Protein AF-0000000078601732 (afdb_homodimer)

Radius of gyration: 38.21 Å; Cα contacts (8 Å, |Δi|>4): 1323; chains: 2; bounding box: 84×160×127 Å

InterPro domains:
  IPR007219 Xylanolytic transcriptional activator, regulatory domain [PF04082] (125-375)
  IPR007219 Xylanolytic transcriptional activator, regulatory domain [SM00906] (231-306)
  IPR052761 Fungal Detoxification and Toxin Biosynthesis TFs [PTHR47425] (89-524)

Foldseek 3Di:
DPPDCPDDDDDPDDDDDDDDDDDDDDDDDDDDDPPDPPPPPVLCPVLPPPPDPPDPVLVVVLQVLLPPQDCPVPPPPVQLWDFCVSQLQEDQPCLVVFDPVLNVVLVVLCLRIDGDDPLLSQLLLLLCLFPCLQAVLDQQLVVSCSSRVSPDNPHHDYSLLSLLSSLLSLLQDGQVSCVSSPDNASARVSVSSLVSSVSCVVRCSDDQLSSLLNSLLSSLLAAALVRHCSNVVSLLSSVVSLVVLVLLVLVPADPPGPDHSLSSLSSVLSSLLSQLLLCLLLVAAGPQACVNHQLQPDQHQACVSNVSCLVRPSNAHNVLSNLSRLLNSLSSLQSSLCRLVSCLRHPPDPPPDPPPDPVNNVVSLVSSVVSLVCSVVPRQDAADPCLVVRPPSSNVSSLVSQLVSLLSVLSSLLVVLVVCVVVVPNPDRDQSVVSLVSNLVSLVCCVVSVVLSSDRPSVLSSCLVSLLLLVLVLVLDDDPVVNVVSVVSNVSVVVSVVSCVRRHNPVVSVVLSLVLSVLVVVVCVVVNVVLVVVCVVVVVPPDDDGRSCCVPPVPSVSVSVVQSSVCSNPSDRCPVVLAQPPPPVPPPSNVSNVVVVVVVPPPPPPPPPPPPDPPPPPPDDPDDPDPPPPPPCVVVVCVVVVVVHDDD/DDDDDDDDDDDDDDDDDDPDDDPDDDDDDDDPDPDDDPPPPVLLPPLPPPPDCPDPVQVVVLQVLLPPQDCPVPPPPVQLWDFCVSQLQEDQPCLVVFDPVLNVVLVVLCLRIDGDGPLLSQLLLLLCLFPCLQAVLDQQLVVSCSSRVSPDNPHHDYSLLSLLSSLLSLLQDDQVSCVSSPHNASARVSVSSLVSSVSSVVRCRDDQLSSLLNSLLSSLLAAALVRHCSNVVSLLSSVVSLVVLVLLVLVPDDPPGPDHSLSSLSSVLSSLLSQLLLCLLLVAAGPQACVNHQLQPDQHQACVSNVSCLVRPSNAHNVLSNLSRLLNSLSSLQSSLCRLLSCLRHPPDPPPDPPDDPVNNVVSLVSSVVSLVCSVVPRQDAADPCLVVRPPSSNVSSLVSQLVSLLSVLSSLLVVLVVCVVVVPNPDRDQSVVSLVSNLVSLVVCVVSVVLSSDRPSVLSSCLVSLLLLVLVLVLDPDPVVNVVSLVSNVSVVVSVVSCVRRHNPVVSVVLSLVLSVLVVVVCVVVNVVLVVVCVVVVVPPDDDGRSCCVRPVPSVSVSVVQSSVCSNPSDRCPVVLAQPPPPVPVVSNVSNVVVVVVVPPPPPPPPPPPPPPPPPPPDDDDDPPPPPPPCCVVVVCVVVVSVHDPD

Secondary structure (DSSP, 8-state):
-----------------------------------------S-TTTTS---S---THHHHHHHHHH--S----SS----SEEEGGGSTTEE-TTGGGS-HHHHHHHHHTTTTEEE-HHHHHHHHHHHHHHTTTT---S-HHHHHHHHH-SS-TT--EEHHHHHHHHHHHGGGS-HHHHHHHT-SSHHHHHHHHHHHHHHHHHTT----HHHHHHHHHHHTT---SS-TTHHHHHHHHHHHHHHHTTGGGGGG--TT-SS-HHHHHHHHHHHHHHHHHHHHHHT---SS-TTT--TTTS----GGGGHHHHHH-SSS-HHHHHHHHHHHHHHHHHHHHHHHHHHHHS-SSSS--TTS-HHHHHHHHHHHHHHHHHIIIII-----TTHHHH-HHHHHHHHHHHHHHHHHHHHHHHHHHHHHHHTT-GGG---HHHHHHHHHHHHHHHHHHT-GGG--THHHHHHHHHHHHHHHHHHH--SHHHHHHHHHHHHHHHHHHHHHHHHSS-HHHHHHHHHHHHHHHHHHTTTHHHHHHHHHHHTTSTT----HHHHH-HHHHHHHHHHHHHHHHHSS-GGGG--TT---SSTHHHHHHHHHHHHHHS-------------------------------HHHHHHHHTTT----/-----------------------------------------SSTT--S---S---THHHHHHHHHH--S----SS----SEEEGGGSTTEE-TTGGGS-HHHHHHHHHTTTTEEE-HHHHHHHHHHHHHHTTTT---S-HHHHHHHHH-SS-TT--EEHHHHHHHHHHHGGGS-HHHHHHHT-SSHHHHHHHHHHHHHHHHHTT----HHHHHHHHHHHTT---SS-TTHHHHHHHHHHHHHHHTTGGGGGG--TT-SS-HHHHHHHHHHHHHHHHHHHHHHT---SS-TTT--TTTS----GGGGHHHHHH-SSS-HHHHHHHHHHHHHHHHHHHHHHHHHHHHS-SSSS--TTS-HHHHHHHHHHHHHHHHHIIIII-----TTHHHH-HHHHHHHHHHHHHHHHHHHHHHHHHHHHHHHTT-GGG---HHHHHHHHHHHHHHHHHTT-GGG--THHHHHHHHHHHHHHHHHHH--SHHHHHHHHHHHHHHHHHHHHHHHHSS-HHHHHHHHHHHHHHHHHHTTTHHHHHHHHHHGGGSTT----HHHHH-HHHHHHHHHHHHHHHHHSS-GGGG--TT---SSTHHHHHHHHHHHHHHS-------------------------------HHHHHHHHTTT----

Organism: Penicillium oxalicum (strain 114-2 / CGMCC 5302) (NCBI:txid933388)

Nearest PDB structures (foldseek):
  6u1s-assembly1_A  TM=1.822E-01  e=6.473E+00  synthetic construct
  8qai-assembly1_A  TM=2.530E-01  e=4.517E+00  synthetic construct
  8bja-assembly1_A  TM=1.872E-01  e=7.129E+00  Homo sapiens

Solvent-accessible surface area (backbone atoms only — not comparable to full-atom values): 73866 Å² total; per-residue (Å²): 138,84,82,76,86,73,83,80,85,82,81,81,79,76,87,71,85,78,80,81,82,89,82,84,88,82,81,88,77,86,79,69,84,74,72,74,77,71,75,69,66,72,70,51,78,66,62,79,66,76,72,72,89,65,71,74,59,58,72,55,44,55,55,54,36,76,51,73,68,83,78,84,66,61,92,60,66,83,66,46,56,40,55,43,78,77,39,83,40,47,40,57,85,33,52,85,75,47,56,70,69,58,49,50,48,38,54,74,67,45,46,52,39,37,63,46,68,69,59,35,53,49,33,54,50,37,23,59,67,67,45,31,57,79,40,49,59,61,61,61,31,60,50,53,48,46,50,54,42,78,73,62,82,85,63,69,40,53,45,52,36,51,34,19,45,45,25,60,13,34,47,61,58,51,62,66,57,25,42,71,58,68,30,94,34,32,41,54,46,25,51,49,32,44,49,23,24,50,50,38,58,77,69,44,26,66,85,51,39,59,55,50,17,49,20,27,51,43,46,31,72,41,51,30,70,91,39,50,58,42,22,62,51,29,40,53,52,16,51,56,25,28,50,73,58,42,18,83,48,25,94,67,53,49,85,62,42,95,60,58,45,62,58,24,44,37,38,41,52,38,50,50,44,50,42,45,54,47,16,61,40,30,52,33,47,65,83,75,44,63,90,75,49,53,57,74,81,42,84,63,66,45,51,76,75,46,49,72,32,30,78,52,44,90,83,48,55,46,69,53,39,50,52,39,31,48,50,35,26,35,46,43,52,46,44,37,48,41,49,64,46,37,51,68,74,23,42,88,59,79,71,63,65,85,73,67,49,71,61,60,52,52,52,49,50,52,50,39,50,49,41,51,49,46,37,61,74,73,47,55,64,73,73,50,83,64,30,52,74,70,33,62,64,52,35,48,52,30,44,52,52,46,43,54,50,32,43,48,51,34,53,50,37,51,52,53,40,51,50,32,60,72,68,70,48,78,88,71,68,63,67,52,37,56,30,44,48,51,40,46,56,48,50,47,47,30,56,74,69,57,46,48,61,66,57,58,72,63,53,58,44,58,44,46,60,49,50,45,55,52,50,51,44,40,71,66,45,82,51,68,69,61,33,54,54,42,48,56,56,52,48,53,52,48,53,46,50,51,41,42,58,50,42,42,56,53,64,56,58,60,51,48,49,50,52,51,51,50,52,44,51,64,65,35,60,82,44,43,68,59,49,51,50,48,51,56,59,56,54,72,62,84,81,72,76,68,56,55,51,53,74,73,37,43,69,60,39,52,49,54,52,47,43,52,43,45,19,53,48,68,55,42,76,49,70,73,72,55,37,66,54,48,68,52,92,58,72,74,55,52,64,55,33,60,55,54,56,52,58,69,68,48,71,79,70,73,78,68,73,76,74,68,75,78,65,76,72,78,74,78,77,85,73,82,75,80,82,69,81,75,72,74,59,57,63,56,44,45,56,35,44,77,57,71,57,69,74,125,142,88,91,72,96,73,91,82,87,90,86,90,77,88,85,86,88,79,89,75,86,81,86,74,87,90,82,89,80,84,77,79,77,80,75,75,81,74,76,73,65,74,69,44,79,67,60,77,66,76,70,74,87,65,71,76,59,56,71,55,42,54,54,52,36,75,52,73,69,84,80,83,66,58,93,60,65,85,65,48,57,39,54,42,79,78,38,84,40,47,41,56,84,34,51,85,76,47,56,69,68,57,51,51,49,39,53,74,66,44,45,53,39,37,63,45,70,70,60,35,52,49,32,54,49,36,22,58,67,66,46,31,57,79,42,51,59,61,61,60,33,60,50,52,48,47,50,53,42,79,72,63,80,86,63,68,41,52,43,53,35,49,34,19,46,45,24,61,11,35,48,61,58,52,60,64,58,25,42,69,60,67,30,94,34,31,40,54,45,26,51,50,31,42,49,25,26,49,50,38,58,75,70,46,27,67,84,52,39,59,54,51,18,48,20,27,50,42,46,32,74,42,52,29,68,91,41,51,59,43,22,62,50,29,39,54,52,16,50,55,26,28,50,75,59,42,18,86,49,24,92,67,54,48,87,66,44,96,59,57,47,61,58,24,44,36,38,40,51,38,50,50,45,50,41,45,52,48,16,61,39,30,52,35,47,64,84,74,44,64,89,76,49,53,57,74,82,44,83,62,66,44,52,75,76,46,48,71,30,30,77,50,44,88,85,46,55,44,69,53,39,50,53,40,31,50,50,36,27,34,45,43,52,46,43,36,48,41,49,64,47,38,51,67,74,23,40,90,60,80,71,64,65,86,73,67,50,69,62,60,52,52,53,49,51,52,51,39,51,49,42,50,49,47,37,61,72,74,46,54,65,75,73,49,81,66,30,52,74,69,32,63,65,51,36,48,53,31,44,52,52,47,44,56,51,35,43,51,50,35,52,50,37,51,52,53,39,50,50,32,60,71,68,71,49,78,88,72,68,63,67,53,38,55,31,43,51,52,40,46,54,49,50,48,47,31,56,74,66,50,46,49,60,66,58,58,73,63,54,58,45,59,44,47,59,50,50,43,53,52,50,51,44,41,72,67,45,81,51,69,68,60,30,54,54,42,48,56,56,50,48,54,51,48,52,45,50,52,41,41,57,51,41,41,57,53,64,55,57,59,50,48,49,50,52,53,51,50,52,43,51,64,65,37,59,82,45,45,67,57,50,51,49,46,52,58,62,56,54,70,61,82,80,72,78,67,55,56,50,53,73,72,36,44,68,59,39,53,49,53,53,47,42,51,44,45,19,54,48,68,56,43,74,48,70,72,71,56,36,76,50,52,68,52,90,55,71,73,53,55,61,54,36,58,53,54,55,51,59,69,66,48,69,80,66,73,79,67,72,74,74,68,74,78,67,77,71,80,74,82,78,85,72,82,76,79,79,70,80,74,72,72,57,55,64,58,44,44,57,36,42,76,57,69,57,67,73,124

pLDDT: mean 73.17, std 28.67, range [13.57, 98.81]

Sequence (1296 aa):
MSSQAETSGSPRLKPERTKRECDFGATETRIQDVSQPETCDLNGMSIFGASTTVPRHREVQLTEVLFGVTSYYNSISPSRDVHFTCHSYLRAPRLRYLNAADQSFLESQKSLHVPAGIILETLVSRYFLYVHPCLPILNEAEFWALIGDQMSSESSFSLLVFQAMIFAACSYISLDDAKTWGATSILEMRNSFYRRAKLLYDFGVEDDPLRISQALTLLTYQSSGTDHLSNSTWLGLAIQQARLANAHVYYRCPPKAKYKRSDLKRLWWCIIIRDRVISLGMRRSLQIAPSQFDAMAREPLQADDLSDEIEASKVYDADTKRVLCRILTSLCQLVASLTNLIDTLYPLDPYPDCHASQTASIASIDDIQARLGYWQTYQMLRPSPDDYRIHKSVAFFKQLTALYFESARLALYQYISLRIHRNQRPEDWPDLMDAVSAIHDVVKKFVADGTASHLPISAVAYTALPQMVLNLNFRLSDDAVTRRRQELVLRNYMELNRQFGLRYDVAHVSVWVNRIVRLFEVSLSPIKPQLADLARKERVFPGKDCLYLLKLEPELYFKISGMMDASMATGQLAFEFLGPSFDSPDPAMSFFQTECQRAADSPLTMLSEPQRAIQSAEDDNVEEECDAEWTDLTSIELLSRGLGLFGEMSSQAETSGSPRLKPERTKRECDFGATETRIQDVSQPETCDLNGMSIFGASTTVPRHREVQLTEVLFGVTSYYNSISPSRDVHFTCHSYLRAPRLRYLNAADQSFLESQKSLHVPAGIILETLVSRYFLYVHPCLPILNEAEFWALIGDQMSSESSFSLLVFQAMIFAACSYISLDDAKTWGATSILEMRNSFYRRAKLLYDFGVEDDPLRISQALTLLTYQSSGTDHLSNSTWLGLAIQQARLANAHVYYRCPPKAKYKRSDLKRLWWCIIIRDRVISLGMRRSLQIAPSQFDAMAREPLQADDLSDEIEASKVYDADTKRVLCRILTSLCQLVASLTNLIDTLYPLDPYPDCHASQTASIASIDDIQARLGYWQTYQMLRPSPDDYRIHKSVAFFKQLTALYFESARLALYQYISLRIHRNQRPEDWPDLMDAVSAIHDVVKKFVADGTASHLPISAVAYTALPQMVLNLNFRLSDDAVTRRRQELVLRNYMELNRQFGLRYDVAHVSVWVNRIVRLFEVSLSPIKPQLADLARKERVFPGKDCLYLLKLEPELYFKISGMMDASMATGQLAFEFLGPSFDSPDPAMSFFQTECQRAADSPLTMLSEPQRAIQSAEDDNVEEECDAEWTDLTSIELLSRGLGLFGE

Structure (mmCIF, N/CA/C/O backbone):
data_AF-0000000078601732-model_v1
#
loop_
_entity.id
_entity.type
_entity.pdbx_description
1 polymer 'Transcription factor domain-containing protein'
#
loop_
_atom_site.group_PDB
_atom_site.id
_atom_site.type_symbol
_atom_site.label_atom_id
_atom_site.label_alt_id
_atom_site.label_comp_id
_atom_site.label_asym_id
_atom_site.label_entity_id
_atom_site.label_seq_id
_atom_site.pdbx_PDB_ins_code
_atom_site.Cartn_x
_atom_site.Cartn_y
_atom_site.Cartn_z
_atom_site.occupancy
_atom_site.B_iso_or_equiv
_atom_site.auth_seq_id
_atom_site.auth_comp_id
_atom_site.auth_asym_id
_atom_site.auth_atom_id
_atom_site.pdbx_PDB_model_num
ATOM 1 N N . MET A 1 1 ? 2.33 11.766 80.188 1 18.61 1 MET A N 1
ATOM 2 C CA . MET A 1 1 ? 3.271 12.875 80.125 1 18.61 1 MET A CA 1
ATOM 3 C C . MET A 1 1 ? 3.15 13.555 78.75 1 18.61 1 MET A C 1
ATOM 5 O O . MET A 1 1 ? 3.65 13.039 77.75 1 18.61 1 MET A O 1
ATOM 9 N N . SER A 1 2 ? 2.049 14.211 78.312 1 21.75 2 SER A N 1
ATOM 10 C CA . SER A 1 2 ? 1.163 14.688 77.25 1 21.75 2 SER A CA 1
ATOM 11 C C . SER A 1 2 ? 1.675 15.984 76.625 1 21.75 2 SER A C 1
ATOM 13 O O . SER A 1 2 ? 1.067 17.047 76.812 1 21.75 2 SER A O 1
ATOM 15 N N . SER A 1 3 ? 3.115 16.156 76.625 1 19.16 3 SER A N 1
ATOM 16 C CA . SER A 1 3 ? 3.822 17.422 76.562 1 19.16 3 SER A CA 1
ATOM 17 C C . SER A 1 3 ? 3.57 18.109 75.188 1 19.16 3 SER A C 1
ATOM 19 O O . SER A 1 3 ? 3.773 17.516 74.125 1 19.16 3 SER A O 1
ATOM 21 N N . GLN A 1 4 ? 2.734 19.172 75.062 1 18.62 4 GLN A N 1
ATOM 22 C CA . GLN A 1 4 ? 1.941 20.078 74.312 1 18.62 4 GLN A CA 1
ATOM 23 C C . GLN A 1 4 ? 2.834 21.078 73.562 1 18.62 4 GLN A C 1
ATOM 25 O O . GLN A 1 4 ? 3.535 21.875 74.188 1 18.62 4 GLN A O 1
ATOM 30 N N . ALA A 1 5 ? 3.471 20.625 72.375 1 18.38 5 ALA A N 1
ATOM 31 C CA . ALA A 1 5 ? 4.629 21.094 71.625 1 18.38 5 ALA A CA 1
ATOM 32 C C . ALA A 1 5 ? 4.395 22.516 71.062 1 18.38 5 ALA A C 1
ATOM 34 O O . ALA A 1 5 ? 3.615 22.719 70.125 1 18.38 5 ALA A O 1
ATOM 35 N N . GLU A 1 6 ? 4.395 23.641 71.812 1 17.62 6 GLU A N 1
ATOM 36 C CA . GLU A 1 6 ? 3.846 24.984 71.75 1 17.62 6 GLU A CA 1
ATOM 37 C C . GLU A 1 6 ? 4.68 25.875 70.875 1 17.62 6 GLU A C 1
ATOM 39 O O . GLU A 1 6 ? 4.359 27.062 70.688 1 17.62 6 GLU A O 1
ATOM 44 N N . THR A 1 7 ? 5.715 25.281 70.062 1 16.94 7 THR A N 1
ATOM 45 C CA . THR A 1 7 ? 6.859 26.188 69.938 1 16.94 7 THR A CA 1
ATOM 46 C C . THR A 1 7 ? 6.465 27.484 69.25 1 16.94 7 THR A C 1
ATOM 48 O O . THR A 1 7 ? 5.504 27.5 68.438 1 16.94 7 THR A O 1
ATOM 51 N N . SER A 1 8 ? 7.352 28.609 69.188 1 15.96 8 SER A N 1
ATOM 52 C CA . SER A 1 8 ? 7.586 30.016 69.562 1 15.96 8 SER A CA 1
ATOM 53 C C . SER A 1 8 ? 7.617 30.891 68.312 1 15.96 8 SER A C 1
ATOM 55 O O . SER A 1 8 ? 7.328 32.094 68.375 1 15.96 8 SER A O 1
ATOM 57 N N . GLY A 1 9 ? 8.07 30.391 67.062 1 16.88 9 GLY A N 1
ATOM 58 C CA . GLY A 1 9 ? 9.07 31.312 66.562 1 16.88 9 GLY A CA 1
ATOM 59 C C . GLY A 1 9 ? 8.484 32.656 66.125 1 16.88 9 GLY A C 1
ATOM 60 O O . GLY A 1 9 ? 7.27 32.781 66 1 16.88 9 GLY A O 1
ATOM 61 N N . SER A 1 10 ? 9.422 33.594 65.812 1 16.67 10 SER A N 1
ATOM 62 C CA . SER A 1 10 ? 9.75 35 65.938 1 16.67 10 SER A CA 1
ATOM 63 C C . SER A 1 10 ? 9.047 35.844 64.875 1 16.67 10 SER A C 1
ATOM 65 O O . SER A 1 10 ? 8.844 35.375 63.781 1 16.67 10 SER A O 1
ATOM 67 N N . PRO A 1 11 ? 8.469 37 65.25 1 17.28 11 PRO A N 1
ATOM 68 C CA . PRO A 1 11 ? 7.41 37.938 64.938 1 17.28 11 PRO A CA 1
ATOM 69 C C . PRO A 1 11 ? 7.844 38.938 63.844 1 17.28 11 PRO A C 1
ATOM 71 O O . PRO A 1 11 ? 7.191 39.969 63.625 1 17.28 11 PRO A O 1
ATOM 74 N N . ARG A 1 12 ? 8.641 38.406 62.75 1 16.56 12 ARG A N 1
ATOM 75 C CA . ARG A 1 12 ? 9.422 39.406 62 1 16.56 12 ARG A CA 1
ATOM 76 C C . ARG A 1 12 ? 8.555 40.594 61.625 1 16.56 12 ARG A C 1
ATOM 78 O O . ARG A 1 12 ? 7.426 40.406 61.156 1 16.56 12 ARG A O 1
ATOM 85 N N . LEU A 1 13 ? 9.047 41.688 61.906 1 14.81 13 LEU A N 1
ATOM 86 C CA . LEU A 1 13 ? 8.633 43.062 62.062 1 14.81 13 LEU A CA 1
ATOM 87 C C . LEU A 1 13 ? 8.281 43.688 60.719 1 14.81 13 LEU A C 1
ATOM 89 O O . LEU A 1 13 ? 8.938 43.406 59.719 1 14.81 13 LEU A O 1
ATOM 93 N N . LYS A 1 14 ? 7.156 44.469 60.719 1 18.09 14 LYS A N 1
ATOM 94 C CA . LYS A 1 14 ? 6.059 45.062 59.969 1 18.09 14 LYS A CA 1
ATOM 95 C C . LYS A 1 14 ? 6.504 46.344 59.281 1 18.09 14 LYS A C 1
ATOM 97 O O . LYS A 1 14 ? 5.691 47.031 58.656 1 18.09 14 LYS A O 1
ATOM 102 N N . PRO A 1 15 ? 7.914 46.594 58.938 1 15.62 15 PRO A N 1
ATOM 103 C CA . PRO A 1 15 ? 8 48.062 58.969 1 15.62 15 PRO A CA 1
ATOM 104 C C . PRO A 1 15 ? 7.195 48.719 57.844 1 15.62 15 PRO A C 1
ATOM 106 O O . PRO A 1 15 ? 7.082 48.156 56.75 1 15.62 15 PRO A O 1
ATOM 109 N N . GLU A 1 16 ? 6.449 49.781 58.156 1 16.59 16 GLU A N 1
ATOM 110 C CA . GLU A 1 16 ? 5.281 50.562 57.75 1 16.59 16 GLU A CA 1
ATOM 111 C C . GLU A 1 16 ? 5.656 51.625 56.719 1 16.59 16 GLU A C 1
ATOM 113 O O . GLU A 1 16 ? 4.777 52.219 56.094 1 16.59 16 GLU A O 1
ATOM 118 N N . ARG A 1 17 ? 6.949 51.781 56.375 1 16.23 17 ARG A N 1
ATOM 119 C CA . ARG A 1 17 ? 7.129 53.219 56.219 1 16.23 17 ARG A CA 1
ATOM 120 C C . ARG A 1 17 ? 6.262 53.75 55.094 1 16.23 17 ARG A C 1
ATOM 122 O O . ARG A 1 17 ? 6.055 53.094 54.094 1 16.23 17 ARG A O 1
ATOM 129 N N . THR A 1 18 ? 5.734 54.969 55.312 1 15.29 18 THR A N 1
ATOM 130 C CA . THR A 1 18 ? 4.703 55.969 55.031 1 15.29 18 THR A CA 1
ATOM 131 C C . THR A 1 18 ? 4.906 56.562 53.656 1 15.29 18 THR A C 1
ATOM 133 O O . THR A 1 18 ? 5.988 57.062 53.344 1 15.29 18 THR A O 1
ATOM 136 N N . LYS A 1 19 ? 4.176 56.062 52.875 1 18.31 19 LYS A N 1
ATOM 137 C CA . LYS A 1 19 ? 3.893 56.25 51.469 1 18.31 19 LYS A CA 1
ATOM 138 C C . LYS A 1 19 ? 3.604 57.719 51.156 1 18.31 19 LYS A C 1
ATOM 140 O O . LYS A 1 19 ? 2.529 58.219 51.469 1 18.31 19 LYS A O 1
ATOM 145 N N . ARG A 1 20 ? 4.555 58.562 51.312 1 14.99 20 ARG A N 1
ATOM 146 C CA . ARG A 1 20 ? 4.262 59.969 51.156 1 14.99 20 ARG A CA 1
ATOM 147 C C . ARG A 1 20 ? 3.615 60.25 49.812 1 14.99 20 ARG A C 1
ATOM 149 O O . ARG A 1 20 ? 3.844 59.531 48.844 1 14.99 20 ARG A O 1
ATOM 156 N N . GLU A 1 21 ? 2.967 61.562 49.656 1 15.42 21 GLU A N 1
ATOM 157 C CA . GLU A 1 21 ? 1.755 62.25 49.188 1 15.42 21 GLU A CA 1
ATOM 158 C C . GLU A 1 21 ? 1.913 62.75 47.75 1 15.42 21 GLU A C 1
ATOM 160 O O . GLU A 1 21 ? 1.004 62.594 46.938 1 15.42 21 GLU A O 1
ATOM 165 N N . CYS A 1 22 ? 2.98 63.656 47.406 1 15.54 22 CYS A N 1
ATOM 166 C CA . CYS A 1 22 ? 2.48 64.938 47 1 15.54 22 CYS A CA 1
ATOM 167 C C . CYS A 1 22 ? 1.965 64.938 45.562 1 15.54 22 CYS A C 1
ATOM 169 O O . CYS A 1 22 ? 2.307 64 44.812 1 15.54 22 CYS A O 1
ATOM 171 N N . ASP A 1 23 ? 1.565 66.188 45 1 15.55 23 ASP A N 1
ATOM 172 C CA . ASP A 1 23 ? 0.472 66.938 44.375 1 15.55 23 ASP A CA 1
ATOM 173 C C . ASP A 1 23 ? 0.602 66.938 42.875 1 15.55 23 ASP A C 1
ATOM 175 O O . ASP A 1 23 ? -0.392 66.812 42.156 1 15.55 23 ASP A O 1
ATOM 179 N N . PHE A 1 24 ? 1.798 67.375 42.281 1 15.92 24 PHE A N 1
ATOM 180 C CA . PHE A 1 24 ? 1.586 68.562 41.469 1 15.92 24 PHE A CA 1
ATOM 181 C C . PHE A 1 24 ? 0.871 68.25 40.156 1 15.92 24 PHE A C 1
ATOM 183 O O . PHE A 1 24 ? 0.89 67.062 39.719 1 15.92 24 PHE A O 1
ATOM 190 N N . GLY A 1 25 ? 0.731 69.375 39.281 1 16.02 25 GLY A N 1
ATOM 191 C CA . GLY A 1 25 ? -0.181 70.062 38.406 1 16.02 25 GLY A CA 1
ATOM 192 C C . GLY A 1 25 ? -0.376 69.438 37.062 1 16.02 25 GLY A C 1
ATOM 193 O O . GLY A 1 25 ? 0.389 68.562 36.656 1 16.02 25 GLY A O 1
ATOM 194 N N . ALA A 1 26 ? -1.224 70.188 36.25 1 16.61 26 ALA A N 1
ATOM 195 C CA . ALA A 1 26 ? -2.363 70 35.344 1 16.61 26 ALA A CA 1
ATOM 196 C C . ALA A 1 26 ? -1.907 69.562 33.969 1 16.61 26 ALA A C 1
ATOM 198 O O . ALA A 1 26 ? -2.381 68.562 33.438 1 16.61 26 ALA A O 1
ATOM 199 N N . THR A 1 27 ? -1.695 70.562 33.062 1 15.97 27 THR A N 1
ATOM 200 C CA . THR A 1 27 ? -2.76 70.875 32.094 1 15.97 27 THR A CA 1
ATOM 201 C C . THR A 1 27 ? -2.547 70.062 30.812 1 15.97 27 THR A C 1
ATOM 203 O O . THR A 1 27 ? -3.467 69.438 30.312 1 15.97 27 THR A O 1
ATOM 206 N N . GLU A 1 28 ? -1.677 70.688 29.875 1 16.14 28 GLU A N 1
ATOM 207 C CA . GLU A 1 28 ? -2.238 71.188 28.625 1 16.14 28 GLU A CA 1
ATOM 208 C C . GLU A 1 28 ? -2.436 70.125 27.594 1 16.14 28 GLU A C 1
ATOM 210 O O . GLU A 1 28 ? -1.931 69 27.781 1 16.14 28 GLU A O 1
ATOM 215 N N . THR A 1 29 ? -2.014 70.438 26.328 1 17.09 29 THR A N 1
ATOM 216 C CA . THR A 1 29 ? -2.705 70.812 25.109 1 17.09 29 THR A CA 1
ATOM 217 C C . THR A 1 29 ? -2.834 69.625 24.172 1 17.09 29 THR A C 1
ATOM 219 O O . THR A 1 29 ? -3.914 69.312 23.625 1 17.09 29 THR A O 1
ATOM 222 N N . ARG A 1 30 ? -1.785 69.438 23.359 1 19.86 30 ARG A N 1
ATOM 223 C CA . ARG A 1 30 ? -1.954 69.5 21.906 1 19.86 30 ARG A CA 1
ATOM 224 C C . ARG A 1 30 ? -2.393 68.125 21.375 1 19.86 30 ARG A C 1
ATOM 226 O O . ARG A 1 30 ? -1.795 67.125 21.703 1 19.86 30 ARG A O 1
ATOM 233 N N . ILE A 1 31 ? -3.512 68.125 20.828 1 18.78 31 ILE A N 1
ATOM 234 C CA . ILE A 1 31 ? -4.473 67.188 20.25 1 18.78 31 ILE A CA 1
ATOM 235 C C . ILE A 1 31 ? -3.742 66.188 19.359 1 18.78 31 ILE A C 1
ATOM 237 O O . ILE A 1 31 ? -2.598 66.438 18.969 1 18.78 31 ILE A O 1
ATOM 241 N N . GLN A 1 32 ? -4.355 66.062 18.234 1 17.41 32 GLN A N 1
ATOM 242 C CA . GLN A 1 32 ? -5.199 65 17.625 1 17.41 32 GLN A CA 1
ATOM 243 C C . GLN A 1 32 ? -4.449 64.25 16.547 1 17.41 32 GLN A C 1
ATOM 245 O O . GLN A 1 32 ? -4.805 63.125 16.219 1 17.41 32 GLN A O 1
ATOM 250 N N . ASP A 1 33 ? -3.475 64.812 15.742 1 20.09 33 ASP A N 1
ATOM 251 C CA . ASP A 1 33 ? -3.746 64.562 14.336 1 20.09 33 ASP A CA 1
ATOM 252 C C . ASP A 1 33 ? -3.629 63.062 14.039 1 20.09 33 ASP A C 1
ATOM 254 O O . ASP A 1 33 ? -2.625 62.438 14.375 1 20.09 33 ASP A O 1
ATOM 258 N N . VAL A 1 34 ? -4.758 62.438 13.82 1 20.72 34 VAL A N 1
ATOM 259 C CA . VAL A 1 34 ? -5.07 61.031 13.586 1 20.72 34 VAL A CA 1
ATOM 260 C C . VAL A 1 34 ? -4.312 60.531 12.359 1 20.72 34 VAL A C 1
ATOM 262 O O . VAL A 1 34 ? -4.613 60.906 11.234 1 20.72 34 VAL A O 1
ATOM 265 N N . SER A 1 35 ? -3.021 60.656 12.32 1 21.23 35 SER A N 1
ATOM 266 C CA . SER A 1 35 ? -2.402 60.219 11.07 1 21.23 35 SER A CA 1
ATOM 267 C C . SER A 1 35 ? -3.006 58.906 10.578 1 21.23 35 SER A C 1
ATOM 269 O O . SER A 1 35 ? -3.467 58.094 11.383 1 21.23 35 SER A O 1
ATOM 271 N N . GLN A 1 36 ? -3.252 58.938 9.219 1 22.28 36 GLN A N 1
ATOM 272 C CA . GLN A 1 36 ? -3.955 58.062 8.266 1 22.28 36 GLN A CA 1
ATOM 273 C C . GLN A 1 36 ? -3.504 56.625 8.398 1 22.28 36 GLN A C 1
ATOM 275 O O . GLN A 1 36 ? -2.314 56.344 8.562 1 22.28 36 GLN A O 1
ATOM 280 N N . PRO A 1 37 ? -4.52 55.781 8.758 1 22 37 PRO A N 1
ATOM 281 C CA . PRO A 1 37 ? -4.246 54.375 9.023 1 22 37 PRO A CA 1
ATOM 282 C C . PRO A 1 37 ? -3.453 53.719 7.898 1 22 37 PRO A C 1
ATOM 284 O O . PRO A 1 37 ? -3.744 53.938 6.719 1 22 37 PRO A O 1
ATOM 287 N N . GLU A 1 38 ? -2.129 53.656 8.078 1 22.95 38 GLU A N 1
ATOM 288 C CA . GLU A 1 38 ? -1.32 52.875 7.145 1 22.95 38 GLU A CA 1
ATOM 289 C C . GLU A 1 38 ? -2.047 51.625 6.711 1 22.95 38 GLU A C 1
ATOM 291 O O . GLU A 1 38 ? -2.635 50.906 7.539 1 22.95 38 GLU A O 1
ATOM 296 N N . THR A 1 39 ? -2.566 51.719 5.469 1 23.42 39 THR A N 1
ATOM 297 C CA . THR A 1 39 ? -3.25 50.625 4.777 1 23.42 39 THR A CA 1
ATOM 298 C C . THR A 1 39 ? -2.566 49.281 5.062 1 23.42 39 THR A C 1
ATOM 300 O O . THR A 1 39 ? -1.355 49.156 4.875 1 23.42 39 THR A O 1
ATOM 303 N N . CYS A 1 40 ? -3.123 48.688 6.039 1 22.66 40 CYS A N 1
ATOM 304 C CA . CYS A 1 40 ? -2.699 47.344 6.441 1 22.66 40 CYS A CA 1
ATOM 305 C C . CYS A 1 40 ? -2.566 46.438 5.234 1 22.66 40 CYS A C 1
ATOM 307 O O . CYS A 1 40 ? -3.547 46.188 4.531 1 22.66 40 CYS A O 1
ATOM 309 N N . ASP A 1 41 ? -1.48 46.656 4.551 1 23.61 41 ASP A N 1
ATOM 310 C CA . ASP A 1 41 ? -1.211 45.656 3.52 1 23.61 41 ASP A CA 1
ATOM 311 C C . ASP A 1 41 ? -1.618 44.25 3.988 1 23.61 41 ASP A C 1
ATOM 313 O O . ASP A 1 41 ? -1.078 43.75 4.969 1 23.61 41 ASP A O 1
ATOM 317 N N . LEU A 1 42 ? -2.924 44.062 3.797 1 22.48 42 LEU A N 1
ATOM 318 C CA . LEU A 1 42 ? -3.607 42.844 4.164 1 22.48 42 LEU A CA 1
ATOM 319 C C . LEU A 1 42 ? -2.756 41.625 3.822 1 22.48 42 LEU A C 1
ATOM 321 O O . LEU A 1 42 ? -3.145 40.469 4.105 1 22.48 42 LEU A O 1
ATOM 325 N N . ASN A 1 43 ? -2.051 41.844 2.664 1 24.72 43 ASN A N 1
ATOM 326 C CA . ASN A 1 43 ? -1.429 40.594 2.289 1 24.72 43 ASN A CA 1
ATOM 327 C C . ASN A 1 43 ? -0.353 40.156 3.289 1 24.72 43 ASN A C 1
ATOM 329 O O . ASN A 1 43 ? 0.64 40.875 3.467 1 24.72 43 ASN A O 1
ATOM 333 N N . GLY A 1 44 ? -0.684 39.969 4.422 1 24.61 44 GLY A N 1
ATOM 334 C CA . GLY A 1 44 ? -0.003 39.781 5.691 1 24.61 44 GLY A CA 1
ATOM 335 C C . GLY A 1 44 ? 1.294 39 5.555 1 24.61 44 GLY A C 1
ATOM 336 O O . GLY A 1 44 ? 1.796 38.438 6.535 1 24.61 44 GLY A O 1
ATOM 337 N N . MET A 1 45 ? 1.536 38.656 4.312 1 25.17 45 MET A N 1
ATOM 338 C CA . MET A 1 45 ? 2.658 37.719 4.34 1 25.17 45 MET A CA 1
ATOM 339 C C . MET A 1 45 ? 3.928 38.406 4.832 1 25.17 45 MET A C 1
ATOM 341 O O . MET A 1 45 ? 5 37.812 4.84 1 25.17 45 MET A O 1
ATOM 345 N N . SER A 1 46 ? 3.777 39.875 5.016 1 25.81 46 SER A N 1
ATOM 346 C CA . SER A 1 46 ? 5.059 40.531 5.242 1 25.81 46 SER A CA 1
ATOM 347 C C . SER A 1 46 ? 5.539 40.312 6.672 1 25.81 46 SER A C 1
ATOM 349 O O . SER A 1 46 ? 5.441 41.219 7.504 1 25.81 46 SER A O 1
ATOM 351 N N . ILE A 1 47 ? 5.105 39.344 7.258 1 26.19 47 ILE A N 1
ATOM 352 C CA . ILE A 1 47 ? 5.312 39.469 8.695 1 26.19 47 ILE A CA 1
ATOM 353 C C . ILE A 1 47 ? 6.785 39.75 8.984 1 26.19 47 ILE A C 1
ATOM 355 O O . ILE A 1 47 ? 7.156 40.031 10.125 1 26.19 47 ILE A O 1
ATOM 359 N N . PHE A 1 48 ? 7.684 38.969 8.297 1 27.59 48 PHE A N 1
ATOM 360 C CA . PHE A 1 48 ? 9.016 39.031 8.875 1 27.59 48 PHE A CA 1
ATOM 361 C C . PHE A 1 48 ? 9.633 40.406 8.656 1 27.59 48 PHE A C 1
ATOM 363 O O . PHE A 1 48 ? 10.016 40.75 7.535 1 27.59 48 PHE A O 1
ATOM 370 N N . GLY A 1 49 ? 9.039 41.312 9.234 1 23.92 49 GLY A N 1
ATOM 371 C CA . GLY A 1 49 ? 9.648 42.656 9.266 1 23.92 49 GLY A CA 1
ATOM 372 C C . GLY A 1 49 ? 11.148 42.594 9.469 1 23.92 49 GLY A C 1
ATOM 373 O O . GLY A 1 49 ? 11.641 41.906 10.344 1 23.92 49 GLY A O 1
ATOM 374 N N . ALA A 1 50 ? 11.93 42.812 8.391 1 25.98 50 ALA A N 1
ATOM 375 C CA . ALA A 1 50 ? 13.391 42.906 8.352 1 25.98 50 ALA A CA 1
ATOM 376 C C . ALA A 1 50 ? 13.898 43.844 9.43 1 25.98 50 ALA A C 1
ATOM 378 O O . ALA A 1 50 ? 13.781 45.094 9.289 1 25.98 50 ALA A O 1
ATOM 379 N N . SER A 1 51 ? 13.555 43.719 10.586 1 24.34 51 SER A N 1
ATOM 380 C CA . SER A 1 51 ? 14.297 44.75 11.312 1 24.34 51 SER A CA 1
ATOM 381 C C . SER A 1 51 ? 15.758 44.781 10.883 1 24.34 51 SER A C 1
ATOM 383 O O . SER A 1 51 ? 16.344 45.844 10.734 1 24.34 51 SER A O 1
ATOM 385 N N . THR A 1 52 ? 16.531 43.844 11.438 1 24.92 52 THR A N 1
ATOM 386 C CA . THR A 1 52 ? 17.953 44.094 11.562 1 24.92 52 THR A CA 1
ATOM 387 C C . THR A 1 52 ? 18.625 44.125 10.195 1 24.92 52 THR A C 1
ATOM 389 O O . THR A 1 52 ? 18.125 43.5 9.242 1 24.92 52 THR A O 1
ATOM 392 N N . THR A 1 53 ? 19.812 44.875 9.906 1 25.64 53 THR A N 1
ATOM 393 C CA . THR A 1 53 ? 20.734 45.156 8.797 1 25.64 53 THR A CA 1
ATOM 394 C C . THR A 1 53 ? 21.188 43.844 8.156 1 25.64 53 THR A C 1
ATOM 396 O O . THR A 1 53 ? 22.312 43.375 8.383 1 25.64 53 THR A O 1
ATOM 399 N N . VAL A 1 54 ? 20.516 42.812 8.305 1 28.22 54 VAL A N 1
ATOM 400 C CA . VAL A 1 54 ? 21.234 41.719 7.648 1 28.22 54 VAL A CA 1
ATOM 401 C C . VAL A 1 54 ? 21.344 42 6.148 1 28.22 54 VAL A C 1
ATOM 403 O O . VAL A 1 54 ? 20.344 42.312 5.5 1 28.22 54 VAL A O 1
ATOM 406 N N . PRO A 1 55 ? 22.625 42.156 5.555 1 27.17 55 PRO A N 1
ATOM 407 C CA . PRO A 1 55 ? 22.812 42.656 4.188 1 27.17 55 PRO A CA 1
ATOM 408 C C . PRO A 1 55 ? 21.984 41.875 3.164 1 27.17 55 PRO A C 1
ATOM 410 O O . PRO A 1 55 ? 21.734 40.688 3.342 1 27.17 55 PRO A O 1
ATOM 413 N N . ARG A 1 56 ? 21.078 42.438 2.373 1 32.91 56 ARG A N 1
ATOM 414 C CA . ARG A 1 56 ? 20.406 42.156 1.115 1 32.91 56 ARG A CA 1
ATOM 415 C C . ARG A 1 56 ? 21.203 41.156 0.279 1 32.91 56 ARG A C 1
ATOM 417 O O . ARG A 1 56 ? 20.797 40.812 -0.834 1 32.91 56 ARG A O 1
ATOM 424 N N . HIS A 1 57 ? 22.422 40.875 0.769 1 28.09 57 HIS A N 1
ATOM 425 C CA . HIS A 1 57 ? 23.328 40.125 -0.104 1 28.09 57 HIS A CA 1
ATOM 426 C C . HIS A 1 57 ? 22.938 38.656 -0.22 1 28.09 57 HIS A C 1
ATOM 428 O O . HIS A 1 57 ? 23.406 37.969 -1.117 1 28.09 57 HIS A O 1
ATOM 434 N N . ARG A 1 58 ? 22.188 38.219 0.804 1 32.53 58 ARG A N 1
ATOM 435 C CA . ARG A 1 58 ? 22.062 36.75 0.683 1 32.53 58 ARG A CA 1
ATOM 436 C C . ARG A 1 58 ? 20.906 36.375 -0.23 1 32.53 58 ARG A C 1
ATOM 438 O O . ARG A 1 58 ? 20.781 35.219 -0.657 1 32.53 58 ARG A O 1
ATOM 445 N N . GLU A 1 59 ? 19.812 37.094 -0.205 1 35.12 59 GLU A N 1
ATOM 446 C CA . GLU A 1 59 ? 18.797 36.781 -1.207 1 35.12 59 GLU A CA 1
ATOM 447 C C . GLU A 1 59 ? 19.375 36.875 -2.617 1 35.12 59 GLU A C 1
ATOM 449 O O . GLU A 1 59 ? 18.984 36.062 -3.488 1 35.12 59 GLU A O 1
ATOM 454 N N . VAL A 1 60 ? 20.328 37.719 -2.867 1 33.69 60 VAL A N 1
ATOM 455 C CA . VAL A 1 60 ? 21.031 37.906 -4.133 1 33.69 60 VAL A CA 1
ATOM 456 C C . VAL A 1 60 ? 21.875 36.688 -4.453 1 33.69 60 VAL A C 1
ATOM 458 O O . VAL A 1 60 ? 21.984 36.281 -5.613 1 33.69 60 VAL A O 1
ATOM 461 N N . GLN A 1 61 ? 22.234 36.031 -3.369 1 34.28 61 GLN A N 1
ATOM 462 C CA . GLN A 1 61 ? 23.156 34.906 -3.613 1 34.28 61 GLN A CA 1
ATOM 463 C C . GLN A 1 61 ? 22.406 33.656 -4.035 1 34.28 61 GLN A C 1
ATOM 465 O O . GLN A 1 61 ? 22.953 32.812 -4.754 1 34.28 61 GLN A O 1
ATOM 470 N N . LEU A 1 62 ? 21.203 33.469 -3.486 1 41.28 62 LEU A N 1
ATOM 471 C CA . LEU A 1 62 ? 20.484 32.281 -3.945 1 41.28 62 LEU A CA 1
ATOM 472 C C . LEU A 1 62 ? 20.25 32.344 -5.449 1 41.28 62 LEU A C 1
ATOM 474 O O . LEU A 1 62 ? 20.312 31.328 -6.133 1 41.28 62 LEU A O 1
ATOM 478 N N . THR A 1 63 ? 20.016 33.594 -5.961 1 35.38 63 THR A N 1
ATOM 479 C CA . THR A 1 63 ? 19.812 33.781 -7.391 1 35.38 63 THR A CA 1
ATOM 480 C C . THR A 1 63 ? 21.031 33.312 -8.188 1 35.38 63 THR A C 1
ATOM 482 O O . THR A 1 63 ? 20.875 32.719 -9.258 1 35.38 63 THR A O 1
ATOM 485 N N . GLU A 1 64 ? 22.156 33.625 -7.629 1 40.06 64 GLU A N 1
ATOM 486 C CA . GLU A 1 64 ? 23.344 33.344 -8.414 1 40.06 64 GLU A CA 1
ATOM 487 C C . GLU A 1 64 ? 23.609 31.844 -8.477 1 40.06 64 GLU A C 1
ATOM 489 O O . GLU A 1 64 ? 24.094 31.328 -9.492 1 40.06 64 GLU A O 1
ATOM 494 N N . VAL A 1 65 ? 23.203 31.234 -7.473 1 40.59 65 VAL A N 1
ATOM 495 C CA . VAL A 1 65 ? 23.625 29.844 -7.398 1 40.59 65 VAL A CA 1
ATOM 496 C C . VAL A 1 65 ? 22.703 28.969 -8.258 1 40.59 65 VAL A C 1
ATOM 498 O O . VAL A 1 65 ? 23.156 28.047 -8.922 1 40.59 65 VAL A O 1
ATOM 501 N N . LEU A 1 66 ? 21.422 29.266 -8.172 1 42.97 66 LEU A N 1
ATOM 502 C CA . LEU A 1 66 ? 20.484 28.422 -8.891 1 42.97 66 LEU A CA 1
ATOM 503 C C . LEU A 1 66 ? 20.578 28.656 -10.398 1 42.97 66 LEU A C 1
ATOM 505 O O . LEU A 1 66 ? 20.219 27.781 -11.188 1 42.97 66 LEU A O 1
ATOM 509 N N . PHE A 1 67 ? 21.094 30.016 -10.93 1 39.94 67 PHE A N 1
ATOM 510 C CA . PHE A 1 67 ? 21.062 30.391 -12.344 1 39.94 67 PHE A CA 1
ATOM 511 C C . PHE A 1 67 ? 22.453 30.266 -12.953 1 39.94 67 PHE A C 1
ATOM 513 O O . PHE A 1 67 ? 23.062 31.281 -13.32 1 39.94 67 PHE A O 1
ATOM 520 N N . GLY A 1 68 ? 23.312 29.609 -12.656 1 33.47 68 GLY A N 1
ATOM 521 C CA . GLY A 1 68 ? 24.5 29.516 -13.5 1 33.47 68 GLY A CA 1
ATOM 522 C C . GLY A 1 68 ? 24.156 29.266 -14.961 1 33.47 68 GLY A C 1
ATOM 523 O O . GLY A 1 68 ? 25.016 28.812 -15.727 1 33.47 68 GLY A O 1
ATOM 524 N N . VAL A 1 69 ? 22.906 29.141 -15.5 1 33.03 69 VAL A N 1
ATOM 525 C CA . VAL A 1 69 ? 22.75 28.938 -16.938 1 33.03 69 VAL A CA 1
ATOM 526 C C . VAL A 1 69 ? 23.047 30.219 -17.688 1 33.03 69 VAL A C 1
ATOM 528 O O . VAL A 1 69 ? 22.906 31.312 -17.141 1 33.03 69 VAL A O 1
ATOM 531 N N . THR A 1 70 ? 23.688 30.188 -18.984 1 29.5 70 THR A N 1
ATOM 532 C CA . THR A 1 70 ? 23.891 31.125 -20.078 1 29.5 70 THR A CA 1
ATOM 533 C C . THR A 1 70 ? 22.625 31.938 -20.344 1 29.5 70 THR A C 1
ATOM 535 O O . THR A 1 70 ? 21.516 31.453 -20.125 1 29.5 70 THR A O 1
ATOM 538 N N . SER A 1 71 ? 22.797 33.344 -20.594 1 29.09 71 SER A N 1
ATOM 539 C CA . SER A 1 71 ? 21.984 34.5 -20.953 1 29.09 71 SER A CA 1
ATOM 540 C C . SER A 1 71 ? 21.125 34.219 -22.172 1 29.09 71 SER A C 1
ATOM 542 O O . SER A 1 71 ? 21.281 34.844 -23.219 1 29.09 71 SER A O 1
ATOM 544 N N . TYR A 1 72 ? 20.844 33.125 -22.703 1 27.95 72 TYR A N 1
ATOM 545 C CA . TYR A 1 72 ? 19.969 33.25 -23.859 1 27.95 72 TYR A CA 1
ATOM 546 C C . TYR A 1 72 ? 18.703 34.031 -23.5 1 27.95 72 TYR A C 1
ATOM 548 O O . TYR A 1 72 ? 17.734 33.438 -23.016 1 27.95 72 TYR A O 1
ATOM 556 N N . TYR A 1 73 ? 18.828 35.312 -23.094 1 27.98 73 TYR A N 1
ATOM 557 C CA . TYR A 1 73 ? 17.797 36.312 -22.812 1 27.98 73 TYR A CA 1
ATOM 558 C C . TYR A 1 73 ? 16.938 36.594 -24.047 1 27.98 73 TYR A C 1
ATOM 560 O O . TYR A 1 73 ? 16.344 37.656 -24.188 1 27.98 73 TYR A O 1
ATOM 568 N N . ASN A 1 74 ? 17.156 36.031 -25.266 1 29.05 74 ASN A N 1
ATOM 569 C CA . ASN A 1 74 ? 16.297 36.719 -26.234 1 29.05 74 ASN A CA 1
ATOM 570 C C . ASN A 1 74 ? 14.891 36.938 -25.688 1 29.05 74 ASN A C 1
ATOM 572 O O . ASN A 1 74 ? 14.547 36.406 -24.625 1 29.05 74 ASN A O 1
ATOM 576 N N . SER A 1 75 ? 13.867 37.156 -26.75 1 30.61 75 SER A N 1
ATOM 577 C CA . SER A 1 75 ? 12.461 37.531 -26.656 1 30.61 75 SER A CA 1
ATOM 578 C C . SER A 1 75 ? 11.711 36.688 -25.656 1 30.61 75 SER A C 1
ATOM 580 O O . SER A 1 75 ? 11.398 35.531 -25.938 1 30.61 75 SER A O 1
ATOM 582 N N . ILE A 1 76 ? 12.141 36.719 -24.484 1 34.28 76 ILE A N 1
ATOM 583 C CA . ILE A 1 76 ? 11.773 35.906 -23.328 1 34.28 76 ILE A CA 1
ATOM 584 C C . ILE A 1 76 ? 10.273 36 -23.078 1 34.28 76 ILE A C 1
ATOM 586 O O . ILE A 1 76 ? 9.758 37.062 -22.703 1 34.28 76 ILE A O 1
ATOM 590 N N . SER A 1 77 ? 9.547 35.812 -24.031 1 36.41 77 SER A N 1
ATOM 591 C CA . SER A 1 77 ? 8.203 35.594 -23.516 1 36.41 77 SER A CA 1
ATOM 592 C C . SER A 1 77 ? 8.234 34.906 -22.156 1 36.41 77 SER A C 1
ATOM 594 O O . SER A 1 77 ? 8.938 33.906 -21.953 1 36.41 77 SER A O 1
ATOM 596 N N . PRO A 1 78 ? 8.344 35.625 -20.922 1 42.5 78 PRO A N 1
ATOM 597 C CA . PRO A 1 78 ? 8.531 35.125 -19.562 1 42.5 78 PRO A CA 1
ATOM 598 C C . PRO A 1 78 ? 8.117 33.656 -19.391 1 42.5 78 PRO A C 1
ATOM 600 O O . PRO A 1 78 ? 6.926 33.344 -19.312 1 42.5 78 PRO A O 1
ATOM 603 N N . SER A 1 79 ? 8.656 32.875 -20.156 1 52.12 79 SER A N 1
ATOM 604 C CA . SER A 1 79 ? 8.367 31.453 -20.188 1 52.12 79 SER A CA 1
ATOM 605 C C . SER A 1 79 ? 8.414 30.844 -18.797 1 52.12 79 SER A C 1
ATOM 607 O O . SER A 1 79 ? 9.422 30.938 -18.094 1 52.12 79 SER A O 1
ATOM 609 N N . ARG A 1 80 ? 7.258 30.422 -18.109 1 74.62 80 ARG A N 1
ATOM 610 C CA . ARG A 1 80 ? 6.781 29.922 -16.828 1 74.62 80 ARG A CA 1
ATOM 611 C C . ARG A 1 80 ? 7.508 28.656 -16.422 1 74.62 80 ARG A C 1
ATOM 613 O O . ARG A 1 80 ? 7.969 28.531 -15.281 1 74.62 80 ARG A O 1
ATOM 620 N N . ASP A 1 81 ? 7.805 27.781 -17.281 1 89.31 81 ASP A N 1
ATOM 621 C CA . ASP A 1 81 ? 8.383 26.469 -17.031 1 89.31 81 ASP A CA 1
ATOM 622 C C . ASP A 1 81 ? 9.508 26.172 -18.016 1 89.31 81 ASP A C 1
ATOM 624 O O . ASP A 1 81 ? 9.477 26.641 -19.156 1 89.31 81 ASP A O 1
ATOM 628 N N . VAL A 1 82 ? 10.648 25.656 -17.641 1 92.75 82 VAL A N 1
ATOM 629 C CA . VAL A 1 82 ? 11.742 25.172 -18.5 1 92.75 82 VAL A CA 1
ATOM 630 C C . VAL A 1 82 ? 11.859 23.656 -18.391 1 92.75 82 VAL A C 1
ATOM 632 O O . VAL A 1 82 ? 11.523 23.078 -17.344 1 92.75 82 VAL A O 1
ATOM 635 N N . HIS A 1 83 ? 12.297 23.156 -19.469 1 94.62 83 HIS A N 1
ATOM 636 C CA . HIS A 1 83 ? 12.547 21.719 -19.453 1 94.62 83 HIS A CA 1
ATOM 637 C C . HIS A 1 83 ? 13.617 21.375 -18.422 1 94.62 83 HIS A C 1
ATOM 639 O O . HIS A 1 83 ? 14.562 22.125 -18.219 1 94.62 83 HIS A O 1
ATOM 645 N N . PHE A 1 84 ? 13.523 20.219 -17.797 1 94.06 84 PHE A N 1
ATOM 646 C CA . PHE A 1 84 ? 14.391 19.891 -16.672 1 94.06 84 PHE A CA 1
ATOM 647 C C . PHE A 1 84 ? 15.836 19.75 -17.125 1 94.06 84 PHE A C 1
ATOM 649 O O . PHE A 1 84 ? 16.766 19.922 -16.328 1 94.06 84 PHE A O 1
ATOM 656 N N . THR A 1 85 ? 16.047 19.469 -18.375 1 90.88 85 THR A N 1
ATOM 657 C CA . THR A 1 85 ? 17.406 19.266 -18.906 1 90.88 85 THR A CA 1
ATOM 658 C C . THR A 1 85 ? 18.188 20.562 -18.859 1 90.88 85 THR A C 1
ATOM 660 O O . THR A 1 85 ? 19.422 20.562 -18.984 1 90.88 85 THR A O 1
ATOM 663 N N . CYS A 1 86 ? 17.469 21.641 -18.656 1 89.5 86 CYS A N 1
ATOM 664 C CA . CYS A 1 86 ? 18.125 22.938 -18.516 1 89.5 86 CYS A CA 1
ATOM 665 C C . CYS A 1 86 ? 18.891 23 -17.203 1 89.5 86 CYS A C 1
ATOM 667 O O . CYS A 1 86 ? 19.766 23.859 -17.031 1 89.5 86 CYS A O 1
ATOM 669 N N . HIS A 1 87 ? 18.5 22.188 -16.328 1 88.75 87 HIS A N 1
ATOM 670 C CA . HIS A 1 87 ? 19.203 22.078 -15.047 1 88.75 87 HIS A CA 1
ATOM 671 C C . HIS A 1 87 ? 20.062 20.812 -15.008 1 88.75 87 HIS A C 1
ATOM 673 O O . HIS A 1 87 ? 19.531 19.703 -14.867 1 88.75 87 HIS A O 1
ATOM 679 N N . SER A 1 88 ? 21.328 20.859 -14.938 1 86.56 88 SER A N 1
ATOM 680 C CA . SER A 1 88 ? 22.25 19.75 -15.07 1 86.56 88 SER A CA 1
ATOM 681 C C . SER A 1 88 ? 22.141 18.797 -13.883 1 86.56 88 SER A C 1
ATOM 683 O O . SER A 1 88 ? 22.516 17.625 -13.984 1 86.56 88 SER A O 1
ATOM 685 N N . TYR A 1 89 ? 21.609 19.328 -12.797 1 90.12 89 TYR A N 1
ATOM 686 C CA . TYR A 1 89 ? 21.578 18.5 -11.594 1 90.12 89 TYR A CA 1
ATOM 687 C C . TYR A 1 89 ? 20.344 17.625 -11.57 1 90.12 89 TYR A C 1
ATOM 689 O O . TYR A 1 89 ? 20.234 16.703 -10.75 1 90.12 89 TYR A O 1
ATOM 697 N N . LEU A 1 90 ? 19.438 17.844 -12.453 1 93.62 90 LEU A N 1
ATOM 698 C CA . LEU A 1 90 ? 18.219 17.047 -12.461 1 93.62 90 LEU A CA 1
ATOM 699 C C . LEU A 1 90 ? 18.359 15.859 -13.414 1 93.62 90 LEU A C 1
ATOM 701 O O . LEU A 1 90 ? 18.922 15.992 -14.5 1 93.62 90 LEU A O 1
ATOM 705 N N . ARG A 1 91 ? 17.781 14.758 -12.945 1 94.06 91 ARG A N 1
ATOM 706 C CA . ARG A 1 91 ? 17.891 13.555 -13.758 1 94.06 91 ARG A CA 1
ATOM 707 C C . ARG A 1 91 ? 16.562 12.797 -13.789 1 94.06 91 ARG A C 1
ATOM 709 O O . ARG A 1 91 ? 15.82 12.789 -12.805 1 94.06 91 ARG A O 1
ATOM 716 N N . ALA A 1 92 ? 16.25 12.141 -14.844 1 94.88 92 ALA A N 1
ATOM 717 C CA . ALA A 1 92 ? 15.172 11.195 -15.078 1 94.88 92 ALA A CA 1
ATOM 718 C C . ALA A 1 92 ? 15.688 9.906 -15.711 1 94.88 92 ALA A C 1
ATOM 720 O O . ALA A 1 92 ? 15.586 9.719 -16.922 1 94.88 92 ALA A O 1
ATOM 721 N N . PRO A 1 93 ? 16.094 9 -14.922 1 92.5 93 PRO A N 1
ATOM 722 C CA . PRO A 1 93 ? 16.875 7.867 -15.406 1 92.5 93 PRO A CA 1
ATOM 723 C C . PRO A 1 93 ? 16.094 6.965 -16.359 1 92.5 93 PRO A C 1
ATOM 725 O O . PRO A 1 93 ? 16.656 6.418 -17.312 1 92.5 93 PRO A O 1
ATOM 728 N N . ARG A 1 94 ? 14.789 6.789 -16.188 1 93.75 94 ARG A N 1
ATOM 729 C CA . ARG A 1 94 ? 14.047 5.801 -16.969 1 93.75 94 ARG A CA 1
ATOM 730 C C . ARG A 1 94 ? 13.258 6.469 -18.094 1 93.75 94 ARG A C 1
ATOM 732 O O . ARG A 1 94 ? 12.5 5.805 -18.797 1 93.75 94 ARG A O 1
ATOM 739 N N . LEU A 1 95 ? 13.445 7.738 -18.281 1 94.88 95 LEU A N 1
ATOM 740 C CA . LEU A 1 95 ? 12.672 8.469 -19.266 1 94.88 95 LEU A CA 1
ATOM 741 C C . LEU A 1 95 ? 12.938 7.922 -20.672 1 94.88 95 LEU A C 1
ATOM 743 O O . LEU A 1 95 ? 12.008 7.781 -21.469 1 94.88 95 LEU A O 1
ATOM 747 N N . ARG A 1 96 ? 14.195 7.582 -20.969 1 91.69 96 ARG A N 1
ATOM 748 C CA . ARG A 1 96 ? 14.586 7.125 -22.297 1 91.69 96 ARG A CA 1
ATOM 749 C C . ARG A 1 96 ? 14.023 5.738 -22.578 1 91.69 96 ARG A C 1
ATOM 751 O O . ARG A 1 96 ? 13.891 5.348 -23.75 1 91.69 96 ARG A O 1
ATOM 758 N N . TYR A 1 97 ? 13.672 5.043 -21.469 1 90.31 97 TYR A N 1
ATOM 759 C CA . TYR A 1 97 ? 13.211 3.67 -21.641 1 90.31 97 TYR A CA 1
ATOM 760 C C . TYR A 1 97 ? 11.688 3.625 -21.797 1 90.31 97 TYR A C 1
ATOM 762 O O . TYR A 1 97 ? 11.125 2.574 -22.094 1 90.31 97 TYR A O 1
ATOM 770 N N . LEU A 1 98 ? 11.039 4.758 -21.594 1 92.81 98 LEU A N 1
ATOM 771 C CA . LEU A 1 98 ? 9.586 4.812 -21.75 1 92.81 98 LEU A CA 1
ATOM 772 C C . LEU A 1 98 ? 9.203 4.785 -23.234 1 92.81 98 LEU A C 1
ATOM 774 O O . LEU A 1 98 ? 9.984 5.215 -24.094 1 92.81 98 LEU A O 1
ATOM 778 N N . ASN A 1 99 ? 8.031 4.27 -23.562 1 91.19 99 ASN A N 1
ATOM 779 C CA . ASN A 1 99 ? 7.539 4.316 -24.938 1 91.19 99 ASN A CA 1
ATOM 780 C C . ASN A 1 99 ? 7.273 5.75 -25.391 1 91.19 99 ASN A C 1
ATOM 782 O O . ASN A 1 99 ? 7.125 6.648 -24.562 1 91.19 99 ASN A O 1
ATOM 786 N N . ALA A 1 100 ? 7.215 5.996 -26.641 1 92.94 100 ALA A N 1
ATOM 787 C CA . ALA A 1 100 ? 7.086 7.324 -27.234 1 92.94 100 ALA A CA 1
ATOM 788 C C . ALA A 1 100 ? 5.777 7.984 -26.812 1 92.94 100 ALA A C 1
ATOM 790 O O . ALA A 1 100 ? 5.73 9.195 -26.594 1 92.94 100 ALA A O 1
ATOM 791 N N . ALA A 1 101 ? 4.719 7.211 -26.719 1 92.62 101 ALA A N 1
ATOM 792 C CA . ALA A 1 101 ? 3.42 7.758 -26.328 1 92.62 101 ALA A CA 1
ATOM 793 C C . ALA A 1 101 ? 3.463 8.312 -24.906 1 92.62 101 ALA A C 1
ATOM 795 O O . ALA A 1 101 ? 2.908 9.383 -24.641 1 92.62 101 ALA A O 1
ATOM 796 N N . ASP A 1 102 ? 4.125 7.578 -24.047 1 95.12 102 ASP A N 1
ATOM 797 C CA . ASP A 1 102 ? 4.238 8.016 -22.656 1 95.12 102 ASP A CA 1
ATOM 798 C C . ASP A 1 102 ? 5.094 9.273 -22.547 1 95.12 102 ASP A C 1
ATOM 800 O O . ASP A 1 102 ? 4.75 10.195 -21.797 1 95.12 102 ASP A O 1
ATOM 804 N N . GLN A 1 103 ? 6.176 9.297 -23.266 1 96.19 103 GLN A N 1
ATOM 805 C CA . GLN A 1 103 ? 7.047 10.469 -23.25 1 96.19 103 GLN A CA 1
ATOM 806 C C . GLN A 1 103 ? 6.312 11.703 -23.766 1 96.19 103 GLN A C 1
ATOM 808 O O . GLN A 1 103 ? 6.414 12.781 -23.172 1 96.19 103 GLN A O 1
ATOM 813 N N . SER A 1 104 ? 5.59 11.516 -24.844 1 95.19 104 SER A N 1
ATOM 814 C CA . SER A 1 104 ? 4.844 12.625 -25.438 1 95.19 104 SER A CA 1
ATOM 815 C C . SER A 1 104 ? 3.762 13.125 -24.484 1 95.19 104 SER A C 1
ATOM 817 O O . SER A 1 104 ? 3.482 14.32 -24.438 1 95.19 104 SER A O 1
ATOM 819 N N . PHE A 1 105 ? 3.125 12.195 -23.844 1 96.06 105 PHE A N 1
ATOM 820 C CA . PHE A 1 105 ? 2.084 12.578 -22.891 1 96.06 105 PHE A CA 1
ATOM 821 C C . PHE A 1 105 ? 2.674 13.367 -21.734 1 96.06 105 PHE A C 1
ATOM 823 O O . PHE A 1 105 ? 2.123 14.391 -21.328 1 96.06 105 PHE A O 1
ATOM 830 N N . LEU A 1 106 ? 3.787 12.859 -21.141 1 97.06 106 LEU A N 1
ATOM 831 C CA . LEU A 1 106 ? 4.457 13.555 -20.047 1 97.06 106 LEU A CA 1
ATOM 832 C C . LEU A 1 106 ? 4.863 14.961 -20.453 1 97.06 106 LEU A C 1
ATOM 834 O O . LEU A 1 106 ? 4.754 15.906 -19.672 1 97.06 106 LEU A O 1
ATOM 838 N N . GLU A 1 107 ? 5.293 15.125 -21.719 1 95.31 107 GLU A N 1
ATOM 839 C CA . GLU A 1 107 ? 5.668 16.422 -22.266 1 95.31 107 GLU A CA 1
ATOM 840 C C . GLU A 1 107 ? 4.453 17.328 -22.391 1 95.31 107 GLU A C 1
ATOM 842 O O . GLU A 1 107 ? 4.508 18.516 -22.047 1 95.31 107 GLU A O 1
ATOM 847 N N . SER A 1 108 ? 3.4 16.75 -22.891 1 95 108 SER A N 1
ATOM 848 C CA . SER A 1 108 ? 2.186 17.531 -23.094 1 95 108 SER A CA 1
ATOM 849 C C . SER A 1 108 ? 1.609 18.031 -21.781 1 95 108 SER A C 1
ATOM 851 O O . SER A 1 108 ? 1.023 19.109 -21.719 1 95 108 SER A O 1
ATOM 853 N N . GLN A 1 109 ? 1.812 17.203 -20.719 1 95.25 109 GLN A N 1
ATOM 854 C CA . GLN A 1 109 ? 1.291 17.578 -19.406 1 95.25 109 GLN A CA 1
ATOM 855 C C . GLN A 1 109 ? 2.312 18.391 -18.625 1 95.25 109 GLN A C 1
ATOM 857 O O . GLN A 1 109 ? 2.086 18.719 -17.453 1 95.25 109 GLN A O 1
ATOM 862 N N . LYS A 1 110 ? 3.482 18.656 -19.172 1 95.5 110 LYS A N 1
ATOM 863 C CA . LYS A 1 110 ? 4.543 19.5 -18.625 1 95.5 110 LYS A CA 1
ATOM 864 C C . LYS A 1 110 ? 5.164 18.859 -17.391 1 95.5 110 LYS A C 1
ATOM 866 O O . LYS A 1 110 ? 5.648 19.562 -16.5 1 95.5 110 LYS A O 1
ATOM 871 N N . SER A 1 111 ? 5.062 17.516 -17.328 1 97 111 SER A N 1
ATOM 872 C CA . SER A 1 111 ? 5.652 16.812 -16.188 1 97 111 SER A CA 1
ATOM 873 C C . SER A 1 111 ? 7.176 16.859 -16.25 1 97 111 SER A C 1
ATOM 875 O O . SER A 1 111 ? 7.848 16.594 -15.25 1 97 111 SER A O 1
ATOM 877 N N . LEU A 1 112 ? 7.723 17.266 -17.406 1 97.56 112 LEU A N 1
ATOM 878 C CA . LEU A 1 112 ? 9.164 17.312 -17.594 1 97.56 112 LEU A CA 1
ATOM 879 C C . LEU A 1 112 ? 9.68 18.734 -17.5 1 97.56 112 LEU A C 1
ATOM 881 O O . LEU A 1 112 ? 10.828 19.016 -17.859 1 97.56 112 LEU A O 1
ATOM 885 N N . HIS A 1 113 ? 8.828 19.578 -17.016 1 96.44 113 HIS A N 1
ATOM 886 C CA . HIS A 1 113 ? 9.195 20.984 -16.891 1 96.44 113 HIS A CA 1
ATOM 887 C C . HIS A 1 113 ? 9.211 21.422 -15.438 1 96.44 113 HIS A C 1
ATOM 889 O O . HIS A 1 113 ? 8.477 20.891 -14.609 1 96.44 113 HIS A O 1
ATOM 895 N N . VAL A 1 114 ? 10.055 22.266 -15.125 1 95.81 114 VAL A N 1
ATOM 896 C CA . VAL A 1 114 ? 10.172 22.828 -13.789 1 95.81 114 VAL A CA 1
ATOM 897 C C . VAL A 1 114 ? 10.117 24.359 -13.867 1 95.81 114 VAL A C 1
ATOM 899 O O . VAL A 1 114 ? 10.445 24.938 -14.898 1 95.81 114 VAL A O 1
ATOM 902 N N . PRO A 1 115 ? 9.633 24.953 -12.781 1 94.69 115 PRO A N 1
ATOM 903 C CA . PRO A 1 115 ? 9.617 26.422 -12.789 1 94.69 115 PRO A CA 1
ATOM 904 C C . PRO A 1 115 ? 11.016 27.016 -12.938 1 94.69 115 PRO A C 1
ATOM 906 O O . PRO A 1 115 ? 12.008 26.359 -12.641 1 94.69 115 PRO A O 1
ATOM 909 N N . ALA A 1 116 ? 11.039 28.266 -13.438 1 89.88 116 ALA A N 1
ATOM 910 C CA . ALA A 1 116 ? 12.328 28.922 -13.656 1 89.88 116 ALA A CA 1
ATOM 911 C C . ALA A 1 116 ? 12.383 30.281 -12.945 1 89.88 116 ALA A C 1
ATOM 913 O O . ALA A 1 116 ? 11.352 30.797 -12.492 1 89.88 116 ALA A O 1
ATOM 914 N N . GLY A 1 117 ? 13.531 30.688 -12.703 1 87.88 117 GLY A N 1
ATOM 915 C CA . GLY A 1 117 ? 13.75 32.031 -12.227 1 87.88 117 GLY A CA 1
ATOM 916 C C . GLY A 1 117 ? 13.367 32.219 -10.766 1 87.88 117 GLY A C 1
ATOM 917 O O . GLY A 1 117 ? 13.695 31.391 -9.922 1 87.88 117 GLY A O 1
ATOM 918 N N . ILE A 1 118 ? 12.656 33.344 -10.547 1 89.81 118 ILE A N 1
ATOM 919 C CA . ILE A 1 118 ? 12.375 33.781 -9.18 1 89.81 118 ILE A CA 1
ATOM 920 C C . ILE A 1 118 ? 11.359 32.844 -8.531 1 89.81 118 ILE A C 1
ATOM 922 O O . ILE A 1 118 ? 11.398 32.625 -7.324 1 89.81 118 ILE A O 1
ATOM 926 N N . ILE A 1 119 ? 10.555 32.312 -9.32 1 93.75 119 ILE A N 1
ATOM 927 C CA . ILE A 1 119 ? 9.508 31.453 -8.797 1 93.75 119 ILE A CA 1
ATOM 928 C C . ILE A 1 119 ? 10.141 30.156 -8.258 1 93.75 119 ILE A C 1
ATOM 930 O O . ILE A 1 119 ? 9.727 29.656 -7.215 1 93.75 119 ILE A O 1
ATOM 934 N N . LEU A 1 120 ? 11.062 29.625 -8.984 1 94.88 120 LEU A N 1
ATOM 935 C CA . LEU A 1 120 ? 11.75 28.422 -8.523 1 94.88 120 LEU A CA 1
ATOM 936 C C . LEU A 1 120 ? 12.484 28.688 -7.215 1 94.88 120 LEU A C 1
ATOM 938 O O . LEU A 1 120 ? 12.422 27.859 -6.297 1 94.88 120 LEU A O 1
ATOM 942 N N . GLU A 1 121 ? 13.109 29.781 -7.129 1 93.81 121 GLU A N 1
ATOM 943 C CA . GLU A 1 121 ? 13.828 30.141 -5.914 1 93.81 121 GLU A CA 1
ATOM 944 C C . GLU A 1 121 ? 12.883 30.281 -4.73 1 93.81 121 GLU A C 1
ATOM 946 O O . GLU A 1 121 ? 13.188 29.828 -3.623 1 93.81 121 GLU A O 1
ATOM 951 N N . THR A 1 122 ? 11.797 30.922 -5.055 1 96.06 122 THR A N 1
ATOM 952 C CA . THR A 1 122 ? 10.805 31.109 -4.004 1 96.06 122 THR A CA 1
ATOM 953 C C . THR A 1 122 ? 10.266 29.766 -3.518 1 96.06 122 THR A C 1
ATOM 955 O O . THR A 1 122 ? 10.141 29.547 -2.312 1 96.06 122 THR A O 1
ATOM 958 N N . LEU A 1 123 ? 9.992 28.891 -4.438 1 97.31 123 LEU A N 1
ATOM 959 C CA . LEU A 1 123 ? 9.445 27.594 -4.09 1 97.31 123 LEU A CA 1
ATOM 960 C C . LEU A 1 123 ? 10.445 26.766 -3.289 1 97.31 123 LEU A C 1
ATOM 962 O O . LEU A 1 123 ? 10.086 26.141 -2.287 1 97.31 123 LEU A O 1
ATOM 966 N N . VAL A 1 124 ? 11.664 26.75 -3.68 1 96.88 124 VAL A N 1
ATOM 967 C CA . VAL A 1 124 ? 12.703 26 -2.98 1 96.88 124 VAL A CA 1
ATOM 968 C C . VAL A 1 124 ? 12.906 26.578 -1.581 1 96.88 124 VAL A C 1
ATOM 970 O O . VAL A 1 124 ? 13.023 25.828 -0.606 1 96.88 124 VAL A O 1
ATOM 973 N N . SER A 1 125 ? 12.891 27.859 -1.52 1 96.94 125 SER A N 1
ATOM 974 C CA . SER A 1 125 ? 13.047 28.516 -0.224 1 96.94 125 SER A CA 1
ATOM 975 C C . SER A 1 125 ? 11.891 28.172 0.708 1 96.94 125 SER A C 1
ATOM 977 O O . SER A 1 125 ? 12.102 27.859 1.882 1 96.94 125 SER A O 1
ATOM 979 N N . ARG A 1 126 ? 10.68 28.219 0.164 1 97.31 126 ARG A N 1
ATOM 980 C CA . ARG A 1 126 ? 9.508 27.938 0.977 1 97.31 126 ARG A CA 1
ATOM 981 C C . ARG A 1 126 ? 9.5 26.469 1.434 1 97.31 126 ARG A C 1
ATOM 983 O O . ARG A 1 126 ? 9.023 26.172 2.527 1 97.31 126 ARG A O 1
ATOM 990 N N . TYR A 1 127 ? 10.016 25.625 0.627 1 98.12 127 TYR A N 1
ATOM 991 C CA . TYR A 1 127 ? 10.125 24.219 1.025 1 98.12 127 TYR A CA 1
ATOM 992 C C . TYR A 1 127 ? 11.008 24.062 2.258 1 98.12 127 TYR A C 1
ATOM 994 O O . TYR A 1 127 ? 10.625 23.422 3.23 1 98.12 127 TYR A O 1
ATOM 1002 N N . PHE A 1 128 ? 12.148 24.609 2.225 1 97.75 128 PHE A N 1
ATOM 1003 C CA . PHE A 1 128 ? 13.117 24.438 3.305 1 97.75 128 PHE A CA 1
ATOM 1004 C C . PHE A 1 128 ? 12.711 25.25 4.527 1 97.75 128 PHE A C 1
ATOM 1006 O O . PHE A 1 128 ? 13.086 24.906 5.652 1 97.75 128 PHE A O 1
ATOM 1013 N N . LEU A 1 129 ? 11.836 26.234 4.309 1 97.06 129 LEU A N 1
ATOM 1014 C CA . LEU A 1 129 ? 11.383 27.062 5.426 1 97.06 129 LEU A CA 1
ATOM 1015 C C . LEU A 1 129 ? 10.25 26.359 6.18 1 97.06 129 LEU A C 1
ATOM 1017 O O . LEU A 1 129 ? 10.18 26.438 7.41 1 97.06 129 LEU A O 1
ATOM 1021 N N . TYR A 1 130 ? 9.391 25.656 5.398 1 96.81 130 TYR A N 1
ATOM 1022 C CA . TYR A 1 130 ? 8.125 25.312 6.047 1 96.81 130 TYR A CA 1
ATOM 1023 C C . TYR A 1 130 ? 7.887 23.812 6.016 1 96.81 130 TYR A C 1
ATOM 1025 O O . TYR A 1 130 ? 7.094 23.281 6.801 1 96.81 130 TYR A O 1
ATOM 1033 N N . VAL A 1 131 ? 8.508 23.062 5.16 1 97.94 131 VAL A N 1
ATOM 1034 C CA . VAL A 1 131 ? 8.273 21.625 5.059 1 97.94 131 VAL A CA 1
ATOM 1035 C C . VAL A 1 131 ? 9.438 20.875 5.688 1 97.94 131 VAL A C 1
ATOM 1037 O O . VAL A 1 131 ? 9.234 20 6.539 1 97.94 131 VAL A O 1
ATOM 1040 N N . HIS A 1 132 ? 10.625 21.25 5.371 1 98 132 HIS A N 1
ATOM 1041 C CA . HIS A 1 132 ? 11.859 20.547 5.707 1 98 132 HIS A CA 1
ATOM 1042 C C . HIS A 1 132 ? 12.062 20.484 7.219 1 98 132 HIS A C 1
ATOM 1044 O O . HIS A 1 132 ? 12.555 19.484 7.742 1 98 132 HIS A O 1
ATOM 1050 N N . PRO A 1 133 ? 11.711 21.516 7.977 1 97 133 PRO A N 1
ATOM 1051 C CA . PRO A 1 133 ? 11.984 21.469 9.414 1 97 133 PRO A CA 1
ATOM 1052 C C . PRO A 1 133 ? 11.203 20.375 10.125 1 97 133 PRO A C 1
ATOM 1054 O O . PRO A 1 133 ? 11.688 19.812 11.117 1 97 133 PRO A O 1
ATOM 1057 N N . CYS A 1 134 ? 10.047 20.047 9.578 1 95.81 134 CYS A N 1
ATOM 1058 C CA . CYS A 1 134 ? 9.242 19 10.195 1 95.81 134 CYS A CA 1
ATOM 1059 C C . CYS A 1 134 ? 9.445 17.672 9.492 1 95.81 134 CYS A C 1
ATOM 1061 O O . CYS A 1 134 ? 9.195 16.609 10.07 1 95.81 134 CYS A O 1
ATOM 1063 N N . LEU A 1 135 ? 9.844 17.766 8.281 1 97.75 135 LEU A N 1
ATOM 1064 C CA . LEU A 1 135 ? 10 16.562 7.465 1 97.75 135 LEU A CA 1
ATOM 1065 C C . LEU A 1 135 ? 11.266 16.641 6.617 1 97.75 135 LEU A C 1
ATOM 1067 O O . LEU A 1 135 ? 11.188 16.781 5.395 1 97.75 135 LEU A O 1
ATOM 1071 N N . PRO A 1 136 ? 12.383 16.484 7.277 1 97.75 136 PRO A N 1
ATOM 1072 C CA . PRO A 1 136 ? 13.641 16.578 6.539 1 97.75 136 PRO A CA 1
ATOM 1073 C C . PRO A 1 136 ? 13.953 15.328 5.723 1 97.75 136 PRO A C 1
ATOM 1075 O O . PRO A 1 136 ? 14.961 14.664 5.965 1 97.75 136 PRO A O 1
ATOM 1078 N N . ILE A 1 137 ? 13.188 15.109 4.758 1 96.56 137 ILE A N 1
ATOM 1079 C CA . ILE A 1 137 ? 13.281 13.906 3.938 1 96.56 137 ILE A CA 1
ATOM 1080 C C . ILE A 1 137 ? 14.531 13.977 3.057 1 96.56 137 ILE A C 1
ATOM 1082 O O . ILE A 1 137 ? 15.07 12.945 2.65 1 96.56 137 ILE A O 1
ATOM 1086 N N . LEU A 1 138 ? 15 15.203 2.754 1 95.25 138 LEU A N 1
ATOM 1087 C CA . LEU A 1 138 ? 16.188 15.438 1.939 1 95.25 138 LEU A CA 1
ATOM 1088 C C . LEU A 1 138 ? 17.312 16.016 2.787 1 95.25 138 LEU A C 1
ATOM 1090 O O . LEU A 1 138 ? 17.078 16.625 3.826 1 95.25 138 LEU A O 1
ATOM 1094 N N . ASN A 1 139 ? 18.5 15.688 2.35 1 94.81 139 ASN A N 1
ATOM 1095 C CA . ASN A 1 139 ? 19.656 16.359 2.947 1 94.81 139 ASN A CA 1
ATOM 1096 C C . ASN A 1 139 ? 19.844 17.766 2.354 1 94.81 139 ASN A C 1
ATOM 1098 O O . ASN A 1 139 ? 20.297 17.891 1.211 1 94.81 139 ASN A O 1
ATOM 1102 N N . GLU A 1 140 ? 19.562 18.734 3.172 1 96.31 140 GLU A N 1
ATOM 1103 C CA . GLU A 1 140 ? 19.609 20.125 2.699 1 96.31 140 GLU A CA 1
ATOM 1104 C C . GLU A 1 140 ? 21.016 20.516 2.262 1 96.31 140 GLU A C 1
ATOM 1106 O O . GLU A 1 140 ? 21.188 21.219 1.264 1 96.31 140 GLU A O 1
ATOM 1111 N N . ALA A 1 141 ? 22.016 20.062 3.008 1 94.75 141 ALA A N 1
ATOM 1112 C CA . ALA A 1 141 ? 23.391 20.391 2.676 1 94.75 141 ALA A CA 1
ATOM 1113 C C . ALA A 1 141 ? 23.781 19.844 1.306 1 94.75 141 ALA A C 1
ATOM 1115 O O . ALA A 1 141 ? 24.375 20.547 0.492 1 94.75 141 ALA A O 1
ATOM 1116 N N . GLU A 1 142 ? 23.406 18.625 1.096 1 91.88 142 GLU A N 1
ATOM 1117 C CA . GLU A 1 142 ? 23.703 17.984 -0.185 1 91.88 142 GLU A CA 1
ATOM 1118 C C . GLU A 1 142 ? 22.938 18.656 -1.323 1 91.88 142 GLU A C 1
ATOM 1120 O O . GLU A 1 142 ? 23.438 18.75 -2.443 1 91.88 142 GLU A O 1
ATOM 1125 N N . PHE A 1 143 ? 21.766 19.125 -1.096 1 94.75 143 PHE A N 1
ATOM 1126 C CA . PHE A 1 143 ? 20.938 19.781 -2.102 1 94.75 143 PHE A CA 1
ATOM 1127 C C . PHE A 1 143 ? 21.578 21.078 -2.574 1 94.75 143 PHE A C 1
ATOM 1129 O O . PHE A 1 143 ? 21.703 21.312 -3.777 1 94.75 143 PHE A O 1
ATOM 1136 N N . TRP A 1 144 ? 22 21.844 -1.572 1 93.12 144 TRP A N 1
ATOM 1137 C CA . TRP A 1 144 ? 22.594 23.125 -1.917 1 93.12 144 TRP A CA 1
ATOM 1138 C C . TRP A 1 144 ? 23.953 22.938 -2.596 1 93.12 144 TRP A C 1
ATOM 1140 O O . TRP A 1 144 ? 24.328 23.719 -3.477 1 93.12 144 TRP A O 1
ATOM 1150 N N . ALA A 1 145 ? 24.641 21.922 -2.186 1 90.12 145 ALA A N 1
ATOM 1151 C CA . ALA A 1 145 ? 25.906 21.609 -2.828 1 90.12 145 ALA A CA 1
ATOM 1152 C C . ALA A 1 145 ? 25.703 21.219 -4.289 1 90.12 145 ALA A C 1
ATOM 1154 O O . ALA A 1 145 ? 26.516 21.578 -5.152 1 90.12 145 ALA A O 1
ATOM 1155 N N . LEU A 1 146 ? 24.656 20.5 -4.496 1 87.62 146 LEU A N 1
ATOM 1156 C CA . LEU A 1 146 ? 24.359 20.031 -5.84 1 87.62 146 LEU A CA 1
ATOM 1157 C C . LEU A 1 146 ? 23.969 21.203 -6.75 1 87.62 146 LEU A C 1
ATOM 1159 O O . LEU A 1 146 ? 24.375 21.25 -7.914 1 87.62 146 LEU A O 1
ATOM 1163 N N . ILE A 1 147 ? 23.172 22.062 -6.27 1 83.88 147 ILE A N 1
ATOM 1164 C CA . ILE A 1 147 ? 22.688 23.188 -7.066 1 83.88 147 ILE A CA 1
ATOM 1165 C C . ILE A 1 147 ? 23.812 24.172 -7.301 1 83.88 147 ILE A C 1
ATOM 1167 O O . ILE A 1 147 ? 23.906 24.797 -8.367 1 83.88 147 ILE A O 1
ATOM 1171 N N . GLY A 1 148 ? 24.688 24.359 -6.285 1 76.81 148 GLY A N 1
ATOM 1172 C CA . GLY A 1 148 ? 25.781 25.297 -6.387 1 76.81 148 GLY A CA 1
ATOM 1173 C C . GLY A 1 148 ? 26.922 24.797 -7.258 1 76.81 148 GLY A C 1
ATOM 1174 O O . GLY A 1 148 ? 27.625 25.578 -7.883 1 76.81 148 GLY A O 1
ATOM 1175 N N . ASP A 1 149 ? 27.281 23.5 -6.988 1 64.06 149 ASP A N 1
ATOM 1176 C CA . ASP A 1 149 ? 28.422 22.922 -7.684 1 64.06 149 ASP A CA 1
ATOM 1177 C C . ASP A 1 149 ? 28.078 22.594 -9.133 1 64.06 149 ASP A C 1
ATOM 1179 O O . ASP A 1 149 ? 27.484 21.547 -9.422 1 64.06 149 ASP A O 1
ATOM 1183 N N . GLN A 1 150 ? 27.703 23.641 -9.922 1 54.38 150 GLN A N 1
ATOM 1184 C CA . GLN A 1 150 ? 27.344 23.438 -11.32 1 54.38 150 GLN A CA 1
ATOM 1185 C C . GLN A 1 150 ? 28.156 22.297 -11.945 1 54.38 150 GLN A C 1
ATOM 1187 O O . GLN A 1 150 ? 27.75 21.734 -12.961 1 54.38 150 GLN A O 1
ATOM 1192 N N . MET A 1 151 ? 29.375 22.109 -11.492 1 46.84 151 MET A N 1
ATOM 1193 C CA . MET A 1 151 ? 30.344 21.375 -12.32 1 46.84 151 MET A CA 1
ATOM 1194 C C . MET A 1 151 ? 30.344 19.891 -11.953 1 46.84 151 MET A C 1
ATOM 1196 O O . MET A 1 151 ? 30.953 19.078 -12.641 1 46.84 151 MET A O 1
ATOM 1200 N N . SER A 1 152 ? 30.156 19.484 -10.68 1 50.91 152 SER A N 1
ATOM 1201 C CA . SER A 1 152 ? 30.578 18.125 -10.438 1 50.91 152 SER A CA 1
ATOM 1202 C C . SER A 1 152 ? 29.5 17.125 -10.82 1 50.91 152 SER A C 1
ATOM 1204 O O . SER A 1 152 ? 28.359 17.203 -10.328 1 50.91 152 SER A O 1
ATOM 1206 N N . SER A 1 153 ? 29.609 16.578 -12.031 1 51.47 153 SER A N 1
ATOM 1207 C CA . SER A 1 153 ? 28.859 15.688 -12.898 1 51.47 153 SER A CA 1
ATOM 1208 C C . SER A 1 153 ? 28.359 14.461 -12.141 1 51.47 153 SER A C 1
ATOM 1210 O O . SER A 1 153 ? 27.5 13.727 -12.625 1 51.47 153 SER A O 1
ATOM 1212 N N . GLU A 1 154 ? 28.969 14.117 -10.898 1 58.31 154 GLU A N 1
ATOM 1213 C CA . GLU A 1 154 ? 28.75 12.727 -10.5 1 58.31 154 GLU A CA 1
ATOM 1214 C C . GLU A 1 154 ? 27.453 12.578 -9.711 1 58.31 154 GLU A C 1
ATOM 1216 O O . GLU A 1 154 ? 26.828 11.516 -9.719 1 58.31 154 GLU A O 1
ATOM 1221 N N . SER A 1 155 ? 26.875 13.758 -9.102 1 72.88 155 SER A N 1
ATOM 1222 C CA . SER A 1 155 ? 25.688 13.562 -8.273 1 72.88 155 SER A CA 1
ATOM 1223 C C . SER A 1 155 ? 24.469 14.227 -8.891 1 72.88 155 SER A C 1
ATOM 1225 O O . SER A 1 155 ? 24.562 15.297 -9.492 1 72.88 155 SER A O 1
ATOM 1227 N N . SER A 1 156 ? 23.438 13.508 -9.047 1 87.06 156 SER A N 1
ATOM 1228 C CA . SER A 1 156 ? 22.219 14.023 -9.664 1 87.06 156 SER A CA 1
ATOM 1229 C C . SER A 1 156 ? 21.031 13.914 -8.719 1 87.06 156 SER A C 1
ATOM 1231 O O . SER A 1 156 ? 21.078 13.164 -7.742 1 87.06 156 SER A O 1
ATOM 1233 N N . PHE A 1 157 ? 20.172 14.875 -8.938 1 93 157 PHE A N 1
ATOM 1234 C CA . PHE A 1 157 ? 18.953 14.93 -8.156 1 93 157 PHE A CA 1
ATOM 1235 C C . PHE A 1 157 ? 17.766 14.391 -8.969 1 93 157 PHE A C 1
ATOM 1237 O O . PHE A 1 157 ? 17.656 14.672 -10.164 1 93 157 PHE A O 1
ATOM 1244 N N . SER A 1 158 ? 16.938 13.633 -8.359 1 96.75 158 SER A N 1
ATOM 1245 C CA . SER A 1 158 ? 15.805 13 -9.039 1 96.75 158 SER A CA 1
ATOM 1246 C C . SER A 1 158 ? 14.75 14.023 -9.445 1 96.75 158 SER A C 1
ATOM 1248 O O . SER A 1 158 ? 14.297 14.82 -8.617 1 96.75 158 SER A O 1
ATOM 1250 N N . LEU A 1 159 ? 14.297 14.016 -10.664 1 98.12 159 LEU A N 1
ATOM 1251 C CA . LEU A 1 159 ? 13.234 14.898 -11.133 1 98.12 159 LEU A CA 1
ATOM 1252 C C . LEU A 1 159 ? 11.93 14.633 -10.391 1 98.12 159 LEU A C 1
ATOM 1254 O O . LEU A 1 159 ? 11.188 15.562 -10.078 1 98.12 159 LEU A O 1
ATOM 1258 N N . LEU A 1 160 ? 11.633 13.359 -10.125 1 98.62 160 LEU A N 1
ATOM 1259 C CA . LEU A 1 160 ? 10.43 13 -9.391 1 98.62 160 LEU A CA 1
ATOM 1260 C C . LEU A 1 160 ? 10.422 13.633 -8.008 1 98.62 160 LEU A C 1
ATOM 1262 O O . LEU A 1 160 ? 9.422 14.234 -7.598 1 98.62 160 LEU A O 1
ATOM 1266 N N . VAL A 1 161 ? 11.523 13.516 -7.285 1 98.5 161 VAL A N 1
ATOM 1267 C CA . VAL A 1 161 ? 11.617 14.094 -5.949 1 98.5 161 VAL A CA 1
ATOM 1268 C C . VAL A 1 161 ? 11.5 15.617 -6.027 1 98.5 161 VAL A C 1
ATOM 1270 O O . VAL A 1 161 ? 10.836 16.234 -5.191 1 98.5 161 VAL A O 1
ATOM 1273 N N . PHE A 1 162 ? 12.125 16.156 -7.023 1 97.94 162 PHE A N 1
ATOM 1274 C CA . PHE A 1 162 ? 12.109 17.609 -7.191 1 97.94 162 PHE A CA 1
ATOM 1275 C C . PHE A 1 162 ? 10.688 18.125 -7.414 1 97.94 162 PHE A C 1
ATOM 1277 O O . PHE A 1 162 ? 10.281 19.109 -6.812 1 97.94 162 PHE A O 1
ATOM 1284 N N . GLN A 1 163 ? 9.969 17.484 -8.258 1 98.31 163 GLN A N 1
ATOM 1285 C CA . GLN A 1 163 ? 8.586 17.875 -8.516 1 98.31 163 GLN A CA 1
ATOM 1286 C C . GLN A 1 163 ? 7.727 17.703 -7.273 1 98.31 163 GLN A C 1
ATOM 1288 O O . GLN A 1 163 ? 6.832 18.516 -7.012 1 98.31 163 GLN A O 1
ATOM 1293 N N . ALA A 1 164 ? 7.926 16.609 -6.512 1 98.75 164 ALA A N 1
ATOM 1294 C CA . ALA A 1 164 ? 7.195 16.406 -5.262 1 98.75 164 ALA A CA 1
ATOM 1295 C C . ALA A 1 164 ? 7.516 17.516 -4.258 1 98.75 164 ALA A C 1
ATOM 1297 O O . ALA A 1 164 ? 6.637 17.953 -3.514 1 98.75 164 ALA A O 1
ATOM 1298 N N . MET A 1 165 ? 8.773 17.938 -4.242 1 98.25 165 MET A N 1
ATOM 1299 C CA . MET A 1 165 ? 9.203 19.047 -3.391 1 98.25 165 MET A CA 1
ATOM 1300 C C . MET A 1 165 ? 8.453 20.328 -3.744 1 98.25 165 MET A C 1
ATOM 1302 O O . MET A 1 165 ? 7.977 21.047 -2.857 1 98.25 165 MET A O 1
ATOM 1306 N N . ILE A 1 166 ? 8.391 20.609 -5.027 1 98.12 166 ILE A N 1
ATOM 1307 C CA . ILE A 1 166 ? 7.707 21.797 -5.508 1 98.12 166 ILE A CA 1
ATOM 1308 C C . ILE A 1 166 ? 6.223 21.719 -5.152 1 98.12 166 ILE A C 1
ATOM 1310 O O . ILE A 1 166 ? 5.641 22.703 -4.691 1 98.12 166 ILE A O 1
ATOM 1314 N N . PHE A 1 167 ? 5.625 20.594 -5.324 1 98.25 167 PHE A N 1
ATOM 1315 C CA . PHE A 1 167 ? 4.234 20.375 -4.938 1 98.25 167 PHE A CA 1
ATOM 1316 C C . PHE A 1 167 ? 4.02 20.734 -3.473 1 98.25 167 PHE A C 1
ATOM 1318 O O . PHE A 1 167 ? 3.086 21.453 -3.137 1 98.25 167 PHE A O 1
ATOM 1325 N N . ALA A 1 168 ? 4.832 20.203 -2.602 1 98 168 ALA A N 1
ATOM 1326 C CA . ALA A 1 168 ? 4.688 20.438 -1.168 1 98 168 ALA A CA 1
ATOM 1327 C C . ALA A 1 168 ? 4.875 21.922 -0.835 1 98 168 ALA A C 1
ATOM 1329 O O . ALA A 1 168 ? 4.23 22.438 0.076 1 98 168 ALA A O 1
ATOM 1330 N N . ALA A 1 169 ? 5.688 22.594 -1.589 1 98.12 169 ALA A N 1
ATOM 1331 C CA . ALA A 1 169 ? 6.027 24 -1.326 1 98.12 169 ALA A CA 1
ATOM 1332 C C . ALA A 1 169 ? 4.918 24.922 -1.806 1 98.12 169 ALA A C 1
ATOM 1334 O O . ALA A 1 169 ? 4.777 26.047 -1.3 1 98.12 169 ALA A O 1
ATOM 1335 N N . CYS A 1 170 ? 4.094 24.5 -2.707 1 97.44 170 CYS A N 1
ATOM 1336 C CA . CYS A 1 170 ? 3.086 25.344 -3.34 1 97.44 170 CYS A CA 1
ATOM 1337 C C . CYS A 1 170 ? 2.082 25.859 -2.314 1 97.44 170 CYS A C 1
ATOM 1339 O O . CYS A 1 170 ? 1.492 26.922 -2.496 1 97.44 170 CYS A O 1
ATOM 1341 N N . SER A 1 171 ? 1.976 25.156 -1.246 1 96.38 171 SER A N 1
ATOM 1342 C CA . SER A 1 171 ? 0.984 25.547 -0.249 1 96.38 171 SER A CA 1
ATOM 1343 C C . SER A 1 171 ? 1.451 26.75 0.553 1 96.38 171 SER A C 1
ATOM 1345 O O . SER A 1 171 ? 0.656 27.391 1.253 1 96.38 171 SER A O 1
ATOM 1347 N N . TYR A 1 172 ? 2.699 27.172 0.365 1 97.06 172 TYR A N 1
ATOM 1348 C CA . TYR A 1 172 ? 3.25 28.188 1.253 1 97.06 172 TYR A CA 1
ATOM 1349 C C . TYR A 1 172 ? 3.66 29.422 0.472 1 97.06 172 TYR A C 1
ATOM 1351 O O . TYR A 1 172 ? 4.367 30.297 0.995 1 97.06 172 TYR A O 1
ATOM 1359 N N . ILE A 1 173 ? 3.223 29.5 -0.759 1 96.12 173 ILE A N 1
ATOM 1360 C CA . ILE A 1 173 ? 3.539 30.672 -1.57 1 96.12 173 ILE A CA 1
ATOM 1361 C C . ILE A 1 173 ? 2.381 31.672 -1.515 1 96.12 173 ILE A C 1
ATOM 1363 O O . ILE A 1 173 ? 1.298 31.344 -1.023 1 96.12 173 ILE A O 1
ATOM 1367 N N . SER A 1 174 ? 2.625 32.875 -1.982 1 94.19 174 SER A N 1
ATOM 1368 C CA . SER A 1 174 ? 1.591 33.906 -2.041 1 94.19 174 SER A CA 1
ATOM 1369 C C . SER A 1 174 ? 0.769 33.781 -3.32 1 94.19 174 SER A C 1
ATOM 1371 O O . SER A 1 174 ? 1.187 33.125 -4.277 1 94.19 174 SER A O 1
ATOM 1373 N N . LEU A 1 175 ? -0.35 34.344 -3.275 1 94.06 175 LEU A N 1
ATOM 1374 C CA . LEU A 1 175 ? -1.196 34.375 -4.465 1 94.06 175 LEU A CA 1
ATOM 1375 C C . LEU A 1 175 ? -0.495 35.062 -5.617 1 94.06 175 LEU A C 1
ATOM 1377 O O . LEU A 1 175 ? -0.647 34.688 -6.777 1 94.06 175 LEU A O 1
ATOM 1381 N N . ASP A 1 176 ? 0.285 36.062 -5.297 1 93.25 176 ASP A N 1
ATOM 1382 C CA . ASP A 1 176 ? 1.024 36.812 -6.316 1 93.25 176 ASP A CA 1
ATOM 1383 C C . ASP A 1 176 ? 2.057 35.906 -7.004 1 93.25 176 ASP A C 1
ATOM 1385 O O . ASP A 1 176 ? 2.256 36 -8.219 1 93.25 176 ASP A O 1
ATOM 1389 N N . ASP A 1 177 ? 2.701 35.125 -6.227 1 94.31 177 ASP A N 1
ATOM 1390 C CA . ASP A 1 177 ? 3.662 34.188 -6.797 1 94.31 177 ASP A CA 1
ATOM 1391 C C . ASP A 1 177 ? 2.977 33.219 -7.746 1 94.31 177 ASP A C 1
ATOM 1393 O O . ASP A 1 177 ? 3.508 32.906 -8.812 1 94.31 177 ASP A O 1
ATOM 1397 N N . ALA A 1 178 ? 1.789 32.719 -7.316 1 95.12 178 ALA A N 1
ATOM 1398 C CA . ALA A 1 178 ? 1.034 31.781 -8.148 1 95.12 178 ALA A CA 1
ATOM 1399 C C . ALA A 1 178 ? 0.616 32.438 -9.461 1 95.12 178 ALA A C 1
ATOM 1401 O O . ALA A 1 178 ? 0.696 31.828 -10.523 1 95.12 178 ALA A O 1
ATOM 1402 N N . LYS A 1 179 ? 0.247 33.719 -9.383 1 93.19 179 LYS A N 1
ATOM 1403 C CA . LYS A 1 179 ? -0.168 34.469 -10.57 1 93.19 179 LYS A CA 1
ATOM 1404 C C . LYS A 1 179 ? 1.017 34.719 -11.492 1 93.19 179 LYS A C 1
ATOM 1406 O O . LYS A 1 179 ? 0.872 34.688 -12.719 1 93.19 179 LYS A O 1
ATOM 1411 N N . THR A 1 180 ? 2.111 35 -10.867 1 92.38 180 THR A N 1
ATOM 1412 C CA . THR A 1 180 ? 3.322 35.219 -11.648 1 92.38 180 THR A CA 1
ATOM 1413 C C . THR A 1 180 ? 3.676 33.969 -12.461 1 92.38 180 THR A C 1
ATOM 1415 O O . THR A 1 180 ? 4.188 34.062 -13.578 1 92.38 180 THR A O 1
ATOM 1418 N N . TRP A 1 181 ? 3.457 32.812 -11.922 1 92.75 181 TRP A N 1
ATOM 1419 C CA . TRP A 1 181 ? 3.697 31.562 -12.633 1 92.75 181 TRP A CA 1
ATOM 1420 C C . TRP A 1 181 ? 2.65 31.344 -13.719 1 92.75 181 TRP A C 1
ATOM 1422 O O . TRP A 1 181 ? 2.898 30.641 -14.695 1 92.75 181 TRP A O 1
ATOM 1432 N N . GLY A 1 182 ? 1.438 31.922 -13.523 1 91.12 182 GLY A N 1
ATOM 1433 C CA . GLY A 1 182 ? 0.387 31.812 -14.523 1 91.12 182 GLY A CA 1
ATOM 1434 C C . GLY A 1 182 ? -0.857 31.109 -14.016 1 91.12 182 GLY A C 1
ATOM 1435 O O . GLY A 1 182 ? -1.755 30.781 -14.797 1 91.12 182 GLY A O 1
ATOM 1436 N N . ALA A 1 183 ? -0.883 30.844 -12.734 1 93.94 183 ALA A N 1
ATOM 1437 C CA . ALA A 1 183 ? -2.062 30.203 -12.164 1 93.94 183 ALA A CA 1
ATOM 1438 C C . ALA A 1 183 ? -3.061 31.234 -11.656 1 93.94 183 ALA A C 1
ATOM 1440 O O . ALA A 1 183 ? -2.689 32.375 -11.367 1 93.94 183 ALA A O 1
ATOM 1441 N N . THR A 1 184 ? -4.309 30.781 -11.562 1 92.75 184 THR A N 1
ATOM 1442 C CA . THR A 1 184 ? -5.355 31.672 -11.078 1 92.75 184 THR A CA 1
ATOM 1443 C C . THR A 1 184 ? -5.457 31.625 -9.555 1 92.75 184 THR A C 1
ATOM 1445 O O . THR A 1 184 ? -5.996 32.531 -8.93 1 92.75 184 THR A O 1
ATOM 1448 N N . SER A 1 185 ? -4.957 30.578 -9 1 94.12 185 SER A N 1
ATOM 1449 C CA . SER A 1 185 ? -5 30.375 -7.555 1 94.12 185 SER A CA 1
ATOM 1450 C C . SER A 1 185 ? -3.832 29.516 -7.078 1 94.12 185 SER A C 1
ATOM 1452 O O . SER A 1 185 ? -3.15 28.891 -7.887 1 94.12 185 SER A O 1
ATOM 1454 N N . ILE A 1 186 ? -3.602 29.531 -5.801 1 96.06 186 ILE A N 1
ATOM 1455 C CA . ILE A 1 186 ? -2.562 28.703 -5.211 1 96.06 186 ILE A CA 1
ATOM 1456 C C . ILE A 1 186 ? -2.916 27.219 -5.398 1 96.06 186 ILE A C 1
ATOM 1458 O O . ILE A 1 186 ? -2.047 26.406 -5.707 1 96.06 186 ILE A O 1
ATOM 1462 N N . LEU A 1 187 ? -4.18 26.953 -5.309 1 94.56 187 LEU A N 1
ATOM 1463 C CA . LEU A 1 187 ? -4.668 25.594 -5.438 1 94.56 187 LEU A CA 1
ATOM 1464 C C . LEU A 1 187 ? -4.418 25.047 -6.844 1 94.56 187 LEU A C 1
ATOM 1466 O O . LEU A 1 187 ? -4.066 23.875 -7.012 1 94.56 187 LEU A O 1
ATOM 1470 N N . GLU A 1 188 ? -4.66 25.875 -7.758 1 94.44 188 GLU A N 1
ATOM 1471 C CA . GLU A 1 188 ? -4.434 25.453 -9.141 1 94.44 188 GLU A CA 1
ATOM 1472 C C . GLU A 1 188 ? -2.969 25.094 -9.367 1 94.44 188 GLU A C 1
ATOM 1474 O O . GLU A 1 188 ? -2.666 24.094 -10.016 1 94.44 188 GLU A O 1
ATOM 1479 N N . MET A 1 189 ? -2.088 26 -8.938 1 96 189 MET A N 1
ATOM 1480 C CA . MET A 1 189 ? -0.662 25.719 -9.062 1 96 189 MET A CA 1
ATOM 1481 C C . MET A 1 189 ? -0.292 24.438 -8.32 1 96 189 MET A C 1
ATOM 1483 O O . MET A 1 189 ? 0.423 23.594 -8.859 1 96 189 MET A O 1
ATOM 1487 N N . ARG A 1 190 ? -0.789 24.281 -7.09 1 96.88 190 ARG A N 1
ATOM 1488 C CA . ARG A 1 190 ? -0.529 23.094 -6.277 1 96.88 190 ARG A CA 1
ATOM 1489 C C . ARG A 1 190 ? -1.007 21.828 -6.984 1 96.88 190 ARG A C 1
ATOM 1491 O O . ARG A 1 190 ? -0.278 20.844 -7.055 1 96.88 190 ARG A O 1
ATOM 1498 N N . ASN A 1 191 ? -2.211 21.828 -7.52 1 94.88 191 ASN A N 1
ATOM 1499 C CA . ASN A 1 191 ? -2.777 20.672 -8.211 1 94.88 191 ASN A CA 1
ATOM 1500 C C . ASN A 1 191 ? -1.997 20.344 -9.477 1 94.88 191 ASN A C 1
ATOM 1502 O O . ASN A 1 191 ? -1.878 19.172 -9.844 1 94.88 191 ASN A O 1
ATOM 1506 N N . SER A 1 192 ? -1.538 21.359 -10.109 1 95.56 192 SER A N 1
ATOM 1507 C CA . SER A 1 192 ? -0.739 21.125 -11.312 1 95.56 192 SER A CA 1
ATOM 1508 C C . SER A 1 192 ? 0.542 20.375 -10.984 1 95.56 192 SER A C 1
ATOM 1510 O O . SER A 1 192 ? 0.893 19.406 -11.672 1 95.56 192 SER A O 1
ATOM 1512 N N . PHE A 1 193 ? 1.2 20.797 -9.977 1 97.56 193 PHE A N 1
ATOM 1513 C CA . PHE A 1 193 ? 2.463 20.141 -9.641 1 97.56 193 PHE A CA 1
ATOM 1514 C C . PHE A 1 193 ? 2.219 18.781 -8.992 1 97.56 193 PHE A C 1
ATOM 1516 O O . PHE A 1 193 ? 3.035 17.875 -9.133 1 97.56 193 PHE A O 1
ATOM 1523 N N . TYR A 1 194 ? 1.078 18.672 -8.305 1 97.44 194 TYR A N 1
ATOM 1524 C CA . TYR A 1 194 ? 0.712 17.344 -7.84 1 97.44 194 TYR A CA 1
ATOM 1525 C C . TYR A 1 194 ? 0.551 16.375 -9.016 1 97.44 194 TYR A C 1
ATOM 1527 O O . TYR A 1 194 ? 1.082 15.266 -8.992 1 97.44 194 TYR A O 1
ATOM 1535 N N . ARG A 1 195 ? -0.151 16.781 -9.969 1 97.06 195 ARG A N 1
ATOM 1536 C CA . ARG A 1 195 ? -0.395 15.961 -11.148 1 97.06 195 ARG A CA 1
ATOM 1537 C C . ARG A 1 195 ? 0.911 15.617 -11.859 1 97.06 195 ARG A C 1
ATOM 1539 O O . ARG A 1 195 ? 1.109 14.477 -12.281 1 97.06 195 ARG A O 1
ATOM 1546 N N . ARG A 1 196 ? 1.779 16.578 -11.953 1 97.88 196 ARG A N 1
ATOM 1547 C CA . ARG A 1 196 ? 3.059 16.359 -12.625 1 97.88 196 ARG A CA 1
ATOM 1548 C C . ARG A 1 196 ? 3.877 15.297 -11.898 1 97.88 196 ARG A C 1
ATOM 1550 O O . ARG A 1 196 ? 4.414 14.383 -12.531 1 97.88 196 ARG A O 1
ATOM 1557 N N . ALA A 1 197 ? 3.967 15.422 -10.578 1 98.5 197 ALA A N 1
ATOM 1558 C CA . ALA A 1 197 ? 4.703 14.445 -9.789 1 98.5 197 ALA A CA 1
ATOM 1559 C C . ALA A 1 197 ? 4.043 13.07 -9.859 1 98.5 197 ALA A C 1
ATOM 1561 O O . ALA A 1 197 ? 4.727 12.047 -9.992 1 98.5 197 ALA A O 1
ATOM 1562 N N . LYS A 1 198 ? 2.734 13.039 -9.75 1 97.94 198 LYS A N 1
ATOM 1563 C CA . LYS A 1 198 ? 1.989 11.781 -9.82 1 97.94 198 LYS A CA 1
ATOM 1564 C C . LYS A 1 198 ? 2.236 11.07 -11.148 1 97.94 198 LYS A C 1
ATOM 1566 O O . LYS A 1 198 ? 2.416 9.852 -11.18 1 97.94 198 LYS A O 1
ATOM 1571 N N . LEU A 1 199 ? 2.219 11.797 -12.227 1 98.12 199 LEU A N 1
ATOM 1572 C CA . LEU A 1 199 ? 2.422 11.203 -13.547 1 98.12 199 LEU A CA 1
ATOM 1573 C C . LEU A 1 199 ? 3.83 10.633 -13.672 1 98.12 199 LEU A C 1
ATOM 1575 O O . LEU A 1 199 ? 4.02 9.562 -14.258 1 98.12 199 LEU A O 1
ATOM 1579 N N . LEU A 1 200 ? 4.828 11.367 -13.164 1 98.5 200 LEU A N 1
ATOM 1580 C CA . LEU A 1 200 ? 6.191 10.852 -13.195 1 98.5 200 LEU A CA 1
ATOM 1581 C C . LEU A 1 200 ? 6.293 9.523 -12.461 1 98.5 200 LEU A C 1
ATOM 1583 O O . LEU A 1 200 ? 6.992 8.609 -12.914 1 98.5 200 LEU A O 1
ATOM 1587 N N . TYR A 1 201 ? 5.586 9.398 -11.367 1 97.69 201 TYR A N 1
ATOM 1588 C CA . TYR A 1 201 ? 5.582 8.148 -10.617 1 97.69 201 TYR A CA 1
ATOM 1589 C C . TYR A 1 201 ? 4.844 7.055 -11.375 1 97.69 201 TYR A C 1
ATOM 1591 O O . TYR A 1 201 ? 5.344 5.934 -11.508 1 97.69 201 TYR A O 1
ATOM 1599 N N . ASP A 1 202 ? 3.641 7.371 -11.852 1 96.25 202 ASP A N 1
ATOM 1600 C CA . ASP A 1 202 ? 2.779 6.387 -12.5 1 96.25 202 ASP A CA 1
ATOM 1601 C C . ASP A 1 202 ? 3.461 5.785 -13.727 1 96.25 202 ASP A C 1
ATOM 1603 O O . ASP A 1 202 ? 3.273 4.602 -14.031 1 96.25 202 ASP A O 1
ATOM 1607 N N . PHE A 1 203 ? 4.254 6.594 -14.383 1 96.31 203 PHE A N 1
ATOM 1608 C CA . PHE A 1 203 ? 4.855 6.121 -15.633 1 96.31 203 PHE A CA 1
ATOM 1609 C C . PHE A 1 203 ? 6.234 5.535 -15.375 1 96.31 203 PHE A C 1
ATOM 1611 O O . PHE A 1 203 ? 6.902 5.074 -16.297 1 96.31 203 PHE A O 1
ATOM 1618 N N . GLY A 1 204 ? 6.727 5.574 -14.172 1 93.94 204 GLY A N 1
ATOM 1619 C CA . GLY A 1 204 ? 7.941 4.867 -13.789 1 93.94 204 GLY A CA 1
ATOM 1620 C C . GLY A 1 204 ? 9.203 5.551 -14.281 1 93.94 204 GLY A C 1
ATOM 1621 O O . GLY A 1 204 ? 10.117 4.891 -14.773 1 93.94 204 GLY A O 1
ATOM 1622 N N . VAL A 1 205 ? 9.266 6.855 -14.094 1 96.38 205 VAL A N 1
ATOM 1623 C CA . VAL A 1 205 ? 10.406 7.629 -14.578 1 96.38 205 VAL A CA 1
ATOM 1624 C C . VAL A 1 205 ? 11.594 7.449 -13.633 1 96.38 205 VAL A C 1
ATOM 1626 O O . VAL A 1 205 ? 12.742 7.68 -14.016 1 96.38 205 VAL A O 1
ATOM 1629 N N . GLU A 1 206 ? 11.328 7.078 -12.422 1 95.44 206 GLU A N 1
ATOM 1630 C CA . GLU A 1 206 ? 12.328 6.84 -11.391 1 95.44 206 GLU A CA 1
ATOM 1631 C C . GLU A 1 206 ? 12.359 5.371 -10.977 1 95.44 206 GLU A C 1
ATOM 1633 O O . GLU A 1 206 ? 11.312 4.727 -10.883 1 95.44 206 GLU A O 1
ATOM 1638 N N . ASP A 1 207 ? 13.586 4.828 -10.773 1 90.94 207 ASP A N 1
ATOM 1639 C CA . ASP A 1 207 ? 13.664 3.408 -10.445 1 90.94 207 ASP A CA 1
ATOM 1640 C C . ASP A 1 207 ? 14.398 3.195 -9.117 1 90.94 207 ASP A C 1
ATOM 1642 O O . ASP A 1 207 ? 14.516 2.064 -8.648 1 90.94 207 ASP A O 1
ATOM 1646 N N . ASP A 1 208 ? 14.922 4.238 -8.508 1 94 208 ASP A N 1
ATOM 1647 C CA . ASP A 1 208 ? 15.602 4.129 -7.223 1 94 208 ASP A CA 1
ATOM 1648 C C . ASP A 1 208 ? 14.594 4.129 -6.07 1 94 208 ASP A C 1
ATOM 1650 O O . ASP A 1 208 ? 13.906 5.129 -5.84 1 94 208 ASP A O 1
ATOM 1654 N N . PRO A 1 209 ? 14.586 3.035 -5.297 1 94.56 209 PRO A N 1
ATOM 1655 C CA . PRO A 1 209 ? 13.578 2.918 -4.242 1 94.56 209 PRO A CA 1
ATOM 1656 C C . PRO A 1 209 ? 13.672 4.039 -3.209 1 94.56 209 PRO A C 1
ATOM 1658 O O . PRO A 1 209 ? 12.648 4.5 -2.699 1 94.56 209 PRO A O 1
ATOM 1661 N N . LEU A 1 210 ? 14.867 4.465 -2.85 1 97.06 210 LEU A N 1
ATOM 1662 C CA . LEU A 1 210 ? 15.031 5.543 -1.881 1 97.06 210 LEU A CA 1
ATOM 1663 C C . LEU A 1 210 ? 14.414 6.836 -2.4 1 97.06 210 LEU A C 1
ATOM 1665 O O . LEU A 1 210 ? 13.664 7.508 -1.683 1 97.06 210 LEU A O 1
ATOM 1669 N N . ARG A 1 211 ? 14.703 7.191 -3.668 1 97.88 211 ARG A N 1
ATOM 1670 C CA . ARG A 1 211 ? 14.195 8.422 -4.273 1 97.88 211 ARG A CA 1
ATOM 1671 C C . ARG A 1 211 ? 12.688 8.352 -4.461 1 97.88 211 ARG A C 1
ATOM 1673 O O . ARG A 1 211 ? 11.984 9.344 -4.234 1 97.88 211 ARG A O 1
ATOM 1680 N N . ILE A 1 212 ? 12.195 7.191 -4.836 1 97.94 212 ILE A N 1
ATOM 1681 C CA . ILE A 1 212 ? 10.758 7.012 -5.004 1 97.94 212 ILE A CA 1
ATOM 1682 C C . ILE A 1 212 ? 10.055 7.199 -3.66 1 97.94 212 ILE A C 1
ATOM 1684 O O . ILE A 1 212 ? 9.055 7.91 -3.57 1 97.94 212 ILE A O 1
ATOM 1688 N N . SER A 1 213 ? 10.594 6.582 -2.629 1 98.44 213 SER A N 1
ATOM 1689 C CA . SER A 1 213 ? 9.992 6.688 -1.305 1 98.44 213 SER A CA 1
ATOM 1690 C C . SER A 1 213 ? 9.984 8.133 -0.813 1 98.44 213 SER A C 1
ATOM 1692 O O . SER A 1 213 ? 9.016 8.578 -0.192 1 98.44 213 SER A O 1
ATOM 1694 N N . GLN A 1 214 ? 11.047 8.836 -1.055 1 98.69 214 GLN A N 1
ATOM 1695 C CA . GLN A 1 214 ? 11.117 10.25 -0.68 1 98.69 214 GLN A CA 1
ATOM 1696 C C . GLN A 1 214 ? 10.008 11.055 -1.357 1 98.69 214 GLN A C 1
ATOM 1698 O O . GLN A 1 214 ? 9.32 11.844 -0.708 1 98.69 214 GLN A O 1
ATOM 1703 N N . ALA A 1 215 ? 9.867 10.852 -2.631 1 98.81 215 ALA A N 1
ATOM 1704 C CA . ALA A 1 215 ? 8.852 11.57 -3.389 1 98.81 215 ALA A CA 1
ATOM 1705 C C . ALA A 1 215 ? 7.449 11.227 -2.896 1 98.81 215 ALA A C 1
ATOM 1707 O O . ALA A 1 215 ? 6.613 12.109 -2.705 1 98.81 215 ALA A O 1
ATOM 1708 N N . LEU A 1 216 ? 7.211 9.938 -2.676 1 98.75 216 LEU A N 1
ATOM 1709 C CA . LEU A 1 216 ? 5.891 9.484 -2.248 1 98.75 216 LEU A CA 1
ATOM 1710 C C . LEU A 1 216 ? 5.551 10.023 -0.864 1 98.75 216 LEU A C 1
ATOM 1712 O O . LEU A 1 216 ? 4.391 10.328 -0.58 1 98.75 216 LEU A O 1
ATOM 1716 N N . THR A 1 217 ? 6.508 10.133 -0.001 1 98.81 217 THR A N 1
ATOM 1717 C CA . THR A 1 217 ? 6.285 10.695 1.326 1 98.81 217 THR A CA 1
ATOM 1718 C C . THR A 1 217 ? 5.824 12.148 1.228 1 98.81 217 THR A C 1
ATOM 1720 O O . THR A 1 217 ? 4.93 12.57 1.963 1 98.81 217 THR A O 1
ATOM 1723 N N . LEU A 1 218 ? 6.395 12.852 0.304 1 98.69 218 LEU A N 1
ATOM 1724 C CA . LEU A 1 218 ? 5.984 14.242 0.108 1 98.69 218 LEU A CA 1
ATOM 1725 C C . LEU A 1 218 ? 4.586 14.312 -0.49 1 98.69 218 LEU A C 1
ATOM 1727 O O . LEU A 1 218 ? 3.82 15.234 -0.183 1 98.69 218 LEU A O 1
ATOM 1731 N N . LEU A 1 219 ? 4.258 13.344 -1.264 1 98.56 219 LEU A N 1
ATOM 1732 C CA . LEU A 1 219 ? 2.945 13.336 -1.896 1 98.56 219 LEU A CA 1
ATOM 1733 C C . LEU A 1 219 ? 1.854 13.023 -0.878 1 98.56 219 LEU A C 1
ATOM 1735 O O . LEU A 1 219 ? 0.668 13.219 -1.153 1 98.56 219 LEU A O 1
ATOM 1739 N N . THR A 1 220 ? 2.203 12.578 0.321 1 98.25 220 THR A N 1
ATOM 1740 C CA . THR A 1 220 ? 1.216 12.32 1.361 1 98.25 220 THR A CA 1
ATOM 1741 C C . THR A 1 220 ? 0.534 13.609 1.798 1 98.25 220 THR A C 1
ATOM 1743 O O . THR A 1 220 ? -0.497 13.578 2.473 1 98.25 220 THR A O 1
ATOM 1746 N N . TYR A 1 221 ? 1.087 14.758 1.393 1 97.56 221 TYR A N 1
ATOM 1747 C CA . TYR A 1 221 ? 0.464 16.031 1.706 1 97.56 221 TYR A CA 1
ATOM 1748 C C . TYR A 1 221 ? -0.768 16.266 0.841 1 97.56 221 TYR A C 1
ATOM 1750 O O . TYR A 1 221 ? -1.48 17.266 1.02 1 97.56 221 TYR A O 1
ATOM 1758 N N . GLN A 1 222 ? -0.994 15.32 -0.025 1 95.06 222 GLN A N 1
ATOM 1759 C CA . GLN A 1 222 ? -2.168 15.453 -0.881 1 95.06 222 GLN A CA 1
ATOM 1760 C C . GLN A 1 222 ? -3.406 14.867 -0.212 1 95.06 222 GLN A C 1
ATOM 1762 O O . GLN A 1 222 ? -3.346 13.781 0.377 1 95.06 222 GLN A O 1
ATOM 1767 N N . SER A 1 223 ? -4.445 15.578 -0.191 1 88.75 223 SER A N 1
ATOM 1768 C CA . SER A 1 223 ? -5.789 15.148 0.174 1 88.75 223 SER A CA 1
ATOM 1769 C C . SER A 1 223 ? -6.848 16.062 -0.444 1 88.75 223 SER A C 1
ATOM 1771 O O . SER A 1 223 ? -6.691 17.281 -0.456 1 88.75 223 SER A O 1
ATOM 1773 N N . SER A 1 224 ? -7.797 15.492 -1.066 1 87 224 SER A N 1
ATOM 1774 C CA . SER A 1 224 ? -8.859 16.281 -1.685 1 87 224 SER A CA 1
ATOM 1775 C C . SER A 1 224 ? -10.227 15.625 -1.472 1 87 224 SER A C 1
ATOM 1777 O O . SER A 1 224 ? -10.305 14.484 -0.998 1 87 224 SER A O 1
ATOM 1779 N N . GLY A 1 225 ? -11.18 16.359 -1.798 1 81.5 225 GLY A N 1
ATOM 1780 C CA . GLY A 1 225 ? -12.523 15.812 -1.691 1 81.5 225 GLY A CA 1
ATOM 1781 C C . GLY A 1 225 ? -12.766 14.641 -2.617 1 81.5 225 GLY A C 1
ATOM 1782 O O . GLY A 1 225 ? -13.477 13.695 -2.264 1 81.5 225 GLY A O 1
ATOM 1783 N N . THR A 1 226 ? -12.133 14.641 -3.742 1 79.06 226 THR A N 1
ATOM 1784 C CA . THR A 1 226 ? -12.32 13.586 -4.73 1 79.06 226 THR A CA 1
ATOM 1785 C C . THR A 1 226 ? -11.367 12.422 -4.461 1 79.06 226 THR A C 1
ATOM 1787 O O . THR A 1 226 ? -11.617 11.297 -4.887 1 79.06 226 THR A O 1
ATOM 1790 N N . ASP A 1 227 ? -10.344 12.734 -3.779 1 86 227 ASP A N 1
ATOM 1791 C CA . ASP A 1 227 ? -9.352 11.719 -3.449 1 86 227 ASP A CA 1
ATOM 1792 C C . ASP A 1 227 ? -8.953 11.797 -1.978 1 86 227 ASP A C 1
ATOM 1794 O O . ASP A 1 227 ? -7.789 12.07 -1.661 1 86 227 ASP A O 1
ATOM 1798 N N . HIS A 1 228 ? -9.836 11.414 -1.169 1 86.88 228 HIS A N 1
ATOM 1799 C CA . HIS A 1 228 ? -9.695 11.594 0.271 1 86.88 228 HIS A CA 1
ATOM 1800 C C . HIS A 1 228 ? -8.68 10.625 0.857 1 86.88 228 HIS A C 1
ATOM 1802 O O . HIS A 1 228 ? -8.031 10.93 1.856 1 86.88 228 HIS A O 1
ATOM 1808 N N . LEU A 1 229 ? -8.445 9.484 0.207 1 90.12 229 LEU A N 1
ATOM 1809 C CA . LEU A 1 229 ? -7.574 8.445 0.745 1 90.12 229 LEU A CA 1
ATOM 1810 C C . LEU A 1 229 ? -6.164 8.578 0.177 1 90.12 229 LEU A C 1
ATOM 1812 O O . LEU A 1 229 ? -5.281 7.785 0.513 1 90.12 229 LEU A O 1
ATOM 1816 N N . SER A 1 230 ? -5.926 9.57 -0.621 1 92.69 230 SER A N 1
ATOM 1817 C CA . SER A 1 230 ? -4.652 9.695 -1.323 1 92.69 230 SER A CA 1
ATOM 1818 C C . SER A 1 230 ? -3.482 9.711 -0.346 1 92.69 230 SER A C 1
ATOM 1820 O O . SER A 1 230 ? -2.453 9.078 -0.59 1 92.69 230 SER A O 1
ATOM 1822 N N . ASN A 1 231 ? -3.615 10.469 0.735 1 95.69 231 ASN A N 1
ATOM 1823 C CA . ASN A 1 231 ? -2.52 10.578 1.692 1 95.69 231 ASN A CA 1
ATOM 1824 C C . ASN A 1 231 ? -2.129 9.219 2.256 1 95.69 231 ASN A C 1
ATOM 1826 O O . ASN A 1 231 ? -0.944 8.883 2.32 1 95.69 231 ASN A O 1
ATOM 1830 N N . SER A 1 232 ? -3.123 8.391 2.617 1 95.38 232 SER A N 1
ATOM 1831 C CA . SER A 1 232 ? -2.859 7.066 3.164 1 95.38 232 SER A CA 1
ATOM 1832 C C . SER A 1 232 ? -2.307 6.129 2.096 1 95.38 232 SER A C 1
ATOM 1834 O O . SER A 1 232 ? -1.459 5.281 2.385 1 95.38 232 SER A O 1
ATOM 1836 N N . THR A 1 233 ? -2.797 6.285 0.882 1 96.19 233 THR A N 1
ATOM 1837 C CA . THR A 1 233 ? -2.322 5.453 -0.218 1 96.19 233 THR A CA 1
ATOM 1838 C C . THR A 1 233 ? -0.854 5.742 -0.519 1 96.19 233 THR A C 1
ATOM 1840 O O . THR A 1 233 ? -0.047 4.816 -0.64 1 96.19 233 THR A O 1
ATOM 1843 N N . TRP A 1 234 ? -0.492 7.016 -0.656 1 98.25 234 TRP A N 1
ATOM 1844 C CA . TRP A 1 234 ? 0.895 7.391 -0.905 1 98.25 234 TRP A CA 1
ATOM 1845 C C . TRP A 1 234 ? 1.799 6.922 0.231 1 98.25 234 TRP A C 1
ATOM 1847 O O . TRP A 1 234 ? 2.936 6.508 -0.003 1 98.25 234 TRP A O 1
ATOM 1857 N N . LEU A 1 235 ? 1.249 7.035 1.445 1 98.31 235 LEU A N 1
ATOM 1858 C CA . LEU A 1 235 ? 2.027 6.594 2.596 1 98.31 235 LEU A CA 1
ATOM 1859 C C . LEU A 1 235 ? 2.322 5.098 2.512 1 98.31 235 LEU A C 1
ATOM 1861 O O . LEU A 1 235 ? 3.447 4.668 2.77 1 98.31 235 LEU A O 1
ATOM 1865 N N . GLY A 1 236 ? 1.319 4.324 2.203 1 96.5 236 GLY A N 1
ATOM 1866 C CA . GLY A 1 236 ? 1.527 2.896 2.045 1 96.5 236 GLY A CA 1
ATOM 1867 C C . GLY A 1 236 ? 2.576 2.557 1.001 1 96.5 236 GLY A C 1
ATOM 1868 O O . GLY A 1 236 ? 3.416 1.683 1.219 1 96.5 236 GLY A O 1
ATOM 1869 N N . LEU A 1 237 ? 2.512 3.215 -0.091 1 97.5 237 LEU A N 1
ATOM 1870 C CA . LEU A 1 237 ? 3.477 3.004 -1.166 1 97.5 237 LEU A CA 1
ATOM 1871 C C . LEU A 1 237 ? 4.871 3.447 -0.739 1 97.5 237 LEU A C 1
ATOM 1873 O O . LEU A 1 237 ? 5.863 2.801 -1.083 1 97.5 237 LEU A O 1
ATOM 1877 N N . ALA A 1 238 ? 4.934 4.562 -0.022 1 98.56 238 ALA A N 1
ATOM 1878 C CA . ALA A 1 238 ? 6.219 5.039 0.482 1 98.56 238 ALA A CA 1
ATOM 1879 C C . ALA A 1 238 ? 6.855 4.02 1.419 1 98.56 238 ALA A C 1
ATOM 1881 O O . ALA A 1 238 ? 8.062 3.785 1.365 1 98.56 238 ALA A O 1
ATOM 1882 N N . ILE A 1 239 ? 6.066 3.414 2.262 1 97.38 239 ILE A N 1
ATOM 1883 C CA . ILE A 1 239 ? 6.551 2.414 3.207 1 97.38 239 ILE A CA 1
ATOM 1884 C C . ILE A 1 239 ? 7.109 1.214 2.447 1 97.38 239 ILE A C 1
ATOM 1886 O O . ILE A 1 239 ? 8.18 0.705 2.781 1 97.38 239 ILE A O 1
ATOM 1890 N N . GLN A 1 240 ? 6.41 0.78 1.434 1 94.38 240 GLN A N 1
ATOM 1891 C CA . GLN A 1 240 ? 6.859 -0.36 0.64 1 94.38 240 GLN A CA 1
ATOM 1892 C C . GLN A 1 240 ? 8.219 -0.086 0.001 1 94.38 240 GLN A C 1
ATOM 1894 O O . GLN A 1 240 ? 9.117 -0.923 0.064 1 94.38 240 GLN A O 1
ATOM 1899 N N . GLN A 1 241 ? 8.367 1.09 -0.58 1 96 241 GLN A N 1
ATOM 1900 C CA . GLN A 1 241 ? 9.625 1.452 -1.23 1 96 241 GLN A CA 1
ATOM 1901 C C . GLN A 1 241 ? 10.734 1.641 -0.208 1 96 241 GLN A C 1
ATOM 1903 O O . GLN A 1 241 ? 11.891 1.304 -0.473 1 96 241 GLN A O 1
ATOM 1908 N N . ALA A 1 242 ? 10.391 2.166 0.929 1 97.12 242 ALA A N 1
ATOM 1909 C CA . ALA A 1 242 ? 11.383 2.336 1.988 1 97.12 242 ALA A CA 1
ATOM 1910 C C . ALA A 1 242 ? 11.898 0.985 2.482 1 97.12 242 ALA A C 1
ATOM 1912 O O . ALA A 1 242 ? 13.078 0.838 2.797 1 97.12 242 ALA A O 1
ATOM 1913 N N . ARG A 1 243 ? 11.031 0.033 2.582 1 92.44 243 ARG A N 1
ATOM 1914 C CA . ARG A 1 243 ? 11.43 -1.305 3.006 1 92.44 243 ARG A CA 1
ATOM 1915 C C . ARG A 1 243 ? 12.328 -1.963 1.968 1 92.44 243 ARG A C 1
ATOM 1917 O O . ARG A 1 243 ? 13.266 -2.688 2.318 1 92.44 243 ARG A O 1
ATOM 1924 N N . LEU A 1 244 ? 12 -1.698 0.733 1 89.75 244 LEU A N 1
ATOM 1925 C CA . LEU A 1 244 ? 12.852 -2.209 -0.333 1 89.75 244 LEU A CA 1
ATOM 1926 C C . LEU A 1 244 ? 14.258 -1.637 -0.224 1 89.75 244 LEU A C 1
ATOM 1928 O O . LEU A 1 244 ? 15.242 -2.318 -0.538 1 89.75 244 LEU A O 1
ATOM 1932 N N . ALA A 1 245 ? 14.359 -0.411 0.227 1 92.06 245 ALA A N 1
ATOM 1933 C CA . ALA A 1 245 ? 15.648 0.238 0.423 1 92.06 245 ALA A CA 1
ATOM 1934 C C . ALA A 1 245 ? 16.266 -0.15 1.768 1 92.06 245 ALA A C 1
ATOM 1936 O O . ALA A 1 245 ? 17.359 0.298 2.111 1 92.06 245 ALA A O 1
ATOM 1937 N N . ASN A 1 246 ? 15.523 -0.943 2.602 1 90.12 246 ASN A N 1
ATOM 1938 C CA . ASN A 1 246 ? 15.945 -1.392 3.926 1 90.12 246 ASN A CA 1
ATOM 1939 C C . ASN A 1 246 ? 16.062 -0.225 4.902 1 90.12 246 ASN A C 1
ATOM 1941 O O . ASN A 1 246 ? 16.953 -0.197 5.742 1 90.12 246 ASN A O 1
ATOM 1945 N N . ALA A 1 247 ? 15.164 0.73 4.711 1 95.12 247 ALA A N 1
ATOM 1946 C CA . ALA A 1 247 ? 15.18 1.877 5.613 1 95.12 247 ALA A CA 1
ATOM 1947 C C . ALA A 1 247 ? 14.672 1.49 7 1 95.12 247 ALA A C 1
ATOM 1949 O O . ALA A 1 247 ? 15.07 2.084 8.008 1 95.12 247 ALA A O 1
ATOM 1950 N N . HIS A 1 248 ? 13.805 0.514 7.109 1 92.31 248 HIS A N 1
ATOM 1951 C CA . HIS A 1 248 ? 13.211 0.092 8.375 1 92.31 248 HIS A CA 1
ATOM 1952 C C . HIS A 1 248 ? 14.242 -0.596 9.266 1 92.31 248 HIS A C 1
ATOM 1954 O O . HIS A 1 248 ? 14.023 -0.756 10.469 1 92.31 248 HIS A O 1
ATOM 1960 N N . VAL A 1 249 ? 15.375 -0.98 8.656 1 90.94 249 VAL A N 1
ATOM 1961 C CA . VAL A 1 249 ? 16.453 -1.592 9.422 1 90.94 249 VAL A CA 1
ATOM 1962 C C . VAL A 1 249 ? 17.734 -0.763 9.273 1 90.94 249 VAL A C 1
ATOM 1964 O O . VAL A 1 249 ? 18.828 -1.313 9.18 1 90.94 249 VAL A O 1
ATOM 1967 N N . TYR A 1 250 ? 17.609 0.52 9.195 1 92.06 250 TYR A N 1
ATOM 1968 C CA . TYR A 1 250 ? 18.75 1.416 8.969 1 92.06 250 TYR A CA 1
ATOM 1969 C C . TYR A 1 250 ? 19.828 1.2 10.023 1 92.06 250 TYR A C 1
ATOM 1971 O O . TYR A 1 250 ? 21.016 1.433 9.766 1 92.06 250 TYR A O 1
ATOM 1979 N N . TYR A 1 251 ? 19.531 0.757 11.234 1 88.06 251 TYR A N 1
ATOM 1980 C CA . TYR A 1 251 ? 20.469 0.591 12.336 1 88.06 251 TYR A CA 1
ATOM 1981 C C . TYR A 1 251 ? 21.391 -0.602 12.094 1 88.06 251 TYR A C 1
ATOM 1983 O O . TYR A 1 251 ? 22.406 -0.756 12.773 1 88.06 251 TYR A O 1
ATOM 1991 N N . ARG A 1 252 ? 21.078 -1.355 11.094 1 83 252 ARG A N 1
ATOM 1992 C CA . ARG A 1 252 ? 21.906 -2.496 10.719 1 83 252 ARG A CA 1
ATOM 1993 C C . ARG A 1 252 ? 22.562 -2.277 9.359 1 83 252 ARG A C 1
ATOM 1995 O O . ARG A 1 252 ? 23.047 -3.223 8.742 1 83 252 ARG A O 1
ATOM 2002 N N . CYS A 1 253 ? 22.516 -1.15 8.953 1 82.75 253 CYS A N 1
ATOM 2003 C CA . CYS A 1 253 ? 23.047 -0.817 7.633 1 82.75 253 CYS A CA 1
ATOM 2004 C C . CYS A 1 253 ? 24.547 -1.125 7.555 1 82.75 253 CYS A C 1
ATOM 2006 O O . CYS A 1 253 ? 25.328 -0.631 8.367 1 82.75 253 CYS A O 1
ATOM 2008 N N . PRO A 1 254 ? 24.875 -1.935 6.602 1 76.75 254 PRO A N 1
ATOM 2009 C CA . PRO A 1 254 ? 26.297 -2.232 6.465 1 76.75 254 PRO A CA 1
ATOM 2010 C C . PRO A 1 254 ? 27.094 -1.05 5.926 1 76.75 254 PRO A C 1
ATOM 2012 O O . PRO A 1 254 ? 26.516 -0.117 5.359 1 76.75 254 PRO A O 1
ATOM 2015 N N . PRO A 1 255 ? 28.328 -0.932 6.234 1 72.31 255 PRO A N 1
ATOM 2016 C CA . PRO A 1 255 ? 29.156 0.2 5.812 1 72.31 255 PRO A CA 1
ATOM 2017 C C . PRO A 1 255 ? 29.203 0.368 4.297 1 72.31 255 PRO A C 1
ATOM 2019 O O . PRO A 1 255 ? 29.25 1.496 3.797 1 72.31 255 PRO A O 1
ATOM 2022 N N . LYS A 1 256 ? 29.141 -0.668 3.535 1 74.06 256 LYS A N 1
ATOM 2023 C CA . LYS A 1 256 ? 29.203 -0.524 2.084 1 74.06 256 LYS A CA 1
ATOM 2024 C C . LYS A 1 256 ? 27.844 -0.776 1.446 1 74.06 256 LYS A C 1
ATOM 2026 O O . LYS A 1 256 ? 27.75 -1.395 0.384 1 74.06 256 LYS A O 1
ATOM 2031 N N . ALA A 1 257 ? 26.969 -0.089 2.146 1 78.06 257 ALA A N 1
ATOM 2032 C CA . ALA A 1 257 ? 25.625 -0.25 1.611 1 78.06 257 ALA A CA 1
ATOM 2033 C C . ALA A 1 257 ? 25.359 0.749 0.49 1 78.06 257 ALA A C 1
ATOM 2035 O O . ALA A 1 257 ? 26.078 1.734 0.342 1 78.06 257 ALA A O 1
ATOM 2036 N N . LYS A 1 258 ? 24.469 0.489 -0.323 1 82.75 258 LYS A N 1
ATOM 2037 C CA . LYS A 1 258 ? 24.062 1.339 -1.441 1 82.75 258 LYS A CA 1
ATOM 2038 C C . LYS A 1 258 ? 23.672 2.73 -0.959 1 82.75 258 LYS A C 1
ATOM 2040 O O . LYS A 1 258 ? 24 3.732 -1.598 1 82.75 258 LYS A O 1
ATOM 2045 N N . TYR A 1 259 ? 23.016 2.682 0.185 1 91.31 259 TYR A N 1
ATOM 2046 C CA . TYR A 1 259 ? 22.531 3.938 0.741 1 91.31 259 TYR A CA 1
ATOM 2047 C C . TYR A 1 259 ? 23.234 4.262 2.055 1 91.31 259 TYR A C 1
ATOM 2049 O O . TYR A 1 259 ? 23.562 3.361 2.834 1 91.31 259 TYR A O 1
ATOM 2057 N N . LYS A 1 260 ? 23.359 5.609 2.264 1 91.81 260 LYS A N 1
ATOM 2058 C CA . LYS A 1 260 ? 23.906 6.047 3.547 1 91.81 260 LYS A CA 1
ATOM 2059 C C . LYS A 1 260 ? 22.922 5.785 4.68 1 91.81 260 LYS A C 1
ATOM 2061 O O . LYS A 1 260 ? 21.719 5.977 4.52 1 91.81 260 LYS A O 1
ATOM 2066 N N . ARG A 1 261 ? 23.438 5.371 5.812 1 93.06 261 ARG A N 1
ATOM 2067 C CA . ARG A 1 261 ? 22.625 5.113 6.988 1 93.06 261 ARG A CA 1
ATOM 2068 C C . ARG A 1 261 ? 21.828 6.355 7.383 1 93.06 261 ARG A C 1
ATOM 2070 O O . ARG A 1 261 ? 20.672 6.254 7.789 1 93.06 261 ARG A O 1
ATOM 2077 N N . SER A 1 262 ? 22.422 7.453 7.301 1 93.06 262 SER A N 1
ATOM 2078 C CA . SER A 1 262 ? 21.766 8.711 7.68 1 93.06 262 SER A CA 1
ATOM 2079 C C . SER A 1 262 ? 20.547 8.992 6.805 1 93.06 262 SER A C 1
ATOM 2081 O O . SER A 1 262 ? 19.516 9.453 7.297 1 93.06 262 SER A O 1
ATOM 2083 N N . ASP A 1 263 ? 20.656 8.727 5.52 1 94.81 263 ASP A N 1
ATOM 2084 C CA . ASP A 1 263 ? 19.547 8.938 4.598 1 94.81 263 ASP A CA 1
ATOM 2085 C C . ASP A 1 263 ? 18.406 7.98 4.895 1 94.81 263 ASP A C 1
ATOM 2087 O O . ASP A 1 263 ? 17.234 8.367 4.82 1 94.81 263 ASP A O 1
ATOM 2091 N N . LEU A 1 264 ? 18.797 6.746 5.219 1 96.56 264 LEU A N 1
ATOM 2092 C CA . LEU A 1 264 ? 17.781 5.742 5.531 1 96.56 264 LEU A CA 1
ATOM 2093 C C . LEU A 1 264 ? 17.047 6.09 6.824 1 96.56 264 LEU A C 1
ATOM 2095 O O . LEU A 1 264 ? 15.828 5.969 6.906 1 96.56 264 LEU A O 1
ATOM 2099 N N . LYS A 1 265 ? 17.828 6.516 7.84 1 96.81 265 LYS A N 1
ATOM 2100 C CA . LYS A 1 265 ? 17.25 6.891 9.125 1 96.81 265 LYS A CA 1
ATOM 2101 C C . LYS A 1 265 ? 16.297 8.078 8.969 1 96.81 265 LYS A C 1
ATOM 2103 O O . LYS A 1 265 ? 15.188 8.07 9.508 1 96.81 265 LYS A O 1
ATOM 2108 N N . ARG A 1 266 ? 16.703 9.078 8.227 1 96.88 266 ARG A N 1
ATOM 2109 C CA . ARG A 1 266 ? 15.906 10.266 7.961 1 96.88 266 ARG A CA 1
ATOM 2110 C C . ARG A 1 266 ? 14.602 9.898 7.258 1 96.88 266 ARG A C 1
ATOM 2112 O O . ARG A 1 266 ? 13.523 10.352 7.656 1 96.88 266 ARG A O 1
ATOM 2119 N N . LEU A 1 267 ? 14.719 9.125 6.258 1 98.12 267 LEU A N 1
ATOM 2120 C CA . LEU A 1 267 ? 13.555 8.719 5.488 1 98.12 267 LEU A CA 1
ATOM 2121 C C . LEU A 1 267 ? 12.555 7.973 6.371 1 98.12 267 LEU A C 1
ATOM 2123 O O . LEU A 1 267 ? 11.359 8.289 6.375 1 98.12 267 LEU A O 1
ATOM 2127 N N . TRP A 1 268 ? 13.023 6.977 7.086 1 98.06 268 TRP A N 1
ATOM 2128 C CA . TRP A 1 268 ? 12.133 6.121 7.867 1 98.06 268 TRP A CA 1
ATOM 2129 C C . TRP A 1 268 ? 11.414 6.922 8.945 1 98.06 268 TRP A C 1
ATOM 2131 O O . TRP A 1 268 ? 10.211 6.762 9.148 1 98.06 268 TRP A O 1
ATOM 2141 N N . TRP A 1 269 ? 12.102 7.793 9.602 1 98.31 269 TRP A N 1
ATOM 2142 C CA . TRP A 1 269 ? 11.484 8.578 10.664 1 98.31 269 TRP A CA 1
ATOM 2143 C C . TRP A 1 269 ? 10.5 9.594 10.086 1 98.31 269 TRP A C 1
ATOM 2145 O O . TRP A 1 269 ? 9.484 9.914 10.719 1 98.31 269 TRP A O 1
ATOM 2155 N N . CYS A 1 270 ? 10.789 10.164 8.906 1 98.62 270 CYS A N 1
ATOM 2156 C CA . CYS A 1 270 ? 9.82 11.031 8.258 1 98.62 270 CYS A CA 1
ATOM 2157 C C . CYS A 1 270 ? 8.531 10.273 7.941 1 98.62 270 CYS A C 1
ATOM 2159 O O . CYS A 1 270 ? 7.438 10.82 8.086 1 98.62 270 CYS A O 1
ATOM 2161 N N . ILE A 1 271 ? 8.68 9.047 7.531 1 98.62 271 ILE A N 1
ATOM 2162 C CA . ILE A 1 271 ? 7.52 8.203 7.242 1 98.62 271 ILE A CA 1
ATOM 2163 C C . ILE A 1 271 ? 6.75 7.93 8.531 1 98.62 271 ILE A C 1
ATOM 2165 O O . ILE A 1 271 ? 5.516 7.957 8.547 1 98.62 271 ILE A O 1
ATOM 2169 N N . ILE A 1 272 ? 7.441 7.711 9.625 1 98.25 272 ILE A N 1
ATOM 2170 C CA . ILE A 1 272 ? 6.812 7.473 10.922 1 98.25 272 ILE A CA 1
ATOM 2171 C C . ILE A 1 272 ? 6.035 8.711 11.352 1 98.25 272 ILE A C 1
ATOM 2173 O O . ILE A 1 272 ? 4.91 8.609 11.852 1 98.25 272 ILE A O 1
ATOM 2177 N N . ILE A 1 273 ? 6.633 9.852 11.133 1 98.5 273 ILE A N 1
ATOM 2178 C CA . ILE A 1 273 ? 5.965 11.102 11.477 1 98.5 273 ILE A CA 1
ATOM 2179 C C . ILE A 1 273 ? 4.668 11.227 10.68 1 98.5 273 ILE A C 1
ATOM 2181 O O . ILE A 1 273 ? 3.604 11.477 11.258 1 98.5 273 ILE A O 1
ATOM 2185 N N . ARG A 1 274 ? 4.734 11.047 9.414 1 98.5 274 ARG A N 1
ATOM 2186 C CA . ARG A 1 274 ? 3.553 11.203 8.57 1 98.5 274 ARG A CA 1
ATOM 2187 C C . ARG A 1 274 ? 2.498 10.156 8.906 1 98.5 274 ARG A C 1
ATOM 2189 O O . ARG A 1 274 ? 1.299 10.438 8.875 1 98.5 274 ARG A O 1
ATOM 2196 N N . ASP A 1 275 ? 2.949 8.914 9.227 1 98.19 275 ASP A N 1
ATOM 2197 C CA . ASP A 1 275 ? 2.021 7.836 9.562 1 98.19 275 ASP A CA 1
ATOM 2198 C C . ASP A 1 275 ? 1.198 8.188 10.797 1 98.19 275 ASP A C 1
ATOM 2200 O O . ASP A 1 275 ? -0.029 8.07 10.781 1 98.19 275 ASP A O 1
ATOM 2204 N N . ARG A 1 276 ? 1.809 8.719 11.82 1 98.25 276 ARG A N 1
ATOM 2205 C CA . ARG A 1 276 ? 1.091 9.031 13.055 1 98.25 276 ARG A CA 1
ATOM 2206 C C . ARG A 1 276 ? 0.253 10.297 12.891 1 98.25 276 ARG A C 1
ATOM 2208 O O . ARG A 1 276 ? -0.842 10.398 13.445 1 98.25 276 ARG A O 1
ATOM 2215 N N . VAL A 1 277 ? 0.85 11.242 12.172 1 98.19 277 VAL A N 1
ATOM 2216 C CA . VAL A 1 277 ? 0.132 12.5 11.977 1 98.19 277 VAL A CA 1
ATOM 2217 C C . VAL A 1 277 ? -1.129 12.25 11.156 1 98.19 277 VAL A C 1
ATOM 2219 O O . VAL A 1 277 ? -2.205 12.758 11.492 1 98.19 277 VAL A O 1
ATOM 2222 N N . ILE A 1 278 ? -1.047 11.461 10.109 1 97.81 278 ILE A N 1
ATOM 2223 C CA . ILE A 1 278 ? -2.188 11.172 9.242 1 97.81 278 ILE A CA 1
ATOM 2224 C C . ILE A 1 278 ? -3.197 10.312 10 1 97.81 278 ILE A C 1
ATOM 2226 O O . ILE A 1 278 ? -4.398 10.578 9.969 1 97.81 278 ILE A O 1
ATOM 2230 N N . SER A 1 279 ? -2.719 9.297 10.703 1 97.25 279 SER A N 1
ATOM 2231 C CA . SER A 1 279 ? -3.604 8.359 11.383 1 97.25 279 SER A CA 1
ATOM 2232 C C . SER A 1 279 ? -4.406 9.055 12.477 1 97.25 279 SER A C 1
ATOM 2234 O O . SER A 1 279 ? -5.617 8.859 12.586 1 97.25 279 SER A O 1
ATOM 2236 N N . LEU A 1 280 ? -3.762 9.883 13.227 1 97.38 280 LEU A N 1
ATOM 2237 C CA . LEU A 1 280 ? -4.461 10.594 14.289 1 97.38 280 LEU A CA 1
ATOM 2238 C C . LEU A 1 280 ? -5.441 11.609 13.711 1 97.38 280 LEU A C 1
ATOM 2240 O O . LEU A 1 280 ? -6.582 11.711 14.172 1 97.38 280 LEU A O 1
ATOM 2244 N N . GLY A 1 281 ? -4.98 12.328 12.758 1 96.62 281 GLY A N 1
ATOM 2245 C CA . GLY A 1 281 ? -5.824 13.352 12.164 1 96.62 281 GLY A CA 1
ATOM 2246 C C . GLY A 1 281 ? -7.02 12.789 11.422 1 96.62 281 GLY A C 1
ATOM 2247 O O . GLY A 1 281 ? -8.148 13.234 11.625 1 96.62 281 GLY A O 1
ATOM 2248 N N . MET A 1 282 ? -6.773 11.789 10.641 1 95.44 282 MET A N 1
ATOM 2249 C CA . MET A 1 282 ? -7.809 11.242 9.773 1 95.44 282 MET A CA 1
ATOM 2250 C C . MET A 1 282 ? -8.562 10.117 10.469 1 95.44 282 MET A C 1
ATOM 2252 O O . MET A 1 282 ? -9.516 9.562 9.914 1 95.44 282 MET A O 1
ATOM 2256 N N . ARG A 1 283 ? -8.203 9.797 11.688 1 94.19 283 ARG A N 1
ATOM 2257 C CA . ARG A 1 283 ? -8.859 8.75 12.469 1 94.19 283 ARG A CA 1
ATOM 2258 C C . ARG A 1 283 ? -8.766 7.398 11.773 1 94.19 283 ARG A C 1
ATOM 2260 O O . ARG A 1 283 ? -9.773 6.699 11.625 1 94.19 283 ARG A O 1
ATOM 2267 N N . ARG A 1 284 ? -7.574 7.109 11.375 1 93.94 284 ARG A N 1
ATOM 2268 C CA . ARG A 1 284 ? -7.305 5.852 10.688 1 93.94 284 ARG A CA 1
ATOM 2269 C C . ARG A 1 284 ? -6.262 5.031 11.43 1 93.94 284 ARG A C 1
ATOM 2271 O O . ARG A 1 284 ? -5.59 5.539 12.328 1 93.94 284 ARG A O 1
ATOM 2278 N N . SER A 1 285 ? -6.164 3.775 11.078 1 92 285 SER A N 1
ATOM 2279 C CA . SER A 1 285 ? -5.203 2.893 11.734 1 92 285 SER A CA 1
ATOM 2280 C C . SER A 1 285 ? -3.783 3.17 11.258 1 92 285 SER A C 1
ATOM 2282 O O . SER A 1 285 ? -3.584 3.715 10.164 1 92 285 SER A O 1
ATOM 2284 N N . LEU A 1 286 ? -2.869 2.754 12.055 1 94.88 286 LEU A N 1
ATOM 2285 C CA . LEU A 1 286 ? -1.456 2.875 11.711 1 94.88 286 LEU A CA 1
ATOM 2286 C C . LEU A 1 286 ? -1.098 1.954 10.547 1 94.88 286 LEU A C 1
ATOM 2288 O O . LEU A 1 286 ? -1.63 0.846 10.445 1 94.88 286 LEU A O 1
ATOM 2292 N N . GLN A 1 287 ? -0.22 2.424 9.711 1 94.44 287 GLN A N 1
ATOM 2293 C CA . GLN A 1 287 ? 0.265 1.56 8.641 1 94.44 287 GLN A CA 1
ATOM 2294 C C . GLN A 1 287 ? 1.568 0.872 9.039 1 94.44 287 GLN A C 1
ATOM 2296 O O . GLN A 1 287 ? 1.938 -0.149 8.453 1 94.44 287 GLN A O 1
ATOM 2301 N N . ILE A 1 288 ? 2.311 1.467 9.922 1 94.75 288 ILE A N 1
ATOM 2302 C CA . ILE A 1 288 ? 3.463 0.811 10.531 1 94.75 288 ILE A CA 1
ATOM 2303 C C . ILE A 1 288 ? 3.143 0.442 11.977 1 94.75 288 ILE A C 1
ATOM 2305 O O . ILE A 1 288 ? 3.254 1.277 12.875 1 94.75 288 ILE A O 1
ATOM 2309 N N . ALA A 1 289 ? 2.852 -0.73 12.211 1 88.75 289 ALA A N 1
ATOM 2310 C CA . ALA A 1 289 ? 2.477 -1.221 13.539 1 88.75 289 ALA A CA 1
ATOM 2311 C C . ALA A 1 289 ? 3.689 -1.296 14.453 1 88.75 289 ALA A C 1
ATOM 2313 O O . ALA A 1 289 ? 4.828 -1.398 13.992 1 88.75 289 ALA A O 1
ATOM 2314 N N . PRO A 1 290 ? 3.395 -1.231 15.742 1 86.31 290 PRO A N 1
ATOM 2315 C CA . PRO A 1 290 ? 4.5 -1.342 16.703 1 86.31 290 PRO A CA 1
ATOM 2316 C C . PRO A 1 290 ? 5.258 -2.662 16.578 1 86.31 290 PRO A C 1
ATOM 2318 O O . PRO A 1 290 ? 6.453 -2.723 16.875 1 86.31 290 PRO A O 1
ATOM 2321 N N . SER A 1 291 ? 4.641 -3.705 16.141 1 81.56 291 SER A N 1
ATOM 2322 C CA . SER A 1 291 ? 5.281 -5.004 15.969 1 81.56 291 SER A CA 1
ATOM 2323 C C . SER A 1 291 ? 6.25 -4.984 14.789 1 81.56 291 SER A C 1
ATOM 2325 O O . SER A 1 291 ? 7.184 -5.789 14.734 1 81.56 291 SER A O 1
ATOM 2327 N N . GLN A 1 292 ? 6.02 -4.109 13.883 1 84.19 292 GLN A N 1
ATOM 2328 C CA . GLN A 1 292 ? 6.871 -4.004 12.703 1 84.19 292 GLN A CA 1
ATOM 2329 C C . GLN A 1 292 ? 8.094 -3.133 12.984 1 84.19 292 GLN A C 1
ATOM 2331 O O . GLN A 1 292 ? 9.172 -3.373 12.438 1 84.19 292 GLN A O 1
ATOM 2336 N N . PHE A 1 293 ? 7.859 -2.125 13.719 1 88.88 293 PHE A N 1
ATOM 2337 C CA . PHE A 1 293 ? 8.922 -1.206 14.109 1 88.88 293 PHE A CA 1
ATOM 2338 C C . PHE A 1 293 ? 8.602 -0.554 15.453 1 88.88 293 PHE A C 1
ATOM 2340 O O . PHE A 1 293 ? 7.613 0.168 15.578 1 88.88 293 PHE A O 1
ATOM 2347 N N . ASP A 1 294 ? 9.461 -0.767 16.344 1 88.31 294 ASP A N 1
ATOM 2348 C CA . ASP A 1 294 ? 9.281 -0.158 17.656 1 88.31 294 ASP A CA 1
ATOM 2349 C C . ASP A 1 294 ? 9.938 1.219 17.719 1 88.31 294 ASP A C 1
ATOM 2351 O O . ASP A 1 294 ? 11.117 1.337 18.078 1 88.31 294 ASP A O 1
ATOM 2355 N N . ALA A 1 295 ? 9.164 2.188 17.547 1 90.5 295 ALA A N 1
ATOM 2356 C CA . ALA A 1 295 ? 9.656 3.561 17.484 1 90.5 295 ALA A CA 1
ATOM 2357 C C . ALA A 1 295 ? 10.125 4.035 18.859 1 90.5 295 ALA A C 1
ATOM 2359 O O . ALA A 1 295 ? 11 4.898 18.953 1 90.5 295 ALA A O 1
ATOM 2360 N N . MET A 1 296 ? 9.617 3.459 19.938 1 89.12 296 MET A N 1
ATOM 2361 C CA . MET A 1 296 ? 9.969 3.883 21.297 1 89.12 296 MET A CA 1
ATOM 2362 C C . MET A 1 296 ? 11.328 3.332 21.703 1 89.12 296 MET A C 1
ATOM 2364 O O . MET A 1 296 ? 12.031 3.941 22.5 1 89.12 296 MET A O 1
ATOM 2368 N N . ALA A 1 297 ? 11.656 2.24 21.094 1 87.19 297 ALA A N 1
ATOM 2369 C CA . ALA A 1 297 ? 12.906 1.583 21.453 1 87.19 297 ALA A CA 1
ATOM 2370 C C . ALA A 1 297 ? 14.078 2.119 20.641 1 87.19 297 ALA A C 1
ATOM 2372 O O . ALA A 1 297 ? 15.242 1.896 20.984 1 87.19 297 ALA A O 1
ATOM 2373 N N . ARG A 1 298 ? 13.797 2.861 19.688 1 90.69 298 ARG A N 1
ATOM 2374 C CA . ARG A 1 298 ? 14.836 3.35 18.797 1 90.69 298 ARG A CA 1
ATOM 2375 C C . ARG A 1 298 ? 15.102 4.832 19.016 1 90.69 298 ARG A C 1
ATOM 2377 O O . ARG A 1 298 ? 14.211 5.574 19.422 1 90.69 298 ARG A O 1
ATOM 2384 N N . GLU A 1 299 ? 16.312 5.164 18.719 1 93 299 GLU A N 1
ATOM 2385 C CA . GLU A 1 299 ? 16.672 6.574 18.844 1 93 299 GLU A CA 1
ATOM 2386 C C . GLU A 1 299 ? 16.031 7.41 17.734 1 93 299 GLU A C 1
ATOM 2388 O O . GLU A 1 299 ? 16.188 7.105 16.547 1 93 299 GLU A O 1
ATOM 2393 N N . PRO A 1 300 ? 15.281 8.445 18.141 1 96.06 300 PRO A N 1
ATOM 2394 C CA . PRO A 1 300 ? 14.695 9.312 17.125 1 96.06 300 PRO A CA 1
ATOM 2395 C C . PRO A 1 300 ? 15.742 10.125 16.375 1 96.06 300 PRO A C 1
ATOM 2397 O O . PRO A 1 300 ? 16.938 10.055 16.688 1 96.06 300 PRO A O 1
ATOM 2400 N N . LEU A 1 301 ? 15.273 10.859 15.352 1 96.12 301 LEU A N 1
ATOM 2401 C CA . LEU A 1 301 ? 16.156 11.773 14.648 1 96.12 301 LEU A CA 1
ATOM 2402 C C . LEU A 1 301 ? 16.672 12.867 15.586 1 96.12 301 LEU A C 1
ATOM 2404 O O . LEU A 1 301 ? 15.883 13.5 16.297 1 96.12 301 LEU A O 1
ATOM 2408 N N . GLN A 1 302 ? 17.953 13 15.633 1 94.69 302 GLN A N 1
ATOM 2409 C CA . GLN A 1 302 ? 18.594 13.992 16.484 1 94.69 302 GLN A CA 1
ATOM 2410 C C . GLN A 1 302 ? 19.344 15.031 15.664 1 94.69 302 GLN A C 1
ATOM 2412 O O . GLN A 1 302 ? 19.516 14.875 14.461 1 94.69 302 GLN A O 1
ATOM 2417 N N . ALA A 1 303 ? 19.766 16.031 16.359 1 93.19 303 ALA A N 1
ATOM 2418 C CA . ALA A 1 303 ? 20.516 17.109 15.711 1 93.19 303 ALA A CA 1
ATOM 2419 C C . ALA A 1 303 ? 21.797 16.578 15.07 1 93.19 303 ALA A C 1
ATOM 2421 O O . ALA A 1 303 ? 22.234 17.062 14.023 1 93.19 303 ALA A O 1
ATOM 2422 N N . ASP A 1 304 ? 22.328 15.547 15.609 1 92.19 304 ASP A N 1
ATOM 2423 C CA . ASP A 1 304 ? 23.562 14.977 15.094 1 92.19 304 ASP A CA 1
ATOM 2424 C C . ASP A 1 304 ? 23.344 14.32 13.734 1 92.19 304 ASP A C 1
ATOM 2426 O O . ASP A 1 304 ? 24.25 14.297 12.898 1 92.19 304 ASP A O 1
ATOM 2430 N N . ASP A 1 305 ? 22.188 13.797 13.539 1 93.88 305 ASP A N 1
ATOM 2431 C CA . ASP A 1 305 ? 21.859 13.172 12.266 1 93.88 305 ASP A CA 1
ATOM 2432 C C . ASP A 1 305 ? 21.766 14.211 11.148 1 93.88 305 ASP A C 1
ATOM 2434 O O . ASP A 1 305 ? 21.875 13.875 9.969 1 93.88 305 ASP A O 1
ATOM 2438 N N . LEU A 1 306 ? 21.547 15.477 11.547 1 94.88 306 LEU A N 1
ATOM 2439 C CA . LEU A 1 306 ? 21.359 16.562 10.594 1 94.88 306 LEU A CA 1
ATOM 2440 C C . LEU A 1 306 ? 22.484 17.594 10.719 1 94.88 306 LEU A C 1
ATOM 2442 O O . LEU A 1 306 ? 22.328 18.75 10.312 1 94.88 306 LEU A O 1
ATOM 2446 N N . SER A 1 307 ? 23.578 17.234 11.266 1 93.44 307 SER A N 1
ATOM 2447 C CA . SER A 1 307 ? 24.656 18.156 11.633 1 93.44 307 SER A CA 1
ATOM 2448 C C . SER A 1 307 ? 25.203 18.875 10.406 1 93.44 307 SER A C 1
ATOM 2450 O O . SER A 1 307 ? 25.547 20.062 10.477 1 93.44 307 SER A O 1
ATOM 2452 N N . ASP A 1 308 ? 25.25 18.203 9.32 1 92.38 308 ASP A N 1
ATOM 2453 C CA . ASP A 1 308 ? 25.828 18.797 8.117 1 92.38 308 ASP A CA 1
ATOM 2454 C C . ASP A 1 308 ? 24.953 19.922 7.582 1 92.38 308 ASP A C 1
ATOM 2456 O O . ASP A 1 308 ? 25.453 20.844 6.934 1 92.38 308 ASP A O 1
ATOM 2460 N N . GLU A 1 309 ? 23.672 19.906 7.898 1 94.62 309 GLU A N 1
ATOM 2461 C CA . GLU A 1 309 ? 22.75 20.906 7.379 1 94.62 309 GLU A CA 1
ATOM 2462 C C . GLU A 1 309 ? 22.766 22.172 8.227 1 94.62 309 GLU A C 1
ATOM 2464 O O . GLU A 1 309 ? 22.391 23.25 7.758 1 94.62 309 GLU A O 1
ATOM 2469 N N . ILE A 1 310 ? 23.234 22.156 9.445 1 95.12 310 ILE A N 1
ATOM 2470 C CA . ILE A 1 310 ? 23.125 23.25 10.406 1 95.12 310 ILE A CA 1
ATOM 2471 C C . ILE A 1 310 ? 23.891 24.469 9.891 1 95.12 310 ILE A C 1
ATOM 2473 O O . ILE A 1 310 ? 23.359 25.578 9.898 1 95.12 310 ILE A O 1
ATOM 2477 N N . GLU A 1 311 ? 25.031 24.234 9.297 1 93.44 311 GLU A N 1
ATOM 2478 C CA . GLU A 1 311 ? 25.844 25.344 8.828 1 93.44 311 GLU A CA 1
ATOM 2479 C C . GLU A 1 311 ? 25.625 25.609 7.34 1 93.44 311 GLU A C 1
ATOM 2481 O O . GLU A 1 311 ? 25.984 26.672 6.828 1 93.44 311 GLU A O 1
ATOM 2486 N N . ALA A 1 312 ? 24.953 24.703 6.695 1 93.62 312 ALA A N 1
ATOM 2487 C CA . ALA A 1 312 ? 24.875 24.766 5.238 1 93.62 312 ALA A CA 1
ATOM 2488 C C . ALA A 1 312 ? 23.547 25.344 4.785 1 93.62 312 ALA A C 1
ATOM 2490 O O . ALA A 1 312 ? 23.359 25.656 3.605 1 93.62 312 ALA A O 1
ATOM 2491 N N . SER A 1 313 ? 22.625 25.578 5.719 1 94.75 313 SER A N 1
ATOM 2492 C CA . SER A 1 313 ? 21.297 26.047 5.332 1 94.75 313 SER A CA 1
ATOM 2493 C C . SER A 1 313 ? 21.359 27.438 4.719 1 94.75 313 SER A C 1
ATOM 2495 O O . SER A 1 313 ? 22.109 28.297 5.176 1 94.75 313 SER A O 1
ATOM 2497 N N . LYS A 1 314 ? 20.562 27.672 3.738 1 94.12 314 LYS A N 1
ATOM 2498 C CA . LYS A 1 314 ? 20.516 28.984 3.084 1 94.12 314 LYS A CA 1
ATOM 2499 C C . LYS A 1 314 ? 19.297 29.766 3.521 1 94.12 314 LYS A C 1
ATOM 2501 O O . LYS A 1 314 ? 19.156 30.953 3.186 1 94.12 314 LYS A O 1
ATOM 2506 N N . VAL A 1 315 ? 18.469 29.156 4.316 1 95.31 315 VAL A N 1
ATOM 2507 C CA . VAL A 1 315 ? 17.234 29.828 4.699 1 95.31 315 VAL A CA 1
ATOM 2508 C C . VAL A 1 315 ? 17.25 30.141 6.191 1 95.31 315 VAL A C 1
ATOM 2510 O O . VAL A 1 315 ? 16.547 31.031 6.66 1 95.31 315 VAL A O 1
ATOM 2513 N N . TYR A 1 316 ? 18 29.469 6.957 1 96.56 316 TYR A N 1
ATOM 2514 C CA . TYR A 1 316 ? 18.125 29.703 8.391 1 96.56 316 TYR A CA 1
ATOM 2515 C C . TYR A 1 316 ? 19.578 29.922 8.797 1 96.56 316 TYR A C 1
ATOM 2517 O O . TYR A 1 316 ? 20.484 29.375 8.18 1 96.56 316 TYR A O 1
ATOM 2525 N N . ASP A 1 317 ? 19.766 30.703 9.844 1 95.69 317 ASP A N 1
ATOM 2526 C CA . ASP A 1 317 ? 21.094 30.781 10.469 1 95.69 317 ASP A CA 1
ATOM 2527 C C . ASP A 1 317 ? 21.359 29.531 11.32 1 95.69 317 ASP A C 1
ATOM 2529 O O . ASP A 1 317 ? 20.438 28.797 11.672 1 95.69 317 ASP A O 1
ATOM 2533 N N . ALA A 1 318 ? 22.562 29.266 11.664 1 95.94 318 ALA A N 1
ATOM 2534 C CA . ALA A 1 318 ? 23 28.047 12.336 1 95.94 318 ALA A CA 1
ATOM 2535 C C . ALA A 1 318 ? 22.297 27.875 13.68 1 95.94 318 ALA A C 1
ATOM 2537 O O . ALA A 1 318 ? 21.891 26.766 14.047 1 95.94 318 ALA A O 1
ATOM 2538 N N . ASP A 1 319 ? 22.156 28.938 14.398 1 94.5 319 ASP A N 1
ATOM 2539 C CA . ASP A 1 319 ? 21.531 28.875 15.711 1 94.5 319 ASP A CA 1
ATOM 2540 C C . ASP A 1 319 ? 20.047 28.5 15.602 1 94.5 319 ASP A C 1
ATOM 2542 O O . ASP A 1 319 ? 19.562 27.656 16.359 1 94.5 319 ASP A O 1
ATOM 2546 N N . THR A 1 320 ? 19.391 29.188 14.688 1 96.44 320 THR A N 1
ATOM 2547 C CA . THR A 1 320 ? 17.984 28.875 14.453 1 96.44 320 THR A CA 1
ATOM 2548 C C . THR A 1 320 ? 17.812 27.438 14.008 1 96.44 320 THR A C 1
ATOM 2550 O O . THR A 1 320 ? 16.922 26.734 14.484 1 96.44 320 THR A O 1
ATOM 2553 N N . LYS A 1 321 ? 18.688 26.953 13.086 1 96.94 321 LYS A N 1
ATOM 2554 C CA . LYS A 1 321 ? 18.609 25.578 12.57 1 96.94 321 LYS A CA 1
ATOM 2555 C C . LYS A 1 321 ? 18.828 24.562 13.688 1 96.94 321 LYS A C 1
ATOM 2557 O O . LYS A 1 321 ? 18.188 23.5 13.695 1 96.94 321 LYS A O 1
ATOM 2562 N N . ARG A 1 322 ? 19.656 24.844 14.633 1 96.06 322 ARG A N 1
ATOM 2563 C CA . ARG A 1 322 ? 19.906 23.938 15.758 1 96.06 322 ARG A CA 1
ATOM 2564 C C . ARG A 1 322 ? 18.641 23.781 16.609 1 96.06 322 ARG A C 1
ATOM 2566 O O . ARG A 1 322 ? 18.328 22.672 17.047 1 96.06 322 ARG A O 1
ATOM 2573 N N . VAL A 1 323 ? 18.031 24.953 16.844 1 96.25 323 VAL A N 1
ATOM 2574 C CA . VAL A 1 323 ? 16.812 24.922 17.641 1 96.25 323 VAL A CA 1
ATOM 2575 C C . VAL A 1 323 ? 15.727 24.141 16.891 1 96.25 323 VAL A C 1
ATOM 2577 O O . VAL A 1 323 ? 14.984 23.359 17.5 1 96.25 323 VAL A O 1
ATOM 2580 N N . LEU A 1 324 ? 15.648 24.312 15.578 1 97.56 324 LEU A N 1
ATOM 2581 C CA . LEU A 1 324 ? 14.664 23.609 14.766 1 97.56 324 LEU A CA 1
ATOM 2582 C C . LEU A 1 324 ? 14.93 22.094 14.797 1 97.56 324 LEU A C 1
ATOM 2584 O O . LEU A 1 324 ? 13.984 21.297 14.82 1 97.56 324 LEU A O 1
ATOM 2588 N N . CYS A 1 325 ? 16.156 21.672 14.812 1 97.31 325 CYS A N 1
ATOM 2589 C CA . CYS A 1 325 ? 16.5 20.25 14.914 1 97.31 325 CYS A CA 1
ATOM 2590 C C . CYS A 1 325 ? 16.031 19.672 16.25 1 97.31 325 CYS A C 1
ATOM 2592 O O . CYS A 1 325 ? 15.57 18.531 16.297 1 97.31 325 CYS A O 1
ATOM 2594 N N . ARG A 1 326 ? 16.125 20.484 17.281 1 96.69 326 ARG A N 1
ATOM 2595 C CA . ARG A 1 326 ? 15.664 20.047 18.594 1 96.69 326 ARG A CA 1
ATOM 2596 C C . ARG A 1 326 ? 14.148 19.875 18.609 1 96.69 326 ARG A C 1
ATOM 2598 O O . ARG A 1 326 ? 13.625 18.953 19.234 1 96.69 326 ARG A O 1
ATOM 2605 N N . ILE A 1 327 ? 13.492 20.828 17.953 1 98 327 ILE A N 1
ATOM 2606 C CA . ILE A 1 327 ? 12.039 20.719 17.859 1 98 327 ILE A CA 1
ATOM 2607 C C . ILE A 1 327 ? 11.664 19.453 17.094 1 98 327 ILE A C 1
ATOM 2609 O O . ILE A 1 327 ? 10.703 18.766 17.453 1 98 327 ILE A O 1
ATOM 2613 N N . LEU A 1 328 ? 12.406 19.172 16.031 1 98.25 328 LEU A N 1
ATOM 2614 C CA . LEU A 1 328 ? 12.164 17.953 15.25 1 98.25 328 LEU A CA 1
ATOM 2615 C C . LEU A 1 328 ? 12.352 16.719 16.109 1 98.25 328 LEU A C 1
ATOM 2617 O O . LEU A 1 328 ? 11.57 15.758 16.016 1 98.25 328 LEU A O 1
ATOM 2621 N N . THR A 1 329 ? 13.352 16.672 16.938 1 98.12 329 THR A N 1
ATOM 2622 C CA . THR A 1 329 ? 13.578 15.555 17.844 1 98.12 329 THR A CA 1
ATOM 2623 C C . THR A 1 329 ? 12.398 15.398 18.797 1 98.12 329 THR A C 1
ATOM 2625 O O . THR A 1 329 ? 11.938 14.281 19.047 1 98.12 329 THR A O 1
ATOM 2628 N N . SER A 1 330 ? 11.969 16.547 19.312 1 98.12 330 SER A N 1
ATOM 2629 C CA . SER A 1 330 ? 10.797 16.531 20.188 1 98.12 330 SER A CA 1
ATOM 2630 C C . SER A 1 330 ? 9.57 15.977 19.469 1 98.12 330 SER A C 1
ATOM 2632 O O . SER A 1 330 ? 8.789 15.234 20.062 1 98.12 330 SER A O 1
ATOM 2634 N N . LEU A 1 331 ? 9.43 16.375 18.234 1 98.44 331 LEU A N 1
ATOM 2635 C CA . LEU A 1 331 ? 8.32 15.875 17.438 1 98.44 331 LEU A CA 1
ATOM 2636 C C . LEU A 1 331 ? 8.438 14.367 17.234 1 98.44 331 LEU A C 1
ATOM 2638 O O . LEU A 1 331 ? 7.438 13.648 17.328 1 98.44 331 LEU A O 1
ATOM 2642 N N . CYS A 1 332 ? 9.602 13.852 16.906 1 98.25 332 CYS A N 1
ATOM 2643 C CA . CYS A 1 332 ? 9.82 12.422 16.766 1 98.25 332 CYS A CA 1
ATOM 2644 C C . CYS A 1 332 ? 9.461 11.672 18.031 1 98.25 332 CYS A C 1
ATOM 2646 O O . CYS A 1 332 ? 8.859 10.594 17.984 1 98.25 332 CYS A O 1
ATOM 2648 N N . GLN A 1 333 ? 9.797 12.219 19.141 1 98.12 333 GLN A N 1
ATOM 2649 C CA . GLN A 1 333 ? 9.469 11.602 20.422 1 98.12 333 GLN A CA 1
ATOM 2650 C C . GLN A 1 333 ? 7.965 11.594 20.672 1 98.12 333 GLN A C 1
ATOM 2652 O O . GLN A 1 333 ? 7.43 10.633 21.219 1 98.12 333 GLN A O 1
ATOM 2657 N N . LEU A 1 334 ? 7.352 12.68 20.281 1 98.25 334 LEU A N 1
ATOM 2658 C CA . LEU A 1 334 ? 5.902 12.742 20.438 1 98.25 334 LEU A CA 1
ATOM 2659 C C . LEU A 1 334 ? 5.219 11.664 19.594 1 98.25 334 LEU A C 1
ATOM 2661 O O . LEU A 1 334 ? 4.367 10.93 20.109 1 98.25 334 LEU A O 1
ATOM 2665 N N . VAL A 1 335 ? 5.582 11.594 18.312 1 97.75 335 VAL A N 1
ATOM 2666 C CA . VAL A 1 335 ? 4.926 10.641 17.422 1 97.75 335 VAL A CA 1
ATOM 2667 C C . VAL A 1 335 ? 5.191 9.219 17.906 1 97.75 335 VAL A C 1
ATOM 2669 O O . VAL A 1 335 ? 4.336 8.336 17.766 1 97.75 335 VAL A O 1
ATOM 2672 N N . ALA A 1 336 ? 6.336 8.953 18.453 1 97.06 336 ALA A N 1
ATOM 2673 C CA . ALA A 1 336 ? 6.602 7.645 19.047 1 97.06 336 ALA A CA 1
ATOM 2674 C C . ALA A 1 336 ? 5.652 7.363 20.203 1 97.06 336 ALA A C 1
ATOM 2676 O O . ALA A 1 336 ? 5.148 6.246 20.344 1 97.06 336 ALA A O 1
ATOM 2677 N N . SER A 1 337 ? 5.391 8.375 20.969 1 95.88 337 SER A N 1
ATOM 2678 C CA . SER A 1 337 ? 4.523 8.227 22.141 1 95.88 337 SER A CA 1
ATOM 2679 C C . SER A 1 337 ? 3.066 8.039 21.719 1 95.88 337 SER A C 1
ATOM 2681 O O . SER A 1 337 ? 2.268 7.48 22.484 1 95.88 337 SER A O 1
ATOM 2683 N N . LEU A 1 338 ? 2.725 8.5 20.531 1 96.94 338 LEU A N 1
ATOM 2684 C CA . LEU A 1 338 ? 1.35 8.445 20.047 1 96.94 338 LEU A CA 1
ATOM 2685 C C . LEU A 1 338 ? 1.013 7.047 19.516 1 96.94 338 LEU A C 1
ATOM 2687 O O . LEU A 1 338 ? -0.153 6.742 19.266 1 96.94 338 LEU A O 1
ATOM 2691 N N . THR A 1 339 ? 1.922 6.18 19.359 1 95.06 339 THR A N 1
ATOM 2692 C CA . THR A 1 339 ? 1.746 4.883 18.703 1 95.06 339 THR A CA 1
ATOM 2693 C C . THR A 1 339 ? 0.668 4.066 19.422 1 95.06 339 THR A C 1
ATOM 2695 O O . THR A 1 339 ? -0.284 3.605 18.781 1 95.06 339 THR A O 1
ATOM 2698 N N . ASN A 1 340 ? 0.784 3.953 20.688 1 92.25 340 ASN A N 1
ATOM 2699 C CA . ASN A 1 340 ? -0.171 3.143 21.438 1 92.25 340 ASN A CA 1
ATOM 2700 C C . ASN A 1 340 ? -1.549 3.797 21.484 1 92.25 340 ASN A C 1
ATOM 2702 O O . ASN A 1 340 ? -2.568 3.105 21.516 1 92.25 340 ASN A O 1
ATOM 2706 N N . LEU A 1 341 ? -1.519 5.117 21.562 1 95.06 341 LEU A N 1
ATOM 2707 C CA . LEU A 1 341 ? -2.781 5.848 21.547 1 95.06 341 LEU A CA 1
ATOM 2708 C C . LEU A 1 341 ? -3.572 5.559 20.281 1 95.06 341 LEU A C 1
ATOM 2710 O O . LEU A 1 341 ? -4.742 5.176 20.344 1 95.06 341 LEU A O 1
ATOM 2714 N N . ILE A 1 342 ? -2.914 5.676 19.141 1 95.06 342 ILE A N 1
ATOM 2715 C CA . ILE A 1 342 ? -3.58 5.508 17.859 1 95.06 342 ILE A CA 1
ATOM 2716 C C . ILE A 1 342 ? -4.008 4.051 17.688 1 95.06 342 ILE A C 1
ATOM 2718 O O . ILE A 1 342 ? -5.098 3.777 17.172 1 95.06 342 ILE A O 1
ATOM 2722 N N . ASP A 1 343 ? -3.18 3.172 18.094 1 89.88 343 ASP A N 1
ATOM 2723 C CA . ASP A 1 343 ? -3.486 1.749 17.984 1 89.88 343 ASP A CA 1
ATOM 2724 C C . ASP A 1 343 ? -4.715 1.382 18.812 1 89.88 343 ASP A C 1
ATOM 2726 O O . ASP A 1 343 ? -5.465 0.473 18.453 1 89.88 343 ASP A O 1
ATOM 2730 N N . THR A 1 344 ? -4.906 2.02 19.891 1 89.12 344 THR A N 1
ATOM 2731 C CA . THR A 1 344 ? -6.039 1.769 20.766 1 89.12 344 THR A CA 1
ATOM 2732 C C . THR A 1 344 ? -7.301 2.443 20.234 1 89.12 344 THR A C 1
ATOM 2734 O O . THR A 1 344 ? -8.383 1.859 20.266 1 89.12 344 THR A O 1
ATOM 2737 N N . LEU A 1 345 ? -7.152 3.682 19.734 1 90.06 345 LEU A N 1
ATOM 2738 C CA . LEU A 1 345 ? -8.305 4.469 19.297 1 90.06 345 LEU A CA 1
ATOM 2739 C C . LEU A 1 345 ? -8.836 3.963 17.969 1 90.06 345 LEU A C 1
ATOM 2741 O O . LEU A 1 345 ? -10.055 3.91 17.75 1 90.06 345 LEU A O 1
ATOM 2745 N N . TYR A 1 346 ? -7.875 3.676 17.094 1 90 346 TYR A N 1
ATOM 2746 C CA . TYR A 1 346 ? -8.266 3.365 15.719 1 90 346 TYR A CA 1
ATOM 2747 C C . TYR A 1 346 ? -7.711 2.016 15.281 1 90 346 TYR A C 1
ATOM 2749 O O . TYR A 1 346 ? -6.914 1.939 14.344 1 90 346 TYR A O 1
ATOM 2757 N N . PRO A 1 347 ? -8.203 1.002 15.852 1 83.38 347 PRO A N 1
ATOM 2758 C CA . PRO A 1 347 ? -7.75 -0.331 15.453 1 83.38 347 PRO A CA 1
ATOM 2759 C C . PRO A 1 347 ? -8.289 -0.747 14.078 1 83.38 347 PRO A C 1
ATOM 2761 O O . PRO A 1 347 ? -9.258 -0.167 13.594 1 83.38 347 PRO A O 1
ATOM 2764 N N . LEU A 1 348 ? -7.688 -1.666 13.461 1 77.12 348 LEU A N 1
ATOM 2765 C CA . LEU A 1 348 ? -8.148 -2.162 12.172 1 77.12 348 LEU A CA 1
ATOM 2766 C C . LEU A 1 348 ? -9.508 -2.84 12.297 1 77.12 348 LEU A C 1
ATOM 2768 O O . LEU A 1 348 ? -10.367 -2.682 11.43 1 77.12 348 LEU A O 1
ATOM 2772 N N . ASP A 1 349 ? -9.617 -3.615 13.406 1 68.56 349 ASP A N 1
ATOM 2773 C CA . ASP A 1 349 ? -10.922 -4.195 13.727 1 68.56 349 ASP A CA 1
ATOM 2774 C C . ASP A 1 349 ? -11.609 -3.412 14.844 1 68.56 349 ASP A C 1
ATOM 2776 O O . ASP A 1 349 ? -11.203 -3.49 16 1 68.56 349 ASP A O 1
ATOM 2780 N N . PRO A 1 350 ? -12.531 -2.688 14.43 1 62.72 350 PRO A N 1
ATOM 2781 C CA . PRO A 1 350 ? -13.164 -1.809 15.422 1 62.72 350 PRO A CA 1
ATOM 2782 C C . PRO A 1 350 ? -13.992 -2.576 16.453 1 62.72 350 PRO A C 1
ATOM 2784 O O . PRO A 1 350 ? -14.438 -1.998 17.438 1 62.72 350 PRO A O 1
ATOM 2787 N N . TYR A 1 351 ? -14.242 -3.83 16.141 1 59.72 351 TYR A N 1
ATOM 2788 C CA . TYR A 1 351 ? -15.109 -4.57 17.047 1 59.72 351 TYR A CA 1
ATOM 2789 C C . TYR A 1 351 ? -14.297 -5.535 17.906 1 59.72 351 TYR A C 1
ATOM 2791 O O . TYR A 1 351 ? -14 -6.656 17.469 1 59.72 351 TYR A O 1
ATOM 2799 N N . PRO A 1 352 ? -13.547 -4.922 18.891 1 53.34 352 PRO A N 1
ATOM 2800 C CA . PRO A 1 352 ? -12.68 -5.797 19.688 1 53.34 352 PRO A CA 1
ATOM 2801 C C . PRO A 1 352 ? -13.414 -7.031 20.203 1 53.34 352 PRO A C 1
ATOM 2803 O O . PRO A 1 352 ? -14.617 -6.977 20.469 1 53.34 352 PRO A O 1
ATOM 2806 N N . ASP A 1 353 ? -12.914 -8.148 19.734 1 49.5 353 ASP A N 1
ATOM 2807 C CA . ASP A 1 353 ? -13.484 -9.344 20.359 1 49.5 353 ASP A CA 1
ATOM 2808 C C . ASP A 1 353 ? -13.773 -9.102 21.844 1 49.5 353 ASP A C 1
ATOM 2810 O O . ASP A 1 353 ? -13.031 -8.391 22.516 1 49.5 353 ASP A O 1
ATOM 2814 N N . CYS A 1 354 ? -15.047 -9.086 22.141 1 46.22 354 CYS A N 1
ATOM 2815 C CA . CYS A 1 354 ? -15.656 -9.023 23.453 1 46.22 354 CYS A CA 1
ATOM 2816 C C . CYS A 1 354 ? -14.648 -9.414 24.531 1 46.22 354 CYS A C 1
ATOM 2818 O O . CYS A 1 354 ? -14.883 -9.18 25.719 1 46.22 354 CYS A O 1
ATOM 2820 N N . HIS A 1 355 ? -13.5 -10.117 24.172 1 47.5 355 HIS A N 1
ATOM 2821 C CA . HIS A 1 355 ? -12.82 -10.789 25.281 1 47.5 355 HIS A CA 1
ATOM 2822 C C . HIS A 1 355 ? -11.75 -9.891 25.891 1 47.5 355 HIS A C 1
ATOM 2824 O O . HIS A 1 355 ? -11.047 -10.297 26.828 1 47.5 355 HIS A O 1
ATOM 2830 N N . ALA A 1 356 ? -11.547 -8.734 25.266 1 52.31 356 ALA A N 1
ATOM 2831 C CA . ALA A 1 356 ? -10.516 -7.984 25.969 1 52.31 356 ALA A CA 1
ATOM 2832 C C . ALA A 1 356 ? -11.031 -7.496 27.328 1 52.31 356 ALA A C 1
ATOM 2834 O O . ALA A 1 356 ? -12.078 -6.859 27.406 1 52.31 356 ALA A O 1
ATOM 2835 N N . SER A 1 357 ? -10.477 -7.953 28.406 1 60.28 357 SER A N 1
ATOM 2836 C CA . SER A 1 357 ? -10.852 -7.676 29.781 1 60.28 357 SER A CA 1
ATOM 2837 C C . SER A 1 357 ? -10.844 -6.176 30.062 1 60.28 357 SER A C 1
ATOM 2839 O O . SER A 1 357 ? -10.07 -5.43 29.469 1 60.28 357 SER A O 1
ATOM 2841 N N . GLN A 1 358 ? -11.844 -5.617 30.5 1 62.41 358 GLN A N 1
ATOM 2842 C CA . GLN A 1 358 ? -11.961 -4.254 31 1 62.41 358 GLN A CA 1
ATOM 2843 C C . GLN A 1 358 ? -10.664 -3.809 31.688 1 62.41 358 GLN A C 1
ATOM 2845 O O . GLN A 1 358 ? -10.242 -2.658 31.531 1 62.41 358 GLN A O 1
ATOM 2850 N N . THR A 1 359 ? -10.086 -4.738 32.188 1 61.69 359 THR A N 1
ATOM 2851 C CA . THR A 1 359 ? -8.844 -4.453 32.906 1 61.69 359 THR A CA 1
ATOM 2852 C C . THR A 1 359 ? -7.711 -4.156 31.938 1 61.69 359 THR A C 1
ATOM 2854 O O . THR A 1 359 ? -6.922 -3.232 32.156 1 61.69 359 THR A O 1
ATOM 2857 N N . ALA A 1 360 ? -7.652 -4.852 30.938 1 65.88 360 ALA A N 1
ATOM 2858 C CA . ALA A 1 360 ? -6.605 -4.652 29.938 1 65.88 360 ALA A CA 1
ATOM 2859 C C . ALA A 1 360 ? -6.777 -3.316 29.219 1 65.88 360 ALA A C 1
ATOM 2861 O O . ALA A 1 360 ? -5.793 -2.643 28.906 1 65.88 360 ALA A O 1
ATOM 2862 N N . SER A 1 361 ? -7.941 -2.924 29.219 1 71.75 361 SER A N 1
ATOM 2863 C CA . SER A 1 361 ? -8.234 -1.648 28.578 1 71.75 361 SER A CA 1
ATOM 2864 C C . SER A 1 361 ? -7.832 -0.474 29.453 1 71.75 361 SER A C 1
ATOM 2866 O O . SER A 1 361 ? -7.293 0.522 28.969 1 71.75 361 SER A O 1
ATOM 2868 N N . ILE A 1 362 ? -8.109 -0.62 30.734 1 73.69 362 ILE A N 1
ATOM 2869 C CA . ILE A 1 362 ? -7.766 0.437 31.672 1 73.69 362 ILE A CA 1
ATOM 2870 C C . ILE A 1 362 ? -6.246 0.568 31.766 1 73.69 362 ILE A C 1
ATOM 2872 O O . ILE A 1 362 ? -5.711 1.68 31.781 1 73.69 362 ILE A O 1
ATOM 2876 N N . ALA A 1 363 ? -5.641 -0.546 31.766 1 72.19 363 ALA A N 1
ATOM 2877 C CA . ALA A 1 363 ? -4.18 -0.54 31.828 1 72.19 363 ALA A CA 1
ATOM 2878 C C . ALA A 1 363 ? -3.584 0.122 30.594 1 72.19 363 ALA A C 1
ATOM 2880 O O . ALA A 1 363 ? -2.594 0.853 30.688 1 72.19 363 ALA A O 1
ATOM 2881 N N . SER A 1 364 ? -4.188 -0.043 29.594 1 84.5 364 SER A N 1
ATOM 2882 C CA . SER A 1 364 ? -3.725 0.554 28.344 1 84.5 364 SER A CA 1
ATOM 2883 C C . SER A 1 364 ? -3.896 2.07 28.359 1 84.5 364 SER A C 1
ATOM 2885 O O . SER A 1 364 ? -3.025 2.803 27.891 1 84.5 364 SER A O 1
ATOM 2887 N N . ILE A 1 365 ? -4.984 2.527 29.016 1 89.19 365 ILE A N 1
ATOM 2888 C CA . ILE A 1 365 ? -5.262 3.957 29.094 1 89.19 365 ILE A CA 1
ATOM 2889 C C . ILE A 1 365 ? -4.25 4.629 30.016 1 89.19 365 ILE A C 1
ATOM 2891 O O . ILE A 1 365 ? -3.744 5.711 29.703 1 89.19 365 ILE A O 1
ATOM 2895 N N . ASP A 1 366 ? -3.926 3.977 31.047 1 90.38 366 ASP A N 1
ATOM 2896 C CA . ASP A 1 366 ? -2.953 4.52 31.984 1 90.38 366 ASP A CA 1
ATOM 2897 C C . ASP A 1 366 ? -1.571 4.633 31.344 1 90.38 366 ASP A C 1
ATOM 2899 O O . ASP A 1 366 ? -0.855 5.609 31.578 1 90.38 366 ASP A O 1
ATOM 2903 N N . ASP A 1 367 ? -1.275 3.643 30.609 1 91.69 367 ASP A N 1
ATOM 2904 C CA . ASP A 1 367 ? 0.015 3.654 29.922 1 91.69 367 ASP A CA 1
ATOM 2905 C C . ASP A 1 367 ? 0.084 4.781 28.906 1 91.69 367 ASP A C 1
ATOM 2907 O O . ASP A 1 367 ? 1.111 5.453 28.781 1 91.69 367 ASP A O 1
ATOM 2911 N N . ILE A 1 368 ? -0.95 4.98 28.219 1 94.62 368 ILE A N 1
ATOM 2912 C CA . ILE A 1 368 ? -1.017 6.035 27.203 1 94.62 368 ILE A CA 1
ATOM 2913 C C . ILE A 1 368 ? -0.89 7.398 27.875 1 94.62 368 ILE A C 1
ATOM 2915 O O . ILE A 1 368 ? -0.139 8.258 27.406 1 94.62 368 ILE A O 1
ATOM 2919 N N . GLN A 1 369 ? -1.598 7.602 29 1 93.38 369 GLN A N 1
ATOM 2920 C CA . GLN A 1 369 ? -1.542 8.859 29.734 1 93.38 369 GLN A CA 1
ATOM 2921 C C . GLN A 1 369 ? -0.144 9.109 30.297 1 93.38 369 GLN A C 1
ATOM 2923 O O . GLN A 1 369 ? 0.344 10.242 30.266 1 93.38 369 GLN A O 1
ATOM 2928 N N . ALA A 1 370 ? 0.44 8.062 30.734 1 94.69 370 ALA A N 1
ATOM 2929 C CA . ALA A 1 370 ? 1.788 8.18 31.281 1 94.69 370 ALA A CA 1
ATOM 2930 C C . ALA A 1 370 ? 2.785 8.594 30.203 1 94.69 370 ALA A C 1
ATOM 2932 O O . ALA A 1 370 ? 3.666 9.422 30.453 1 94.69 370 ALA A O 1
ATOM 2933 N N . ARG A 1 371 ? 2.664 8.062 29.078 1 94.38 371 ARG A N 1
ATOM 2934 C CA . ARG A 1 371 ? 3.58 8.359 27.969 1 94.38 371 ARG A CA 1
ATOM 2935 C C . ARG A 1 371 ? 3.385 9.789 27.469 1 94.38 371 ARG A C 1
ATOM 2937 O O . ARG A 1 371 ? 4.355 10.492 27.203 1 94.38 371 ARG A O 1
ATOM 2944 N N . LEU A 1 372 ? 2.156 10.195 27.312 1 95.31 372 LEU A N 1
ATOM 2945 C CA . LEU A 1 372 ? 1.867 11.562 26.906 1 95.31 372 LEU A CA 1
ATOM 2946 C C . LEU A 1 372 ? 2.338 12.555 27.969 1 95.31 372 LEU A C 1
ATOM 2948 O O . LEU A 1 372 ? 2.885 13.609 27.641 1 95.31 372 LEU A O 1
ATOM 2952 N N . GLY A 1 373 ? 2.096 12.172 29.25 1 95.31 373 GLY A N 1
ATOM 2953 C CA . GLY A 1 373 ? 2.566 13.008 30.328 1 95.31 373 GLY A CA 1
ATOM 2954 C C . GLY A 1 373 ? 4.078 13.125 30.391 1 95.31 373 GLY A C 1
ATOM 2955 O O . GLY A 1 373 ? 4.613 14.195 30.672 1 95.31 373 GLY A O 1
ATOM 2956 N N . TYR A 1 374 ? 4.723 12.016 30.141 1 96 374 TYR A N 1
ATOM 2957 C CA . TYR A 1 374 ? 6.18 12.023 30.109 1 96 374 TYR A CA 1
ATOM 2958 C C . TYR A 1 374 ? 6.699 12.953 29.031 1 96 374 TYR A C 1
ATOM 2960 O O . TYR A 1 374 ? 7.633 13.727 29.25 1 96 374 TYR A O 1
ATOM 2968 N N . TRP A 1 375 ? 6.195 12.891 27.859 1 97.06 375 TRP A N 1
ATOM 2969 C CA . TRP A 1 375 ? 6.609 13.766 26.766 1 97.06 375 TRP A CA 1
ATOM 2970 C C . TRP A 1 375 ? 6.371 15.227 27.125 1 97.06 375 TRP A C 1
ATOM 2972 O O . TRP A 1 375 ? 7.238 16.078 26.891 1 97.06 375 TRP A O 1
ATOM 2982 N N . GLN A 1 376 ? 5.176 15.562 27.672 1 96.25 376 GLN A N 1
ATOM 2983 C CA . GLN A 1 376 ? 4.812 16.938 28 1 96.25 376 GLN A CA 1
ATOM 2984 C C . GLN A 1 376 ? 5.773 17.516 29.031 1 96.25 376 GLN A C 1
ATOM 2986 O O . GLN A 1 376 ? 6.145 18.688 28.953 1 96.25 376 GLN A O 1
ATOM 2991 N N . THR A 1 377 ? 6.211 16.672 29.938 1 95.94 377 THR A N 1
ATOM 2992 C CA . THR A 1 377 ? 7 17.156 31.062 1 95.94 377 THR A CA 1
ATOM 2993 C C . THR A 1 377 ? 8.477 17.234 30.703 1 95.94 377 THR A C 1
ATOM 2995 O O . THR A 1 377 ? 9.172 18.172 31.078 1 95.94 377 THR A O 1
ATOM 2998 N N . TYR A 1 378 ? 8.961 16.203 29.891 1 95.31 378 TYR A N 1
ATOM 2999 C CA . TYR A 1 378 ? 10.414 16.062 29.766 1 95.31 378 TYR A CA 1
ATOM 3000 C C . TYR A 1 378 ? 10.875 16.344 28.344 1 95.31 378 TYR A C 1
ATOM 3002 O O . TYR A 1 378 ? 12.039 16.672 28.109 1 95.31 378 TYR A O 1
ATOM 3010 N N . GLN A 1 379 ? 10.023 16.234 27.375 1 95.88 379 GLN A N 1
ATOM 3011 C CA . GLN A 1 379 ? 10.5 16.234 25.984 1 95.88 379 GLN A CA 1
ATOM 3012 C C . GLN A 1 379 ? 9.922 17.406 25.219 1 95.88 379 GLN A C 1
ATOM 3014 O O . GLN A 1 379 ? 10.477 17.828 24.188 1 95.88 379 GLN A O 1
ATOM 3019 N N . MET A 1 380 ? 8.852 18 25.719 1 95.88 380 MET A N 1
ATOM 3020 C CA . MET A 1 380 ? 8.195 19.109 25.031 1 95.88 380 MET A CA 1
ATOM 3021 C C . MET A 1 380 ? 9.031 20.391 25.141 1 95.88 380 MET A C 1
ATOM 3023 O O . MET A 1 380 ? 9.57 20.688 26.203 1 95.88 380 MET A O 1
ATOM 3027 N N . LEU A 1 381 ? 9.195 21.031 24.016 1 95.19 381 LEU A N 1
ATOM 3028 C CA . LEU A 1 381 ? 9.75 22.375 24 1 95.19 381 LEU A CA 1
ATOM 3029 C C . LEU A 1 381 ? 8.641 23.422 24.062 1 95.19 381 LEU A C 1
ATOM 3031 O O . LEU A 1 381 ? 8.094 23.797 23.016 1 95.19 381 LEU A O 1
ATOM 3035 N N . ARG A 1 382 ? 8.398 23.938 25.141 1 91.69 382 ARG A N 1
ATOM 3036 C CA . ARG A 1 382 ? 7.258 24.828 25.391 1 91.69 382 ARG A CA 1
ATOM 3037 C C . ARG A 1 382 ? 7.422 26.141 24.641 1 91.69 382 ARG A C 1
ATOM 3039 O O . ARG A 1 382 ? 8.516 26.719 24.609 1 91.69 382 ARG A O 1
ATOM 3046 N N . PRO A 1 383 ? 6.359 26.516 24.031 1 89.75 383 PRO A N 1
ATOM 3047 C CA . PRO A 1 383 ? 6.398 27.812 23.375 1 89.75 383 PRO A CA 1
ATOM 3048 C C . PRO A 1 383 ? 6.652 28.969 24.328 1 89.75 383 PRO A C 1
ATOM 3050 O O . PRO A 1 383 ? 6.129 28.969 25.453 1 89.75 383 PRO A O 1
ATOM 3053 N N . SER A 1 384 ? 7.551 29.844 23.969 1 88.94 384 SER A N 1
ATOM 3054 C CA . SER A 1 384 ? 7.902 31.016 24.75 1 88.94 384 SER A CA 1
ATOM 3055 C C . SER A 1 384 ? 7.906 32.281 23.891 1 88.94 384 SER A C 1
ATOM 3057 O O . SER A 1 384 ? 8.109 32.188 22.688 1 88.94 384 SER A O 1
ATOM 3059 N N . PRO A 1 385 ? 7.629 33.375 24.5 1 85.12 385 PRO A N 1
ATOM 3060 C CA . PRO A 1 385 ? 7.707 34.625 23.75 1 85.12 385 PRO A CA 1
ATOM 3061 C C . PRO A 1 385 ? 9.102 34.906 23.188 1 85.12 385 PRO A C 1
ATOM 3063 O O . PRO A 1 385 ? 9.242 35.594 22.188 1 85.12 385 PRO A O 1
ATOM 3066 N N . ASP A 1 386 ? 10.109 34.312 23.812 1 89.5 386 ASP A N 1
ATOM 3067 C CA . ASP A 1 386 ? 11.492 34.531 23.375 1 89.5 386 ASP A CA 1
ATOM 3068 C C . ASP A 1 386 ? 11.773 33.812 22.062 1 89.5 386 ASP A C 1
ATOM 3070 O O . ASP A 1 386 ? 12.766 34.094 21.406 1 89.5 386 ASP A O 1
ATOM 3074 N N . ASP A 1 387 ? 10.914 32.906 21.719 1 90.94 387 ASP A N 1
ATOM 3075 C CA . ASP A 1 387 ? 11.117 32.125 20.5 1 90.94 387 ASP A CA 1
ATOM 3076 C C . ASP A 1 387 ? 11.125 33 19.266 1 90.94 387 ASP A C 1
ATOM 3078 O O . ASP A 1 387 ? 11.859 32.75 18.312 1 90.94 387 ASP A O 1
ATOM 3082 N N . TYR A 1 388 ? 10.367 34.062 19.375 1 87.25 388 TYR A N 1
ATOM 3083 C CA . TYR A 1 388 ? 10.289 35 18.25 1 87.25 388 TYR A CA 1
ATOM 3084 C C . TYR A 1 388 ? 11.586 35.781 18.094 1 87.25 388 TYR A C 1
ATOM 3086 O O . TYR A 1 388 ? 11.898 36.25 17.016 1 87.25 388 TYR A O 1
ATOM 3094 N N . ARG A 1 389 ? 12.312 35.906 19.219 1 88.25 389 ARG A N 1
ATOM 3095 C CA . ARG A 1 389 ? 13.602 36.594 19.172 1 88.25 389 ARG A CA 1
ATOM 3096 C C . ARG A 1 389 ? 14.625 35.781 18.406 1 88.25 389 ARG A C 1
ATOM 3098 O O . ARG A 1 389 ? 15.516 36.312 17.75 1 88.25 389 ARG A O 1
ATOM 3105 N N . ILE A 1 390 ? 14.453 34.5 18.484 1 90.06 390 ILE A N 1
ATOM 3106 C CA . ILE A 1 390 ? 15.336 33.625 17.719 1 90.06 390 ILE A CA 1
ATOM 3107 C C . ILE A 1 390 ? 14.922 33.656 16.25 1 90.06 390 ILE A C 1
ATOM 3109 O O . ILE A 1 390 ? 15.695 34.031 15.375 1 90.06 390 ILE A O 1
ATOM 3113 N N . HIS A 1 391 ? 13.727 33.219 15.961 1 91.69 391 HIS A N 1
ATOM 3114 C CA . HIS A 1 391 ? 13.164 33.188 14.617 1 91.69 391 HIS A CA 1
ATOM 3115 C C . HIS A 1 391 ? 11.672 32.875 14.648 1 91.69 391 HIS A C 1
ATOM 3117 O O . HIS A 1 391 ? 11.234 32.031 15.438 1 91.69 391 HIS A O 1
ATOM 3123 N N . LYS A 1 392 ? 10.891 33.406 13.828 1 91 392 LYS A N 1
ATOM 3124 C CA . LYS A 1 392 ? 9.453 33.188 13.766 1 91 392 LYS A CA 1
ATOM 3125 C C . LYS A 1 392 ? 9.141 31.703 13.547 1 91 392 LYS A C 1
ATOM 3127 O O . LYS A 1 392 ? 8.133 31.188 14.055 1 91 392 LYS A O 1
ATOM 3132 N N . SER A 1 393 ? 9.984 31.016 12.82 1 94.25 393 SER A N 1
ATOM 3133 C CA . SER A 1 393 ? 9.781 29.609 12.523 1 94.25 393 SER A CA 1
ATOM 3134 C C . SER A 1 393 ? 9.898 28.766 13.789 1 94.25 393 SER A C 1
ATOM 3136 O O . SER A 1 393 ? 9.25 27.719 13.898 1 94.25 393 SER A O 1
ATOM 3138 N N . VAL A 1 394 ? 10.711 29.188 14.711 1 96.19 394 VAL A N 1
ATOM 3139 C CA . VAL A 1 394 ? 10.875 28.469 15.969 1 96.19 394 VAL A CA 1
ATOM 3140 C C . VAL A 1 394 ? 9.562 28.5 16.75 1 96.19 394 VAL A C 1
ATOM 3142 O O . VAL A 1 394 ? 9.094 27.453 17.219 1 96.19 394 VAL A O 1
ATOM 3145 N N . ALA A 1 395 ? 8.992 29.703 16.844 1 94.94 395 ALA A N 1
ATOM 3146 C CA . ALA A 1 395 ? 7.703 29.844 17.516 1 94.94 395 ALA A CA 1
ATOM 3147 C C . ALA A 1 395 ? 6.621 29.031 16.812 1 94.94 395 ALA A C 1
ATOM 3149 O O . ALA A 1 395 ? 5.816 28.359 17.469 1 94.94 395 ALA A O 1
ATOM 3150 N N . PHE A 1 396 ? 6.664 29.078 15.609 1 96.44 396 PHE A N 1
ATOM 3151 C CA . PHE A 1 396 ? 5.656 28.406 14.789 1 96.44 396 PHE A CA 1
ATOM 3152 C C . PHE A 1 396 ? 5.703 26.906 15.008 1 96.44 396 PHE A C 1
ATOM 3154 O O . PHE A 1 396 ? 4.676 26.281 15.281 1 96.44 396 PHE A O 1
ATOM 3161 N N . PHE A 1 397 ? 6.848 26.281 14.883 1 97.38 397 PHE A N 1
ATOM 3162 C CA . PHE A 1 397 ? 6.949 24.828 14.93 1 97.38 397 PHE A CA 1
ATOM 3163 C C . PHE A 1 397 ? 6.762 24.312 16.344 1 97.38 397 PHE A C 1
ATOM 3165 O O . PHE A 1 397 ? 6.273 23.203 16.562 1 97.38 397 PHE A O 1
ATOM 3172 N N . LYS A 1 398 ? 7.109 25.094 17.328 1 96.81 398 LYS A N 1
ATOM 3173 C CA . LYS A 1 398 ? 6.77 24.734 18.703 1 96.81 398 LYS A CA 1
ATOM 3174 C C . LYS A 1 398 ? 5.254 24.688 18.906 1 96.81 398 LYS A C 1
ATOM 3176 O O . LYS A 1 398 ? 4.738 23.766 19.531 1 96.81 398 LYS A O 1
ATOM 3181 N N . GLN A 1 399 ? 4.625 25.688 18.328 1 95.88 399 GLN A N 1
ATOM 3182 C CA . GLN A 1 399 ? 3.168 25.75 18.422 1 95.88 399 GLN A CA 1
ATOM 3183 C C . GLN A 1 399 ? 2.523 24.594 17.656 1 95.88 399 GLN A C 1
ATOM 3185 O O . GLN A 1 399 ? 1.514 24.047 18.094 1 95.88 399 GLN A O 1
ATOM 3190 N N . LEU A 1 400 ? 3.066 24.281 16.484 1 97.38 400 LEU A N 1
ATOM 3191 C CA . LEU A 1 400 ? 2.533 23.172 15.695 1 97.38 400 LEU A CA 1
ATOM 3192 C C . LEU A 1 400 ? 2.639 21.859 16.469 1 97.38 400 LEU A C 1
ATOM 3194 O O . LEU A 1 400 ? 1.702 21.047 16.453 1 97.38 400 LEU A O 1
ATOM 3198 N N . THR A 1 401 ? 3.732 21.594 17.125 1 97.62 401 THR A N 1
ATOM 3199 C CA . THR A 1 401 ? 3.918 20.391 17.922 1 97.62 401 THR A CA 1
ATOM 3200 C C . THR A 1 401 ? 2.934 20.375 19.094 1 97.62 401 THR A C 1
ATOM 3202 O O . THR A 1 401 ? 2.398 19.312 19.438 1 97.62 401 THR A O 1
ATOM 3205 N N . ALA A 1 402 ? 2.715 21.547 19.641 1 96.06 402 ALA A N 1
ATOM 3206 C CA . ALA A 1 402 ? 1.727 21.656 20.703 1 96.06 402 ALA A CA 1
ATOM 3207 C C . ALA A 1 402 ? 0.33 21.312 20.203 1 96.06 402 ALA A C 1
ATOM 3209 O O . ALA A 1 402 ? -0.459 20.688 20.922 1 96.06 402 ALA A O 1
ATOM 3210 N N . LEU A 1 403 ? 0.063 21.766 19.047 1 97.12 403 LEU A N 1
ATOM 3211 C CA . LEU A 1 403 ? -1.23 21.453 18.453 1 97.12 403 LEU A CA 1
ATOM 3212 C C . LEU A 1 403 ? -1.42 19.938 18.344 1 97.12 403 LEU A C 1
ATOM 3214 O O . LEU A 1 403 ? -2.486 19.422 18.672 1 97.12 403 LEU A O 1
ATOM 3218 N N . TYR A 1 404 ? -0.374 19.203 17.875 1 97.62 404 TYR A N 1
ATOM 3219 C CA . TYR A 1 404 ? -0.448 17.75 17.75 1 97.62 404 TYR A CA 1
ATOM 3220 C C . TYR A 1 404 ? -0.66 17.094 19.109 1 97.62 404 TYR A C 1
ATOM 3222 O O . TYR A 1 404 ? -1.478 16.188 19.234 1 97.62 404 TYR A O 1
ATOM 3230 N N . PHE A 1 405 ? 0.004 17.609 20.125 1 97.25 405 PHE A N 1
ATOM 3231 C CA . PHE A 1 405 ? -0.109 17.047 21.469 1 97.25 405 PHE A CA 1
ATOM 3232 C C . PHE A 1 405 ? -1.515 17.25 22.031 1 97.25 405 PHE A C 1
ATOM 3234 O O . PHE A 1 405 ? -2.127 16.312 22.547 1 97.25 405 PHE A O 1
ATOM 3241 N N . GLU A 1 406 ? -2.02 18.453 21.922 1 96.44 406 GLU A N 1
ATOM 3242 C CA . GLU A 1 406 ? -3.336 18.766 22.469 1 96.44 406 GLU A CA 1
ATOM 3243 C C . GLU A 1 406 ? -4.434 18 21.734 1 96.44 406 GLU A C 1
ATOM 3245 O O . GLU A 1 406 ? -5.438 17.609 22.344 1 96.44 406 GLU A O 1
ATOM 3250 N N . SER A 1 407 ? -4.254 17.859 20.484 1 96.62 407 SER A N 1
ATOM 3251 C CA . SER A 1 407 ? -5.223 17.078 19.719 1 96.62 407 SER A CA 1
ATOM 3252 C C . SER A 1 407 ? -5.203 15.609 20.141 1 96.62 407 SER A C 1
ATOM 3254 O O . SER A 1 407 ? -6.242 14.945 20.156 1 96.62 407 SER A O 1
ATOM 3256 N N . ALA A 1 408 ? -4.027 15.086 20.406 1 97.12 408 ALA A N 1
ATOM 3257 C CA . ALA A 1 408 ? -3.914 13.727 20.938 1 97.12 408 ALA A CA 1
ATOM 3258 C C . ALA A 1 408 ? -4.605 13.594 22.281 1 97.12 408 ALA A C 1
ATOM 3260 O O . ALA A 1 408 ? -5.285 12.602 22.547 1 97.12 408 ALA A O 1
ATOM 3261 N N . ARG A 1 409 ? -4.434 14.57 23.078 1 95.31 409 ARG A N 1
ATOM 3262 C CA . ARG A 1 409 ? -5.086 14.586 24.391 1 95.31 409 ARG A CA 1
ATOM 3263 C C . ARG A 1 409 ? -6.605 14.602 24.234 1 95.31 409 ARG A C 1
ATOM 3265 O O . ARG A 1 409 ? -7.309 13.891 24.953 1 95.31 409 ARG A O 1
ATOM 3272 N N . LEU A 1 410 ? -7.078 15.406 23.344 1 95 410 LEU A N 1
ATOM 3273 C CA . LEU A 1 410 ? -8.516 15.469 23.094 1 95 410 LEU A CA 1
ATOM 3274 C C . LEU A 1 410 ? -9.039 14.109 22.625 1 95 410 LEU A C 1
ATOM 3276 O O . LEU A 1 410 ? -10.094 13.664 23.094 1 95 410 LEU A O 1
ATOM 3280 N N . ALA A 1 411 ? -8.344 13.5 21.734 1 94.44 411 ALA A N 1
ATOM 3281 C CA . ALA A 1 411 ? -8.75 12.188 21.234 1 94.44 411 ALA A CA 1
ATOM 3282 C C . ALA A 1 411 ? -8.805 11.172 22.375 1 94.44 411 ALA A C 1
ATOM 3284 O O . ALA A 1 411 ? -9.719 10.344 22.422 1 94.44 411 ALA A O 1
ATOM 3285 N N . LEU A 1 412 ? -7.789 11.188 23.219 1 93.94 412 LEU A N 1
ATOM 3286 C CA . LEU A 1 412 ? -7.75 10.281 24.359 1 93.94 412 LEU A CA 1
ATOM 3287 C C . LEU A 1 412 ? -8.938 10.523 25.297 1 93.94 412 LEU A C 1
ATOM 3289 O O . LEU A 1 412 ? -9.594 9.578 25.734 1 93.94 412 LEU A O 1
ATOM 3293 N N . TYR A 1 413 ? -9.219 11.789 25.562 1 91.5 413 TYR A N 1
ATOM 3294 C CA . TYR A 1 413 ? -10.32 12.141 26.453 1 91.5 413 TYR A CA 1
ATOM 3295 C C . TYR A 1 413 ? -11.656 11.727 25.859 1 91.5 413 TYR A C 1
ATOM 3297 O O . TYR A 1 413 ? -12.57 11.328 26.578 1 91.5 413 TYR A O 1
ATOM 3305 N N . GLN A 1 414 ? -11.789 11.891 24.578 1 89.81 414 GLN A N 1
ATOM 3306 C CA . GLN A 1 414 ? -12.992 11.414 23.906 1 89.81 414 GLN A CA 1
ATOM 3307 C C . GLN A 1 414 ? -13.172 9.906 24.094 1 89.81 414 GLN A C 1
ATOM 3309 O O . GLN A 1 414 ? -14.281 9.438 24.344 1 89.81 414 GLN A O 1
ATOM 3314 N N . TYR A 1 415 ? -12.141 9.219 23.953 1 88.56 415 TYR A N 1
ATOM 3315 C CA . TYR A 1 415 ? -12.172 7.766 24.094 1 88.56 415 TYR A CA 1
ATOM 3316 C C . TYR A 1 415 ? -12.555 7.363 25.516 1 88.56 415 TYR A C 1
ATOM 3318 O O . TYR A 1 415 ? -13.383 6.477 25.703 1 88.56 415 TYR A O 1
ATOM 3326 N N . ILE A 1 416 ? -11.945 8 26.484 1 87.44 416 ILE A N 1
ATOM 3327 C CA . ILE A 1 416 ? -12.234 7.707 27.891 1 87.44 416 ILE A CA 1
ATOM 3328 C C . ILE A 1 416 ? -13.695 8.023 28.188 1 87.44 416 ILE A C 1
ATOM 3330 O O . ILE A 1 416 ? -14.383 7.238 28.844 1 87.44 416 ILE A O 1
ATOM 3334 N N . SER A 1 417 ? -14.18 9.125 27.672 1 85.69 417 SER A N 1
ATOM 3335 C CA . SER A 1 417 ? -15.57 9.523 27.891 1 85.69 417 SER A CA 1
ATOM 3336 C C . SER A 1 417 ? -16.531 8.523 27.266 1 85.69 417 SER A C 1
ATOM 3338 O O . SER A 1 417 ? -17.578 8.219 27.859 1 85.69 417 SER A O 1
ATOM 3340 N N . LEU A 1 418 ? -16.25 8.102 26.141 1 84.06 418 LEU A N 1
ATOM 3341 C CA . LEU A 1 418 ? -17.094 7.113 25.484 1 84.06 418 LEU A CA 1
ATOM 3342 C C . LEU A 1 418 ? -17.141 5.816 26.281 1 84.06 418 LEU A C 1
ATOM 3344 O O . LEU A 1 418 ? -18.203 5.203 26.422 1 84.06 418 LEU A O 1
ATOM 3348 N N . ARG A 1 419 ? -16.078 5.43 26.797 1 79.75 419 ARG A N 1
ATOM 3349 C CA . ARG A 1 419 ? -16.016 4.211 27.594 1 79.75 419 ARG A CA 1
ATOM 3350 C C . ARG A 1 419 ? -16.812 4.355 28.875 1 79.75 419 ARG A C 1
ATOM 3352 O O . ARG A 1 419 ? -17.484 3.42 29.312 1 79.75 419 ARG A O 1
ATOM 3359 N N . ILE A 1 420 ? -16.625 5.492 29.438 1 79.38 420 ILE A N 1
ATOM 3360 C CA . ILE A 1 420 ? -17.359 5.77 30.656 1 79.38 420 ILE A CA 1
ATOM 3361 C C . ILE A 1 420 ? -18.859 5.746 30.375 1 79.38 420 ILE A C 1
ATOM 3363 O O . ILE A 1 420 ? -19.641 5.172 31.141 1 79.38 420 ILE A O 1
ATOM 3367 N N . HIS A 1 421 ? -19.25 6.332 29.328 1 77.44 421 HIS A N 1
ATOM 3368 C CA . HIS A 1 421 ? -20.656 6.363 28.953 1 77.44 421 HIS A CA 1
ATOM 3369 C C . HIS A 1 421 ? -21.188 4.957 28.703 1 77.44 421 HIS A C 1
ATOM 3371 O O . HIS A 1 421 ? -22.312 4.633 29.094 1 77.44 421 HIS A O 1
ATOM 3377 N N . ARG A 1 422 ? -20.406 4.207 28.109 1 74 422 ARG A N 1
ATOM 3378 C CA . ARG A 1 422 ? -20.828 2.846 27.797 1 74 422 ARG A CA 1
ATOM 3379 C C . ARG A 1 422 ? -20.922 1.983 29.047 1 74 422 ARG A C 1
ATOM 3381 O O . ARG A 1 422 ? -21.766 1.092 29.141 1 74 422 ARG A O 1
ATOM 3388 N N . ASN A 1 423 ? -20 2.197 29.891 1 70.44 423 ASN A N 1
ATOM 3389 C CA . ASN A 1 423 ? -19.984 1.391 31.109 1 70.44 423 ASN A CA 1
ATOM 3390 C C . ASN A 1 423 ? -20.875 1.989 32.188 1 70.44 423 ASN A C 1
ATOM 3392 O O . ASN A 1 423 ? -20.953 1.466 33.312 1 70.44 423 ASN A O 1
ATOM 3396 N N . GLN A 1 424 ? -21.766 3.035 31.953 1 59.91 424 GLN A N 1
ATOM 3397 C CA . GLN A 1 424 ? -22.797 3.664 32.75 1 59.91 424 GLN A CA 1
ATOM 3398 C C . GLN A 1 424 ? -22.234 4.168 34.094 1 59.91 424 GLN A C 1
ATOM 3400 O O . GLN A 1 424 ? -22.875 4.059 35.125 1 59.91 424 GLN A O 1
ATOM 3405 N N . ARG A 1 425 ? -20.922 4.492 34.062 1 56.41 425 ARG A N 1
ATOM 3406 C CA . ARG A 1 425 ? -20.391 5.047 35.281 1 56.41 425 ARG A CA 1
ATOM 3407 C C . ARG A 1 425 ? -20.188 6.555 35.188 1 56.41 425 ARG A C 1
ATOM 3409 O O . ARG A 1 425 ? -19.078 7.02 34.875 1 56.41 425 ARG A O 1
ATOM 3416 N N . PRO A 1 426 ? -21.172 7.355 35.344 1 58.59 426 PRO A N 1
ATOM 3417 C CA . PRO A 1 426 ? -21.125 8.758 34.906 1 58.59 426 PRO A CA 1
ATOM 3418 C C . PRO A 1 426 ? -20.156 9.594 35.75 1 58.59 426 PRO A C 1
ATOM 3420 O O . PRO A 1 426 ? -19.797 10.703 35.344 1 58.59 426 PRO A O 1
ATOM 3423 N N . GLU A 1 427 ? -19.5 9.148 36.906 1 54.94 427 GLU A N 1
ATOM 3424 C CA . GLU A 1 427 ? -18.969 10.086 37.906 1 54.94 427 GLU A CA 1
ATOM 3425 C C . GLU A 1 427 ? -17.609 10.641 37.469 1 54.94 427 GLU A C 1
ATOM 3427 O O . GLU A 1 427 ? -17.141 11.648 38 1 54.94 427 GLU A O 1
ATOM 3432 N N . ASP A 1 428 ? -17.016 10.203 36.375 1 64.38 428 ASP A N 1
ATOM 3433 C CA . ASP A 1 428 ? -15.656 10.711 36.281 1 64.38 428 ASP A CA 1
ATOM 3434 C C . ASP A 1 428 ? -15.281 11.031 34.844 1 64.38 428 ASP A C 1
ATOM 3436 O O . ASP A 1 428 ? -14.328 10.461 34.312 1 64.38 428 ASP A O 1
ATOM 3440 N N . TRP A 1 429 ? -16.047 12.102 34.312 1 72.81 429 TRP A N 1
ATOM 3441 C CA . TRP A 1 429 ? -15.703 12.484 32.938 1 72.81 429 TRP A CA 1
ATOM 3442 C C . TRP A 1 429 ? -14.391 13.258 32.938 1 72.81 429 TRP A C 1
ATOM 3444 O O . TRP A 1 429 ? -14.141 14.102 33.781 1 72.81 429 TRP A O 1
ATOM 3454 N N . PRO A 1 430 ? -13.484 12.914 32.062 1 78.62 430 PRO A N 1
ATOM 3455 C CA . PRO A 1 430 ? -12.359 13.836 31.859 1 78.62 430 PRO A CA 1
ATOM 3456 C C . PRO A 1 430 ? -12.812 15.203 31.344 1 78.62 430 PRO A C 1
ATOM 3458 O O . PRO A 1 430 ? -13.938 15.344 30.875 1 78.62 430 PRO A O 1
ATOM 3461 N N . ASP A 1 431 ? -12.047 16.203 31.578 1 81.25 431 ASP A N 1
ATOM 3462 C CA . ASP A 1 431 ? -12.398 17.562 31.141 1 81.25 431 ASP A CA 1
ATOM 3463 C C . ASP A 1 431 ? -12.141 17.734 29.641 1 81.25 431 ASP A C 1
ATOM 3465 O O . ASP A 1 431 ? -11.133 18.328 29.25 1 81.25 431 ASP A O 1
ATOM 3469 N N . LEU A 1 432 ? -13.023 17.297 28.844 1 86.19 432 LEU A N 1
ATOM 3470 C CA . LEU A 1 432 ? -12.922 17.375 27.391 1 86.19 432 LEU A CA 1
ATOM 3471 C C . LEU A 1 432 ? -12.82 18.828 26.938 1 86.19 432 LEU A C 1
ATOM 3473 O O . LEU A 1 432 ? -12.117 19.141 25.969 1 86.19 432 LEU A O 1
ATOM 3477 N N . MET A 1 433 ? -13.508 19.703 27.688 1 86.19 433 MET A N 1
ATOM 3478 C CA . MET A 1 433 ? -13.516 21.109 27.297 1 86.19 433 MET A CA 1
ATOM 3479 C C . MET A 1 433 ? -12.148 21.75 27.531 1 86.19 433 MET A C 1
ATOM 3481 O O . MET A 1 433 ? -11.766 22.688 26.812 1 86.19 433 MET A O 1
ATOM 3485 N N . ASP A 1 434 ? -11.508 21.266 28.453 1 88.44 434 ASP A N 1
ATOM 3486 C CA . ASP A 1 434 ? -10.148 21.75 28.688 1 88.44 434 ASP A CA 1
ATOM 3487 C C . ASP A 1 434 ? -9.258 21.484 27.484 1 88.44 434 ASP A C 1
ATOM 3489 O O . ASP A 1 434 ? -8.469 22.344 27.078 1 88.44 434 ASP A O 1
ATOM 3493 N N . ALA A 1 435 ? -9.359 20.312 26.969 1 90.44 435 ALA A N 1
ATOM 3494 C CA . ALA A 1 435 ? -8.562 19.953 25.797 1 90.44 435 ALA A CA 1
ATOM 3495 C C . ALA A 1 435 ? -8.961 20.797 24.594 1 90.44 435 ALA A C 1
ATOM 3497 O O . ALA A 1 435 ? -8.102 21.234 23.828 1 90.44 435 ALA A O 1
ATOM 3498 N N . VAL A 1 436 ? -10.219 21.031 24.422 1 92.25 436 VAL A N 1
ATOM 3499 C CA . VAL A 1 436 ? -10.711 21.844 23.312 1 92.25 436 VAL A CA 1
ATOM 3500 C C . VAL A 1 436 ? -10.211 23.281 23.469 1 92.25 436 VAL A C 1
ATOM 3502 O O . VAL A 1 436 ? -9.781 23.891 22.484 1 92.25 436 VAL A O 1
ATOM 3505 N N . SER A 1 437 ? -10.273 23.766 24.688 1 91.19 437 SER A N 1
ATOM 3506 C CA . SER A 1 437 ? -9.812 25.109 24.953 1 91.19 437 SER A CA 1
ATOM 3507 C C . SER A 1 437 ? -8.312 25.25 24.719 1 91.19 437 SER A C 1
ATOM 3509 O O . SER A 1 437 ? -7.848 26.297 24.25 1 91.19 437 SER A O 1
ATOM 3511 N N . ALA A 1 438 ? -7.613 24.219 25.062 1 93.31 438 ALA A N 1
ATOM 3512 C CA . ALA A 1 438 ? -6.172 24.234 24.828 1 93.31 438 ALA A CA 1
ATOM 3513 C C . ALA A 1 438 ? -5.859 24.312 23.344 1 93.31 438 ALA A C 1
ATOM 3515 O O . ALA A 1 438 ? -4.945 25.031 22.922 1 93.31 438 ALA A O 1
ATOM 3516 N N . ILE A 1 439 ? -6.523 23.578 22.484 1 95.38 439 ILE A N 1
ATOM 3517 C CA . ILE A 1 439 ? -6.348 23.609 21.047 1 95.38 439 ILE A CA 1
ATOM 3518 C C . ILE A 1 439 ? -6.703 25 20.516 1 95.38 439 ILE A C 1
ATOM 3520 O O . ILE A 1 439 ? -6.004 25.547 19.656 1 95.38 439 ILE A O 1
ATOM 3524 N N . HIS A 1 440 ? -7.742 25.547 21.109 1 92.62 440 HIS A N 1
ATOM 3525 C CA . HIS A 1 440 ? -8.156 26.891 20.688 1 92.62 440 HIS A CA 1
ATOM 3526 C C . HIS A 1 440 ? -7.074 27.906 21.016 1 92.62 440 HIS A C 1
ATOM 3528 O O . HIS A 1 440 ? -6.844 28.844 20.234 1 92.62 440 HIS A O 1
ATOM 3534 N N . ASP A 1 441 ? -6.52 27.797 22.156 1 93.5 441 ASP A N 1
ATOM 3535 C CA . ASP A 1 441 ? -5.449 28.719 22.531 1 93.5 441 ASP A CA 1
ATOM 3536 C C . ASP A 1 441 ? -4.305 28.672 21.531 1 93.5 441 ASP A C 1
ATOM 3538 O O . ASP A 1 441 ? -3.719 29.719 21.203 1 93.5 441 ASP A O 1
ATOM 3542 N N . VAL A 1 442 ? -3.996 27.531 21.062 1 94.56 442 VAL A N 1
ATOM 3543 C CA . VAL A 1 442 ? -2.943 27.375 20.062 1 94.56 442 VAL A CA 1
ATOM 3544 C C . VAL A 1 442 ? -3.387 28 18.734 1 94.56 442 VAL A C 1
ATOM 3546 O O . VAL A 1 442 ? -2.609 28.688 18.078 1 94.56 442 VAL A O 1
ATOM 3549 N N . VAL A 1 443 ? -4.629 27.766 18.375 1 94.5 443 VAL A N 1
ATOM 3550 C CA . VAL A 1 443 ? -5.18 28.297 17.141 1 94.5 443 VAL A CA 1
ATOM 3551 C C . VAL A 1 443 ? -5.172 29.812 17.172 1 94.5 443 VAL A C 1
ATOM 3553 O O . VAL A 1 443 ? -4.801 30.469 16.188 1 94.5 443 VAL A O 1
ATOM 3556 N N . LYS A 1 444 ? -5.582 30.328 18.297 1 93.38 444 LYS A N 1
ATOM 3557 C CA . LYS A 1 444 ? -5.59 31.781 18.484 1 93.38 444 LYS A CA 1
ATOM 3558 C C . LYS A 1 444 ? -4.199 32.375 18.266 1 93.38 444 LYS A C 1
ATOM 3560 O O . LYS A 1 444 ? -4.062 33.438 17.672 1 93.38 444 LYS A O 1
ATOM 3565 N N . LYS A 1 445 ? -3.229 31.703 18.672 1 92.44 445 LYS A N 1
ATOM 3566 C CA . LYS A 1 445 ? -1.857 32.188 18.516 1 92.44 445 LYS A CA 1
ATOM 3567 C C . LYS A 1 445 ? -1.434 32.188 17.047 1 92.44 445 LYS A C 1
ATOM 3569 O O . LYS A 1 445 ? -0.748 33.094 16.609 1 92.44 445 LYS A O 1
ATOM 3574 N N . PHE A 1 446 ? -1.785 31.125 16.266 1 94.81 446 PHE A N 1
ATOM 3575 C CA . PHE A 1 446 ? -1.468 31.094 14.844 1 94.81 446 PHE A CA 1
ATOM 3576 C C . PHE A 1 446 ? -2.082 32.281 14.125 1 94.81 446 PHE A C 1
ATOM 3578 O O . PHE A 1 446 ? -1.44 32.906 13.266 1 94.81 446 PHE A O 1
ATOM 3585 N N . VAL A 1 447 ? -3.305 32.625 14.508 1 93.38 447 VAL A N 1
ATOM 3586 C CA . VAL A 1 447 ? -4.027 33.719 13.859 1 93.38 447 VAL A CA 1
ATOM 3587 C C . VAL A 1 447 ? -3.441 35.062 14.281 1 93.38 447 VAL A C 1
ATOM 3589 O O . VAL A 1 447 ? -3.203 35.938 13.445 1 93.38 447 VAL A O 1
ATOM 3592 N N . ALA A 1 448 ? -3.205 35.188 15.539 1 91.31 448 ALA A N 1
ATOM 3593 C CA . ALA A 1 448 ? -2.666 36.438 16.078 1 91.31 448 ALA A CA 1
ATOM 3594 C C . ALA A 1 448 ? -1.271 36.719 15.516 1 91.31 448 ALA A C 1
ATOM 3596 O O . ALA A 1 448 ? -0.924 37.875 15.234 1 91.31 448 ALA A O 1
ATOM 3597 N N . ASP A 1 449 ? -0.493 35.656 15.359 1 90.69 449 ASP A N 1
ATOM 3598 C CA . ASP A 1 449 ? 0.871 35.781 14.859 1 90.69 449 ASP A CA 1
ATOM 3599 C C . ASP A 1 449 ? 0.885 35.906 13.336 1 90.69 449 ASP A C 1
ATOM 3601 O O . ASP A 1 449 ? 1.922 36.219 12.742 1 90.69 449 ASP A O 1
ATOM 3605 N N . GLY A 1 450 ? -0.217 35.656 12.734 1 90.06 450 GLY A N 1
ATOM 3606 C CA . GLY A 1 450 ? -0.306 35.75 11.281 1 90.06 450 GLY A CA 1
ATOM 3607 C C . GLY A 1 450 ? 0.344 34.562 10.586 1 90.06 450 GLY A C 1
ATOM 3608 O O . GLY A 1 450 ? 0.821 34.688 9.453 1 90.06 450 GLY A O 1
ATOM 3609 N N . THR A 1 451 ? 0.52 33.438 11.258 1 92.94 451 THR A N 1
ATOM 3610 C CA . THR A 1 451 ? 1.197 32.25 10.695 1 92.94 451 THR A CA 1
ATOM 3611 C C . THR A 1 451 ? 0.189 31.188 10.32 1 92.94 451 THR A C 1
ATOM 3613 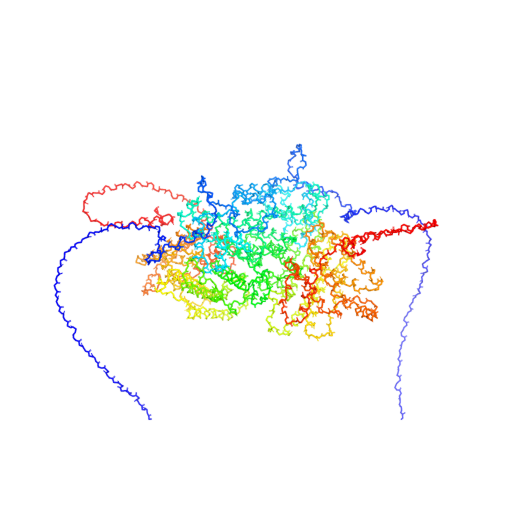O O . THR A 1 451 ? 0.57 30.047 10.031 1 92.94 451 THR A O 1
ATOM 3616 N N . ALA A 1 452 ? -1.098 31.5 10.273 1 93.19 452 ALA A N 1
ATOM 3617 C CA . ALA A 1 452 ? -2.141 30.547 9.906 1 93.19 452 ALA A CA 1
ATOM 3618 C C . ALA A 1 452 ? -1.947 30.047 8.477 1 93.19 452 ALA A C 1
ATOM 3620 O O . ALA A 1 452 ? -2.297 28.906 8.156 1 93.19 452 ALA A O 1
ATOM 3621 N N . SER A 1 453 ? -1.333 30.859 7.652 1 92.5 453 SER A N 1
ATOM 3622 C CA . SER A 1 453 ? -1.122 30.5 6.254 1 92.5 453 SER A CA 1
ATOM 3623 C C . SER A 1 453 ? -0.001 29.484 6.109 1 92.5 453 SER A C 1
ATOM 3625 O O . SER A 1 453 ? 0.141 28.844 5.059 1 92.5 453 SER A O 1
ATOM 3627 N N . HIS A 1 454 ? 0.777 29.234 7.152 1 94.69 454 HIS A N 1
ATOM 3628 C CA . HIS A 1 454 ? 1.924 28.344 7.09 1 94.69 454 HIS A CA 1
ATOM 3629 C C . HIS A 1 454 ? 1.576 26.953 7.641 1 94.69 454 HIS A C 1
ATOM 3631 O O . HIS A 1 454 ? 2.418 26.062 7.645 1 94.69 454 HIS A O 1
ATOM 3637 N N . LEU A 1 455 ? 0.327 26.828 8.016 1 96.44 455 LEU A N 1
ATOM 3638 C CA . LEU A 1 455 ? -0.075 25.562 8.617 1 96.44 455 LEU A CA 1
ATOM 3639 C C . LEU A 1 455 ? -0.145 24.469 7.559 1 96.44 455 LEU A C 1
ATOM 3641 O O . LEU A 1 455 ? -0.619 24.703 6.445 1 96.44 455 LEU A O 1
ATOM 3645 N N . PRO A 1 456 ? 0.413 23.312 7.875 1 96.56 456 PRO A N 1
ATOM 3646 C CA . PRO A 1 456 ? 0.296 22.188 6.945 1 96.56 456 PRO A CA 1
ATOM 3647 C C . PRO A 1 456 ? -1.127 21.641 6.855 1 96.56 456 PRO A C 1
ATOM 3649 O O . PRO A 1 456 ? -1.981 21.984 7.672 1 96.56 456 PRO A O 1
ATOM 3652 N N . ILE A 1 457 ? -1.376 20.797 5.91 1 95.88 457 ILE A N 1
ATOM 3653 C CA . ILE A 1 457 ? -2.713 20.281 5.625 1 95.88 457 ILE A CA 1
ATOM 3654 C C . ILE A 1 457 ? -3.221 19.469 6.816 1 95.88 457 ILE A C 1
ATOM 3656 O O . ILE A 1 457 ? -4.43 19.375 7.035 1 95.88 457 ILE A O 1
ATOM 3660 N N . SER A 1 458 ? -2.377 18.922 7.617 1 95.75 458 SER A N 1
ATOM 3661 C CA . SER A 1 458 ? -2.779 18.141 8.773 1 95.75 458 SER A CA 1
ATOM 3662 C C . SER A 1 458 ? -3.57 18.984 9.773 1 95.75 458 SER A C 1
ATOM 3664 O O . SER A 1 458 ? -4.43 18.469 10.484 1 95.75 458 SER A O 1
ATOM 3666 N N . ALA A 1 459 ? -3.318 20.266 9.836 1 96.25 459 ALA A N 1
ATOM 3667 C CA . ALA A 1 459 ? -3.996 21.156 10.773 1 96.25 459 ALA A CA 1
ATOM 3668 C C . ALA A 1 459 ? -5.5 21.203 10.5 1 96.25 459 ALA A C 1
ATOM 3670 O O . ALA A 1 459 ? -6.293 21.422 11.422 1 96.25 459 ALA A O 1
ATOM 3671 N N . VAL A 1 460 ? -5.887 20.984 9.273 1 94.69 460 VAL A N 1
ATOM 3672 C CA . VAL A 1 460 ? -7.305 20.938 8.93 1 94.69 460 VAL A CA 1
ATOM 3673 C C . VAL A 1 460 ? -7.996 19.828 9.719 1 94.69 460 VAL A C 1
ATOM 3675 O O . VAL A 1 460 ? -9.062 20.047 10.305 1 94.69 460 VAL A O 1
ATOM 3678 N N . ALA A 1 461 ? -7.348 18.703 9.727 1 94.75 461 ALA A N 1
ATOM 3679 C CA . ALA A 1 461 ? -7.918 17.562 10.414 1 94.75 461 ALA A CA 1
ATOM 3680 C C . ALA A 1 461 ? -7.93 17.766 11.93 1 94.75 461 ALA A C 1
ATOM 3682 O O . ALA A 1 461 ? -8.875 17.375 12.609 1 94.75 461 ALA A O 1
ATOM 3683 N N . TYR A 1 462 ? -6.973 18.422 12.445 1 96.44 462 TYR A N 1
ATOM 3684 C CA . TYR A 1 462 ? -6.789 18.547 13.891 1 96.44 462 TYR A CA 1
ATOM 3685 C C . TYR A 1 462 ? -7.684 19.625 14.461 1 96.44 462 TYR A C 1
ATOM 3687 O O . TYR A 1 462 ? -7.93 19.672 15.672 1 96.44 462 TYR A O 1
ATOM 3695 N N . THR A 1 463 ? -8.258 20.469 13.625 1 94.56 463 THR A N 1
ATOM 3696 C CA . THR A 1 463 ? -9.094 21.562 14.125 1 94.56 463 THR A CA 1
ATOM 3697 C C . THR A 1 463 ? -10.562 21.297 13.805 1 94.56 463 THR A C 1
ATOM 3699 O O . THR A 1 463 ? -11.438 22.078 14.195 1 94.56 463 THR A O 1
ATOM 3702 N N . ALA A 1 464 ? -10.844 20.203 13.125 1 92 464 ALA A N 1
ATOM 3703 C CA . ALA A 1 464 ? -12.211 19.906 12.703 1 92 464 ALA A CA 1
ATOM 3704 C C . ALA A 1 464 ? -13.102 19.625 13.906 1 92 464 ALA A C 1
ATOM 3706 O O . ALA A 1 464 ? -14.18 20.203 14.039 1 92 464 ALA A O 1
ATOM 3707 N N . LEU A 1 465 ? -12.656 18.812 14.797 1 90.56 465 LEU A N 1
ATOM 3708 C CA . LEU A 1 465 ? -13.477 18.422 15.938 1 90.56 465 LEU A CA 1
ATOM 3709 C C . LEU A 1 465 ? -13.664 19.594 16.891 1 90.56 465 LEU A C 1
ATOM 3711 O O . LEU A 1 465 ? -14.789 19.859 17.328 1 90.56 465 LEU A O 1
ATOM 3715 N N . PRO A 1 466 ? -12.617 20.266 17.266 1 91.38 466 PRO A N 1
ATOM 3716 C CA . PRO A 1 466 ? -12.82 21.438 18.125 1 91.38 466 PRO A CA 1
ATOM 3717 C C . PRO A 1 466 ? -13.781 22.453 17.516 1 91.38 466 PRO A C 1
ATOM 3719 O O . PRO A 1 466 ? -14.594 23.047 18.234 1 91.38 466 PRO A O 1
ATOM 3722 N N . GLN A 1 467 ? -13.672 22.594 16.266 1 90 467 GLN A N 1
ATOM 3723 C CA . GLN A 1 467 ? -14.578 23.531 15.609 1 90 467 GLN A CA 1
ATOM 3724 C C . GLN A 1 467 ? -16.031 23.062 15.719 1 90 467 GLN A C 1
ATOM 3726 O O . GLN A 1 467 ? -16.922 23.875 15.93 1 90 467 GLN A O 1
ATOM 3731 N N . MET A 1 468 ? -16.266 21.844 15.547 1 87.94 468 MET A N 1
ATOM 3732 C CA . MET A 1 468 ? -17.594 21.281 15.664 1 87.94 468 MET A CA 1
ATOM 3733 C C . MET A 1 468 ? -18.141 21.453 17.078 1 87.94 468 MET A C 1
ATOM 3735 O O . MET A 1 468 ? -19.266 21.906 17.266 1 87.94 468 MET A O 1
ATOM 3739 N N . VAL A 1 469 ? -17.344 21.172 18.078 1 87.5 469 VAL A N 1
ATOM 3740 C CA . VAL A 1 469 ? -17.734 21.25 19.469 1 87.5 469 VAL A CA 1
ATOM 3741 C C . VAL A 1 469 ? -18.062 22.703 19.844 1 87.5 469 VAL A C 1
ATOM 3743 O O . VAL A 1 469 ? -19.047 22.984 20.516 1 87.5 469 VAL A O 1
ATOM 3746 N N . LEU A 1 470 ? -17.25 23.594 19.422 1 86.75 470 LEU A N 1
ATOM 3747 C CA . LEU A 1 470 ? -17.438 25.016 19.719 1 86.75 470 LEU A CA 1
ATOM 3748 C C . LEU A 1 470 ? -18.688 25.547 19.016 1 86.75 470 LEU A C 1
ATOM 3750 O O . LEU A 1 470 ? -19.391 26.391 19.562 1 86.75 470 LEU A O 1
ATOM 3754 N N . ASN A 1 471 ? -18.922 25.047 17.828 1 84.38 471 ASN A N 1
ATOM 3755 C CA . ASN A 1 471 ? -20.141 25.438 17.125 1 84.38 471 ASN A CA 1
ATOM 3756 C C . ASN A 1 471 ? -21.391 24.922 17.828 1 84.38 471 ASN A C 1
ATOM 3758 O O . ASN A 1 471 ? -22.406 25.609 17.875 1 84.38 471 ASN A O 1
ATOM 3762 N N . LEU A 1 472 ? -21.281 23.75 18.312 1 82.88 472 LEU A N 1
ATOM 3763 C CA . LEU A 1 472 ? -22.406 23.188 19.078 1 82.88 472 LEU A CA 1
ATOM 3764 C C . LEU A 1 472 ? -22.641 24 20.344 1 82.88 472 LEU A C 1
ATOM 3766 O O . LEU A 1 472 ? -23.797 24.297 20.688 1 82.88 472 LEU A O 1
ATOM 3770 N N . ASN A 1 473 ? -21.594 24.328 21.016 1 80.5 473 ASN A N 1
ATOM 3771 C CA . ASN A 1 473 ? -21.719 25.141 22.203 1 80.5 473 ASN A CA 1
ATOM 3772 C C . ASN A 1 473 ? -22.344 26.5 21.891 1 80.5 473 ASN A C 1
ATOM 3774 O O . ASN A 1 473 ? -23.125 27.031 22.688 1 80.5 473 ASN A O 1
ATOM 3778 N N . PHE A 1 474 ? -21.969 27.031 20.812 1 80.5 474 PHE A N 1
ATOM 3779 C CA . PHE A 1 474 ? -22.5 28.312 20.391 1 80.5 474 PHE A CA 1
ATOM 3780 C C . PHE A 1 474 ? -24 28.219 20.141 1 80.5 474 PHE A C 1
ATOM 3782 O O . PHE A 1 474 ? -24.766 29.094 20.594 1 80.5 474 PHE A O 1
ATOM 3789 N N . ARG A 1 475 ? -24.469 27.172 19.562 1 76.25 475 ARG A N 1
ATOM 3790 C CA . ARG A 1 475 ? -25.875 26.984 19.219 1 76.25 475 ARG A CA 1
ATOM 3791 C C . ARG A 1 475 ? -26.719 26.672 20.469 1 76.25 475 ARG A C 1
ATOM 3793 O O . ARG A 1 475 ? -27.906 27 20.516 1 76.25 475 ARG A O 1
ATOM 3800 N N . LEU A 1 476 ? -26.016 26.141 21.406 1 76.19 476 LEU A N 1
ATOM 3801 C CA . LEU A 1 476 ? -26.734 25.75 22.609 1 76.19 476 LEU A CA 1
ATOM 3802 C C . LEU A 1 476 ? -26.719 26.875 23.641 1 76.19 476 LEU A C 1
ATOM 3804 O O . LEU A 1 476 ? -27.5 26.859 24.594 1 76.19 476 LEU A O 1
ATOM 3808 N N . SER A 1 477 ? -25.922 27.859 23.375 1 72.75 477 SER A N 1
ATOM 3809 C CA . SER A 1 477 ? -25.828 28.953 24.328 1 72.75 477 SER A CA 1
ATOM 3810 C C . SER A 1 477 ? -26.953 29.969 24.125 1 72.75 477 SER A C 1
ATOM 3812 O O . SER A 1 477 ? -27.266 30.344 23 1 72.75 477 SER A O 1
ATOM 3814 N N . ASP A 1 478 ? -27.703 30.297 25.172 1 67.88 478 ASP A N 1
ATOM 3815 C CA . ASP A 1 478 ? -28.828 31.219 25.094 1 67.88 478 ASP A CA 1
ATOM 3816 C C . ASP A 1 478 ? -28.453 32.594 25.625 1 67.88 478 ASP A C 1
ATOM 3818 O O . ASP A 1 478 ? -29.094 33.594 25.266 1 67.88 478 ASP A O 1
ATOM 3822 N N . ASP A 1 479 ? -27.438 32.656 26.469 1 73.69 479 ASP A N 1
ATOM 3823 C CA . ASP A 1 479 ? -27.047 33.938 27.062 1 73.69 479 ASP A CA 1
ATOM 3824 C C . ASP A 1 479 ? -26.25 34.781 26.062 1 73.69 479 ASP A C 1
ATOM 3826 O O . ASP A 1 479 ? -25.375 34.25 25.359 1 73.69 479 ASP A O 1
ATOM 3830 N N . ALA A 1 480 ? -26.578 36.031 25.953 1 73.31 480 ALA A N 1
ATOM 3831 C CA . ALA A 1 480 ? -25.984 36.938 24.984 1 73.31 480 ALA A CA 1
ATOM 3832 C C . ALA A 1 480 ? -24.484 37.094 25.219 1 73.31 480 ALA A C 1
ATOM 3834 O O . ALA A 1 480 ? -23.719 37.188 24.25 1 73.31 480 ALA A O 1
ATOM 3835 N N . VAL A 1 481 ? -24.094 37.156 26.453 1 77.81 481 VAL A N 1
ATOM 3836 C CA . VAL A 1 481 ? -22.688 37.344 26.781 1 77.81 481 VAL A CA 1
ATOM 3837 C C . VAL A 1 481 ? -21.875 36.125 26.359 1 77.81 481 VAL A C 1
ATOM 3839 O O . VAL A 1 481 ? -20.828 36.25 25.719 1 77.81 481 VAL A O 1
ATOM 3842 N N . THR A 1 482 ? -22.391 35 26.672 1 76.06 482 THR A N 1
ATOM 3843 C CA . THR A 1 482 ? -21.719 33.75 26.312 1 76.06 482 THR A CA 1
ATOM 3844 C C . THR A 1 482 ? -21.688 33.562 24.797 1 76.06 482 THR A C 1
ATOM 3846 O O . THR A 1 482 ? -20.703 33.094 24.25 1 76.06 482 THR A O 1
ATOM 3849 N N . ARG A 1 483 ? -22.656 33.969 24.188 1 78.88 483 ARG A N 1
ATOM 3850 C CA . ARG A 1 483 ? -22.75 33.812 22.734 1 78.88 483 ARG A CA 1
ATOM 3851 C C . ARG A 1 483 ? -21.734 34.719 22.031 1 78.88 483 ARG A C 1
ATOM 3853 O O . ARG A 1 483 ? -21.109 34.312 21.047 1 78.88 483 ARG A O 1
ATOM 3860 N N . ARG A 1 484 ? -21.609 35.906 22.562 1 82.19 484 ARG A N 1
ATOM 3861 C CA . ARG A 1 484 ? -20.641 36.812 21.984 1 82.19 484 ARG A CA 1
ATOM 3862 C C . ARG A 1 484 ? -19.219 36.281 22.141 1 82.19 484 ARG A C 1
ATOM 3864 O O . ARG A 1 484 ? -18.391 36.406 21.234 1 82.19 484 ARG A O 1
ATOM 3871 N N . ARG A 1 485 ? -18.938 35.781 23.281 1 81.75 485 ARG A N 1
ATOM 3872 C CA . ARG A 1 485 ? -17.625 35.188 23.531 1 81.75 485 ARG A CA 1
ATOM 3873 C C . ARG A 1 485 ? -17.359 34.031 22.578 1 81.75 485 ARG A C 1
ATOM 3875 O O . ARG A 1 485 ? -16.25 33.906 22.047 1 81.75 485 ARG A O 1
ATOM 3882 N N . GLN A 1 486 ? -18.344 33.25 22.422 1 81.25 486 GLN A N 1
ATOM 3883 C CA . GLN A 1 486 ? -18.203 32.094 21.547 1 81.25 486 GLN A CA 1
ATOM 3884 C C . GLN A 1 486 ? -18.078 32.5 20.094 1 81.25 486 GLN A C 1
ATOM 3886 O O . GLN A 1 486 ? -17.375 31.859 19.312 1 81.25 486 GLN A O 1
ATOM 3891 N N . GLU A 1 487 ? -18.688 33.531 19.812 1 84.12 487 GLU A N 1
ATOM 3892 C CA . GLU A 1 487 ? -18.578 34.062 18.453 1 84.12 487 GLU A CA 1
ATOM 3893 C C . GLU A 1 487 ? -17.156 34.5 18.141 1 84.12 487 GLU A C 1
ATOM 3895 O O . GLU A 1 487 ? -16.672 34.312 17.016 1 84.12 487 GLU A O 1
ATOM 3900 N N . LEU A 1 488 ? -16.578 35.094 19.141 1 84.75 488 LEU A N 1
ATOM 3901 C CA . LEU A 1 488 ? -15.195 35.531 18.953 1 84.75 488 LEU A CA 1
ATOM 3902 C C . LEU A 1 488 ? -14.266 34.344 18.75 1 84.75 488 LEU A C 1
ATOM 3904 O O . LEU A 1 488 ? -13.328 34.438 17.953 1 84.75 488 LEU A O 1
ATOM 3908 N N . VAL A 1 489 ? -14.555 33.375 19.453 1 86.62 489 VAL A N 1
ATOM 3909 C CA . VAL A 1 489 ? -13.766 32.125 19.328 1 86.62 489 VAL A CA 1
ATOM 3910 C C . VAL A 1 489 ? -13.938 31.562 17.922 1 86.62 489 VAL A C 1
ATOM 3912 O O . VAL A 1 489 ? -12.953 31.188 17.266 1 86.62 489 VAL A O 1
ATOM 3915 N N . LEU A 1 490 ? -15.086 31.531 17.391 1 88.44 490 LEU A N 1
ATOM 3916 C CA . LEU A 1 490 ? -15.391 30.922 16.094 1 88.44 490 LEU A CA 1
ATOM 3917 C C . LEU A 1 490 ? -14.836 31.781 14.961 1 88.44 490 LEU A C 1
ATOM 3919 O O . LEU A 1 490 ? -14.594 31.266 13.859 1 88.44 490 LEU A O 1
ATOM 3923 N N . ARG A 1 491 ? -14.57 33.062 15.242 1 89.56 491 ARG A N 1
ATOM 3924 C CA . ARG A 1 491 ? -13.961 33.938 14.242 1 89.56 491 ARG A CA 1
ATOM 3925 C C . ARG A 1 491 ? -12.539 33.469 13.914 1 89.56 491 ARG A C 1
ATOM 3927 O O . ARG A 1 491 ? -12.094 33.562 12.773 1 89.56 491 ARG A O 1
ATOM 3934 N N . ASN A 1 492 ? -11.828 33.062 14.945 1 92.38 492 ASN A N 1
ATOM 3935 C CA . ASN A 1 492 ? -10.492 32.531 14.711 1 92.38 492 ASN A CA 1
ATOM 3936 C C . ASN A 1 492 ? -10.531 31.312 13.789 1 92.38 492 ASN A C 1
ATOM 3938 O O . ASN A 1 492 ? -9.68 31.172 12.906 1 92.38 492 ASN A O 1
ATOM 3942 N N . TYR A 1 493 ? -11.508 30.531 13.953 1 90.56 493 TYR A N 1
ATOM 3943 C CA . TYR A 1 493 ? -11.625 29.344 13.117 1 90.56 493 TYR A CA 1
ATOM 3944 C C . TYR A 1 493 ? -12.086 29.703 11.711 1 90.56 493 TYR A C 1
ATOM 3946 O O . TYR A 1 493 ? -11.742 29.016 10.742 1 90.56 493 TYR A O 1
ATOM 3954 N N . MET A 1 494 ? -12.797 30.734 11.57 1 89.25 494 MET A N 1
ATOM 3955 C CA . MET A 1 494 ? -13.172 31.219 10.242 1 89.25 494 MET A CA 1
ATOM 3956 C C . MET A 1 494 ? -11.945 31.656 9.453 1 89.25 494 MET A C 1
ATOM 3958 O O . MET A 1 494 ? -11.828 31.359 8.266 1 89.25 494 MET A O 1
ATOM 3962 N N . GLU A 1 495 ? -11.148 32.375 10.188 1 92.12 495 GLU A N 1
ATOM 3963 C CA . GLU A 1 495 ? -9.914 32.781 9.547 1 92.12 495 GLU A CA 1
ATOM 3964 C C . GLU A 1 495 ? -9.047 31.594 9.164 1 92.12 495 GLU A C 1
ATOM 3966 O O . GLU A 1 495 ? -8.445 31.578 8.086 1 92.12 495 GLU A O 1
ATOM 3971 N N . LEU A 1 496 ? -8.977 30.641 9.992 1 92.75 496 LEU A N 1
ATOM 3972 C CA . LEU A 1 496 ? -8.227 29.422 9.688 1 92.75 496 LEU A CA 1
ATOM 3973 C C . LEU A 1 496 ? -8.789 28.719 8.453 1 92.75 496 LEU A C 1
ATOM 3975 O O . LEU A 1 496 ? -8.039 28.312 7.57 1 92.75 496 LEU A O 1
ATOM 3979 N N . ASN A 1 497 ? -10.078 28.594 8.438 1 90.44 497 ASN A N 1
ATOM 3980 C CA . ASN A 1 497 ? -10.727 27.922 7.32 1 90.44 497 ASN A CA 1
ATOM 3981 C C . ASN A 1 497 ? -10.539 28.688 6.016 1 90.44 497 ASN A C 1
ATOM 3983 O O . ASN A 1 497 ? -10.438 28.078 4.945 1 90.44 497 ASN A O 1
ATOM 3987 N N . ARG A 1 498 ? -10.539 29.984 6.156 1 91.25 498 ARG A N 1
ATOM 3988 C CA . ARG A 1 498 ? -10.258 30.781 4.977 1 91.25 498 ARG A CA 1
ATOM 3989 C C . ARG A 1 498 ? -8.867 30.484 4.422 1 91.25 498 ARG A C 1
ATOM 3991 O O . ARG A 1 498 ? -8.703 30.297 3.215 1 91.25 498 ARG A O 1
ATOM 3998 N N . GLN A 1 499 ? -7.918 30.422 5.297 1 92.75 499 GLN A N 1
ATOM 3999 C CA . GLN A 1 499 ? -6.555 30.125 4.879 1 92.75 499 GLN A CA 1
ATOM 4000 C C . GLN A 1 499 ? -6.457 28.719 4.301 1 92.75 499 GLN A C 1
ATOM 4002 O O . GLN A 1 499 ? -5.77 28.484 3.303 1 92.75 499 GLN A O 1
ATOM 4007 N N . PHE A 1 500 ? -7.16 27.812 4.918 1 93.62 500 PHE A N 1
ATOM 4008 C CA . PHE A 1 500 ? -7.184 26.438 4.41 1 93.62 500 PHE A CA 1
ATOM 4009 C C . PHE A 1 500 ? -7.77 26.391 3.006 1 93.62 500 PHE A C 1
ATOM 4011 O O . PHE A 1 500 ? -7.223 25.734 2.119 1 93.62 500 PHE A O 1
ATOM 4018 N N . GLY A 1 501 ? -8.812 27.062 2.756 1 90.94 501 GLY A N 1
ATOM 4019 C CA . GLY A 1 501 ? -9.5 27.062 1.478 1 90.94 501 GLY A CA 1
ATOM 4020 C C . GLY A 1 501 ? -8.672 27.625 0.346 1 90.94 501 GLY A C 1
ATOM 4021 O O . GLY A 1 501 ? -8.82 27.234 -0.809 1 90.94 501 GLY A O 1
ATOM 4022 N N . LEU A 1 502 ? -7.789 28.484 0.741 1 91.62 502 LEU A N 1
ATOM 4023 C CA . LEU A 1 502 ? -6.93 29.109 -0.255 1 91.62 502 LEU A CA 1
ATOM 4024 C C . LEU A 1 502 ? -5.809 28.156 -0.677 1 91.62 502 LEU A C 1
ATOM 4026 O O . LEU A 1 502 ? -5.316 28.234 -1.805 1 91.62 502 LEU A O 1
ATOM 4030 N N . ARG A 1 503 ? -5.508 27.234 0.172 1 94.44 503 ARG A N 1
ATOM 4031 C CA . ARG A 1 503 ? -4.258 26.516 -0.04 1 94.44 503 ARG A CA 1
ATOM 4032 C C . ARG A 1 503 ? -4.52 25.031 -0.266 1 94.44 503 ARG A C 1
ATOM 4034 O O . ARG A 1 503 ? -3.727 24.344 -0.922 1 94.44 503 ARG A O 1
ATOM 4041 N N . TYR A 1 504 ? -5.562 24.531 0.335 1 94.75 504 TYR A N 1
ATOM 4042 C CA . TYR A 1 504 ? -5.844 23.094 0.26 1 94.75 504 TYR A CA 1
ATOM 4043 C C . TYR A 1 504 ? -7.254 22.844 -0.252 1 94.75 504 TYR A C 1
ATOM 4045 O O . TYR A 1 504 ? -8.156 23.656 -0.043 1 94.75 504 TYR A O 1
ATOM 4053 N N . ASP A 1 505 ? -7.426 21.797 -1.009 1 90.75 505 ASP A N 1
ATOM 4054 C CA . ASP A 1 505 ? -8.742 21.391 -1.486 1 90.75 505 ASP A CA 1
ATOM 4055 C C . ASP A 1 505 ? -9.5 20.609 -0.411 1 90.75 505 ASP A C 1
ATOM 4057 O O . ASP A 1 505 ? -9.727 19.406 -0.549 1 90.75 505 ASP A O 1
ATOM 4061 N N . VAL A 1 506 ? -9.922 21.281 0.636 1 90.06 506 VAL A N 1
ATOM 4062 C CA . VAL A 1 506 ? -10.492 20.609 1.8 1 90.06 506 VAL A CA 1
ATOM 4063 C C . VAL A 1 506 ? -11.852 21.234 2.139 1 90.06 506 VAL A C 1
ATOM 4065 O O . VAL A 1 506 ? -12.289 21.188 3.291 1 90.06 506 VAL A O 1
ATOM 4068 N N . ALA A 1 507 ? -12.547 21.75 1.158 1 86.19 507 ALA A N 1
ATOM 4069 C CA . ALA A 1 507 ? -13.836 22.406 1.395 1 86.19 507 ALA A CA 1
ATOM 4070 C C . ALA A 1 507 ? -14.859 21.406 1.933 1 86.19 507 ALA A C 1
ATOM 4072 O O . ALA A 1 507 ? -15.758 21.781 2.697 1 86.19 507 ALA A O 1
ATOM 4073 N N . HIS A 1 508 ? -14.648 20.188 1.647 1 86.25 508 HIS A N 1
ATOM 4074 C CA . HIS A 1 508 ? -15.602 19.172 2.047 1 86.25 508 HIS A CA 1
ATOM 4075 C C . HIS A 1 508 ? -15.617 18.984 3.562 1 86.25 508 HIS A C 1
ATOM 4077 O O . HIS A 1 508 ? -16.641 18.625 4.137 1 86.25 508 HIS A O 1
ATOM 4083 N N . VAL A 1 509 ? -14.602 19.266 4.23 1 86.88 509 VAL A N 1
ATOM 4084 C CA . VAL A 1 509 ? -14.539 19.109 5.68 1 86.88 509 VAL A CA 1
ATOM 4085 C C . VAL A 1 509 ? -15.469 20.125 6.352 1 86.88 509 VAL A C 1
ATOM 4087 O O . VAL A 1 509 ? -16.203 19.781 7.277 1 86.88 509 VAL A O 1
ATOM 4090 N N . SER A 1 510 ? -15.422 21.312 5.883 1 83.12 510 SER A N 1
ATOM 4091 C CA . SER A 1 510 ? -16.328 22.328 6.414 1 83.12 510 SER A CA 1
ATOM 4092 C C . SER A 1 510 ? -17.781 21.984 6.133 1 83.12 510 SER A C 1
ATOM 4094 O O . SER A 1 510 ? -18.656 22.25 6.961 1 83.12 510 SER A O 1
ATOM 4096 N N . VAL A 1 511 ? -17.984 21.375 4.992 1 83.06 511 VAL A N 1
ATOM 4097 C CA . VAL A 1 511 ? -19.328 20.953 4.633 1 83.06 511 VAL A CA 1
ATOM 4098 C C . VAL A 1 511 ? -19.797 19.859 5.594 1 83.06 511 VAL A C 1
ATOM 4100 O O . VAL A 1 511 ? -20.953 19.859 6.027 1 83.06 511 VAL A O 1
ATOM 4103 N N . TRP A 1 512 ? -18.953 19 5.957 1 84.06 512 TRP A N 1
ATOM 4104 C CA . TRP A 1 512 ? -19.297 17.953 6.898 1 84.06 512 TRP A CA 1
ATOM 4105 C C . TRP A 1 512 ? -19.641 18.531 8.266 1 84.06 512 TRP A C 1
ATOM 4107 O O . TRP A 1 512 ? -20.656 18.141 8.867 1 84.06 512 TRP A O 1
ATOM 4117 N N . VAL A 1 513 ? -18.859 19.438 8.711 1 81.94 513 VAL A N 1
ATOM 4118 C CA . VAL A 1 513 ? -19.094 20.047 10.016 1 81.94 513 VAL A CA 1
ATOM 4119 C C . VAL A 1 513 ? -20.453 20.75 10.023 1 81.94 513 VAL A C 1
ATOM 4121 O O . VAL A 1 513 ? -21.25 20.547 10.953 1 81.94 513 VAL A O 1
ATOM 4124 N N . ASN A 1 514 ? -20.703 21.344 8.984 1 78.38 514 ASN A N 1
ATOM 4125 C CA . ASN A 1 514 ? -21.969 22.078 8.906 1 78.38 514 ASN A CA 1
ATOM 4126 C C . ASN A 1 514 ? -23.172 21.141 8.812 1 78.38 514 ASN A C 1
ATOM 4128 O O . ASN A 1 514 ? -24.203 21.375 9.438 1 78.38 514 ASN A O 1
ATOM 4132 N N . ARG A 1 515 ? -23.016 20.172 8.07 1 80 515 ARG A N 1
ATOM 4133 C CA . ARG A 1 515 ? -24.109 19.203 7.914 1 80 515 ARG A CA 1
ATOM 4134 C C . ARG A 1 515 ? -24.375 18.469 9.219 1 80 515 ARG A C 1
ATOM 4136 O O . ARG A 1 515 ? -25.531 18.188 9.562 1 80 515 ARG A O 1
ATOM 4143 N N . ILE A 1 516 ? -23.391 18.172 9.898 1 81 516 ILE A N 1
ATOM 4144 C CA . ILE A 1 516 ? -23.516 17.469 11.172 1 81 516 ILE A CA 1
ATOM 4145 C C . ILE A 1 516 ? -24.172 18.391 12.203 1 81 516 ILE A C 1
ATOM 4147 O O . ILE A 1 516 ? -25.047 17.953 12.961 1 81 516 ILE A O 1
ATOM 4151 N N . VAL A 1 517 ? -23.812 19.625 12.211 1 76.19 517 VAL A N 1
ATOM 4152 C CA . VAL A 1 517 ? -24.375 20.594 13.141 1 76.19 517 VAL A CA 1
ATOM 4153 C C . VAL A 1 517 ? -25.859 20.828 12.812 1 76.19 517 VAL A C 1
ATOM 4155 O O . VAL A 1 517 ? -26.688 20.938 13.719 1 76.19 517 VAL A O 1
ATOM 4158 N N . ARG A 1 518 ? -26.109 20.766 11.586 1 75.5 518 ARG A N 1
ATOM 4159 C CA . ARG A 1 518 ? -27.516 20.938 11.188 1 75.5 518 ARG A CA 1
ATOM 4160 C C . ARG A 1 518 ? -28.359 19.734 11.594 1 75.5 518 ARG A C 1
ATOM 4162 O O . ARG A 1 518 ? -29.5 19.891 12.016 1 75.5 518 ARG A O 1
ATOM 4169 N N . LEU A 1 519 ? -27.812 18.656 11.406 1 72.94 519 LEU A N 1
ATOM 4170 C CA . LEU A 1 519 ? -28.516 17.453 11.836 1 72.94 519 LEU A CA 1
ATOM 4171 C C . LEU A 1 519 ? -28.766 17.469 13.336 1 72.94 519 LEU A C 1
ATOM 4173 O O . LEU A 1 519 ? -29.828 17.047 13.797 1 72.94 519 LEU A O 1
ATOM 4177 N N . PHE A 1 520 ? -27.891 17.969 13.992 1 73.94 520 PHE A N 1
ATOM 4178 C CA . PHE A 1 520 ? -28.016 18.125 15.438 1 73.94 520 PHE A CA 1
ATOM 4179 C C . PHE A 1 520 ? -29.125 19.109 15.789 1 73.94 520 PHE A C 1
ATOM 4181 O O . PHE A 1 520 ? -29.906 18.859 16.703 1 73.94 520 PHE A O 1
ATOM 4188 N N . GLU A 1 521 ? -29.219 20.094 15.117 1 69.62 521 GLU A N 1
ATOM 4189 C CA . GLU A 1 521 ? -30.234 21.109 15.375 1 69.62 521 GLU A CA 1
ATOM 4190 C C . GLU A 1 521 ? -31.641 20.547 15.172 1 69.62 521 GLU A C 1
ATOM 4192 O O . GLU A 1 521 ? -32.562 20.859 15.938 1 69.62 521 GLU A O 1
ATOM 4197 N N . VAL A 1 522 ? -31.609 19.766 14.281 1 66.56 522 VAL A N 1
ATOM 4198 C CA . VAL A 1 522 ? -32.906 19.156 14 1 66.56 522 VAL A CA 1
ATOM 4199 C C . VAL A 1 522 ? -33.281 18.172 15.109 1 66.56 522 VAL A C 1
ATOM 4201 O O . VAL A 1 522 ? -34.438 18.062 15.5 1 66.56 522 VAL A O 1
ATOM 4204 N N . SER A 1 523 ? -32.25 17.562 15.609 1 63 523 SER A N 1
ATOM 4205 C CA . SER A 1 523 ? -32.5 16.578 16.656 1 63 523 SER A CA 1
ATOM 4206 C C . SER A 1 523 ? -32.781 17.25 18 1 63 523 SER A C 1
ATOM 4208 O O . SER A 1 523 ? -33.406 16.672 18.875 1 63 523 SER A O 1
ATOM 4210 N N . LEU A 1 524 ? -32.219 18.391 18.219 1 60.62 524 LEU A N 1
ATOM 4211 C CA . LEU A 1 524 ? -32.344 19.094 19.484 1 60.62 524 LEU A CA 1
ATOM 4212 C C . LEU A 1 524 ? -33.688 19.812 19.609 1 60.62 524 LEU A C 1
ATOM 4214 O O . LEU A 1 524 ? -34.094 20.203 20.703 1 60.62 524 LEU A O 1
ATOM 4218 N N . SER A 1 525 ? -34.375 20.031 18.516 1 57.25 525 SER A N 1
ATOM 4219 C CA . SER A 1 525 ? -35.594 20.828 18.547 1 57.25 525 SER A CA 1
ATOM 4220 C C . SER A 1 525 ? -36.531 20.359 19.641 1 57.25 525 SER A C 1
ATOM 4222 O O . SER A 1 525 ? -37.062 21.172 20.406 1 57.25 525 SER A O 1
ATOM 4224 N N . PRO A 1 526 ? -36.656 19.094 19.891 1 53.94 526 PRO A N 1
ATOM 4225 C CA . PRO A 1 526 ? -37.531 18.75 21 1 53.94 526 PRO A CA 1
ATOM 4226 C C . PRO A 1 526 ? -36.875 18.953 22.359 1 53.94 526 PRO A C 1
ATOM 4228 O O . PRO A 1 526 ? -37.562 19.047 23.375 1 53.94 526 PRO A O 1
ATOM 4231 N N . ILE A 1 527 ? -35.594 18.938 22.375 1 53.81 527 ILE A N 1
ATOM 4232 C CA . ILE A 1 527 ? -34.812 18.953 23.625 1 53.81 527 ILE A CA 1
ATOM 4233 C C . ILE A 1 527 ? -34.469 20.391 24.016 1 53.81 527 ILE A C 1
ATOM 4235 O O . ILE A 1 527 ? -34.031 20.641 25.141 1 53.81 527 ILE A O 1
ATOM 4239 N N . LYS A 1 528 ? -34.75 21.359 23.188 1 55.97 528 LYS A N 1
ATOM 4240 C CA . LYS A 1 528 ? -34.312 22.75 23.359 1 55.97 528 LYS A CA 1
ATOM 4241 C C . LYS A 1 528 ? -34.844 23.312 24.672 1 55.97 528 LYS A C 1
ATOM 4243 O O . LYS A 1 528 ? -34.125 23.953 25.422 1 55.97 528 LYS A O 1
ATOM 4248 N N . PRO A 1 529 ? -36.125 23.125 24.906 1 55.41 529 PRO A N 1
ATOM 4249 C CA . PRO A 1 529 ? -36.562 23.75 26.156 1 55.41 529 PRO A CA 1
ATOM 4250 C C . PRO A 1 529 ? -35.844 23.188 27.375 1 55.41 529 PRO A C 1
ATOM 4252 O O . PRO A 1 529 ? -35.531 23.938 28.312 1 55.41 529 PRO A O 1
ATOM 4255 N N . GLN A 1 530 ? -35.562 21.938 27.391 1 53.38 530 GLN A N 1
ATOM 4256 C CA . GLN A 1 530 ? -34.938 21.328 28.547 1 53.38 530 GLN A CA 1
ATOM 4257 C C . GLN A 1 530 ? -33.469 21.734 28.641 1 53.38 530 GLN A C 1
ATOM 4259 O O . GLN A 1 530 ? -32.938 21.906 29.75 1 53.38 530 GLN A O 1
ATOM 4264 N N . LEU A 1 531 ? -32.812 21.875 27.594 1 53.28 531 LEU A N 1
ATOM 4265 C CA . LEU A 1 531 ? -31.406 22.266 27.516 1 53.28 531 LEU A CA 1
ATOM 4266 C C . LEU A 1 531 ? -31.219 23.703 27.969 1 53.28 531 LEU A C 1
ATOM 4268 O O . LEU A 1 531 ? -30.25 24.031 28.641 1 53.28 531 LEU A O 1
ATOM 4272 N N . ALA A 1 532 ? -32.219 24.562 27.547 1 52.72 532 ALA A N 1
ATOM 4273 C CA . ALA A 1 532 ? -32.219 25.938 28.031 1 52.72 532 ALA A CA 1
ATOM 4274 C C . ALA A 1 532 ? -32.375 25.984 29.547 1 52.72 532 ALA A C 1
ATOM 4276 O O . ALA A 1 532 ? -31.703 26.781 30.219 1 52.72 532 ALA A O 1
ATOM 4277 N N . ASP A 1 533 ? -33.219 25.094 30.031 1 54.56 533 ASP A N 1
ATOM 4278 C CA . ASP A 1 533 ? -33.375 25.062 31.469 1 54.56 533 ASP A CA 1
ATOM 4279 C C . ASP A 1 533 ? -32.125 24.578 32.188 1 54.56 533 ASP A C 1
ATOM 4281 O O . ASP A 1 533 ? -31.75 25.109 33.219 1 54.56 533 ASP A O 1
ATOM 4285 N N . LEU A 1 534 ? -31.484 23.562 31.625 1 52.91 534 LEU A N 1
ATOM 4286 C CA . LEU A 1 534 ? -30.266 23.031 32.25 1 52.91 534 LEU A CA 1
ATOM 4287 C C . LEU A 1 534 ? -29.125 24.031 32.125 1 52.91 534 LEU A C 1
ATOM 4289 O O . LEU A 1 534 ? -28.344 24.203 33.062 1 52.91 534 LEU A O 1
ATOM 4293 N N . ALA A 1 535 ? -29 24.641 30.953 1 49.81 535 ALA A N 1
ATOM 4294 C CA . ALA A 1 535 ? -28.031 25.719 30.797 1 49.81 535 ALA A CA 1
ATOM 4295 C C . ALA A 1 535 ? -28.266 26.828 31.812 1 49.81 535 ALA A C 1
ATOM 4297 O O . ALA A 1 535 ? -27.328 27.406 32.344 1 49.81 535 ALA A O 1
ATOM 4298 N N . ARG A 1 536 ? -29.531 27.172 32.062 1 51.62 536 ARG A N 1
ATOM 4299 C CA . ARG A 1 536 ? -29.891 28.141 33.094 1 51.62 536 ARG A CA 1
ATOM 4300 C C . ARG A 1 536 ? -29.484 27.656 34.469 1 51.62 536 ARG A C 1
ATOM 4302 O O . ARG A 1 536 ? -29.016 28.438 35.312 1 51.62 536 ARG A O 1
ATOM 4309 N N . LYS A 1 537 ? -29.844 26.453 34.688 1 49.88 537 LYS A N 1
ATOM 4310 C CA . LYS A 1 537 ? -29.5 25.938 36.031 1 49.88 537 LYS A CA 1
ATOM 4311 C C . LYS A 1 537 ? -27.984 25.828 36.188 1 49.88 537 LYS A C 1
ATOM 4313 O O . LYS A 1 537 ? -27.469 26.078 37.281 1 49.88 537 LYS A O 1
ATOM 4318 N N . GLU A 1 538 ? -27.359 25.266 35.281 1 45.22 538 GLU A N 1
ATOM 4319 C CA . GLU A 1 538 ? -25.906 25.109 35.375 1 45.22 538 GLU A CA 1
ATOM 4320 C C . GLU A 1 538 ? -25.203 26.438 35.125 1 45.22 538 GLU A C 1
ATOM 4322 O O . GLU A 1 538 ? -23.969 26.516 35.25 1 45.22 538 GLU A O 1
ATOM 4327 N N . ARG A 1 539 ? -25.844 27.516 34.656 1 44.78 539 ARG A N 1
ATOM 4328 C CA . ARG A 1 539 ? -25.328 28.875 34.781 1 44.78 539 ARG A CA 1
ATOM 4329 C C . ARG A 1 539 ? -24.797 29.125 36.188 1 44.78 539 ARG A C 1
ATOM 4331 O O . ARG A 1 539 ? -24.219 30.188 36.469 1 44.78 539 ARG A O 1
ATOM 4338 N N . VAL A 1 540 ? -25.234 28.469 37.156 1 37.72 540 VAL A N 1
ATOM 4339 C CA . VAL A 1 540 ? -24.719 28.766 38.5 1 37.72 540 VAL A CA 1
ATOM 4340 C C . VAL A 1 540 ? -23.203 28.516 38.5 1 37.72 540 VAL A C 1
ATOM 4342 O O . VAL A 1 540 ? -22.531 28.828 39.5 1 37.72 540 VAL A O 1
ATOM 4345 N N . PHE A 1 541 ? -22.484 27.688 37.719 1 33.66 541 PHE A N 1
ATOM 4346 C CA . PHE A 1 541 ? -21.031 27.75 37.844 1 33.66 541 PHE A CA 1
ATOM 4347 C C . PHE A 1 541 ? -20.453 28.812 36.906 1 33.66 541 PHE A C 1
ATOM 4349 O O . PHE A 1 541 ? -20.234 28.547 35.719 1 33.66 541 PHE A O 1
ATOM 4356 N N . PRO A 1 542 ? -20.25 29.984 37.031 1 36.41 542 PRO A N 1
ATOM 4357 C CA . PRO A 1 542 ? -19.516 31.125 36.5 1 36.41 542 PRO A CA 1
ATOM 4358 C C . PRO A 1 542 ? -18.062 30.797 36.188 1 36.41 542 PRO A C 1
ATOM 4360 O O . PRO A 1 542 ? -17.328 30.328 37.062 1 36.41 542 PRO A O 1
ATOM 4363 N N . GLY A 1 543 ? -17.672 30.328 34.875 1 41.44 543 GLY A N 1
ATOM 4364 C CA . GLY A 1 543 ? -16.281 30.344 34.469 1 41.44 543 GLY A CA 1
ATOM 4365 C C . GLY A 1 543 ? -15.898 29.156 33.594 1 41.44 543 GLY A C 1
ATOM 4366 O O . GLY A 1 543 ? -14.852 29.172 32.938 1 41.44 543 GLY A O 1
ATOM 4367 N N . LYS A 1 544 ? -16.266 27.859 34 1 50.03 544 LYS A N 1
ATOM 4368 C CA . LYS A 1 544 ? -15.625 26.781 33.281 1 50.03 544 LYS A CA 1
ATOM 4369 C C . LYS A 1 544 ? -16.406 26.469 32 1 50.03 544 LYS A C 1
ATOM 4371 O O . LYS A 1 544 ? -17.609 26.25 32.031 1 50.03 544 LYS A O 1
ATOM 4376 N N . ASP A 1 545 ? -15.938 26.797 30.859 1 58 545 ASP A N 1
ATOM 4377 C CA . ASP A 1 545 ? -16.438 26.391 29.547 1 58 545 ASP A CA 1
ATOM 4378 C C . ASP A 1 545 ? -16.703 24.891 29.484 1 58 545 ASP A C 1
ATOM 4380 O O . ASP A 1 545 ? -15.844 24.094 29.875 1 58 545 ASP A O 1
ATOM 4384 N N . CYS A 1 546 ? -17.969 24.391 29.531 1 60.97 546 CYS A N 1
ATOM 4385 C CA . CYS A 1 546 ? -18.312 22.984 29.484 1 60.97 546 CYS A CA 1
ATOM 4386 C C . CYS A 1 546 ? -18.859 22.594 28.109 1 60.97 546 CYS A C 1
ATOM 4388 O O . CYS A 1 546 ? -19.281 23.469 27.344 1 60.97 546 CYS A O 1
ATOM 4390 N N . LEU A 1 547 ? -18.641 21.328 27.859 1 71.88 547 LEU A N 1
ATOM 4391 C CA . LEU A 1 547 ? -19.281 20.75 26.672 1 71.88 547 LEU A CA 1
ATOM 4392 C C . LEU A 1 547 ? -20.734 20.406 26.969 1 71.88 547 LEU A C 1
ATOM 4394 O O . LEU A 1 547 ? -21.031 19.328 27.484 1 71.88 547 LEU A O 1
ATOM 4398 N N . TYR A 1 548 ? -21.578 21.266 26.594 1 66.69 548 TYR A N 1
ATOM 4399 C CA . TYR A 1 548 ? -22.984 21.219 26.969 1 66.69 548 TYR A CA 1
ATOM 4400 C C . TYR A 1 548 ? -23.625 19.922 26.484 1 66.69 548 TYR A C 1
ATOM 4402 O O . TYR A 1 548 ? -24.359 19.266 27.234 1 66.69 548 TYR A O 1
ATOM 4410 N N . LEU A 1 549 ? -23.266 19.625 25.359 1 71.94 549 LEU A N 1
ATOM 4411 C CA . LEU A 1 549 ? -23.969 18.484 24.766 1 71.94 549 LEU A CA 1
ATOM 4412 C C . LEU A 1 549 ? -23.562 17.188 25.469 1 71.94 549 LEU A C 1
ATOM 4414 O O . LEU A 1 549 ? -24.391 16.281 25.625 1 71.94 549 LEU A O 1
ATOM 4418 N N . LEU A 1 550 ? -22.406 17.062 25.891 1 75.38 550 LEU A N 1
ATOM 4419 C CA . LEU A 1 550 ? -21.953 15.844 26.562 1 75.38 550 LEU A CA 1
ATOM 4420 C C . LEU A 1 550 ? -22.641 15.688 27.922 1 75.38 550 LEU A C 1
ATOM 4422 O O . LEU A 1 550 ? -22.953 14.57 28.328 1 75.38 550 LEU A O 1
ATOM 4426 N N . LYS A 1 551 ? -22.844 16.734 28.453 1 73.56 551 LYS A N 1
ATOM 4427 C CA . LYS A 1 551 ? -23.484 16.703 29.766 1 73.56 551 LYS A CA 1
ATOM 4428 C C . LYS A 1 551 ? -24.984 16.453 29.656 1 73.56 551 LYS A C 1
ATOM 4430 O O . LYS A 1 551 ? -25.578 15.758 30.484 1 73.56 551 LYS A O 1
ATOM 4435 N N . LEU A 1 552 ? -25.531 16.891 28.578 1 72.75 552 LEU A N 1
ATOM 4436 C CA . LEU A 1 552 ? -26.984 16.844 28.438 1 72.75 552 LEU A CA 1
ATOM 4437 C C . LEU A 1 552 ? -27.422 15.562 27.734 1 72.75 552 LEU A C 1
ATOM 4439 O O . LEU A 1 552 ? -28.359 14.891 28.172 1 72.75 552 LEU A O 1
ATOM 4443 N N . GLU A 1 553 ? -26.781 15.383 26.688 1 79.44 553 GLU A N 1
ATOM 4444 C CA . GLU A 1 553 ? -27.125 14.227 25.859 1 79.44 553 GLU A CA 1
ATOM 4445 C C . GLU A 1 553 ? -25.859 13.523 25.375 1 79.44 553 GLU A C 1
ATOM 4447 O O . GLU A 1 553 ? -25.562 13.562 24.172 1 79.44 553 GLU A O 1
ATOM 4452 N N . PRO A 1 554 ? -25.328 12.812 26.281 1 81.06 554 PRO A N 1
ATOM 4453 C CA . PRO A 1 554 ? -24.078 12.156 25.922 1 81.06 554 PRO A CA 1
ATOM 4454 C C . PRO A 1 554 ? -24.234 11.227 24.719 1 81.06 554 PRO A C 1
ATOM 4456 O O . PRO A 1 554 ? -23.328 11.125 23.891 1 81.06 554 PRO A O 1
ATOM 4459 N N . GLU A 1 555 ? -25.297 10.602 24.625 1 80.12 555 GLU A N 1
ATOM 4460 C CA . GLU A 1 555 ? -25.5 9.695 23.5 1 80.12 555 GLU A CA 1
ATOM 4461 C C . GLU A 1 555 ? -25.484 10.445 22.172 1 80.12 555 GLU A C 1
ATOM 4463 O O . GLU A 1 555 ? -24.891 9.984 21.203 1 80.12 555 GLU A O 1
ATOM 4468 N N . LEU A 1 556 ? -26.188 11.516 22.188 1 79.88 556 LEU A N 1
ATOM 4469 C CA . LEU A 1 556 ? -26.219 12.336 20.969 1 79.88 556 LEU A CA 1
ATOM 4470 C C . LEU A 1 556 ? -24.828 12.883 20.656 1 79.88 556 LEU A C 1
ATOM 4472 O O . LEU A 1 556 ? -24.438 12.953 19.484 1 79.88 556 LEU A O 1
ATOM 4476 N N . TYR A 1 557 ? -24.141 13.297 21.625 1 83.56 557 TYR A N 1
ATOM 4477 C CA . TYR A 1 557 ? -22.797 13.82 21.438 1 83.56 557 TYR A CA 1
ATOM 4478 C C . TYR A 1 557 ? -21.891 12.789 20.781 1 83.56 557 TYR A C 1
ATOM 4480 O O . TYR A 1 557 ? -21.172 13.094 19.828 1 83.56 557 TYR A O 1
ATOM 4488 N N . PHE A 1 558 ? -21.922 11.609 21.297 1 84.5 558 PHE A N 1
ATOM 4489 C CA . PHE A 1 558 ? -21.031 10.57 20.781 1 84.5 558 PHE A CA 1
ATOM 4490 C C . PHE A 1 558 ? -21.469 10.117 19.391 1 84.5 558 PHE A C 1
ATOM 4492 O O . PHE A 1 558 ? -20.641 9.719 18.578 1 84.5 558 PHE A O 1
ATOM 4499 N N . LYS A 1 559 ? -22.656 10.273 19.141 1 82.31 559 LYS A N 1
ATOM 4500 C CA . LYS A 1 559 ? -23.141 9.977 17.797 1 82.31 559 LYS A CA 1
ATOM 4501 C C . LYS A 1 559 ? -22.625 10.992 16.781 1 82.31 559 LYS A C 1
ATOM 4503 O O . LYS A 1 559 ? -22.141 10.625 15.711 1 82.31 559 LYS A O 1
ATOM 4508 N N . ILE A 1 560 ? -22.719 12.211 17.188 1 83.44 560 ILE A N 1
ATOM 4509 C CA . ILE A 1 560 ? -22.297 13.297 16.312 1 83.44 560 ILE A CA 1
ATOM 4510 C C . ILE A 1 560 ? -20.781 13.242 16.141 1 83.44 560 ILE A C 1
ATOM 4512 O O . ILE A 1 560 ? -20.266 13.414 15.031 1 83.44 560 ILE A O 1
ATOM 4516 N N . SER A 1 561 ? -20.109 13.047 17.203 1 86.31 561 SER A N 1
ATOM 4517 C CA . SER A 1 561 ? -18.656 12.945 17.125 1 86.31 561 SER A CA 1
ATOM 4518 C C . SER A 1 561 ? -18.234 11.727 16.312 1 86.31 561 SER A C 1
ATOM 4520 O O . SER A 1 561 ? -17.234 11.773 15.602 1 86.31 561 SER A O 1
ATOM 4522 N N . GLY A 1 562 ? -18.938 10.664 16.422 1 85.31 562 GLY A N 1
ATOM 4523 C CA . GLY A 1 562 ? -18.672 9.469 15.648 1 85.31 562 GLY A CA 1
ATOM 4524 C C . GLY A 1 562 ? -18.875 9.664 14.156 1 85.31 562 GLY A C 1
ATOM 4525 O O . GLY A 1 562 ? -18.141 9.117 13.344 1 85.31 562 GLY A O 1
ATOM 4526 N N . MET A 1 563 ? -19.875 10.445 13.828 1 84.31 563 MET A N 1
ATOM 4527 C CA . MET A 1 563 ? -20.141 10.758 12.43 1 84.31 563 MET A CA 1
ATOM 4528 C C . MET A 1 563 ? -18.984 11.555 11.82 1 84.31 563 MET A C 1
ATOM 4530 O O . MET A 1 563 ? -18.594 11.32 10.68 1 84.31 563 MET A O 1
ATOM 4534 N N . MET A 1 564 ? -18.547 12.445 12.617 1 88 564 MET A N 1
ATOM 4535 C CA . MET A 1 564 ? -17.406 13.242 12.156 1 88 564 MET A CA 1
ATOM 4536 C C . MET A 1 564 ? -16.188 12.359 11.938 1 88 564 MET A C 1
ATOM 4538 O O . MET A 1 564 ? -15.508 12.484 10.914 1 88 564 MET A O 1
ATOM 4542 N N . ASP A 1 565 ? -15.914 11.492 12.867 1 88.5 565 ASP A N 1
ATOM 4543 C CA . ASP A 1 565 ? -14.766 10.594 12.766 1 88.5 565 ASP A CA 1
ATOM 4544 C C . ASP A 1 565 ? -14.891 9.68 11.547 1 88.5 565 ASP A C 1
ATOM 4546 O O . ASP A 1 565 ? -13.914 9.461 10.828 1 88.5 565 ASP A O 1
ATOM 4550 N N . ALA A 1 566 ? -16.047 9.164 11.328 1 86 566 ALA A N 1
ATOM 4551 C CA . ALA A 1 566 ? -16.281 8.273 10.195 1 86 566 ALA A CA 1
ATOM 4552 C C . ALA A 1 566 ? -16.094 9.016 8.875 1 86 566 ALA A C 1
ATOM 4554 O O . ALA A 1 566 ? -15.539 8.461 7.922 1 86 566 ALA A O 1
ATOM 4555 N N . SER A 1 567 ? -16.578 10.211 8.812 1 87.62 567 SER A N 1
ATOM 4556 C CA . SER A 1 567 ? -16.438 11.016 7.602 1 87.62 567 SER A CA 1
ATOM 4557 C C . SER A 1 567 ? -14.969 11.32 7.32 1 87.62 567 SER A C 1
ATOM 4559 O O . SER A 1 567 ? -14.523 11.242 6.172 1 87.62 567 SER A O 1
ATOM 4561 N N . MET A 1 568 ? -14.266 11.641 8.344 1 90.88 568 MET A N 1
ATOM 4562 C CA . MET A 1 568 ? -12.844 11.938 8.195 1 90.88 568 MET A CA 1
ATOM 4563 C C . MET A 1 568 ? -12.07 10.695 7.766 1 90.88 568 MET A C 1
ATOM 4565 O O . MET A 1 568 ? -11.148 10.789 6.949 1 90.88 568 MET A O 1
ATOM 4569 N N . ALA A 1 569 ? -12.414 9.555 8.219 1 90 569 ALA A N 1
ATOM 4570 C CA . ALA A 1 569 ? -11.688 8.312 7.961 1 90 569 ALA A CA 1
ATOM 4571 C C . ALA A 1 569 ? -11.953 7.812 6.543 1 90 569 ALA A C 1
ATOM 4573 O O . ALA A 1 569 ? -11.055 7.285 5.887 1 90 569 ALA A O 1
ATOM 4574 N N . THR A 1 570 ? -13.148 7.988 6.047 1 85.25 570 THR A N 1
ATOM 4575 C CA . THR A 1 570 ? -13.547 7.352 4.797 1 85.25 570 THR A CA 1
ATOM 4576 C C . THR A 1 570 ? -13.664 8.383 3.676 1 85.25 570 THR A C 1
ATOM 4578 O O . THR A 1 570 ? -13.586 8.031 2.496 1 85.25 570 THR A O 1
ATOM 4581 N N . GLY A 1 571 ? -13.93 9.609 4.031 1 83.12 571 GLY A N 1
ATOM 4582 C CA . GLY A 1 571 ? -14.156 10.648 3.035 1 83.12 571 GLY A CA 1
ATOM 4583 C C . GLY A 1 571 ? -15.609 10.773 2.613 1 83.12 571 GLY A C 1
ATOM 4584 O O . GLY A 1 571 ? -15.945 11.617 1.784 1 83.12 571 GLY A O 1
ATOM 4585 N N . GLN A 1 572 ? -16.453 9.867 3.131 1 75.44 572 GLN A N 1
ATOM 4586 C CA . GLN A 1 572 ? -17.875 9.891 2.809 1 75.44 572 GLN A CA 1
ATOM 4587 C C . GLN A 1 572 ? -18.703 10.297 4.023 1 75.44 572 GLN A C 1
ATOM 4589 O O . GLN A 1 572 ? -18.344 10 5.16 1 75.44 572 GLN A O 1
ATOM 4594 N N . LEU A 1 573 ? -19.594 11.172 3.656 1 63.72 573 LEU A N 1
ATOM 4595 C CA . LEU A 1 573 ? -20.453 11.562 4.77 1 63.72 573 LEU A CA 1
ATOM 4596 C C . LEU A 1 573 ? -21.281 10.375 5.262 1 63.72 573 LEU A C 1
ATOM 4598 O O . LEU A 1 573 ? -21.938 9.703 4.473 1 63.72 573 LEU A O 1
ATOM 4602 N N . ALA A 1 574 ? -20.906 9.758 6.27 1 59.5 574 ALA A N 1
ATOM 4603 C CA . ALA A 1 574 ? -21.422 8.555 6.918 1 59.5 574 ALA A CA 1
ATOM 4604 C C . ALA A 1 574 ? -22.938 8.609 7.039 1 59.5 574 ALA A C 1
ATOM 4606 O O . ALA A 1 574 ? -23.562 7.703 7.609 1 59.5 574 ALA A O 1
ATOM 4607 N N . PHE A 1 575 ? -23.656 9.586 6.531 1 52.53 575 PHE A N 1
ATOM 4608 C CA . PHE A 1 575 ? -25.109 9.562 6.742 1 52.53 575 PHE A CA 1
ATOM 4609 C C . PHE A 1 575 ? -25.719 8.32 6.121 1 52.53 575 PHE A C 1
ATOM 4611 O O . PHE A 1 575 ? -26.719 7.797 6.625 1 52.53 575 PHE A O 1
ATOM 4618 N N . GLU A 1 576 ? -25.156 7.895 4.977 1 47.28 576 GLU A N 1
ATOM 4619 C CA . GLU A 1 576 ? -25.734 6.836 4.16 1 47.28 576 GLU A CA 1
ATOM 4620 C C . GLU A 1 576 ? -25.594 5.473 4.836 1 47.28 576 GLU A C 1
ATOM 4622 O O . GLU A 1 576 ? -26.281 4.52 4.469 1 47.28 576 GLU A O 1
ATOM 4627 N N . PHE A 1 577 ? -24.641 5.238 5.508 1 38.75 577 PHE A N 1
ATOM 4628 C CA . PHE A 1 577 ? -24.469 3.945 6.168 1 38.75 577 PHE A CA 1
ATOM 4629 C C . PHE A 1 577 ? -25.547 3.748 7.238 1 38.75 577 PHE A C 1
ATOM 4631 O O . PHE A 1 577 ? -25.641 2.672 7.832 1 38.75 577 PHE A O 1
ATOM 4638 N N . LEU A 1 578 ? -26.141 4.703 7.676 1 38.72 578 LEU A N 1
ATOM 4639 C CA . LEU A 1 578 ? -27.188 4.574 8.695 1 38.72 578 LEU A CA 1
ATOM 4640 C C . LEU A 1 578 ? -28.469 4.039 8.086 1 38.72 578 LEU A C 1
ATOM 4642 O O . LEU A 1 578 ? -29.422 4.789 7.883 1 38.72 578 LEU A O 1
ATOM 4646 N N . GLY A 1 579 ? -28.438 3.15 7.121 1 35.12 579 GLY A N 1
ATOM 4647 C CA . GLY A 1 579 ? -29.703 2.455 6.887 1 35.12 579 GLY A CA 1
ATOM 4648 C C . GLY A 1 579 ? -30.344 1.954 8.164 1 35.12 579 GLY A C 1
ATOM 4649 O O . GLY A 1 579 ? -29.719 1.922 9.219 1 35.12 579 GLY A O 1
ATOM 4650 N N . PRO A 1 580 ? -31.719 1.614 8.109 1 33.44 580 PRO A N 1
ATOM 4651 C CA . PRO A 1 580 ? -32.469 1.204 9.305 1 33.44 580 PRO A CA 1
ATOM 4652 C C . PRO A 1 580 ? -31.672 0.213 10.164 1 33.44 580 PRO A C 1
ATOM 4654 O O . PRO A 1 580 ? -31.938 0.105 11.367 1 33.44 580 PRO A O 1
ATOM 4657 N N . SER A 1 581 ? -31.141 -0.799 9.484 1 31.12 581 SER A N 1
ATOM 4658 C CA . SER A 1 581 ? -30.766 -2.031 10.172 1 31.12 581 SER A CA 1
ATOM 4659 C C . SER A 1 581 ? -29.422 -1.884 10.891 1 31.12 581 SER A C 1
ATOM 4661 O O . SER A 1 581 ? -28.781 -2.881 11.227 1 31.12 581 SER A O 1
ATOM 4663 N N . PHE A 1 582 ? -28.844 -0.793 10.898 1 32.5 582 PHE A N 1
ATOM 4664 C CA . PHE A 1 582 ? -27.719 -0.869 11.828 1 32.5 582 PHE A CA 1
ATOM 4665 C C . PHE A 1 582 ? -28.188 -1.191 13.234 1 32.5 582 PHE A C 1
ATOM 4667 O O . PHE A 1 582 ? -28.656 -0.306 13.953 1 32.5 582 PHE A O 1
ATOM 4674 N N . ASP A 1 583 ? -28.844 -2.297 13.367 1 31.78 583 ASP A N 1
ATOM 4675 C CA . ASP A 1 583 ? -29 -2.861 14.703 1 31.78 583 ASP A CA 1
ATOM 4676 C C . ASP A 1 583 ? -27.703 -2.787 15.492 1 31.78 583 ASP A C 1
ATOM 4678 O O . ASP A 1 583 ? -26.875 -3.691 15.414 1 31.78 583 ASP A O 1
ATOM 4682 N N . SER A 1 584 ? -27 -1.706 15.508 1 33.78 584 SER A N 1
ATOM 4683 C CA . SER A 1 584 ? -26.109 -1.766 16.656 1 33.78 584 SER A CA 1
ATOM 4684 C C . SER A 1 584 ? -26.859 -2.186 17.922 1 33.78 584 SER A C 1
ATOM 4686 O O . SER A 1 584 ? -28.047 -1.873 18.078 1 33.78 584 SER A O 1
ATOM 4688 N N . PRO A 1 585 ? -26.688 -3.285 18.594 1 32 585 PRO A N 1
ATOM 4689 C CA . PRO A 1 585 ? -27.422 -3.438 19.859 1 32 585 PRO A CA 1
ATOM 4690 C C . PRO A 1 585 ? -27.625 -2.111 20.578 1 32 585 PRO A C 1
ATOM 4692 O O . PRO A 1 585 ? -28.25 -2.076 21.641 1 32 585 PRO A O 1
ATOM 4695 N N . ASP A 1 586 ? -26.938 -1.067 20.266 1 28.67 586 ASP A N 1
ATOM 4696 C CA . ASP A 1 586 ? -27.266 0.133 21.031 1 28.67 586 ASP A CA 1
ATOM 4697 C C . ASP A 1 586 ? -28.516 0.808 20.469 1 28.67 586 ASP A C 1
ATOM 4699 O O . ASP A 1 586 ? -28.641 0.974 19.25 1 28.67 586 ASP A O 1
ATOM 4703 N N . PRO A 1 587 ? -29.719 0.921 21.141 1 29.72 587 PRO A N 1
ATOM 4704 C CA . PRO A 1 587 ? -31.047 1.506 20.922 1 29.72 587 PRO A CA 1
ATOM 4705 C C . PRO A 1 587 ? -31 2.84 20.172 1 29.72 587 PRO A C 1
ATOM 4707 O O . PRO A 1 587 ? -31.953 3.209 19.5 1 29.72 587 PRO A O 1
ATOM 4710 N N . ALA A 1 588 ? -30.094 3.65 20.391 1 29.31 588 ALA A N 1
ATOM 4711 C CA . ALA A 1 588 ? -30.141 5.035 19.938 1 29.31 588 ALA A CA 1
ATOM 4712 C C . ALA A 1 588 ? -30.031 5.117 18.422 1 29.31 588 ALA A C 1
ATOM 4714 O O . ALA A 1 588 ? -30.531 6.059 17.797 1 29.31 588 ALA A O 1
ATOM 4715 N N . MET A 1 589 ? -29.516 4.191 17.734 1 34.12 589 MET A N 1
ATOM 4716 C CA . MET A 1 589 ? -29.328 4.273 16.297 1 34.12 589 MET A CA 1
ATOM 4717 C C . MET A 1 589 ? -30.609 3.945 15.555 1 34.12 589 MET A C 1
ATOM 4719 O O . MET A 1 589 ? -30.781 4.316 14.391 1 34.12 589 MET A O 1
ATOM 4723 N N . SER A 1 590 ? -31.594 3.289 16.094 1 35.94 590 SER A N 1
ATOM 4724 C CA . SER A 1 590 ? -32.906 2.945 15.516 1 35.94 590 SER A CA 1
ATOM 4725 C C . SER A 1 590 ? -33.75 4.188 15.32 1 35.94 590 SER A C 1
ATOM 4727 O O . SER A 1 590 ? -34.469 4.297 14.32 1 35.94 590 SER A O 1
ATOM 4729 N N . PHE A 1 591 ? -33.812 5.094 16.281 1 33.78 591 PHE A N 1
ATOM 4730 C CA . PHE A 1 591 ? -34.656 6.277 16.203 1 33.78 591 PHE A CA 1
ATOM 4731 C C . PHE A 1 591 ? -34.219 7.199 15.086 1 33.78 591 PHE A C 1
ATOM 4733 O O . PHE A 1 591 ? -35.062 7.812 14.406 1 33.78 591 PHE A O 1
ATOM 4740 N N . PHE A 1 592 ? -33.031 7.273 14.797 1 34.88 592 PHE A N 1
ATOM 4741 C CA . PHE A 1 592 ? -32.469 8.242 13.852 1 34.88 592 PHE A CA 1
ATOM 4742 C C . PHE A 1 592 ? -32.781 7.828 12.414 1 34.88 592 PHE A C 1
ATOM 4744 O O . PHE A 1 592 ? -32.844 8.68 11.523 1 34.88 592 PHE A O 1
ATOM 4751 N N . GLN A 1 593 ? -33.188 6.652 12.156 1 37.78 593 GLN A N 1
ATOM 4752 C CA . GLN A 1 593 ? -33.531 6.133 10.844 1 37.78 593 GLN A CA 1
ATOM 4753 C C . GLN A 1 593 ? -34.844 6.738 10.352 1 37.78 593 GLN A C 1
ATOM 4755 O O . GLN A 1 593 ? -34.969 7.121 9.188 1 37.78 593 GLN A O 1
ATOM 4760 N N . THR A 1 594 ? -35.75 6.754 11.172 1 37.72 594 THR A N 1
ATOM 4761 C CA . THR A 1 594 ? -37.094 7.23 10.812 1 37.72 594 THR A CA 1
ATOM 4762 C C . THR A 1 594 ? -37.062 8.727 10.5 1 37.72 594 THR A C 1
ATOM 4764 O O . THR A 1 594 ? -37.719 9.18 9.555 1 37.72 594 THR A O 1
ATOM 4767 N N . GLU A 1 595 ? -36.344 9.43 11.234 1 36.03 595 GLU A N 1
ATOM 4768 C CA . GLU A 1 595 ? -36.438 10.883 11.078 1 36.03 595 GLU A CA 1
ATOM 4769 C C . GLU A 1 595 ? -35.594 11.359 9.898 1 36.03 595 GLU A C 1
ATOM 4771 O O . GLU A 1 595 ? -35.969 12.297 9.195 1 36.03 595 GLU A O 1
ATOM 4776 N N . CYS A 1 596 ? -34.531 10.703 9.547 1 36.56 596 CYS A N 1
ATOM 4777 C CA . CYS A 1 596 ? -33.75 11.055 8.367 1 36.56 596 CYS A CA 1
ATOM 4778 C C . CYS A 1 596 ? -34.531 10.75 7.09 1 36.56 596 CYS A C 1
ATOM 4780 O O . CYS A 1 596 ? -34.438 11.5 6.113 1 36.56 596 CYS A O 1
ATOM 4782 N N . GLN A 1 597 ? -35.344 9.711 6.988 1 39.22 597 GLN A N 1
ATOM 4783 C CA . GLN A 1 597 ? -36.25 9.461 5.871 1 39.22 597 GLN A CA 1
ATOM 4784 C C . GLN A 1 597 ? -37.312 10.562 5.738 1 39.22 597 GLN A C 1
ATOM 4786 O O . GLN A 1 597 ? -37.656 10.969 4.629 1 39.22 597 GLN A O 1
ATOM 4791 N N . ARG A 1 598 ? -37.812 11.062 6.84 1 38.59 598 ARG A N 1
ATOM 4792 C CA . ARG A 1 598 ? -38.781 12.141 6.816 1 38.59 598 ARG A CA 1
ATOM 4793 C C . ARG A 1 598 ? -38.156 13.43 6.289 1 38.59 598 ARG A C 1
ATOM 4795 O O . ARG A 1 598 ? -38.812 14.18 5.547 1 38.59 598 ARG A O 1
ATOM 4802 N N . ALA A 1 599 ? -36.969 13.711 6.641 1 33.34 599 ALA A N 1
ATOM 4803 C CA . ALA A 1 599 ? -36.344 14.945 6.207 1 33.34 599 ALA A CA 1
ATOM 4804 C C . ALA A 1 599 ? -35.938 14.875 4.734 1 33.34 599 ALA A C 1
ATOM 4806 O O . ALA A 1 599 ? -36 15.875 4.02 1 33.34 599 ALA A O 1
ATOM 4807 N N . ALA A 1 600 ? -35.562 13.789 4.164 1 35.22 600 ALA A N 1
ATOM 4808 C CA . ALA A 1 600 ? -35.312 13.641 2.736 1 35.22 600 ALA A CA 1
ATOM 4809 C C . ALA A 1 600 ? -36.594 13.781 1.927 1 35.22 600 ALA A C 1
ATOM 4811 O O . ALA A 1 600 ? -36.562 14.312 0.812 1 35.22 600 ALA A O 1
ATOM 4812 N N . ASP A 1 601 ? -37.75 13.281 2.303 1 34.66 601 ASP A N 1
ATOM 4813 C CA . ASP A 1 601 ? -39 13.398 1.561 1 34.66 601 ASP A CA 1
ATOM 4814 C C . ASP A 1 601 ? -39.562 14.805 1.669 1 34.66 601 ASP A C 1
ATOM 4816 O O . ASP A 1 601 ? -40.594 15.125 1.043 1 34.66 601 ASP A O 1
ATOM 4820 N N . SER A 1 602 ? -39.281 15.508 2.738 1 30.11 602 SER A N 1
ATOM 4821 C CA . SER A 1 602 ? -39.875 16.828 2.732 1 30.11 602 SER A CA 1
ATOM 4822 C C . SER A 1 602 ? -39.25 17.719 1.661 1 30.11 602 SER A C 1
ATOM 4824 O O . SER A 1 602 ? -38.031 17.859 1.601 1 30.11 602 SER A O 1
ATOM 4826 N N . PRO A 1 603 ? -39.969 17.906 0.55 1 29.44 603 PRO A N 1
ATOM 4827 C CA . PRO A 1 603 ? -39.562 18.828 -0.517 1 29.44 603 PRO A CA 1
ATOM 4828 C C . PRO A 1 603 ? -38.906 20.094 0.017 1 29.44 603 PRO A C 1
ATOM 4830 O O . PRO A 1 603 ? -39.344 20.656 1.017 1 29.44 603 PRO A O 1
ATOM 4833 N N . LEU A 1 604 ? -37.719 20.203 -0.049 1 29.66 604 LEU A N 1
ATOM 4834 C CA . LEU A 1 604 ? -37.125 21.516 0.174 1 29.66 604 LEU A CA 1
ATOM 4835 C C . LEU A 1 604 ? -38 22.609 -0.446 1 29.66 604 LEU A C 1
ATOM 4837 O O . LEU A 1 604 ? -38.031 22.781 -1.667 1 29.66 604 LEU A O 1
ATOM 4841 N N . THR A 1 605 ? -39.281 22.781 -0.121 1 26.31 605 THR A N 1
ATOM 4842 C CA . THR A 1 605 ? -39.969 24 -0.562 1 26.31 605 THR A CA 1
ATOM 4843 C C . THR A 1 605 ? -39 25.188 -0.551 1 26.31 605 THR A C 1
ATOM 4845 O O . THR A 1 605 ? -38.312 25.422 0.442 1 26.31 605 THR A O 1
ATOM 4848 N N . MET A 1 606 ? -38.688 25.656 -1.72 1 26.17 606 MET A N 1
ATOM 4849 C CA . MET A 1 606 ? -38.062 26.938 -2.07 1 26.17 606 MET A CA 1
ATOM 4850 C C . MET A 1 606 ? -38.656 28.078 -1.245 1 26.17 606 MET A C 1
ATOM 4852 O O . MET A 1 606 ? -39.875 28.375 -1.354 1 26.17 606 MET A O 1
ATOM 4856 N N . LEU A 1 607 ? -38.469 28.078 0.02 1 25.34 607 LEU A N 1
ATOM 4857 C CA . LEU A 1 607 ? -38.969 29.266 0.726 1 25.34 607 LEU A CA 1
ATOM 4858 C C . LEU A 1 607 ? -38.906 30.484 -0.173 1 25.34 607 LEU A C 1
ATOM 4860 O O . LEU A 1 607 ? -37.844 30.828 -0.691 1 25.34 607 LEU A O 1
ATOM 4864 N N . SER A 1 608 ? -39.969 30.719 -0.881 1 21.98 608 SER A N 1
ATOM 4865 C CA . SER A 1 608 ? -40.375 31.906 -1.639 1 21.98 608 SER A CA 1
ATOM 4866 C C . SER A 1 608 ? -39.906 33.188 -0.944 1 21.98 608 SER A C 1
ATOM 4868 O O . SER A 1 608 ? -39.969 33.281 0.283 1 21.98 608 SER A O 1
ATOM 4870 N N . GLU A 1 609 ? -39.125 33.906 -1.644 1 24.31 609 GLU A N 1
ATOM 4871 C CA . GLU A 1 609 ? -38.625 35.25 -1.372 1 24.31 609 GLU A CA 1
ATOM 4872 C C . GLU A 1 609 ? -39.75 36.156 -0.879 1 24.31 609 GLU A C 1
ATOM 4874 O O . GLU A 1 609 ? -40.75 36.375 -1.581 1 24.31 609 GLU A O 1
ATOM 4879 N N . PRO A 1 610 ? -40.188 35.938 0.343 1 23.34 610 PRO A N 1
ATOM 4880 C CA . PRO A 1 610 ? -41.25 36.938 0.558 1 23.34 610 PRO A CA 1
ATOM 4881 C C . PRO A 1 610 ? -40.844 38.344 0.093 1 23.34 610 PRO A C 1
ATOM 4883 O O . PRO A 1 610 ? -39.75 38.812 0.423 1 23.34 610 PRO A O 1
ATOM 4886 N N . GLN A 1 611 ? -41.219 38.656 -1.089 1 23.3 611 GLN A N 1
ATOM 4887 C CA . GLN A 1 611 ? -41.156 39.969 -1.718 1 23.3 611 GLN A CA 1
ATOM 4888 C C . GLN A 1 611 ? -41.75 41.031 -0.807 1 23.3 611 GLN A C 1
ATOM 4890 O O . GLN A 1 611 ? -42.719 41.688 -1.172 1 23.3 611 GLN A O 1
ATOM 4895 N N . ARG A 1 612 ? -41.969 40.656 0.473 1 20.55 612 ARG A N 1
ATOM 4896 C CA . ARG A 1 612 ? -42.688 41.812 1.013 1 20.55 612 ARG A CA 1
ATOM 4897 C C . ARG A 1 612 ? -41.875 43.094 0.86 1 20.55 612 ARG A C 1
ATOM 4899 O O . ARG A 1 612 ? -40.656 43.094 1.001 1 20.55 612 ARG A O 1
ATOM 4906 N N . ALA A 1 613 ? -42.5 44.031 0.377 1 21.12 613 ALA A N 1
ATOM 4907 C CA . ALA A 1 613 ? -42.312 45.469 0.169 1 21.12 613 ALA A CA 1
ATOM 4908 C C . ALA A 1 613 ? -41.781 46.156 1.43 1 21.12 613 ALA A C 1
ATOM 4910 O O . ALA A 1 613 ? -42.5 46.219 2.436 1 21.12 613 ALA A O 1
ATOM 4911 N N . ILE A 1 614 ? -40.562 45.781 1.835 1 21.33 614 ILE A N 1
ATOM 4912 C CA . ILE A 1 614 ? -40 46.625 2.879 1 21.33 614 ILE A CA 1
ATOM 4913 C C . ILE A 1 614 ? -40.281 48.094 2.537 1 21.33 614 ILE A C 1
ATOM 4915 O O . ILE A 1 614 ? -39.719 48.625 1.571 1 21.33 614 ILE A O 1
ATOM 4919 N N . GLN A 1 615 ? -41.469 48.438 2.572 1 20.61 615 GLN A N 1
ATOM 4920 C CA . GLN A 1 615 ? -41.875 49.844 2.531 1 20.61 615 GLN A CA 1
ATOM 4921 C C . GLN A 1 615 ? -40.938 50.688 3.418 1 20.61 615 GLN A C 1
ATOM 4923 O O . GLN A 1 615 ? -40.656 50.312 4.559 1 20.61 615 GLN A O 1
ATOM 4928 N N . SER A 1 616 ? -40.125 51.469 2.646 1 21.91 616 SER A N 1
ATOM 4929 C CA . SER A 1 616 ? -39.281 52.562 3.076 1 21.91 616 SER A CA 1
ATOM 4930 C C . SER A 1 616 ? -39.938 53.375 4.176 1 21.91 616 SER A C 1
ATOM 4932 O O . SER A 1 616 ? -40.969 54.031 3.945 1 21.91 616 SER A O 1
ATOM 4934 N N . ALA A 1 617 ? -40.125 52.75 5.328 1 22.95 617 ALA A N 1
ATOM 4935 C CA . ALA A 1 617 ? -40.625 53.719 6.309 1 22.95 617 ALA A CA 1
ATOM 4936 C C . ALA A 1 617 ? -39.812 55 6.266 1 22.95 617 ALA A C 1
ATOM 4938 O O . ALA A 1 617 ? -38.594 54.969 6.305 1 22.95 617 ALA A O 1
ATOM 4939 N N . GLU A 1 618 ? -40.281 56 5.645 1 21.77 618 GLU A N 1
ATOM 4940 C CA . GLU A 1 618 ? -39.938 57.438 5.605 1 21.77 618 GLU A CA 1
ATOM 4941 C C . GLU A 1 618 ? -39.562 57.938 6.988 1 21.77 618 GLU A C 1
ATOM 4943 O O . GLU A 1 618 ? -40.406 58.062 7.867 1 21.77 618 GLU A O 1
ATOM 4948 N N . ASP A 1 619 ? -38.375 57.25 7.594 1 20.83 619 ASP A N 1
ATOM 4949 C CA . ASP A 1 619 ? -37.875 57.875 8.828 1 20.83 619 ASP A CA 1
ATOM 4950 C C . ASP A 1 619 ? -37.781 59.375 8.688 1 20.83 619 ASP A C 1
ATOM 4952 O O . ASP A 1 619 ? -37.344 59.875 7.652 1 20.83 619 ASP A O 1
ATOM 4956 N N . ASP A 1 620 ? -38.531 60.125 9.328 1 23.09 620 ASP A N 1
ATOM 4957 C CA . ASP A 1 620 ? -38.469 61.531 9.664 1 23.09 620 ASP A CA 1
ATOM 4958 C C . ASP A 1 620 ? -37.031 61.938 10.078 1 23.09 620 ASP A C 1
ATOM 4960 O O . ASP A 1 620 ? -36.281 61.094 10.594 1 23.09 620 ASP A O 1
ATOM 4964 N N . ASN A 1 621 ? -36.469 63.188 9.672 1 21.47 621 ASN A N 1
ATOM 4965 C CA . ASN A 1 621 ? -35.281 64 9.461 1 21.47 621 ASN A CA 1
ATOM 4966 C C . ASN A 1 621 ? -34.469 64.125 10.75 1 21.47 621 ASN A C 1
ATOM 4968 O O . ASN A 1 621 ? -33.594 65 10.836 1 21.47 621 ASN A O 1
ATOM 4972 N N . VAL A 1 622 ? -34.812 63.75 11.984 1 24.83 622 VAL A N 1
ATOM 4973 C CA . VAL A 1 622 ? -34.094 64.562 12.953 1 24.83 622 VAL A CA 1
ATOM 4974 C C . VAL A 1 622 ? -32.594 64.25 12.906 1 24.83 622 VAL A C 1
ATOM 4976 O O . VAL A 1 622 ? -32.219 63.031 12.906 1 24.83 622 VAL A O 1
ATOM 4979 N N . GLU A 1 623 ? -31.594 65.125 12.477 1 21.92 623 GLU A N 1
ATOM 4980 C CA . GLU A 1 623 ? -30.203 65.375 12.156 1 21.92 623 GLU A CA 1
ATOM 4981 C C . GLU A 1 623 ? -29.281 64.938 13.289 1 21.92 623 GLU A C 1
ATOM 4983 O O . GLU A 1 623 ? -28.062 65.188 13.227 1 21.92 623 GLU A O 1
ATOM 4988 N N . GLU A 1 624 ? -29.609 64.438 14.453 1 23.69 624 GLU A N 1
ATOM 4989 C CA . GLU A 1 624 ? -28.516 64.625 15.406 1 23.69 624 GLU A CA 1
ATOM 4990 C C . GLU A 1 624 ? -27.328 63.75 15.039 1 23.69 624 GLU A C 1
ATOM 4992 O O . GLU A 1 624 ? -27.484 62.594 14.602 1 23.69 624 GLU A O 1
ATOM 4997 N N . GLU A 1 625 ? -26 64.188 14.828 1 22.06 625 GLU A N 1
ATOM 4998 C CA . GLU A 1 625 ? -24.641 63.969 14.344 1 22.06 625 GLU A CA 1
ATOM 4999 C C . GLU A 1 625 ? -24.016 62.75 15.016 1 22.06 625 GLU A C 1
ATOM 5001 O O . GLU A 1 625 ? -22.828 62.5 14.852 1 22.06 625 GLU A O 1
ATOM 5006 N N . CYS A 1 626 ? -24.656 61.938 15.875 1 21.86 626 CYS A N 1
ATOM 5007 C CA . CYS A 1 626 ? -23.688 61.125 16.609 1 21.86 626 CYS A CA 1
ATOM 5008 C C . CYS A 1 626 ? -23 60.125 15.688 1 21.86 626 CYS A C 1
ATOM 5010 O O . CYS A 1 626 ? -23.656 59.406 14.938 1 21.86 626 CYS A O 1
ATOM 5012 N N . ASP A 1 627 ? -21.672 60.219 15.352 1 21.8 627 ASP A N 1
ATOM 5013 C CA . ASP A 1 627 ? -20.625 59.562 14.594 1 21.8 627 ASP A CA 1
ATOM 5014 C C . ASP A 1 627 ? -20.578 58.062 14.922 1 21.8 627 ASP A C 1
ATOM 5016 O O . ASP A 1 627 ? -19.656 57.594 15.602 1 21.8 627 ASP A O 1
ATOM 5020 N N . ALA A 1 628 ? -21.609 57.406 15.406 1 23.02 628 ALA A N 1
ATOM 5021 C CA . ALA A 1 628 ? -21.391 56.062 15.906 1 23.02 628 ALA A CA 1
ATOM 5022 C C . ALA A 1 628 ? -20.984 55.094 14.781 1 23.02 628 ALA A C 1
ATOM 5024 O O . ALA A 1 628 ? -21.641 55.031 13.75 1 23.02 628 ALA A O 1
ATOM 5025 N N . GLU A 1 629 ? -19.609 54.812 14.727 1 23.72 629 GLU A N 1
ATOM 5026 C CA . GLU A 1 629 ? -18.891 53.844 13.883 1 23.72 629 GLU A CA 1
ATOM 5027 C C . GLU A 1 629 ? -19.656 52.531 13.766 1 23.72 629 GLU A C 1
ATOM 5029 O O . GLU A 1 629 ? -19.875 51.844 14.766 1 23.72 629 GLU A O 1
ATOM 5034 N N . TRP A 1 630 ? -20.688 52.5 12.922 1 24.06 630 TRP A N 1
ATOM 5035 C CA . TRP A 1 630 ? -21.5 51.344 12.555 1 24.06 630 TRP A CA 1
ATOM 5036 C C . TRP A 1 630 ? -20.625 50.188 12.086 1 24.06 630 TRP A C 1
ATOM 5038 O O . TRP A 1 630 ? -19.953 50.281 11.062 1 24.06 630 TRP A O 1
ATOM 5048 N N . THR A 1 631 ? -19.922 49.562 13.117 1 23.86 631 THR A N 1
ATOM 5049 C CA . THR A 1 631 ? -19.141 48.375 12.852 1 23.86 631 THR A CA 1
ATOM 5050 C C . THR A 1 631 ? -19.938 47.375 12.008 1 23.86 631 THR A C 1
ATOM 5052 O O . THR A 1 631 ? -21.125 47.156 12.25 1 23.86 631 THR A O 1
ATOM 5055 N N . ASP A 1 632 ? -19.438 47.219 10.812 1 22.67 632 ASP A N 1
ATOM 5056 C CA . ASP A 1 632 ? -19.828 46.406 9.672 1 22.67 632 ASP A CA 1
ATOM 5057 C C . ASP A 1 632 ? -20.172 44.969 10.102 1 22.67 632 ASP A C 1
ATOM 5059 O O . ASP A 1 632 ? -19.281 44.156 10.312 1 22.67 632 ASP A O 1
ATOM 5063 N N . LEU A 1 633 ? -21.125 44.875 10.969 1 24.41 633 LEU A N 1
ATOM 5064 C CA . LEU A 1 633 ? -21.703 43.594 11.367 1 24.41 633 LEU A CA 1
ATOM 5065 C C . LEU A 1 633 ? -22.109 42.781 10.141 1 24.41 633 LEU A C 1
ATOM 5067 O O . LEU A 1 633 ? -22.594 41.656 10.273 1 24.41 633 LEU A O 1
ATOM 5071 N N . THR A 1 634 ? -22.109 43.469 8.969 1 27.06 634 THR A N 1
ATOM 5072 C CA . THR A 1 634 ? -22.656 42.781 7.812 1 27.06 634 THR A CA 1
ATOM 5073 C C . THR A 1 634 ? -21.781 41.562 7.445 1 27.06 634 THR A C 1
ATOM 5075 O O . THR A 1 634 ? -22.266 40.562 6.914 1 27.06 634 THR A O 1
ATOM 5078 N N . SER A 1 635 ? -20.453 41.875 7.676 1 25.69 635 SER A N 1
ATOM 5079 C CA . SER A 1 635 ? -19.578 40.844 7.156 1 25.69 635 SER A CA 1
ATOM 5080 C C . SER A 1 635 ? -19.75 39.531 7.918 1 25.69 635 SER A C 1
ATOM 5082 O O . SER A 1 635 ? -19.359 38.469 7.43 1 25.69 635 SER A O 1
ATOM 5084 N N . ILE A 1 636 ? -20.031 39.719 9.203 1 25.5 636 ILE A N 1
ATOM 5085 C CA . ILE A 1 636 ? -20.219 38.469 9.93 1 25.5 636 ILE A CA 1
ATOM 5086 C C . ILE A 1 636 ? -21.516 37.812 9.484 1 25.5 636 ILE A C 1
ATOM 5088 O O . ILE A 1 636 ? -21.609 36.594 9.43 1 25.5 636 ILE A O 1
ATOM 5092 N N . GLU A 1 637 ? -22.594 38.688 9.117 1 26.52 637 GLU A N 1
ATOM 5093 C CA . GLU A 1 637 ? -23.844 38.094 8.641 1 26.52 637 GLU A CA 1
ATOM 5094 C C . GLU A 1 637 ? -23.656 37.375 7.312 1 26.52 637 GLU A C 1
ATOM 5096 O O . GLU A 1 637 ? -24.25 36.312 7.09 1 26.52 637 GLU A O 1
ATOM 5101 N N . LEU A 1 638 ? -22.875 37.938 6.414 1 26.83 638 LEU A N 1
ATOM 5102 C CA . LEU A 1 638 ? -22.578 37.281 5.145 1 26.83 638 LEU A CA 1
ATOM 5103 C C . LEU A 1 638 ? -21.844 35.969 5.375 1 26.83 638 LEU A C 1
ATOM 5105 O O . LEU A 1 638 ? -22.094 34.969 4.68 1 26.83 638 LEU A O 1
ATOM 5109 N N . LEU A 1 639 ? -20.891 36.031 6.277 1 25.61 639 LEU A N 1
ATOM 5110 C CA . LEU A 1 639 ? -20.312 34.719 6.602 1 25.61 639 LEU A CA 1
ATOM 5111 C C . LEU A 1 639 ? -21.359 33.812 7.188 1 25.61 639 LEU A C 1
ATOM 5113 O O . LEU A 1 639 ? -21.375 32.594 6.906 1 25.61 639 LEU A O 1
ATOM 5117 N N . SER A 1 640 ? -22.297 34.312 8.039 1 26.23 640 SER A N 1
ATOM 5118 C CA . SER A 1 640 ? -23.422 33.531 8.555 1 26.23 640 SER A CA 1
ATOM 5119 C C . SER A 1 640 ? -24.438 33.219 7.457 1 26.23 640 SER A C 1
ATOM 5121 O O . SER A 1 640 ? -25.062 32.156 7.461 1 26.23 640 SER A O 1
ATOM 5123 N N . ARG A 1 641 ? -24.938 34.094 6.594 1 29.56 641 ARG A N 1
ATOM 5124 C CA . ARG A 1 641 ? -25.875 33.969 5.48 1 29.56 641 ARG A CA 1
ATOM 5125 C C . ARG A 1 641 ? -25.281 33.094 4.371 1 29.56 641 ARG A C 1
ATOM 5127 O O . ARG A 1 641 ? -26 32.344 3.729 1 29.56 641 ARG A O 1
ATOM 5134 N N . GLY A 1 642 ? -24.078 33.406 3.863 1 27.14 642 GLY A N 1
ATOM 5135 C CA . GLY A 1 642 ? -23.406 32.469 2.992 1 27.14 642 GLY A CA 1
ATOM 5136 C C . GLY A 1 642 ? -23.203 31.094 3.633 1 27.14 642 GLY A C 1
ATOM 5137 O O . GLY A 1 642 ? -22.797 30.141 2.963 1 27.14 642 GLY A O 1
ATOM 5138 N N . LEU A 1 643 ? -22.938 31.109 4.961 1 27.36 643 LEU A N 1
ATOM 5139 C CA . LEU A 1 643 ? -23.078 29.891 5.762 1 27.36 643 LEU A CA 1
ATOM 5140 C C . LEU A 1 643 ? -24.547 29.656 6.117 1 27.36 643 LEU A C 1
ATOM 5142 O O . LEU A 1 643 ? -24.844 28.75 6.895 1 27.36 643 LEU A O 1
ATOM 5146 N N . GLY A 1 644 ? -25.656 29.672 5.242 1 24.97 644 GLY A N 1
ATOM 5147 C CA . GLY A 1 644 ? -27.109 29.531 5.219 1 24.97 644 GLY A CA 1
ATOM 5148 C C . GLY A 1 644 ? -27.75 29.719 6.578 1 24.97 644 GLY A C 1
ATOM 5149 O O . GLY A 1 644 ? -28.859 29.25 6.82 1 24.97 644 GLY A O 1
ATOM 5150 N N . LEU A 1 645 ? -27.156 30.328 7.449 1 21.98 645 LEU A N 1
ATOM 5151 C CA . LEU A 1 645 ? -27.734 30.281 8.789 1 21.98 645 LEU A CA 1
ATOM 5152 C C . LEU A 1 645 ? -28.953 31.203 8.891 1 21.98 645 LEU A C 1
ATOM 5154 O O . LEU A 1 645 ? -29.75 31.078 9.82 1 21.98 645 LEU A O 1
ATOM 5158 N N . PHE A 1 646 ? -29 32.531 8.625 1 23.27 646 PHE A N 1
ATOM 5159 C CA . PHE A 1 646 ? -30.109 33.344 9.086 1 23.27 646 PHE A CA 1
ATOM 5160 C C . PHE A 1 646 ? -31.281 33.281 8.109 1 23.27 646 PHE A C 1
ATOM 5162 O O . PHE A 1 646 ? -31.094 33.438 6.898 1 23.27 646 PHE A O 1
ATOM 5169 N N . GLY A 1 647 ? -32.312 32.438 8.5 1 19.95 647 GLY A N 1
ATOM 5170 C CA . GLY A 1 647 ? -33.688 32.375 8.016 1 19.95 647 GLY A CA 1
ATOM 5171 C C . GLY A 1 647 ? -34.344 33.75 7.895 1 19.95 647 GLY A C 1
ATOM 5172 O O . GLY A 1 647 ? -35.5 33.844 7.535 1 19.95 647 GLY A O 1
ATOM 5173 N N . GLU A 1 648 ? -33.844 34.812 7.34 1 21.17 648 GLU A N 1
ATOM 5174 C CA . GLU A 1 648 ? -35.062 35.625 7.191 1 21.17 648 GLU A CA 1
ATOM 5175 C C . GLU A 1 648 ? -36 35 6.164 1 21.17 648 GLU A C 1
ATOM 5177 O O . GLU A 1 648 ? -35.562 34.531 5.117 1 21.17 648 GLU A O 1
ATOM 5182 N N . MET B 1 1 ? 6.445 -88.125 45.312 1 14.59 1 MET B N 1
ATOM 5183 C CA . MET B 1 1 ? 5.328 -89.062 45 1 14.59 1 MET B CA 1
ATOM 5184 C C . MET B 1 1 ? 4.59 -88.562 43.75 1 14.59 1 MET B C 1
ATOM 5186 O O . MET B 1 1 ? 4.5 -89.312 42.75 1 14.59 1 MET B O 1
ATOM 5190 N N . SER B 1 2 ? 3.156 -88.188 43.812 1 15.18 2 SER B N 1
ATOM 5191 C CA . SER B 1 2 ? 1.953 -88.75 43.219 1 15.18 2 SER B CA 1
ATOM 5192 C C . SER B 1 2 ? 1.606 -88 41.906 1 15.18 2 SER B C 1
ATOM 5194 O O . SER B 1 2 ? 2.164 -86.938 41.594 1 15.18 2 SER B O 1
ATOM 5196 N N . SER B 1 3 ? 0.254 -87.438 41.781 1 15.11 3 SER B N 1
ATOM 5197 C CA . SER B 1 3 ? -0.919 -87.875 41.031 1 15.11 3 SER B CA 1
ATOM 5198 C C . SER B 1 3 ? -1.073 -87.188 39.719 1 15.11 3 SER B C 1
ATOM 5200 O O . SER B 1 3 ? -0.477 -86.125 39.5 1 15.11 3 SER B O 1
ATOM 5202 N N . GLN B 1 4 ? -2.424 -87 39 1 13.57 4 GLN B N 1
ATOM 5203 C CA . GLN B 1 4 ? -3.311 -87.625 38.031 1 13.57 4 GLN B CA 1
ATOM 5204 C C . GLN B 1 4 ? -3.846 -86.562 37.062 1 13.57 4 GLN B C 1
ATOM 5206 O O . GLN B 1 4 ? -4.578 -86.938 36.125 1 13.57 4 GLN B O 1
ATOM 5211 N N . ALA B 1 5 ? -3.826 -85.25 37.312 1 14.42 5 ALA B N 1
ATOM 5212 C CA . ALA B 1 5 ? -5.086 -84.625 37 1 14.42 5 ALA B CA 1
ATOM 5213 C C . ALA B 1 5 ? -5.375 -84.625 35.5 1 14.42 5 ALA B C 1
ATOM 5215 O O . ALA B 1 5 ? -4.574 -84.188 34.719 1 14.42 5 ALA B O 1
ATOM 5216 N N . GLU B 1 6 ? -6.289 -85.312 34.812 1 14.86 6 GLU B N 1
ATOM 5217 C CA . GLU B 1 6 ? -6.734 -86.188 33.75 1 14.86 6 GLU B CA 1
ATOM 5218 C C . GLU B 1 6 ? -7.301 -85.375 32.562 1 14.86 6 GLU B C 1
ATOM 5220 O O . GLU B 1 6 ? -6.957 -85.625 31.422 1 14.86 6 GLU B O 1
ATOM 5225 N N . THR B 1 7 ? -8.391 -84.562 32.656 1 14.73 7 THR B N 1
ATOM 5226 C CA . THR B 1 7 ? -9.633 -85.125 32.094 1 14.73 7 THR B CA 1
ATOM 5227 C C . THR B 1 7 ? -9.75 -84.75 30.609 1 14.73 7 THR B C 1
ATOM 5229 O O . THR B 1 7 ? -9.062 -83.875 30.125 1 14.73 7 THR B O 1
ATOM 5232 N N . SER B 1 8 ? -11.031 -84.625 29.938 1 14.66 8 SER B N 1
ATOM 5233 C CA . SER B 1 8 ? -11.898 -85.312 29.016 1 14.66 8 SER B CA 1
ATOM 5234 C C . SER B 1 8 ? -12.023 -84.625 27.672 1 14.66 8 SER B C 1
ATOM 5236 O O . SER B 1 8 ? -11.758 -85.25 26.625 1 14.66 8 SER B O 1
ATOM 5238 N N . GLY B 1 9 ? -13.203 -83.938 27.266 1 14.53 9 GLY B N 1
ATOM 5239 C CA . GLY B 1 9 ? -14.203 -84.562 26.406 1 14.53 9 GLY B CA 1
ATOM 5240 C C . GLY B 1 9 ? -14.078 -84.188 24.953 1 14.53 9 GLY B C 1
ATOM 5241 O O . GLY B 1 9 ? -13.227 -83.375 24.594 1 14.53 9 GLY B O 1
ATOM 5242 N N . SER B 1 10 ? -15.242 -83.688 24.219 1 14.66 10 SER B N 1
ATOM 5243 C CA . SER B 1 10 ? -16.078 -84.312 23.188 1 14.66 10 SER B CA 1
ATOM 5244 C C . SER B 1 10 ? -15.758 -83.688 21.812 1 14.66 10 SER B C 1
ATOM 5246 O O . SER B 1 10 ? -15.109 -82.688 21.703 1 14.66 10 SER B O 1
ATOM 5248 N N . PRO B 1 11 ? -16.766 -83.812 20.609 1 15.05 11 PRO B N 1
ATOM 5249 C CA . PRO B 1 11 ? -16.781 -84.562 19.359 1 15.05 11 PRO B CA 1
ATOM 5250 C C . PRO B 1 11 ? -16.656 -83.688 18.125 1 15.05 11 PRO B C 1
ATOM 5252 O O . PRO B 1 11 ? -16.203 -84.125 17.062 1 15.05 11 PRO B O 1
ATOM 5255 N N . ARG B 1 12 ? -17 -82.312 18.094 1 14.35 12 ARG B N 1
ATOM 5256 C CA . ARG B 1 12 ? -18.047 -81.938 17.125 1 14.35 12 ARG B CA 1
ATOM 5257 C C . ARG B 1 12 ? -17.5 -81.938 15.703 1 14.35 12 ARG B C 1
ATOM 5259 O O . ARG B 1 12 ? -16.391 -81.5 15.445 1 14.35 12 ARG B O 1
ATOM 5266 N N . LEU B 1 13 ? -18.312 -82.188 14.516 1 14.18 13 LEU B N 1
ATOM 5267 C CA . LEU B 1 13 ? -18.422 -82.938 13.273 1 14.18 13 LEU B CA 1
ATOM 5268 C C . LEU B 1 13 ? -18.062 -82.062 12.078 1 14.18 13 LEU B C 1
ATOM 5270 O O . LEU B 1 13 ? -17.359 -82.5 11.172 1 14.18 13 LEU B O 1
ATOM 5274 N N . LYS B 1 14 ? -18.734 -80.812 11.75 1 16.12 14 LYS B N 1
ATOM 5275 C CA . LYS B 1 14 ? -19.594 -80.938 10.578 1 16.12 14 LYS B CA 1
ATOM 5276 C C . LYS B 1 14 ? -18.766 -81 9.297 1 16.12 14 LYS B C 1
ATOM 5278 O O . LYS B 1 14 ? -17.672 -80.438 9.234 1 16.12 14 LYS B O 1
ATOM 5283 N N . PRO B 1 15 ? -19.469 -81.188 7.895 1 14.93 15 PRO B N 1
ATOM 5284 C CA . PRO B 1 15 ? -19.156 -81.938 6.691 1 14.93 15 PRO B CA 1
ATOM 5285 C C . PRO B 1 15 ? -18.438 -81.125 5.625 1 14.93 15 PRO B C 1
ATOM 5287 O O . PRO B 1 15 ? -17.391 -81.562 5.117 1 14.93 15 PRO B O 1
ATOM 5290 N N . GLU B 1 16 ? -19.094 -80.25 4.895 1 15.58 16 GLU B N 1
ATOM 5291 C CA . GLU B 1 16 ? -19.406 -80.688 3.541 1 15.58 16 GLU B CA 1
ATOM 5292 C C . GLU B 1 16 ? -18.266 -80.375 2.576 1 15.58 16 GLU B C 1
ATOM 5294 O O . GLU B 1 16 ? -17.391 -79.562 2.891 1 15.58 16 GLU B O 1
ATOM 5299 N N . ARG B 1 17 ? -18.844 -80.125 1.232 1 15.63 17 ARG B N 1
ATOM 5300 C CA . ARG B 1 17 ? -18.547 -80.625 -0.096 1 15.63 17 ARG B CA 1
ATOM 5301 C C . ARG B 1 17 ? -17.516 -79.75 -0.814 1 15.63 17 ARG B C 1
ATOM 5303 O O . ARG B 1 17 ? -17.344 -78.625 -0.475 1 15.63 17 ARG B O 1
ATOM 5310 N N . THR B 1 18 ? -17.141 -80.188 -2.059 1 14.7 18 THR B N 1
ATOM 5311 C CA . THR B 1 18 ? -16.094 -80.5 -3.025 1 14.7 18 THR B CA 1
ATOM 5312 C C . THR B 1 18 ? -15.867 -79.312 -3.953 1 14.7 18 THR B C 1
ATOM 5314 O O . THR B 1 18 ? -16.812 -78.562 -4.301 1 14.7 18 THR B O 1
ATOM 5317 N N . LYS B 1 19 ? -14.727 -78.875 -4.074 1 17.61 19 LYS B N 1
ATOM 5318 C CA . LYS B 1 19 ? -13.891 -77.875 -4.777 1 17.61 19 LYS B CA 1
ATOM 5319 C C . LYS B 1 19 ? -13.984 -78.062 -6.289 1 17.61 19 LYS B C 1
ATOM 5321 O O . LYS B 1 19 ? -13.141 -78.75 -6.898 1 17.61 19 LYS B O 1
ATOM 5326 N N . ARG B 1 20 ? -15.281 -78.062 -6.797 1 16.44 20 ARG B N 1
ATOM 5327 C CA . ARG B 1 20 ? -15.344 -78.562 -8.164 1 16.44 20 ARG B CA 1
ATOM 5328 C C . ARG B 1 20 ? -14.406 -77.812 -9.078 1 16.44 20 ARG B C 1
ATOM 5330 O O . ARG B 1 20 ? -13.922 -76.75 -8.711 1 16.44 20 ARG B O 1
ATOM 5337 N N . GLU B 1 21 ? -15.023 -77.125 -10.258 1 15.02 21 GLU B N 1
ATOM 5338 C CA . GLU B 1 21 ? -14.992 -77.438 -11.695 1 15.02 21 GLU B CA 1
ATOM 5339 C C . GLU B 1 21 ? -14.023 -76.438 -12.406 1 15.02 21 GLU B C 1
ATOM 5341 O O . GLU B 1 21 ? -13.852 -75.312 -11.984 1 15.02 21 GLU B O 1
ATOM 5346 N N . CYS B 1 22 ? -13.156 -76.875 -13.414 1 16.94 22 CYS B N 1
ATOM 5347 C CA . CYS B 1 22 ? -12 -76.812 -14.305 1 16.94 22 CYS B CA 1
ATOM 5348 C C . CYS B 1 22 ? -12.266 -75.875 -15.453 1 16.94 22 CYS B C 1
ATOM 5350 O O . CYS B 1 22 ? -12.984 -76.188 -16.406 1 16.94 22 CYS B O 1
ATOM 5352 N N . ASP B 1 23 ? -12.742 -74.625 -15.141 1 15.97 23 ASP B N 1
ATOM 5353 C CA . ASP B 1 23 ? -13.234 -73.812 -16.281 1 15.97 23 ASP B CA 1
ATOM 5354 C C . ASP B 1 23 ? -12.148 -73.688 -17.344 1 15.97 23 ASP B C 1
ATOM 5356 O O . ASP B 1 23 ? -11.078 -73.125 -17.078 1 15.97 23 ASP B O 1
ATOM 5360 N N . PHE B 1 24 ? -12.273 -74.375 -18.484 1 16.2 24 PHE B N 1
ATOM 5361 C CA . PHE B 1 24 ? -11.516 -74.75 -19.672 1 16.2 24 PHE B CA 1
ATOM 5362 C C . PHE B 1 24 ? -11.133 -73.5 -20.469 1 16.2 24 PHE B C 1
ATOM 5364 O O . PHE B 1 24 ? -9.961 -73.25 -20.781 1 16.2 24 PHE B O 1
ATOM 5371 N N . GLY B 1 25 ? -11.945 -73 -21.406 1 16.14 25 GLY B N 1
ATOM 5372 C CA . GLY B 1 25 ? -11.672 -73.25 -22.812 1 16.14 25 GLY B CA 1
ATOM 5373 C C . GLY B 1 25 ? -10.867 -72.125 -23.422 1 16.14 25 GLY B C 1
ATOM 5374 O O . GLY B 1 25 ? -10.672 -71.062 -22.812 1 16.14 25 GLY B O 1
ATOM 5375 N N . ALA B 1 26 ? -11.016 -71.938 -24.844 1 17.81 26 ALA B N 1
ATOM 5376 C CA . ALA B 1 26 ? -10.32 -71.875 -26.125 1 17.81 26 ALA B CA 1
ATOM 5377 C C . ALA B 1 26 ? -9.953 -70.438 -26.516 1 17.81 26 ALA B C 1
ATOM 5379 O O . ALA B 1 26 ? -10.492 -69.5 -25.969 1 17.81 26 ALA B O 1
ATOM 5380 N N . THR B 1 27 ? -9.672 -70.125 -27.812 1 17.78 27 THR B N 1
ATOM 5381 C CA . THR B 1 27 ? -8.609 -69.875 -28.797 1 17.78 27 THR B CA 1
ATOM 5382 C C . THR B 1 27 ? -8.742 -68.5 -29.391 1 17.78 27 THR B C 1
ATOM 5384 O O . THR B 1 27 ? -7.746 -67.875 -29.797 1 17.78 27 THR B O 1
ATOM 5387 N N . GLU B 1 28 ? -9.969 -67.875 -29.656 1 17.91 28 GLU B N 1
ATOM 5388 C CA . GLU B 1 28 ? -10.086 -67.312 -31.016 1 17.91 28 GLU B CA 1
ATOM 5389 C C . GLU B 1 28 ? -9.25 -66.062 -31.203 1 17.91 28 GLU B C 1
ATOM 5391 O O . GLU B 1 28 ? -8.984 -65.375 -30.25 1 17.91 28 GLU B O 1
ATOM 5396 N N . THR B 1 29 ? -8.961 -65.625 -32.531 1 19.58 29 THR B N 1
ATOM 5397 C CA . THR B 1 29 ? -8.023 -65.188 -33.562 1 19.58 29 THR B CA 1
ATOM 5398 C C . THR B 1 29 ? -8.047 -63.656 -33.688 1 19.58 29 THR B C 1
ATOM 5400 O O . THR B 1 29 ? -7.043 -63.031 -34.031 1 19.58 29 THR B O 1
ATOM 5403 N N . ARG B 1 30 ? -9.141 -62.875 -33.5 1 20.64 30 ARG B N 1
ATOM 5404 C CA . ARG B 1 30 ? -9.383 -61.906 -34.562 1 20.64 30 ARG B CA 1
ATOM 5405 C C . ARG B 1 30 ? -8.383 -60.75 -34.469 1 20.64 30 ARG B C 1
ATOM 5407 O O . ARG B 1 30 ? -7.934 -60.375 -33.375 1 20.64 30 ARG B O 1
ATOM 5414 N N . ILE B 1 31 ? -8.023 -60.094 -35.562 1 22.39 31 ILE B N 1
ATOM 5415 C CA . ILE B 1 31 ? -7.066 -59.344 -36.375 1 22.39 31 ILE B CA 1
ATOM 5416 C C . ILE B 1 31 ? -7.203 -57.844 -36.094 1 22.39 31 ILE B C 1
ATOM 5418 O O . ILE B 1 31 ? -6.629 -57.031 -36.812 1 22.39 31 ILE B O 1
ATOM 5422 N N . GLN B 1 32 ? -7.566 -57.406 -34.844 1 18.08 32 GLN B N 1
ATOM 5423 C CA . GLN B 1 32 ? -8.156 -56.062 -34.906 1 18.08 32 GLN B CA 1
ATOM 5424 C C . GLN B 1 32 ? -7.141 -55.031 -35.406 1 18.08 32 GLN B C 1
ATOM 5426 O O . GLN B 1 32 ? -6 -55.031 -34.938 1 18.08 32 GLN B O 1
ATOM 5431 N N . ASP B 1 33 ? -7.422 -54.438 -36.531 1 22.56 33 ASP B N 1
ATOM 5432 C CA . ASP B 1 33 ? -6.773 -53.469 -37.406 1 22.56 33 ASP B CA 1
ATOM 5433 C C . ASP B 1 33 ? -6.383 -52.188 -36.625 1 22.56 33 ASP B C 1
ATOM 5435 O O . ASP B 1 33 ? -7.238 -51.562 -36.031 1 22.56 33 ASP B O 1
ATOM 5439 N N . VAL B 1 34 ? -5.246 -52.156 -35.969 1 22.95 34 VAL B N 1
ATOM 5440 C CA . VAL B 1 34 ? -4.836 -51.094 -35.094 1 22.95 34 VAL B CA 1
ATOM 5441 C C . VAL B 1 34 ? -4.766 -49.781 -35.844 1 22.95 34 VAL B C 1
ATOM 5443 O O . VAL B 1 34 ? -4.082 -49.688 -36.875 1 22.95 34 VAL B O 1
ATOM 5446 N N . SER B 1 35 ? -5.895 -49.031 -35.781 1 22.86 35 SER B N 1
ATOM 5447 C CA . SER B 1 35 ? -6.172 -47.656 -36.25 1 22.86 35 SER B CA 1
ATOM 5448 C C . SER B 1 35 ? -4.953 -46.75 -36.094 1 22.86 35 SER B C 1
ATOM 5450 O O . SER B 1 35 ? -4.102 -47 -35.25 1 22.86 35 SER B O 1
ATOM 5452 N N . GLN B 1 36 ? -4.77 -45.969 -37.188 1 23.03 36 GLN B N 1
ATOM 5453 C CA . GLN B 1 36 ? -3.732 -45.031 -37.625 1 23.03 36 GLN B CA 1
ATOM 5454 C C . GLN B 1 36 ? -3.387 -44.031 -36.531 1 23.03 36 GLN B C 1
ATOM 5456 O O . GLN B 1 36 ? -4.262 -43.625 -35.75 1 23.03 36 GLN B O 1
ATOM 5461 N N . PRO B 1 37 ? -2.059 -44 -36.219 1 23.06 37 PRO B N 1
ATOM 5462 C CA . PRO B 1 37 ? -1.529 -43.156 -35.125 1 23.06 37 PRO B CA 1
ATOM 5463 C C . PRO B 1 37 ? -1.947 -41.688 -35.25 1 23.06 37 PRO B C 1
ATOM 5465 O O . PRO B 1 37 ? -1.782 -41.094 -36.281 1 23.06 37 PRO B O 1
ATOM 5468 N N . GLU B 1 38 ? -3.131 -41.375 -34.688 1 24.69 38 GLU B N 1
ATOM 5469 C CA . GLU B 1 38 ? -3.596 -40 -34.625 1 24.69 38 GLU B CA 1
ATOM 5470 C C . GLU B 1 38 ? -2.449 -39.031 -34.344 1 24.69 38 GLU B C 1
ATOM 5472 O O . GLU B 1 38 ? -1.614 -39.312 -33.469 1 24.69 38 GLU B O 1
ATOM 5477 N N . THR B 1 39 ? -2.074 -38.219 -35.375 1 24.42 39 THR B N 1
ATOM 5478 C CA . THR B 1 39 ? -1.093 -37.156 -35.375 1 24.42 39 THR B CA 1
ATOM 5479 C C . THR B 1 39 ? -1.205 -36.281 -34.125 1 24.42 39 THR B C 1
ATOM 5481 O O . THR B 1 39 ? -2.303 -35.875 -33.75 1 24.42 39 THR B O 1
ATOM 5484 N N . CYS B 1 40 ? -0.243 -36.531 -33.344 1 23.08 40 CYS B N 1
ATOM 5485 C CA . CYS B 1 40 ? -0.07 -35.844 -32.062 1 23.08 40 CYS B CA 1
ATOM 5486 C C . CYS B 1 40 ? -0.125 -34.344 -32.25 1 23.08 40 CYS B C 1
ATOM 5488 O O . CYS B 1 40 ? 0.736 -33.75 -32.906 1 23.08 40 CYS B O 1
ATOM 5490 N N . ASP B 1 41 ? -1.321 -33.812 -32.5 1 24.62 41 ASP B N 1
ATOM 5491 C CA . ASP B 1 41 ? -1.45 -32.375 -32.5 1 24.62 41 ASP B CA 1
ATOM 5492 C C . ASP B 1 41 ? -0.631 -31.75 -31.359 1 24.62 41 ASP B C 1
ATOM 5494 O O . ASP B 1 41 ? -0.865 -32.031 -30.188 1 24.62 41 ASP B O 1
ATOM 5498 N N . LEU B 1 42 ? 0.629 -31.469 -31.703 1 23.28 42 LEU B N 1
ATOM 5499 C CA . LEU B 1 42 ? 1.611 -30.859 -30.812 1 23.28 42 LEU B CA 1
ATOM 5500 C C . LEU B 1 42 ? 0.982 -2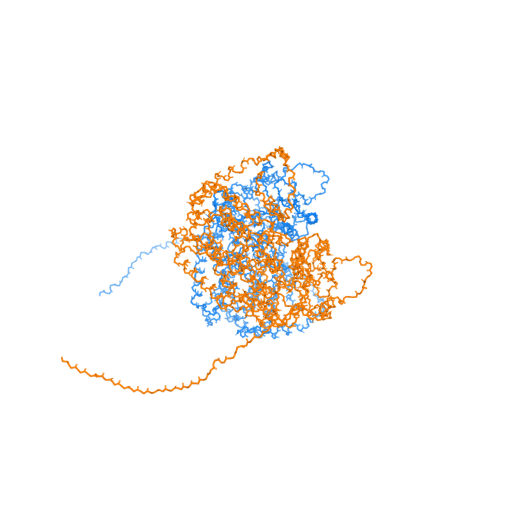9.734 -30 1 23.28 42 LEU B C 1
ATOM 5502 O O . LEU B 1 42 ? 1.621 -29.188 -29.094 1 23.28 42 LEU B O 1
ATOM 5506 N N . ASN B 1 43 ? 0.112 -29.016 -30.781 1 25.45 43 ASN B N 1
ATOM 5507 C CA . ASN B 1 43 ? -0.354 -27.859 -30.016 1 25.45 43 ASN B CA 1
ATOM 5508 C C . ASN B 1 43 ? -1.226 -28.281 -28.828 1 25.45 43 ASN B C 1
ATOM 5510 O O . ASN B 1 43 ? -2.271 -28.906 -29.016 1 25.45 43 ASN B O 1
ATOM 5514 N N . GLY B 1 44 ? -0.693 -28.953 -27.984 1 25.53 44 GLY B N 1
ATOM 5515 C CA . GLY B 1 44 ? -1.167 -29.719 -26.844 1 25.53 44 GLY B CA 1
ATOM 5516 C C . GLY B 1 44 ? -2.381 -29.109 -26.172 1 25.53 44 GLY B C 1
ATOM 5517 O O . GLY B 1 44 ? -2.693 -29.438 -25.031 1 25.53 44 GLY B O 1
ATOM 5518 N N . MET B 1 45 ? -2.697 -27.953 -26.703 1 26.97 45 MET B N 1
ATOM 5519 C CA . MET B 1 45 ? -3.73 -27.359 -25.859 1 26.97 45 MET B CA 1
ATOM 5520 C C . MET B 1 45 ? -5.012 -28.188 -25.906 1 26.97 45 MET B C 1
ATOM 5522 O O . MET B 1 45 ? -6.027 -27.812 -25.328 1 26.97 45 MET B O 1
ATOM 5526 N N . SER B 1 46 ? -4.996 -29.297 -26.906 1 26.59 46 SER B N 1
ATOM 5527 C CA . SER B 1 46 ? -6.301 -29.922 -27.125 1 26.59 46 SER B CA 1
ATOM 5528 C C . SER B 1 46 ? -6.617 -30.922 -26.016 1 26.59 46 SER B C 1
ATOM 5530 O O . SER B 1 46 ? -6.379 -32.125 -26.172 1 26.59 46 SER B O 1
ATOM 5532 N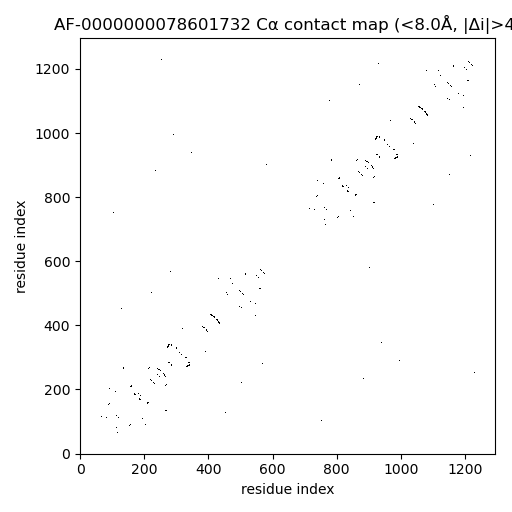 N . ILE B 1 47 ? -6.168 -30.719 -24.938 1 28.06 47 ILE B N 1
ATOM 5533 C CA . ILE B 1 47 ? -6.297 -31.859 -24.047 1 28.06 47 ILE B CA 1
ATOM 5534 C C . ILE B 1 47 ? -7.75 -32.344 -24.031 1 28.06 47 ILE B C 1
ATOM 5536 O O . ILE B 1 47 ? -8.055 -33.406 -23.5 1 28.06 47 ILE B O 1
ATOM 5540 N N . PHE B 1 48 ? -8.695 -31.359 -23.859 1 28.39 48 PHE B N 1
ATOM 5541 C CA . PHE B 1 48 ? -10.016 -31.875 -23.516 1 28.39 48 PHE B CA 1
ATOM 5542 C C . PHE B 1 48 ? -10.633 -32.594 -24.703 1 28.39 48 PHE B C 1
ATOM 5544 O O . PHE B 1 48 ? -11.086 -31.969 -25.656 1 28.39 48 PHE B O 1
ATOM 5551 N N . GLY B 1 49 ? -9.992 -33.594 -25.078 1 24.38 49 GLY B N 1
ATOM 5552 C CA . GLY B 1 49 ? -10.633 -34.469 -26.062 1 24.38 49 GLY B CA 1
ATOM 5553 C C . GLY B 1 49 ? -12.125 -34.656 -25.812 1 24.38 49 GLY B C 1
ATOM 5554 O O . GLY B 1 49 ? -12.555 -34.812 -24.672 1 24.38 49 GLY B O 1
ATOM 5555 N N . ALA B 1 50 ? -12.969 -34.031 -26.656 1 26.69 50 ALA B N 1
ATOM 5556 C CA . ALA B 1 50 ? -14.43 -34.125 -26.672 1 26.69 50 ALA B CA 1
ATOM 5557 C C . ALA B 1 50 ? -14.883 -35.594 -26.578 1 26.69 50 ALA B C 1
ATOM 5559 O O . ALA B 1 50 ? -14.82 -36.344 -27.562 1 26.69 50 ALA B O 1
ATOM 5560 N N . SER B 1 51 ? -14.438 -36.344 -25.719 1 24.42 51 SER B N 1
ATOM 5561 C CA . SER B 1 51 ? -15.141 -37.594 -25.938 1 24.42 51 SER B CA 1
ATOM 5562 C C . SER B 1 51 ? -16.641 -37.375 -26.125 1 24.42 51 SER B C 1
ATOM 5564 O O . SER B 1 51 ? -17.25 -37.969 -27.016 1 24.42 51 SER B O 1
ATOM 5566 N N . THR B 1 52 ? -17.375 -37.281 -24.984 1 24.94 52 THR B N 1
ATOM 5567 C CA . THR B 1 52 ? -18.781 -37.625 -25.047 1 24.94 52 THR B CA 1
ATOM 5568 C C . THR B 1 52 ? -19.562 -36.594 -25.844 1 24.94 52 THR B C 1
ATOM 5570 O O . THR B 1 52 ? -19.125 -35.438 -25.969 1 24.94 52 THR B O 1
ATOM 5573 N N . THR B 1 53 ? -20.844 -36.875 -26.484 1 26.02 53 THR B N 1
ATOM 5574 C CA . THR B 1 53 ? -21.891 -36.25 -27.281 1 26.02 53 THR B CA 1
ATOM 5575 C C . THR B 1 53 ? -22.344 -34.938 -26.641 1 26.02 53 THR B C 1
ATOM 5577 O O . THR B 1 53 ? -23.422 -34.875 -26.047 1 26.02 53 THR B O 1
ATOM 5580 N N . VAL B 1 54 ? -21.609 -34.375 -25.828 1 28.77 54 VAL B N 1
ATOM 5581 C CA . VAL B 1 54 ? -22.344 -33.188 -25.359 1 28.77 54 VAL B CA 1
ATOM 5582 C C . VAL B 1 54 ? -22.578 -32.25 -26.531 1 28.77 54 VAL B C 1
ATOM 5584 O O . VAL B 1 54 ? -21.641 -31.906 -27.266 1 28.77 54 VAL B O 1
ATOM 5587 N N . PRO B 1 55 ? -23.906 -31.953 -26.969 1 27.48 55 PRO B N 1
ATOM 5588 C CA . PRO B 1 55 ? -24.219 -31.25 -28.219 1 27.48 55 PRO B CA 1
ATOM 5589 C C . PRO B 1 55 ? -23.453 -29.938 -28.344 1 27.48 55 PRO B C 1
ATOM 5591 O O . PRO B 1 55 ? -23.156 -29.281 -27.344 1 27.48 55 PRO B O 1
ATOM 5594 N N . ARG B 1 56 ? -22.641 -29.672 -29.375 1 33.06 56 ARG B N 1
ATOM 5595 C CA . ARG B 1 56 ? -22.062 -28.484 -30 1 33.06 56 ARG B CA 1
ATOM 5596 C C . ARG B 1 56 ? -22.891 -27.25 -29.703 1 33.06 56 ARG B C 1
ATOM 5598 O O . ARG B 1 56 ? -22.578 -26.156 -30.188 1 33.06 56 ARG B O 1
ATOM 5605 N N . HIS B 1 57 ? -24.062 -27.469 -29.062 1 28.31 57 HIS B N 1
ATOM 5606 C CA . HIS B 1 57 ? -25.016 -26.375 -28.953 1 28.31 57 HIS B CA 1
ATOM 5607 C C . HIS B 1 57 ? -24.562 -25.344 -27.938 1 28.31 57 HIS B C 1
ATOM 5609 O O . HIS B 1 57 ? -25.078 -24.219 -27.906 1 28.31 57 HIS B O 1
ATOM 5615 N N . ARG B 1 58 ? -23.719 -25.812 -27.016 1 32.75 58 ARG B N 1
ATOM 5616 C CA . ARG B 1 58 ? -23.531 -24.797 -25.984 1 32.75 58 ARG B CA 1
ATOM 5617 C C . ARG B 1 58 ? -22.422 -23.828 -26.359 1 32.75 58 ARG B C 1
ATOM 5619 O O . ARG B 1 58 ? -22.281 -22.75 -25.766 1 32.75 58 ARG B O 1
ATOM 5626 N N . GLU B 1 59 ? -21.344 -24.266 -26.984 1 35.22 59 GLU B N 1
ATOM 5627 C CA . GLU B 1 59 ? -20.391 -23.266 -27.469 1 35.22 59 GLU B CA 1
ATOM 5628 C C . GLU B 1 59 ? -21.078 -22.266 -28.391 1 35.22 59 GLU B C 1
ATOM 5630 O O . GLU B 1 59 ? -20.734 -21.078 -28.375 1 35.22 59 GLU B O 1
ATOM 5635 N N . VAL B 1 60 ? -22.062 -22.672 -29.141 1 33.97 60 VAL B N 1
ATOM 5636 C CA . VAL B 1 60 ? -22.875 -21.859 -30.047 1 33.97 60 VAL B CA 1
ATOM 5637 C C . VAL B 1 60 ? -23.703 -20.859 -29.234 1 33.97 60 VAL B C 1
ATOM 5639 O O . VAL B 1 60 ? -23.906 -19.719 -29.641 1 33.97 60 VAL B O 1
ATOM 5642 N N . GLN B 1 61 ? -23.938 -21.281 -28.016 1 34.5 61 GLN B N 1
ATOM 5643 C CA . GLN B 1 61 ? -24.812 -20.438 -27.219 1 34.5 61 GLN B CA 1
ATOM 5644 C C . GLN B 1 61 ? -24.047 -19.297 -26.578 1 34.5 61 GLN B C 1
ATOM 5646 O O . GLN B 1 61 ? -24.594 -18.219 -26.344 1 34.5 61 GLN B O 1
ATOM 5651 N N . LEU B 1 62 ? -22.797 -19.562 -26.203 1 40.88 62 LEU B N 1
ATOM 5652 C CA . LEU B 1 62 ? -22.062 -18.438 -25.641 1 40.88 62 LEU B CA 1
ATOM 5653 C C . LEU B 1 62 ? -21.953 -17.297 -26.656 1 40.88 62 LEU B C 1
ATOM 5655 O O . LEU B 1 62 ? -22.047 -16.125 -26.281 1 40.88 62 LEU B O 1
ATOM 5659 N N . THR B 1 63 ? -21.828 -17.672 -27.938 1 35.44 63 THR B N 1
ATOM 5660 C CA . THR B 1 63 ? -21.766 -16.688 -29.016 1 35.44 63 THR B CA 1
ATOM 5661 C C . THR B 1 63 ? -23.016 -15.828 -29.031 1 35.44 63 THR B C 1
ATOM 5663 O O . THR B 1 63 ? -22.953 -14.617 -29.266 1 35.44 63 THR B O 1
ATOM 5666 N N . GLU B 1 64 ? -24.109 -16.516 -28.828 1 39.75 64 GLU B N 1
ATOM 5667 C CA . GLU B 1 64 ? -25.375 -15.789 -28.984 1 39.75 64 GLU B CA 1
ATOM 5668 C C . GLU B 1 64 ? -25.578 -14.805 -27.844 1 39.75 64 GLU B C 1
ATOM 5670 O O . GLU B 1 64 ? -26.125 -13.719 -28.047 1 39.75 64 GLU B O 1
ATOM 5675 N N . VAL B 1 65 ? -25.062 -15.172 -26.781 1 40.31 65 VAL B N 1
ATOM 5676 C CA . VAL B 1 65 ? -25.406 -14.359 -25.609 1 40.31 65 VAL B CA 1
ATOM 5677 C C . VAL B 1 65 ? -24.531 -13.109 -25.578 1 40.31 65 VAL B C 1
ATOM 5679 O O . VAL B 1 65 ? -25 -12.023 -25.25 1 40.31 65 VAL B O 1
ATOM 5682 N N . LEU B 1 66 ? -23.281 -13.305 -25.891 1 42.75 66 LEU B N 1
ATOM 5683 C CA . LEU B 1 66 ? -22.375 -12.164 -25.781 1 42.75 66 LEU B CA 1
ATOM 5684 C C . LEU B 1 66 ? -22.625 -11.164 -26.891 1 42.75 66 LEU B C 1
ATOM 5686 O O . LEU B 1 66 ? -22.312 -9.977 -26.75 1 42.75 66 LEU B O 1
ATOM 5690 N N . PHE B 1 67 ? -23.25 -11.633 -28.234 1 39.09 67 PHE B N 1
ATOM 5691 C CA . PHE B 1 67 ? -23.375 -10.789 -29.422 1 39.09 67 PHE B CA 1
ATOM 5692 C C . PHE B 1 67 ? -24.812 -10.305 -29.578 1 39.09 67 PHE B C 1
ATOM 5694 O O . PHE B 1 67 ? -25.484 -10.672 -30.547 1 39.09 67 PHE B O 1
ATOM 5701 N N . GLY B 1 68 ? -25.609 -10.164 -28.797 1 33.16 68 GLY B N 1
ATOM 5702 C CA . GLY B 1 68 ? -26.875 -9.516 -29.156 1 33.16 68 GLY B CA 1
ATOM 5703 C C . GLY B 1 68 ? -26.672 -8.195 -29.875 1 33.16 68 GLY B C 1
ATOM 5704 O O . GLY B 1 68 ? -27.578 -7.367 -29.922 1 33.16 68 GLY B O 1
ATOM 5705 N N . VAL B 1 69 ? -25.484 -7.633 -30.234 1 32.56 69 VAL B N 1
ATOM 5706 C CA . VAL B 1 69 ? -25.453 -6.367 -30.953 1 32.56 69 VAL B CA 1
ATOM 5707 C C . VAL B 1 69 ? -25.875 -6.602 -32.406 1 32.56 69 VAL B C 1
ATOM 5709 O O . VAL B 1 69 ? -25.703 -7.695 -32.938 1 32.56 69 VAL B O 1
ATOM 5712 N N . THR B 1 70 ? -26.656 -5.621 -33.125 1 29.2 70 THR B N 1
ATOM 5713 C CA . THR B 1 70 ? -27 -5.355 -34.5 1 29.2 70 THR B CA 1
ATOM 5714 C C . THR B 1 70 ? -25.797 -5.559 -35.406 1 29.2 70 THR B C 1
ATOM 5716 O O . THR B 1 70 ? -24.656 -5.344 -35 1 29.2 70 THR B O 1
ATOM 5719 N N . SER B 1 71 ? -26.031 -6.254 -36.656 1 28.94 71 SER B N 1
ATOM 5720 C CA . SER B 1 71 ? -25.281 -6.629 -37.844 1 28.94 71 SER B CA 1
ATOM 5721 C C . SER B 1 71 ? -24.578 -5.422 -38.469 1 28.94 71 SER B C 1
ATOM 5723 O O . SER B 1 71 ? -24.984 -4.945 -39.531 1 28.94 71 SER B O 1
ATOM 5725 N N . TYR B 1 72 ? -24.359 -4.293 -38 1 27.86 72 TYR B N 1
ATOM 5726 C CA . TYR B 1 72 ? -23.625 -3.416 -38.906 1 27.86 72 TYR B CA 1
ATOM 5727 C C . TYR B 1 72 ? -22.344 -4.09 -39.406 1 27.86 72 TYR B C 1
ATOM 5729 O O . TYR B 1 72 ? -21.312 -4.023 -38.75 1 27.86 72 TYR B O 1
ATOM 5737 N N . TYR B 1 73 ? -22.469 -5.242 -40.125 1 28.09 73 TYR B N 1
ATOM 5738 C CA . TYR B 1 73 ? -21.438 -6.012 -40.844 1 28.09 73 TYR B CA 1
ATOM 5739 C C . TYR B 1 73 ? -20.734 -5.16 -41.875 1 28.09 73 TYR B C 1
ATOM 5741 O O . TYR B 1 73 ? -20.344 -5.66 -42.938 1 28.09 73 TYR B O 1
ATOM 5749 N N . ASN B 1 74 ? -21.016 -3.859 -42.156 1 28.64 74 ASN B N 1
ATOM 5750 C CA . ASN B 1 74 ? -20.281 -3.467 -43.344 1 28.64 74 ASN B CA 1
ATOM 5751 C C . ASN B 1 74 ? -18.844 -4.008 -43.312 1 28.64 74 ASN B C 1
ATOM 5753 O O . ASN B 1 74 ? -18.391 -4.512 -42.312 1 28.64 74 ASN B O 1
ATOM 5757 N N . SER B 1 75 ? -17.953 -3.385 -44.344 1 30.47 75 SER B N 1
ATOM 5758 C CA . SER B 1 75 ? -16.562 -3.689 -44.688 1 30.47 75 SER B CA 1
ATOM 5759 C C . SER B 1 75 ? -15.688 -3.84 -43.469 1 30.47 75 SER B C 1
ATOM 5761 O O . SER B 1 75 ? -15.312 -2.846 -42.844 1 30.47 75 SER B O 1
ATOM 5763 N N . ILE B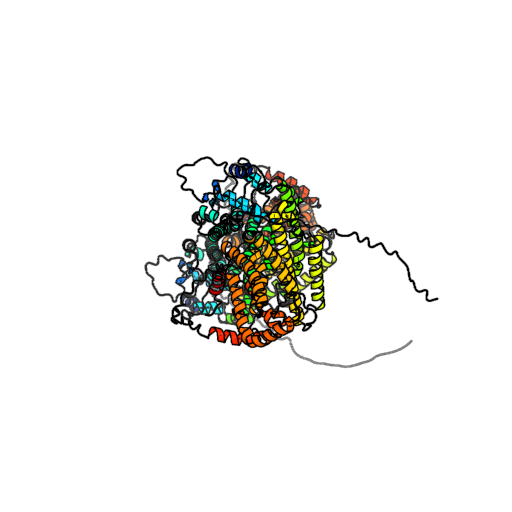 1 76 ? -16.047 -4.691 -42.656 1 34.28 76 ILE B N 1
ATOM 5764 C CA . ILE B 1 76 ? -15.547 -5.008 -41.312 1 34.28 76 ILE B CA 1
ATOM 5765 C C . ILE B 1 76 ? -14.039 -5.266 -41.375 1 34.28 76 ILE B C 1
ATOM 5767 O O . ILE B 1 76 ? -13.602 -6.266 -41.969 1 34.28 76 ILE B O 1
ATOM 5771 N N . SER B 1 77 ? -13.367 -4.414 -41.906 1 36.47 77 SER B N 1
ATOM 5772 C CA . SER B 1 77 ? -11.969 -4.645 -41.562 1 36.47 77 SER B CA 1
ATOM 5773 C C . SER B 1 77 ? -11.844 -5.293 -40.188 1 36.47 77 SER B C 1
ATOM 5775 O O . SER B 1 77 ? -12.461 -4.84 -39.219 1 36.47 77 SER B O 1
ATOM 5777 N N . PRO B 1 78 ? -11.883 -6.691 -39.969 1 42.47 78 PRO B N 1
ATOM 5778 C CA . PRO B 1 78 ? -11.914 -7.457 -38.719 1 42.47 78 PRO B CA 1
ATOM 5779 C C . PRO B 1 78 ? -11.406 -6.656 -37.531 1 42.47 78 PRO B C 1
ATOM 5781 O O . PRO B 1 78 ? -10.195 -6.48 -37.344 1 42.47 78 PRO B O 1
ATOM 5784 N N . SER B 1 79 ? -11.984 -5.602 -37.312 1 52.12 79 SER B N 1
ATOM 5785 C CA . SER B 1 79 ? -11.617 -4.656 -36.25 1 52.12 79 SER B CA 1
ATOM 5786 C C . SER B 1 79 ? -11.461 -5.359 -34.906 1 52.12 79 SER B C 1
ATOM 5788 O O . SER B 1 79 ? -12.391 -6.027 -34.438 1 52.12 79 SER B O 1
ATOM 5790 N N . ARG B 1 80 ? -10.227 -5.559 -34.312 1 74.75 80 ARG B N 1
ATOM 5791 C CA . ARG B 1 80 ? -9.586 -6.223 -33.156 1 74.75 80 ARG B CA 1
ATOM 5792 C C . ARG B 1 80 ? -10.219 -5.781 -31.844 1 74.75 80 ARG B C 1
ATOM 5794 O O . ARG B 1 80 ? -10.539 -6.617 -31 1 74.75 80 ARG B O 1
ATOM 5801 N N . ASP B 1 81 ? -10.57 -4.594 -31.688 1 89.38 81 ASP B N 1
ATOM 5802 C CA . ASP B 1 81 ? -11.062 -4.004 -30.438 1 89.38 81 ASP B CA 1
ATOM 5803 C C . ASP B 1 81 ? -12.258 -3.094 -30.703 1 89.38 81 ASP B C 1
ATOM 5805 O O . ASP B 1 81 ? -12.375 -2.502 -31.781 1 89.38 81 ASP B O 1
ATOM 5809 N N . VAL B 1 82 ? -13.328 -3.129 -29.953 1 92.69 82 VAL B N 1
ATOM 5810 C CA . VAL B 1 82 ? -14.477 -2.223 -30 1 92.69 82 VAL B CA 1
ATOM 5811 C C . VAL B 1 82 ? -14.5 -1.364 -28.734 1 92.69 82 VAL B C 1
ATOM 5813 O O . VAL B 1 82 ? -14.031 -1.786 -27.688 1 92.69 82 VAL B O 1
ATOM 5816 N N . HIS B 1 83 ? -15.023 -0.211 -28.969 1 94.62 83 HIS B N 1
ATOM 5817 C CA . HIS B 1 83 ? -15.195 0.655 -27.812 1 94.62 83 HIS B CA 1
ATOM 5818 C C . HIS B 1 83 ? -16.125 0.025 -26.797 1 94.62 83 HIS B C 1
ATOM 5820 O O . HIS B 1 83 ? -17.094 -0.651 -27.156 1 94.62 83 HIS B O 1
ATOM 5826 N N . PHE B 1 84 ? -15.922 0.257 -25.5 1 94.06 84 PHE B N 1
ATOM 5827 C CA . PHE B 1 84 ? -16.656 -0.459 -24.469 1 94.06 84 PHE B CA 1
ATOM 5828 C C . PHE B 1 84 ? -18.141 -0.095 -24.5 1 94.06 84 PHE B C 1
ATOM 5830 O O . PHE B 1 84 ? -18.984 -0.867 -24.047 1 94.06 84 PHE B O 1
ATOM 5837 N N . THR B 1 85 ? -18.453 1.06 -25.031 1 90.88 85 THR B N 1
ATOM 5838 C CA . THR B 1 85 ? -19.844 1.524 -25.078 1 90.88 85 THR B CA 1
ATOM 5839 C C . THR B 1 85 ? -20.688 0.631 -25.969 1 90.88 85 THR B C 1
ATOM 5841 O O . THR B 1 85 ? -21.922 0.685 -25.938 1 90.88 85 THR B O 1
ATOM 5844 N N . CYS B 1 86 ? -20 -0.165 -26.766 1 89.44 86 CYS B N 1
ATOM 5845 C CA . CYS B 1 86 ? -20.719 -1.116 -27.625 1 89.44 86 CYS B CA 1
ATOM 5846 C C . CYS B 1 86 ? -21.344 -2.219 -26.781 1 89.44 86 CYS B C 1
ATOM 5848 O O . CYS B 1 86 ? -22.234 -2.928 -27.266 1 89.44 86 CYS B O 1
ATOM 5850 N N . HIS B 1 87 ? -20.828 -2.379 -25.641 1 88.69 87 HIS B N 1
ATOM 5851 C CA . HIS B 1 87 ? -21.391 -3.326 -24.688 1 88.69 87 HIS B CA 1
ATOM 5852 C C . HIS B 1 87 ? -22.172 -2.607 -23.594 1 88.69 87 HIS B C 1
ATOM 5854 O O . HIS B 1 87 ? -21.578 -1.975 -22.719 1 88.69 87 HIS B O 1
ATOM 5860 N N . SER B 1 88 ? -23.422 -2.764 -23.453 1 86.56 88 SER B N 1
ATOM 5861 C CA . SER B 1 88 ? -24.312 -2.006 -22.578 1 86.56 88 SER B CA 1
ATOM 5862 C C . SER B 1 88 ? -24.031 -2.326 -21.109 1 86.56 88 SER B C 1
ATOM 5864 O O . SER B 1 88 ? -24.344 -1.533 -20.219 1 86.56 88 SER B O 1
ATOM 5866 N N . TYR B 1 89 ? -23.391 -3.486 -20.906 1 90.12 89 TYR B N 1
ATOM 5867 C CA . TYR B 1 89 ? -23.203 -3.898 -19.531 1 90.12 89 TYR B CA 1
ATOM 5868 C C . TYR B 1 89 ? -21.922 -3.299 -18.953 1 90.12 89 TYR B C 1
ATOM 5870 O O . TYR B 1 89 ? -21.688 -3.357 -17.734 1 90.12 89 TYR B O 1
ATOM 5878 N N . LEU B 1 90 ? -21.125 -2.715 -19.766 1 93.69 90 LEU B N 1
ATOM 5879 C CA . LEU B 1 90 ? -19.875 -2.146 -19.281 1 93.69 90 LEU B CA 1
ATOM 5880 C C . LEU B 1 90 ? -20.047 -0.672 -18.938 1 93.69 90 LEU B C 1
ATOM 5882 O O . LEU B 1 90 ? -20.719 0.064 -19.656 1 93.69 90 LEU B O 1
ATOM 5886 N N . ARG B 1 91 ? -19.375 -0.307 -17.844 1 94.06 91 ARG B N 1
ATOM 5887 C CA . ARG B 1 91 ? -19.5 1.076 -17.391 1 94.06 91 ARG B CA 1
ATOM 5888 C C . ARG B 1 91 ? -18.156 1.637 -16.969 1 94.06 91 ARG B C 1
ATOM 5890 O O . ARG B 1 91 ? -17.328 0.907 -16.422 1 94.06 91 ARG B O 1
ATOM 5897 N N . ALA B 1 92 ? -17.938 2.883 -17.141 1 94.88 92 ALA B N 1
ATOM 5898 C CA . ALA B 1 92 ? -16.828 3.707 -16.656 1 94.88 92 ALA B CA 1
ATOM 5899 C C . ALA B 1 92 ? -17.344 4.98 -15.992 1 94.88 92 ALA B C 1
ATOM 5901 O O . ALA B 1 92 ? -17.359 6.047 -16.609 1 94.88 92 ALA B O 1
ATOM 5902 N N . PRO B 1 93 ? -17.625 4.922 -14.766 1 92.5 93 PRO B N 1
ATOM 5903 C CA . PRO B 1 93 ? -18.406 5.973 -14.109 1 92.5 93 PRO B CA 1
ATOM 5904 C C . PRO B 1 93 ? -17.688 7.312 -14.07 1 92.5 93 PRO B C 1
ATOM 5906 O O . PRO B 1 93 ? -18.312 8.367 -14.172 1 92.5 93 PRO B O 1
ATOM 5909 N N . ARG B 1 94 ? -16.375 7.363 -13.961 1 93.75 94 ARG B N 1
ATOM 5910 C CA . ARG B 1 94 ? -15.664 8.625 -13.75 1 93.75 94 ARG B CA 1
ATOM 5911 C C . ARG B 1 94 ? -15.023 9.117 -15.047 1 93.75 94 ARG B C 1
ATOM 5913 O O . ARG B 1 94 ? -14.297 10.109 -15.039 1 93.75 94 ARG B O 1
ATOM 5920 N N . LEU B 1 95 ? -15.289 8.445 -16.125 1 94.88 95 LEU B N 1
ATOM 5921 C CA . LEU B 1 95 ? -14.664 8.805 -17.391 1 94.88 95 LEU B CA 1
ATOM 5922 C C . LEU B 1 95 ? -15.031 10.219 -17.812 1 94.88 95 LEU B C 1
ATOM 5924 O O . LEU B 1 95 ? -14.188 10.977 -18.297 1 94.88 95 LEU B O 1
ATOM 5928 N N . ARG B 1 96 ? -16.281 10.602 -17.594 1 91.56 96 ARG B N 1
ATOM 5929 C CA . ARG B 1 96 ? -16.797 11.906 -18.031 1 91.56 96 ARG B CA 1
ATOM 5930 C C . ARG B 1 96 ? -16.188 13.023 -17.188 1 91.56 96 ARG B C 1
ATOM 5932 O O . ARG B 1 96 ? -16.156 14.18 -17.609 1 91.56 96 ARG B O 1
ATOM 5939 N N . TYR B 1 97 ? -15.695 12.617 -15.977 1 90.31 97 TYR B N 1
ATOM 5940 C CA . TYR B 1 97 ? -15.18 13.633 -15.062 1 90.31 97 TYR B CA 1
ATOM 5941 C C . TYR B 1 97 ? -13.688 13.852 -15.281 1 90.31 97 TYR B C 1
ATOM 5943 O O . TYR B 1 97 ? -13.102 14.773 -14.703 1 90.31 97 TYR B O 1
ATOM 5951 N N . LEU B 1 98 ? -13.086 13.023 -16.109 1 92.88 98 LEU B N 1
ATOM 5952 C CA . LEU B 1 98 ? -11.664 13.188 -16.406 1 92.88 98 LEU B CA 1
ATOM 5953 C C . LEU B 1 98 ? -11.43 14.367 -17.328 1 92.88 98 LEU B C 1
ATOM 5955 O O . LEU B 1 98 ? -12.32 14.727 -18.109 1 92.88 98 LEU B O 1
ATOM 5959 N N . ASN B 1 99 ? -10.266 15.008 -17.25 1 91.25 99 ASN B N 1
ATOM 5960 C CA . ASN B 1 99 ? -9.914 16.062 -18.188 1 91.25 99 ASN B CA 1
ATOM 5961 C C . ASN B 1 99 ? -9.773 15.539 -19.609 1 91.25 99 ASN B C 1
ATOM 5963 O O . ASN B 1 99 ? -9.578 14.336 -19.812 1 91.25 99 ASN B O 1
ATOM 5967 N N . ALA B 1 100 ? -9.867 16.359 -20.594 1 92.94 100 ALA B N 1
ATOM 5968 C CA . ALA B 1 100 ? -9.859 16 -22 1 92.94 100 ALA B CA 1
ATOM 5969 C C . ALA B 1 100 ? -8.547 15.328 -22.391 1 92.94 100 ALA B C 1
ATOM 5971 O O . ALA B 1 100 ? -8.539 14.391 -23.203 1 92.94 100 ALA B O 1
ATOM 5972 N N . ALA B 1 101 ? -7.449 15.789 -21.828 1 92.81 101 ALA B N 1
ATOM 5973 C CA . ALA B 1 101 ? -6.148 15.211 -22.156 1 92.81 101 ALA B CA 1
ATOM 5974 C C . ALA B 1 101 ? -6.07 13.758 -21.703 1 92.81 101 ALA B C 1
ATOM 5976 O O . ALA B 1 101 ? -5.543 12.906 -22.422 1 92.81 101 ALA B O 1
ATOM 5977 N N . ASP B 1 102 ? -6.598 13.508 -20.516 1 95.06 102 ASP B N 1
ATOM 5978 C CA . ASP B 1 102 ? -6.59 12.148 -19.984 1 95.06 102 ASP B CA 1
ATOM 5979 C C . ASP B 1 102 ? -7.488 11.227 -20.812 1 95.06 102 ASP B C 1
ATOM 5981 O O . ASP B 1 102 ? -7.113 10.086 -21.109 1 95.06 102 ASP B O 1
ATOM 5985 N N . GLN B 1 103 ? -8.641 11.719 -21.172 1 96.19 103 GLN B N 1
ATOM 5986 C CA . GLN B 1 103 ? -9.562 10.93 -21.984 1 96.19 103 GLN B CA 1
ATOM 5987 C C . GLN B 1 103 ? -8.938 10.586 -23.328 1 96.19 103 GLN B C 1
ATOM 5989 O O . GLN B 1 103 ? -9.031 9.445 -23.797 1 96.19 103 GLN B O 1
ATOM 5994 N N . SER B 1 104 ? -8.32 11.594 -23.922 1 95.19 104 SER B N 1
ATOM 5995 C CA . SER B 1 104 ? -7.695 11.391 -25.234 1 95.19 104 SER B CA 1
ATOM 5996 C C . SER B 1 104 ? -6.543 10.391 -25.141 1 95.19 104 SER B C 1
ATOM 5998 O O . SER B 1 104 ? -6.32 9.609 -26.062 1 95.19 104 SER B O 1
ATOM 6000 N N . PHE B 1 105 ? -5.797 10.508 -24.094 1 96.06 105 PHE B N 1
ATOM 6001 C CA . PHE B 1 105 ? -4.684 9.578 -23.906 1 96.06 105 PHE B CA 1
ATOM 6002 C C . PHE B 1 105 ? -5.191 8.148 -23.734 1 96.06 105 PHE B C 1
ATOM 6004 O O . PHE B 1 105 ? -4.656 7.223 -24.344 1 96.06 105 PHE B O 1
ATOM 6011 N N . LEU B 1 106 ? -6.215 7.945 -22.859 1 97.06 106 LEU B N 1
ATOM 6012 C CA . LEU B 1 106 ? -6.801 6.625 -22.656 1 97.06 106 LEU B CA 1
ATOM 6013 C C . LEU B 1 106 ? -7.316 6.043 -23.969 1 97.06 106 LEU B C 1
ATOM 6015 O O . LEU B 1 106 ? -7.172 4.848 -24.219 1 97.06 106 LEU B O 1
ATOM 6019 N N . GLU B 1 107 ? -7.891 6.906 -24.812 1 95.31 107 GLU B N 1
ATOM 6020 C CA . GLU B 1 107 ? -8.383 6.492 -26.125 1 95.31 107 GLU B CA 1
ATOM 6021 C C . GLU B 1 107 ? -7.234 6.086 -27.047 1 95.31 107 GLU B C 1
ATOM 6023 O O . GLU B 1 107 ? -7.316 5.066 -27.734 1 95.31 107 GLU B O 1
ATOM 6028 N N . SER B 1 108 ? -6.199 6.891 -27 1 95 108 SER B N 1
ATOM 6029 C CA . SER B 1 108 ? -5.055 6.625 -27.859 1 95 108 SER B CA 1
ATOM 6030 C C . SER B 1 108 ? -4.375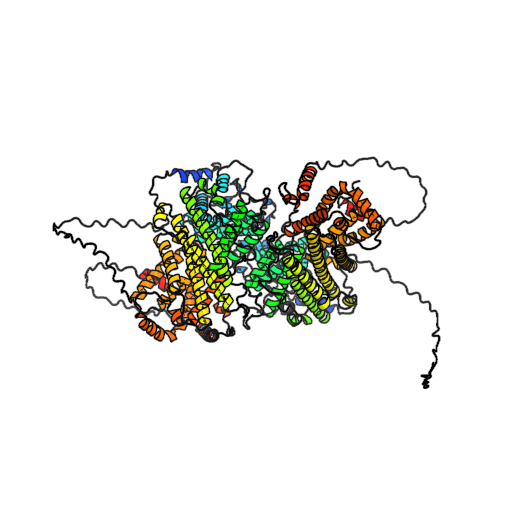 5.309 -27.5 1 95 108 SER B C 1
ATOM 6032 O O . SER B 1 108 ? -3.842 4.613 -28.359 1 95 108 SER B O 1
ATOM 6034 N N . GLN B 1 109 ? -4.43 4.984 -26.188 1 95.19 109 GLN B N 1
ATOM 6035 C CA . GLN B 1 109 ? -3.799 3.756 -25.719 1 95.19 109 GLN B CA 1
ATOM 6036 C C . GLN B 1 109 ? -4.773 2.582 -25.766 1 95.19 109 GLN B C 1
ATOM 6038 O O . GLN B 1 109 ? -4.445 1.479 -25.312 1 95.19 109 GLN B O 1
ATOM 6043 N N . LYS B 1 110 ? -6.004 2.795 -26.188 1 95.44 110 LYS B N 1
ATOM 6044 C CA . LYS B 1 110 ? -7.043 1.793 -26.391 1 95.44 110 LYS B CA 1
ATOM 6045 C C . LYS B 1 110 ? -7.508 1.2 -25.062 1 95.44 110 LYS B C 1
ATOM 6047 O O . LYS B 1 110 ? -7.938 0.046 -25.016 1 95.44 110 LYS B O 1
ATOM 6052 N N . SER B 1 111 ? -7.34 1.991 -24 1 97 111 SER B N 1
ATOM 6053 C CA . SER B 1 111 ? -7.781 1.524 -22.688 1 97 111 SER B CA 1
ATOM 6054 C C . SER B 1 111 ? -9.305 1.474 -22.594 1 97 111 SER B C 1
ATOM 6056 O O . SER B 1 111 ? -9.852 0.833 -21.703 1 97 111 SER B O 1
ATOM 6058 N N . LEU B 1 112 ? -9.984 2.094 -23.578 1 97.56 112 LEU B N 1
ATOM 6059 C CA . LEU B 1 112 ? -11.438 2.137 -23.578 1 97.56 112 LEU B CA 1
ATOM 6060 C C . LEU B 1 112 ? -12.016 1.138 -24.578 1 97.56 112 LEU B C 1
ATOM 6062 O O . LEU B 1 112 ? -13.203 1.179 -24.891 1 97.56 112 LEU B O 1
ATOM 6066 N N . HIS B 1 113 ? -11.156 0.288 -25.031 1 96.44 113 HIS B N 1
ATOM 6067 C CA . HIS B 1 113 ? -11.578 -0.707 -26.016 1 96.44 113 HIS B CA 1
ATOM 6068 C C . HIS B 1 113 ? -11.453 -2.119 -25.453 1 96.44 113 HIS B C 1
ATOM 6070 O O . HIS B 1 113 ? -10.617 -2.379 -24.578 1 96.44 113 HIS B O 1
ATOM 6076 N N . VAL B 1 114 ? -12.305 -2.93 -25.812 1 95.88 114 VAL B N 1
ATOM 6077 C CA . VAL B 1 114 ? -12.312 -4.332 -25.406 1 95.88 114 VAL B CA 1
ATOM 6078 C C . VAL B 1 114 ? -12.344 -5.227 -26.656 1 95.88 114 VAL B C 1
ATOM 6080 O O . VAL B 1 114 ? -12.812 -4.809 -27.719 1 95.88 114 VAL B O 1
ATOM 6083 N N . PRO B 1 115 ? -11.773 -6.414 -26.484 1 94.75 115 PRO B N 1
ATOM 6084 C CA . PRO B 1 115 ? -11.828 -7.324 -27.641 1 94.75 115 PRO B CA 1
ATOM 6085 C C . PRO B 1 115 ? -13.258 -7.656 -28.047 1 94.75 115 PRO B C 1
ATOM 6087 O O . PRO B 1 115 ? -14.188 -7.516 -27.25 1 94.75 115 PRO B O 1
ATOM 6090 N N . ALA B 1 116 ? -13.398 -8.07 -29.344 1 90.06 116 ALA B N 1
ATOM 6091 C CA . ALA B 1 116 ? -14.727 -8.375 -29.859 1 90.06 116 ALA B CA 1
ATOM 6092 C C . ALA B 1 116 ? -14.773 -9.773 -30.469 1 90.06 116 ALA B C 1
ATOM 6094 O O . ALA B 1 116 ? -13.734 -10.398 -30.688 1 90.06 116 ALA B O 1
ATOM 6095 N N . GLY B 1 117 ? -15.914 -10.273 -30.516 1 88.06 117 GLY B N 1
ATOM 6096 C CA . GLY B 1 117 ? -16.141 -11.508 -31.25 1 88.06 117 GLY B CA 1
ATOM 6097 C C . GLY B 1 117 ? -15.625 -12.742 -30.531 1 88.06 117 GLY B C 1
ATOM 6098 O O . GLY B 1 117 ? -15.82 -12.883 -29.328 1 88.06 117 GLY B O 1
ATOM 6099 N N . ILE B 1 118 ? -14.961 -13.578 -31.312 1 89.81 118 ILE B N 1
ATOM 6100 C CA . ILE B 1 118 ? -14.562 -14.898 -30.844 1 89.81 118 ILE B CA 1
ATOM 6101 C C . ILE B 1 118 ? -13.438 -14.766 -29.828 1 89.81 118 ILE B C 1
ATOM 6103 O O . ILE B 1 118 ? -13.344 -15.562 -28.891 1 89.81 118 ILE B O 1
ATOM 6107 N N . ILE B 1 119 ? -12.695 -13.773 -29.984 1 93.81 119 ILE B N 1
ATOM 6108 C CA . ILE B 1 119 ? -11.562 -13.586 -29.078 1 93.81 119 ILE B CA 1
ATOM 6109 C C . ILE B 1 119 ? -12.07 -13.227 -27.688 1 93.81 119 ILE B C 1
ATOM 6111 O O . ILE B 1 119 ? -11.523 -13.695 -26.688 1 93.81 119 ILE B O 1
ATOM 6115 N N . LEU B 1 120 ? -13.039 -12.367 -27.625 1 94.94 120 LEU B N 1
ATOM 6116 C CA . LEU B 1 120 ? -13.609 -12.008 -26.344 1 94.94 120 LEU B CA 1
ATOM 6117 C C . LEU B 1 120 ? -14.219 -13.227 -25.641 1 94.94 120 LEU B C 1
ATOM 6119 O O . LEU B 1 120 ? -14.023 -13.422 -24.453 1 94.94 120 LEU B O 1
ATOM 6123 N N . GLU B 1 121 ? -14.883 -14.016 -26.391 1 93.81 121 GLU B N 1
ATOM 6124 C CA . GLU B 1 121 ? -15.492 -15.227 -25.844 1 93.81 121 GLU B CA 1
ATOM 6125 C C . GLU B 1 121 ? -14.43 -16.188 -25.312 1 93.81 121 GLU B C 1
ATOM 6127 O O . GLU B 1 121 ? -14.602 -16.781 -24.25 1 93.81 121 GLU B O 1
ATOM 6132 N N . THR B 1 122 ? -13.43 -16.281 -26.109 1 96.06 122 THR B N 1
ATOM 6133 C CA . THR B 1 122 ? -12.336 -17.172 -25.719 1 96.06 122 THR B CA 1
ATOM 6134 C C . THR B 1 122 ? -11.695 -16.672 -24.422 1 96.06 122 THR B C 1
ATOM 6136 O O . THR B 1 122 ? -11.438 -17.469 -23.516 1 96.06 122 THR B O 1
ATOM 6139 N N . LEU B 1 123 ? -11.477 -15.406 -24.344 1 97.25 123 LEU B N 1
ATOM 6140 C CA . LEU B 1 123 ? -10.828 -14.828 -23.172 1 97.25 123 LEU B CA 1
ATOM 6141 C C . LEU B 1 123 ? -11.703 -14.984 -21.938 1 97.25 123 LEU B C 1
ATOM 6143 O O . LEU B 1 123 ? -11.219 -15.359 -20.859 1 97.25 123 LEU B O 1
ATOM 6147 N N . VAL B 1 124 ? -12.953 -14.727 -22.031 1 96.88 124 VAL B N 1
ATOM 6148 C CA . VAL B 1 124 ? -13.875 -14.859 -20.922 1 96.88 124 VAL B CA 1
ATOM 6149 C C . VAL B 1 124 ? -13.961 -16.312 -20.484 1 96.88 124 VAL B C 1
ATOM 6151 O O . VAL B 1 124 ? -13.945 -16.609 -19.281 1 96.88 124 VAL B O 1
ATOM 6154 N N . SER B 1 125 ? -14 -17.156 -21.438 1 96.94 125 SER B N 1
ATOM 6155 C CA . SER B 1 125 ? -14.055 -18.578 -21.125 1 96.94 125 SER B CA 1
ATOM 6156 C C . SER B 1 125 ? -12.789 -19.031 -20.391 1 96.94 125 SER B C 1
ATOM 6158 O O . SER B 1 125 ? -12.867 -19.766 -19.406 1 96.94 125 SER B O 1
ATOM 6160 N N . ARG B 1 126 ? -11.656 -18.594 -20.906 1 97.25 126 ARG B N 1
ATOM 6161 C CA . ARG B 1 126 ? -10.391 -18.984 -20.281 1 97.25 126 ARG B CA 1
ATOM 6162 C C . ARG B 1 126 ? -10.273 -18.422 -18.875 1 97.25 126 ARG B C 1
ATOM 6164 O O . ARG B 1 126 ? -9.672 -19.062 -18 1 97.25 126 ARG B O 1
ATOM 6171 N N . TYR B 1 127 ? -10.82 -17.281 -18.656 1 98.12 127 TYR B N 1
ATOM 6172 C CA . TYR B 1 127 ? -10.82 -16.719 -17.312 1 98.12 127 TYR B CA 1
ATOM 6173 C C . TYR B 1 127 ? -11.562 -17.625 -16.344 1 98.12 127 TYR B C 1
ATOM 6175 O O . TYR B 1 127 ? -11.055 -17.953 -15.266 1 98.12 127 TYR B O 1
ATOM 6183 N N . PHE B 1 128 ? -12.727 -18 -16.656 1 97.75 128 PHE B N 1
ATOM 6184 C CA . PHE B 1 128 ? -13.562 -18.781 -15.75 1 97.75 128 PHE B CA 1
ATOM 6185 C C . PHE B 1 128 ? -13.086 -20.219 -15.672 1 97.75 128 PHE B C 1
ATOM 6187 O O . PHE B 1 128 ? -13.32 -20.906 -14.672 1 97.75 128 PHE B O 1
ATOM 6194 N N . LEU B 1 129 ? -12.289 -20.641 -16.672 1 97.06 129 LEU B N 1
ATOM 6195 C CA . LEU B 1 129 ? -11.758 -22 -16.656 1 97.06 129 LEU B CA 1
ATOM 6196 C C . LEU B 1 129 ? -10.531 -22.094 -15.758 1 97.06 129 LEU B C 1
ATOM 6198 O O . LEU B 1 129 ? -10.344 -23.094 -15.055 1 97.06 129 LEU B O 1
ATOM 6202 N N . TYR B 1 130 ? -9.719 -20.984 -15.781 1 96.69 130 TYR B N 1
ATOM 6203 C CA . TYR B 1 130 ? -8.383 -21.219 -15.242 1 96.69 130 TYR B CA 1
ATOM 6204 C C . TYR B 1 130 ? -8.078 -20.234 -14.117 1 96.69 130 TYR B C 1
ATOM 6206 O O . TYR B 1 130 ? -7.191 -20.484 -13.297 1 96.69 130 TYR B O 1
ATOM 6214 N N . VAL B 1 131 ? -8.742 -19.141 -14.008 1 97.94 131 VAL B N 1
ATOM 6215 C CA . VAL B 1 131 ? -8.445 -18.141 -12.977 1 97.94 131 VAL B CA 1
ATOM 6216 C C . VAL B 1 131 ? -9.5 -18.219 -11.875 1 97.94 131 VAL B C 1
ATOM 6218 O O . VAL B 1 131 ? -9.172 -18.328 -10.695 1 97.94 131 VAL B O 1
ATOM 6221 N N . HIS B 1 132 ? -10.734 -18.281 -12.25 1 98 132 HIS B N 1
ATOM 6222 C CA . HIS B 1 132 ? -11.891 -18.156 -11.367 1 98 132 HIS B CA 1
ATOM 6223 C C . HIS B 1 132 ? -11.938 -19.312 -10.359 1 98 132 HIS B C 1
ATOM 6225 O O . HIS B 1 132 ? -12.32 -19.109 -9.211 1 98 132 HIS B O 1
ATOM 6231 N N . PRO B 1 133 ? -11.547 -20.516 -10.734 1 96.94 133 PRO B N 1
ATOM 6232 C CA . PRO B 1 133 ? -11.664 -21.625 -9.781 1 96.94 133 PRO B CA 1
ATOM 6233 C C . PRO B 1 133 ? -10.766 -21.438 -8.555 1 96.94 133 PRO B C 1
ATOM 6235 O O . PRO B 1 133 ? -11.102 -21.891 -7.465 1 96.94 133 PRO B O 1
ATOM 6238 N N . CYS B 1 134 ? -9.664 -20.75 -8.766 1 95.81 134 CYS B N 1
ATOM 6239 C CA . CYS B 1 134 ? -8.75 -20.547 -7.652 1 95.81 134 CYS B CA 1
ATOM 6240 C C . CYS B 1 134 ? -8.969 -19.172 -7.035 1 95.81 134 CYS B C 1
ATOM 6242 O O . CYS B 1 134 ? -8.609 -18.938 -5.879 1 95.81 134 CYS B O 1
ATOM 6244 N N . LEU B 1 135 ? -9.492 -18.297 -7.812 1 97.69 135 LEU B N 1
ATOM 6245 C CA . LEU B 1 135 ? -9.672 -16.922 -7.371 1 97.69 135 LEU B CA 1
ATOM 6246 C C . LEU B 1 135 ? -11.016 -16.375 -7.832 1 97.69 135 LEU B C 1
ATOM 6248 O O . LEU B 1 135 ? -11.078 -15.508 -8.703 1 97.69 135 LEU B O 1
ATOM 6252 N N . PRO B 1 136 ? -12.047 -16.844 -7.184 1 97.75 136 PRO B N 1
ATOM 6253 C CA . PRO B 1 136 ? -13.383 -16.406 -7.59 1 97.75 136 PRO B CA 1
ATOM 6254 C C . PRO B 1 136 ? -13.719 -15 -7.094 1 97.75 136 PRO B C 1
ATOM 6256 O O . PRO B 1 136 ? -14.672 -14.82 -6.328 1 97.75 136 PRO B O 1
ATOM 6259 N N . ILE B 1 137 ? -13.047 -14.07 -7.59 1 96.62 137 ILE B N 1
ATOM 6260 C CA . ILE B 1 137 ? -13.18 -12.68 -7.152 1 96.62 137 ILE B CA 1
ATOM 6261 C C . ILE B 1 137 ? -14.508 -12.109 -7.629 1 96.62 137 ILE B C 1
ATOM 6263 O O . ILE B 1 137 ? -15.055 -11.188 -7.016 1 96.62 137 ILE B O 1
ATOM 6267 N N . LEU B 1 138 ? -15.055 -12.656 -8.727 1 95.31 138 LEU B N 1
ATOM 6268 C CA . LEU B 1 138 ? -16.328 -12.234 -9.297 1 95.31 138 LEU B CA 1
ATOM 6269 C C . LEU B 1 138 ? -17.391 -13.305 -9.102 1 95.31 138 LEU B C 1
ATOM 6271 O O . LEU B 1 138 ? -17.062 -14.484 -8.961 1 95.31 138 LEU B O 1
ATOM 6275 N N . ASN B 1 139 ? -18.594 -12.828 -9 1 94.81 139 ASN B N 1
ATOM 6276 C CA . ASN B 1 139 ? -19.703 -13.781 -9.047 1 94.81 139 ASN B CA 1
ATOM 6277 C C . ASN B 1 139 ? -20.031 -14.195 -10.477 1 94.81 139 ASN B C 1
ATOM 6279 O O . ASN B 1 139 ? -20.594 -13.414 -11.242 1 94.81 139 ASN B O 1
ATOM 6283 N N . GLU B 1 140 ? -19.703 -15.43 -10.773 1 96.31 140 GLU B N 1
ATOM 6284 C CA . GLU B 1 140 ? -19.859 -15.93 -12.133 1 96.31 140 GLU B CA 1
ATOM 6285 C C . GLU B 1 140 ? -21.312 -15.906 -12.57 1 96.31 140 GLU B C 1
ATOM 6287 O O . GLU B 1 140 ? -21.625 -15.586 -13.719 1 96.31 140 GLU B O 1
ATOM 6292 N N . ALA B 1 141 ? -22.219 -16.266 -11.656 1 94.75 141 ALA B N 1
ATOM 6293 C CA . ALA B 1 141 ? -23.641 -16.281 -11.984 1 94.75 141 ALA B CA 1
ATOM 6294 C C . ALA B 1 141 ? -24.125 -14.891 -12.367 1 94.75 141 ALA B C 1
ATOM 6296 O O . ALA B 1 141 ? -24.844 -14.727 -13.352 1 94.75 141 ALA B O 1
ATOM 6297 N N . GLU B 1 142 ? -23.734 -13.938 -11.578 1 91.81 142 GLU B N 1
ATOM 6298 C CA . GLU B 1 142 ? -24.125 -12.555 -11.852 1 91.81 142 GLU B CA 1
ATOM 6299 C C . GLU B 1 142 ? -23.516 -12.055 -13.156 1 91.81 142 GLU B C 1
ATOM 6301 O O . GLU B 1 142 ? -24.141 -11.266 -13.883 1 91.81 142 GLU B O 1
ATOM 6306 N N . PHE B 1 143 ? -22.344 -12.469 -13.492 1 94.75 143 PHE B N 1
ATOM 6307 C CA . PHE B 1 143 ? -21.656 -12.055 -14.703 1 94.75 143 PHE B CA 1
ATOM 6308 C C . PHE B 1 143 ? -22.391 -12.531 -15.945 1 94.75 143 PHE B C 1
ATOM 6310 O O . PHE B 1 143 ? -22.656 -11.75 -16.859 1 94.75 143 PHE B O 1
ATOM 6317 N N . TRP B 1 144 ? -22.75 -13.812 -15.883 1 93.19 144 TRP B N 1
ATOM 6318 C CA . TRP B 1 144 ? -23.438 -14.383 -17.031 1 93.19 144 TRP B CA 1
ATOM 6319 C C . TRP B 1 144 ? -24.828 -13.805 -17.172 1 93.19 144 TRP B C 1
ATOM 6321 O O . TRP B 1 144 ? -25.328 -13.625 -18.297 1 93.19 144 TRP B O 1
ATOM 6331 N N . ALA B 1 145 ? -25.438 -13.516 -16.062 1 90.06 145 ALA B N 1
ATOM 6332 C CA . ALA B 1 145 ? -26.75 -12.883 -16.094 1 90.06 145 ALA B CA 1
ATOM 6333 C C . ALA B 1 145 ? -26.688 -11.492 -16.719 1 90.06 145 ALA B C 1
ATOM 6335 O O . ALA B 1 145 ? -27.578 -11.086 -17.453 1 90.06 145 ALA B O 1
ATOM 6336 N N . LEU B 1 146 ? -25.625 -10.828 -16.391 1 87.62 146 LEU B N 1
ATOM 6337 C CA . LEU B 1 146 ? -25.438 -9.477 -16.891 1 87.62 146 LEU B CA 1
ATOM 6338 C C . LEU B 1 146 ? -25.188 -9.477 -18.406 1 87.62 146 LEU B C 1
ATOM 6340 O O . LEU B 1 146 ? -25.703 -8.617 -19.109 1 87.62 146 LEU B O 1
ATOM 6344 N N . ILE B 1 147 ? -24.406 -10.367 -18.859 1 83.88 147 ILE B N 1
ATOM 6345 C CA . ILE B 1 147 ? -24.047 -10.422 -20.281 1 83.88 147 ILE B CA 1
ATOM 6346 C C . ILE B 1 147 ? -25.25 -10.922 -21.078 1 83.88 147 ILE B C 1
ATOM 6348 O O . ILE B 1 147 ? -25.469 -10.484 -22.219 1 83.88 147 ILE B O 1
ATOM 6352 N N . GLY B 1 148 ? -26.016 -11.859 -20.5 1 76.62 148 GLY B N 1
ATOM 6353 C CA . GLY B 1 148 ? -27.156 -12.422 -21.188 1 76.62 148 GLY B CA 1
ATOM 6354 C C . GLY B 1 148 ? -28.359 -11.484 -21.219 1 76.62 148 GLY B C 1
ATOM 6355 O O . GLY B 1 148 ? -29.156 -11.531 -22.156 1 76.62 148 GLY B O 1
ATOM 6356 N N . ASP B 1 149 ? -28.625 -10.906 -20.016 1 64 149 ASP B N 1
ATOM 6357 C CA . ASP B 1 149 ? -29.797 -10.062 -19.891 1 64 149 ASP B CA 1
ATOM 6358 C C . ASP B 1 149 ? -29.594 -8.711 -20.562 1 64 149 ASP B C 1
ATOM 6360 O O . ASP B 1 149 ? -28.969 -7.812 -19.984 1 64 149 ASP B O 1
ATOM 6364 N N . GLN B 1 150 ? -29.359 -8.734 -21.906 1 54.25 150 GLN B N 1
ATOM 6365 C CA . GLN B 1 150 ? -29.156 -7.504 -22.672 1 54.25 150 GLN B CA 1
ATOM 6366 C C . GLN B 1 150 ? -29.953 -6.348 -22.078 1 54.25 150 GLN B C 1
ATOM 6368 O O . GLN B 1 150 ? -29.625 -5.18 -22.297 1 54.25 150 GLN B O 1
ATOM 6373 N N . MET B 1 151 ? -31.125 -6.621 -21.516 1 46.66 151 MET B N 1
ATOM 6374 C CA . MET B 1 151 ? -32.125 -5.57 -21.344 1 46.66 151 MET B CA 1
ATOM 6375 C C . MET B 1 151 ? -32 -4.93 -19.969 1 46.66 151 MET B C 1
ATOM 6377 O O . MET B 1 151 ? -32.656 -3.916 -19.688 1 46.66 151 MET B O 1
ATOM 6381 N N . SER B 1 152 ? -31.688 -5.664 -18.891 1 50.94 152 SER B N 1
ATOM 6382 C CA . SER B 1 152 ? -32.031 -5.02 -17.625 1 50.94 152 SER B CA 1
ATOM 6383 C C . SER B 1 152 ? -30.938 -4.047 -17.188 1 50.94 152 SER B C 1
ATOM 6385 O O . SER B 1 152 ? -29.781 -4.426 -17.062 1 50.94 152 SER B O 1
ATOM 6387 N N . SER B 1 153 ? -31.156 -2.773 -17.5 1 51.41 153 SER B N 1
ATOM 6388 C CA . SER B 1 153 ? -30.453 -1.497 -17.422 1 51.41 153 SER B CA 1
ATOM 6389 C C . SER B 1 153 ? -29.797 -1.301 -16.047 1 51.41 153 SER B C 1
ATOM 6391 O O . SER B 1 153 ? -28.953 -0.419 -15.883 1 51.41 153 SER B O 1
ATOM 6393 N N . GLU B 1 154 ? -30.25 -2.062 -14.953 1 58.44 154 GLU B N 1
ATOM 6394 C CA . GLU B 1 154 ? -29.922 -1.483 -13.656 1 58.44 154 GLU B CA 1
ATOM 6395 C C . GLU B 1 154 ? -28.547 -1.945 -13.188 1 58.44 154 GLU B C 1
ATOM 6397 O O . GLU B 1 154 ? -27.859 -1.229 -12.453 1 58.44 154 GLU B O 1
ATOM 6402 N N . SER B 1 155 ? -27.969 -3.143 -13.773 1 73.38 155 SER B N 1
ATOM 6403 C CA . SER B 1 155 ? -26.703 -3.604 -13.227 1 73.38 155 SER B CA 1
ATOM 6404 C C . SER B 1 155 ? -25.578 -3.471 -14.25 1 73.38 155 SER B C 1
ATOM 6406 O O . SER B 1 155 ? -25.797 -3.682 -15.445 1 73.38 155 SER B O 1
ATOM 6408 N N . SER B 1 156 ? -24.547 -2.854 -13.883 1 87.12 156 SER B N 1
ATOM 6409 C CA . SER B 1 156 ? -23.422 -2.623 -14.781 1 87.12 156 SER B CA 1
ATOM 6410 C C . SER B 1 156 ? -22.125 -3.24 -14.234 1 87.12 156 SER B C 1
ATOM 6412 O O . SER B 1 156 ? -22.047 -3.539 -13.039 1 87.12 156 SER B O 1
ATOM 6414 N N . PHE B 1 157 ? -21.359 -3.611 -15.203 1 93.12 157 PHE B N 1
ATOM 6415 C CA . PHE B 1 157 ? -20.062 -4.191 -14.875 1 93.12 157 PHE B CA 1
ATOM 6416 C C . PHE B 1 157 ? -18.938 -3.174 -15.086 1 93.12 157 PHE B C 1
ATOM 6418 O O . PHE B 1 157 ? -18.969 -2.41 -16.047 1 93.12 157 PHE B O 1
ATOM 6425 N N . SER B 1 158 ? -18.016 -3.135 -14.203 1 96.75 158 SER B N 1
ATOM 6426 C CA . SER B 1 158 ? -16.938 -2.156 -14.242 1 96.75 158 SER B CA 1
ATOM 6427 C C . SER B 1 158 ? -15.977 -2.432 -15.398 1 96.75 158 SER B C 1
ATOM 6429 O O . SER B 1 158 ? -15.484 -3.551 -15.547 1 96.75 158 SER B O 1
ATOM 6431 N N . LEU B 1 159 ? -15.656 -1.439 -16.188 1 98.12 159 LEU B N 1
ATOM 6432 C CA . LEU B 1 159 ? -14.688 -1.574 -17.281 1 98.12 159 LEU B CA 1
ATOM 6433 C C . LEU B 1 159 ? -13.312 -1.93 -16.734 1 98.12 159 LEU B C 1
ATOM 6435 O O . LEU B 1 159 ? -12.586 -2.717 -17.344 1 98.12 159 LEU B O 1
ATOM 6439 N N . LEU B 1 160 ? -12.922 -1.321 -15.625 1 98.62 160 LEU B N 1
ATOM 6440 C CA . LEU B 1 160 ? -11.633 -1.605 -15.008 1 98.62 160 LEU B CA 1
ATOM 6441 C C . LEU B 1 160 ? -11.516 -3.082 -14.648 1 98.62 160 LEU B C 1
ATOM 6443 O O . LEU B 1 160 ? -10.516 -3.729 -14.961 1 98.62 160 LEU B O 1
ATOM 6447 N N . VAL B 1 161 ? -12.523 -3.623 -14 1 98.5 161 VAL B N 1
ATOM 6448 C CA . VAL B 1 161 ? -12.516 -5.027 -13.602 1 98.5 161 VAL B CA 1
ATOM 6449 C C . VAL B 1 161 ? -12.477 -5.914 -14.852 1 98.5 161 VAL B C 1
ATOM 6451 O O . VAL B 1 161 ? -11.773 -6.922 -14.883 1 98.5 161 VAL B O 1
ATOM 6454 N N . PHE B 1 162 ? -13.227 -5.5 -15.828 1 98 162 PHE B N 1
ATOM 6455 C CA . PHE B 1 162 ? -13.305 -6.273 -17.062 1 98 162 PHE B CA 1
ATOM 6456 C C . PHE B 1 162 ? -11.938 -6.348 -17.734 1 98 162 PHE B C 1
ATOM 6458 O O . PHE B 1 162 ? -11.523 -7.418 -18.188 1 98 162 PHE B O 1
ATOM 6465 N N . GLN B 1 163 ? -11.281 -5.262 -17.844 1 98.31 163 GLN B N 1
ATOM 6466 C CA . GLN B 1 163 ? -9.953 -5.242 -18.453 1 98.31 163 GLN B CA 1
ATOM 6467 C C . GLN B 1 163 ? -8.969 -6.07 -17.625 1 98.31 163 GLN B C 1
ATOM 6469 O O . GLN B 1 163 ? -8.094 -6.734 -18.188 1 98.31 163 GLN B O 1
ATOM 6474 N N . ALA B 1 164 ? -9.039 -5.988 -16.297 1 98.75 164 ALA B N 1
ATOM 6475 C CA . ALA B 1 164 ? -8.18 -6.801 -15.43 1 98.75 164 ALA B CA 1
ATOM 6476 C C . ALA B 1 164 ? -8.445 -8.289 -15.633 1 98.75 164 ALA B C 1
ATOM 6478 O O . ALA B 1 164 ? -7.52 -9.102 -15.609 1 98.75 164 ALA B O 1
ATOM 6479 N N . MET B 1 165 ? -9.711 -8.617 -15.828 1 98.31 165 MET B N 1
ATOM 6480 C CA . MET B 1 165 ? -10.102 -9.992 -16.125 1 98.31 165 MET B CA 1
ATOM 6481 C C . MET B 1 165 ? -9.461 -10.484 -17.406 1 98.31 165 MET B C 1
ATOM 6483 O O . MET B 1 165 ? -8.922 -11.594 -17.453 1 98.31 165 MET B O 1
ATOM 6487 N N . ILE B 1 166 ? -9.539 -9.672 -18.422 1 98.12 166 ILE B N 1
ATOM 6488 C CA . ILE B 1 166 ? -8.969 -10.016 -19.719 1 98.12 166 ILE B CA 1
ATOM 6489 C C . ILE B 1 166 ? -7.457 -10.172 -19.594 1 98.12 166 ILE B C 1
ATOM 6491 O O . ILE B 1 166 ? -6.883 -11.125 -20.125 1 98.12 166 ILE B O 1
ATOM 6495 N N . PHE B 1 167 ? -6.816 -9.281 -18.875 1 98.25 167 PHE B N 1
ATOM 6496 C CA . PHE B 1 167 ? -5.383 -9.383 -18.609 1 98.25 167 PHE B CA 1
ATOM 6497 C C . PHE B 1 167 ? -5.039 -10.734 -18 1 98.25 167 PHE B C 1
ATOM 6499 O O . PHE B 1 167 ? -4.117 -11.406 -18.453 1 98.25 167 PHE B O 1
ATOM 6506 N N . ALA B 1 168 ? -5.738 -11.117 -16.969 1 98 168 ALA B N 1
ATOM 6507 C CA . ALA B 1 168 ? -5.461 -12.375 -16.266 1 98 168 ALA B CA 1
ATOM 6508 C C . ALA B 1 168 ? -5.688 -13.57 -17.188 1 98 168 ALA B C 1
ATOM 6510 O O . ALA B 1 168 ? -4.984 -14.578 -17.094 1 98 168 ALA B O 1
ATOM 6511 N N . ALA B 1 169 ? -6.602 -13.461 -18.109 1 98.12 169 ALA B N 1
ATOM 6512 C CA . ALA B 1 169 ? -6.98 -14.555 -19 1 98.12 169 ALA B CA 1
ATOM 6513 C C . ALA B 1 169 ? -5.973 -14.711 -20.125 1 98.12 169 ALA B C 1
ATOM 6515 O O . ALA B 1 169 ? -5.828 -15.805 -20.703 1 98.12 169 ALA B O 1
ATOM 6516 N N . CYS B 1 170 ? -5.23 -13.695 -20.453 1 97.44 170 CYS B N 1
ATOM 6517 C CA . CYS B 1 170 ? -4.332 -13.68 -21.594 1 97.44 170 CYS B CA 1
ATOM 6518 C C . CYS B 1 170 ? -3.254 -14.75 -21.453 1 97.44 170 CYS B C 1
ATOM 6520 O O . CYS B 1 170 ? -2.742 -15.25 -22.469 1 97.44 170 CYS B O 1
ATOM 6522 N N . SER B 1 171 ? -3.002 -15.141 -20.266 1 96.31 171 SER B N 1
ATOM 6523 C CA . SER B 1 171 ? -1.934 -16.109 -20.047 1 96.31 171 SER B CA 1
ATOM 6524 C C . SER B 1 171 ? -2.373 -17.516 -20.453 1 96.31 171 SER B C 1
ATOM 6526 O O . SER B 1 171 ? -1.542 -18.406 -20.594 1 96.31 171 SER B O 1
ATOM 6528 N N . TYR B 1 172 ? -3.652 -17.688 -20.766 1 97.06 172 TYR B N 1
ATOM 6529 C CA . TYR B 1 172 ? -4.156 -19.047 -20.938 1 97.06 172 TYR B CA 1
ATOM 6530 C C . TYR B 1 172 ? -4.707 -19.234 -22.359 1 97.06 172 TYR B C 1
ATOM 6532 O O . TYR B 1 172 ? -5.406 -20.219 -22.625 1 97.06 172 TYR B O 1
ATOM 6540 N N . ILE B 1 173 ? -4.406 -18.312 -23.219 1 96.12 173 ILE B N 1
ATOM 6541 C CA . ILE B 1 173 ? -4.859 -18.422 -24.609 1 96.12 173 ILE B CA 1
ATOM 6542 C C . ILE B 1 173 ? -3.748 -19.031 -25.453 1 96.12 173 ILE B C 1
ATOM 6544 O O . ILE B 1 173 ? -2.605 -19.156 -25.016 1 96.12 173 ILE B O 1
ATOM 6548 N N . SER B 1 174 ? -4.082 -19.438 -26.656 1 94.25 174 SER B N 1
ATOM 6549 C CA . SER B 1 174 ? -3.107 -19.984 -27.594 1 94.25 174 SER B CA 1
ATOM 6550 C C . SER B 1 174 ? -2.416 -18.875 -28.391 1 94.25 174 SER B C 1
ATOM 6552 O O . SER B 1 174 ? -2.896 -17.734 -28.422 1 94.25 174 SER B O 1
ATOM 6554 N N . LEU B 1 175 ? -1.34 -19.203 -28.906 1 94.12 175 LEU B N 1
ATOM 6555 C CA . LEU B 1 175 ? -0.622 -18.25 -29.734 1 94.12 175 LEU B CA 1
ATOM 6556 C C . LEU B 1 175 ? -1.472 -17.828 -30.938 1 94.12 175 LEU B C 1
ATOM 6558 O O . LEU B 1 175 ? -1.42 -16.672 -31.359 1 94.12 175 LEU B O 1
ATOM 6562 N N . ASP B 1 176 ? -2.26 -18.734 -31.438 1 93.31 176 ASP B N 1
ATOM 6563 C CA . ASP B 1 176 ? -3.135 -18.438 -32.562 1 93.31 176 ASP B CA 1
ATOM 6564 C C . ASP B 1 176 ? -4.188 -17.391 -32.188 1 93.31 176 ASP B C 1
ATOM 6566 O O . ASP B 1 176 ? -4.516 -16.516 -33 1 93.31 176 ASP B O 1
ATOM 6570 N N . ASP B 1 177 ? -4.715 -17.547 -31.031 1 94.25 177 ASP B N 1
ATOM 6571 C CA . ASP B 1 177 ? -5.68 -16.562 -30.547 1 94.25 177 ASP B CA 1
ATOM 6572 C C . ASP B 1 177 ? -5.047 -15.18 -30.453 1 94.25 177 ASP B C 1
ATOM 6574 O O . ASP B 1 177 ? -5.668 -14.18 -30.828 1 94.25 177 ASP B O 1
ATOM 6578 N N . ALA B 1 178 ? -3.797 -15.141 -29.922 1 95.19 178 ALA B N 1
ATOM 6579 C CA . ALA B 1 178 ? -3.086 -13.867 -29.797 1 95.19 178 ALA B CA 1
ATOM 6580 C C . ALA B 1 178 ? -2.838 -13.234 -31.156 1 95.19 178 ALA B C 1
ATOM 6582 O O . ALA B 1 178 ? -3 -12.023 -31.328 1 95.19 178 ALA B O 1
ATOM 6583 N N . LYS B 1 179 ? -2.525 -14.086 -32.156 1 93.12 179 LYS B N 1
ATOM 6584 C CA . LYS B 1 179 ? -2.27 -13.602 -33.5 1 93.12 179 LYS B CA 1
ATOM 6585 C C . LYS B 1 179 ? -3.553 -13.102 -34.156 1 93.12 179 LYS B C 1
ATOM 6587 O O . LYS B 1 179 ? -3.533 -12.125 -34.906 1 93.12 179 LYS B O 1
ATOM 6592 N N . THR B 1 180 ? -4.582 -13.82 -33.875 1 92.38 180 THR B N 1
ATOM 6593 C CA . THR B 1 180 ? -5.875 -13.406 -34.406 1 92.38 180 THR B CA 1
ATOM 6594 C C . THR B 1 180 ? -6.25 -12.016 -33.906 1 92.38 180 THR B C 1
ATOM 6596 O O . THR B 1 180 ? -6.879 -11.242 -34.625 1 92.38 180 THR B O 1
ATOM 6599 N N . TRP B 1 181 ? -5.93 -11.703 -32.688 1 92.94 181 TRP B N 1
ATOM 6600 C CA . TRP B 1 181 ? -6.188 -10.383 -32.125 1 92.94 181 TRP B CA 1
ATOM 6601 C C . TRP B 1 181 ? -5.246 -9.344 -32.75 1 92.94 181 TRP B C 1
ATOM 6603 O O . TRP B 1 181 ? -5.559 -8.148 -32.75 1 92.94 181 TRP B O 1
ATOM 6613 N N . GLY B 1 182 ? -4.047 -9.789 -33.188 1 91.25 182 GLY B N 1
ATOM 6614 C CA . GLY B 1 182 ? -3.104 -8.891 -33.844 1 91.25 182 GLY B CA 1
ATOM 6615 C C . GLY B 1 182 ? -1.781 -8.789 -33.094 1 91.25 182 GLY B C 1
ATOM 6616 O O . GLY B 1 182 ? -0.95 -7.938 -33.438 1 91.25 182 GLY B O 1
ATOM 6617 N N . ALA B 1 183 ? -1.608 -9.625 -32.094 1 94.06 183 ALA B N 1
ATOM 6618 C CA . ALA B 1 183 ? -0.347 -9.609 -31.359 1 94.06 183 ALA B CA 1
ATOM 6619 C C . ALA B 1 183 ? 0.646 -10.609 -31.953 1 94.06 183 ALA B C 1
ATOM 6621 O O . ALA B 1 183 ? 0.249 -11.562 -32.625 1 94.06 183 ALA B O 1
ATOM 6622 N N . THR B 1 184 ? 1.926 -10.336 -31.672 1 92.88 184 THR B N 1
ATOM 6623 C CA . THR B 1 184 ? 2.973 -11.227 -32.188 1 92.88 184 THR B CA 1
ATOM 6624 C C . THR B 1 184 ? 3.23 -12.367 -31.203 1 92.88 184 THR B C 1
ATOM 6626 O O . THR B 1 184 ? 3.793 -13.398 -31.578 1 92.88 184 THR B O 1
ATOM 6629 N N . SER B 1 185 ? 2.832 -12.164 -30 1 94.25 185 SER B N 1
ATOM 6630 C CA . SER B 1 185 ? 3.033 -13.164 -28.953 1 94.25 185 SER B CA 1
ATOM 6631 C C . SER B 1 185 ? 1.961 -13.047 -27.875 1 94.25 185 SER B C 1
ATOM 6633 O O . SER B 1 185 ? 1.234 -12.055 -27.812 1 94.25 185 SER B O 1
ATOM 6635 N N . ILE B 1 186 ? 1.855 -14.062 -27.062 1 96.06 186 ILE B N 1
ATOM 6636 C CA . ILE B 1 186 ? 0.923 -14.047 -25.938 1 96.06 186 ILE B CA 1
ATOM 6637 C C . ILE B 1 186 ? 1.327 -12.961 -24.938 1 96.06 186 ILE B C 1
ATOM 6639 O O . ILE B 1 186 ? 0.472 -12.25 -24.406 1 96.06 186 ILE B O 1
ATOM 6643 N N . LEU B 1 187 ? 2.607 -12.797 -24.812 1 94.62 187 LEU B N 1
ATOM 6644 C CA . LEU B 1 187 ? 3.148 -11.82 -23.891 1 94.62 187 LEU B CA 1
ATOM 6645 C C . LEU B 1 187 ? 2.779 -10.398 -24.312 1 94.62 187 LEU B C 1
ATOM 6647 O O . LEU B 1 187 ? 2.469 -9.555 -23.469 1 94.62 187 LEU B O 1
ATOM 6651 N N . GLU B 1 188 ? 2.881 -10.195 -25.547 1 94.5 188 GLU B N 1
ATOM 6652 C CA . GLU B 1 188 ? 2.533 -8.867 -26.062 1 94.5 188 GLU B CA 1
ATOM 6653 C C . GLU B 1 188 ? 1.071 -8.539 -25.766 1 94.5 188 GLU B C 1
ATOM 6655 O O . GLU B 1 188 ? 0.755 -7.422 -25.344 1 94.5 188 GLU B O 1
ATOM 6660 N N . MET B 1 189 ? 0.196 -9.492 -26.109 1 96.06 189 MET B N 1
ATOM 6661 C CA . MET B 1 189 ? -1.221 -9.281 -25.828 1 96.06 189 MET B CA 1
ATOM 6662 C C . MET B 1 189 ? -1.448 -9.078 -24.328 1 96.06 189 MET B C 1
ATOM 6664 O O . MET B 1 189 ? -2.172 -8.164 -23.938 1 96.06 189 MET B O 1
ATOM 6668 N N . ARG B 1 190 ? -0.817 -9.914 -23.5 1 96.94 190 ARG B N 1
ATOM 6669 C CA . ARG B 1 190 ? -0.934 -9.812 -22.047 1 96.94 190 ARG B CA 1
ATOM 6670 C C . ARG B 1 190 ? -0.469 -8.453 -21.547 1 96.94 190 ARG B C 1
ATOM 6672 O O . ARG B 1 190 ? -1.152 -7.812 -20.75 1 96.94 190 ARG B O 1
ATOM 6679 N N . ASN B 1 191 ? 0.677 -7.973 -22 1 94.94 191 ASN B N 1
ATOM 6680 C CA . ASN B 1 191 ? 1.227 -6.684 -21.578 1 94.94 191 ASN B CA 1
ATOM 6681 C C . ASN B 1 191 ? 0.338 -5.527 -22.031 1 94.94 191 ASN B C 1
ATOM 6683 O O . ASN B 1 191 ? 0.239 -4.512 -21.344 1 94.94 191 ASN B O 1
ATOM 6687 N N . SER B 1 192 ? -0.235 -5.691 -23.172 1 95.56 192 SER B N 1
ATOM 6688 C CA . SER B 1 192 ? -1.141 -4.652 -23.656 1 95.56 192 SER B CA 1
ATOM 6689 C C . SER B 1 192 ? -2.344 -4.496 -22.734 1 95.56 192 SER B C 1
ATOM 6691 O O . SER B 1 192 ? -2.715 -3.377 -22.375 1 95.56 192 SER B O 1
ATOM 6693 N N . PHE B 1 193 ? -2.914 -5.574 -22.375 1 97.56 193 PHE B N 1
ATOM 6694 C CA . PHE B 1 193 ? -4.102 -5.496 -21.531 1 97.56 193 PHE B CA 1
ATOM 6695 C C . PHE B 1 193 ? -3.73 -5.133 -20.094 1 97.56 193 PHE B C 1
ATOM 6697 O O . PHE B 1 193 ? -4.512 -4.496 -19.391 1 97.56 193 PHE B O 1
ATOM 6704 N N . TYR B 1 194 ? -2.523 -5.551 -19.688 1 97.44 194 TYR B N 1
ATOM 6705 C CA . TYR B 1 194 ? -2.047 -5.059 -18.406 1 97.44 194 TYR B CA 1
ATOM 6706 C C . TYR B 1 194 ? -1.959 -3.537 -18.406 1 97.44 194 TYR B C 1
ATOM 6708 O O . TYR B 1 194 ? -2.432 -2.885 -17.469 1 97.44 194 TYR B O 1
ATOM 6716 N N . ARG B 1 195 ? -1.374 -3.012 -19.375 1 97.06 195 ARG B N 1
ATOM 6717 C CA . ARG B 1 195 ? -1.211 -1.565 -19.5 1 97.06 195 ARG B CA 1
ATOM 6718 C C . ARG B 1 195 ? -2.564 -0.863 -19.531 1 97.06 195 ARG B C 1
ATOM 6720 O O . ARG B 1 195 ? -2.752 0.172 -18.891 1 97.06 195 ARG B O 1
ATOM 6727 N N . ARG B 1 196 ? -3.48 -1.433 -20.266 1 97.88 196 ARG B N 1
ATOM 6728 C CA . ARG B 1 196 ? -4.809 -0.838 -20.375 1 97.88 196 ARG B CA 1
ATOM 6729 C C . ARG B 1 196 ? -5.496 -0.773 -19.016 1 97.88 196 ARG B C 1
ATOM 6731 O O . ARG B 1 196 ? -6.051 0.264 -18.641 1 97.88 196 ARG B O 1
ATOM 6738 N N . ALA B 1 197 ? -5.461 -1.885 -18.281 1 98.5 197 ALA B N 1
ATOM 6739 C CA . ALA B 1 197 ? -6.066 -1.923 -16.953 1 98.5 197 ALA B CA 1
ATOM 6740 C C . ALA B 1 197 ? -5.352 -0.974 -16 1 98.5 197 ALA B C 1
ATOM 6742 O O . ALA B 1 197 ? -5.992 -0.263 -15.227 1 98.5 197 ALA B O 1
ATOM 6743 N N . LYS B 1 198 ? -4.035 -0.975 -16.047 1 97.94 198 LYS B N 1
ATOM 6744 C CA . LYS B 1 198 ? -3.24 -0.1 -15.188 1 97.94 198 LYS B CA 1
ATOM 6745 C C . LYS B 1 198 ? -3.582 1.367 -15.43 1 97.94 198 LYS B C 1
ATOM 6747 O O . LYS B 1 198 ? -3.703 2.146 -14.484 1 97.94 198 LYS B O 1
ATOM 6752 N N . LEU B 1 199 ? -3.707 1.758 -16.672 1 98.12 199 LEU B N 1
ATOM 6753 C CA . LEU B 1 199 ? -4.012 3.145 -17 1 98.12 199 LEU B CA 1
ATOM 6754 C C . LEU B 1 199 ? -5.398 3.535 -16.5 1 98.12 199 LEU B C 1
ATOM 6756 O O . LEU B 1 199 ? -5.594 4.652 -16.016 1 98.12 199 LEU B O 1
ATOM 6760 N N . LEU B 1 200 ? -6.371 2.631 -16.641 1 98.5 200 LEU B N 1
ATOM 6761 C CA . LEU B 1 200 ? -7.707 2.914 -16.125 1 98.5 200 LEU B CA 1
ATOM 6762 C C . LEU B 1 200 ? -7.664 3.176 -14.633 1 98.5 200 LEU B C 1
ATOM 6764 O O . LEU B 1 200 ? -8.359 4.066 -14.133 1 98.5 200 LEU B O 1
ATOM 6768 N N . TYR B 1 201 ? -6.852 2.436 -13.922 1 97.69 201 TYR B N 1
ATOM 6769 C CA . TYR B 1 201 ? -6.711 2.637 -12.484 1 97.69 201 TYR B CA 1
ATOM 6770 C C . TYR B 1 201 ? -5.996 3.949 -12.188 1 97.69 201 TYR B C 1
ATOM 6772 O O . TYR B 1 201 ? -6.445 4.727 -11.336 1 97.69 201 TYR B O 1
ATOM 6780 N N . ASP B 1 202 ? -4.867 4.176 -12.859 1 96.19 202 ASP B N 1
ATOM 6781 C CA . ASP B 1 202 ? -4.027 5.336 -12.586 1 96.19 202 ASP B CA 1
ATOM 6782 C C . ASP B 1 202 ? -4.801 6.637 -12.805 1 96.19 202 ASP B C 1
ATOM 6784 O O . ASP B 1 202 ? -4.586 7.621 -12.094 1 96.19 202 ASP B O 1
ATOM 6788 N N . PHE B 1 203 ? -5.695 6.609 -13.758 1 96.38 203 PHE B N 1
ATOM 6789 C CA . PHE B 1 203 ? -6.395 7.844 -14.102 1 96.38 203 PHE B CA 1
ATOM 6790 C C . PHE B 1 203 ? -7.715 7.945 -13.344 1 96.38 203 PHE B C 1
ATOM 6792 O O . PHE B 1 203 ? -8.453 8.922 -13.5 1 96.38 203 PHE B O 1
ATOM 6799 N N . GLY B 1 204 ? -8.078 6.961 -12.578 1 93.94 204 GLY B N 1
ATOM 6800 C CA . GLY B 1 204 ? -9.211 7.047 -11.672 1 93.94 204 GLY B CA 1
ATOM 6801 C C . GLY B 1 204 ? -10.555 6.938 -12.375 1 93.94 204 GLY B C 1
ATOM 6802 O O . GLY B 1 204 ? -11.477 7.691 -12.078 1 93.94 204 GLY B O 1
ATOM 6803 N N . VAL B 1 205 ? -10.664 5.98 -13.266 1 96.31 205 VAL B N 1
ATOM 6804 C CA . VAL B 1 205 ? -11.883 5.816 -14.055 1 96.31 205 VAL B CA 1
ATOM 6805 C C . VAL B 1 205 ? -12.953 5.133 -13.203 1 96.31 205 VAL B C 1
ATOM 6807 O O . VAL B 1 205 ? -14.148 5.23 -13.508 1 96.31 205 VAL B O 1
ATOM 6810 N N . GLU B 1 206 ? -12.555 4.434 -12.195 1 95.44 206 GLU B N 1
ATOM 6811 C CA . GLU B 1 206 ? -13.438 3.725 -11.273 1 95.44 206 GLU B CA 1
ATOM 6812 C C . GLU B 1 206 ? -13.359 4.324 -9.867 1 95.44 206 GLU B C 1
ATOM 6814 O O . GLU B 1 206 ? -12.289 4.723 -9.414 1 95.44 206 GLU B O 1
ATOM 6819 N N . ASP B 1 207 ? -14.531 4.434 -9.203 1 91 207 ASP B N 1
ATOM 6820 C CA . ASP B 1 207 ? -14.523 5.062 -7.883 1 91 207 ASP B CA 1
ATOM 6821 C C . ASP B 1 207 ? -15.086 4.125 -6.824 1 91 207 ASP B C 1
ATOM 6823 O O . ASP B 1 207 ? -15.094 4.453 -5.633 1 91 207 ASP B O 1
ATOM 6827 N N . ASP B 1 208 ? -15.609 2.973 -7.207 1 94 208 ASP B N 1
ATOM 6828 C CA . ASP B 1 208 ? -16.141 2.004 -6.254 1 94 208 ASP B CA 1
ATOM 6829 C C . ASP B 1 208 ? -15.023 1.164 -5.641 1 94 208 ASP B C 1
ATOM 6831 O O . ASP B 1 208 ? -14.359 0.393 -6.34 1 94 208 ASP B O 1
ATOM 6835 N N . PRO B 1 209 ? -14.891 1.253 -4.309 1 94.62 209 PRO B N 1
ATOM 6836 C CA . PRO B 1 209 ? -13.773 0.557 -3.666 1 94.62 209 PRO B CA 1
ATOM 6837 C C . PRO B 1 209 ? -13.812 -0.954 -3.885 1 94.62 209 PRO B C 1
ATOM 6839 O O . PRO B 1 209 ? -12.766 -1.588 -4.031 1 94.62 209 PRO B O 1
ATOM 6842 N N . LEU B 1 210 ? -14.984 -1.557 -3.883 1 97.12 210 LEU B N 1
ATOM 6843 C CA . LEU B 1 210 ? -15.094 -2.994 -4.105 1 97.12 210 LEU B CA 1
ATOM 6844 C C . LEU B 1 210 ? -14.586 -3.369 -5.496 1 97.12 210 LEU B C 1
ATOM 6846 O O . LEU B 1 210 ? -13.805 -4.309 -5.645 1 97.12 210 LEU B O 1
ATOM 6850 N N . ARG B 1 211 ? -15.031 -2.631 -6.52 1 97.88 211 ARG B N 1
ATOM 6851 C CA . ARG B 1 211 ? -14.648 -2.904 -7.898 1 97.88 211 ARG B CA 1
ATOM 6852 C C . ARG B 1 211 ? -13.164 -2.643 -8.117 1 97.88 211 ARG B C 1
ATOM 6854 O O . ARG B 1 211 ? -12.484 -3.404 -8.812 1 97.88 211 ARG B O 1
ATOM 6861 N N . ILE B 1 212 ? -12.648 -1.593 -7.496 1 97.94 212 ILE B N 1
ATOM 6862 C CA . ILE B 1 212 ? -11.227 -1.28 -7.605 1 97.94 212 ILE B CA 1
ATOM 6863 C C . ILE B 1 212 ? -10.406 -2.406 -6.988 1 97.94 212 ILE B C 1
ATOM 6865 O O . ILE B 1 212 ? -9.438 -2.873 -7.586 1 97.94 212 ILE B O 1
ATOM 6869 N N . SER B 1 213 ? -10.805 -2.844 -5.816 1 98.5 213 SER B N 1
ATOM 6870 C CA . SER B 1 213 ? -10.078 -3.91 -5.137 1 98.5 213 SER B CA 1
ATOM 6871 C C . SER B 1 213 ? -10.094 -5.195 -5.953 1 98.5 213 SER B C 1
ATOM 6873 O O . SER B 1 213 ? -9.086 -5.91 -6.012 1 98.5 213 SER B O 1
ATOM 6875 N N . GLN B 1 214 ? -11.203 -5.504 -6.543 1 98.69 214 GLN B N 1
ATOM 6876 C CA . GLN B 1 214 ? -11.305 -6.684 -7.398 1 98.69 214 GLN B CA 1
ATOM 6877 C C . GLN B 1 214 ? -10.312 -6.609 -8.555 1 98.69 214 GLN B C 1
ATOM 6879 O O . GLN B 1 214 ? -9.602 -7.574 -8.836 1 98.69 214 GLN B O 1
ATOM 6884 N N . ALA B 1 215 ? -10.289 -5.496 -9.211 1 98.81 215 ALA B N 1
ATOM 6885 C CA . ALA B 1 215 ? -9.391 -5.312 -10.352 1 98.81 215 ALA B CA 1
ATOM 6886 C C . ALA B 1 215 ? -7.934 -5.406 -9.914 1 98.81 215 ALA B C 1
ATOM 6888 O O . ALA B 1 215 ? -7.125 -6.07 -10.57 1 98.81 215 ALA B O 1
ATOM 6889 N N . LEU B 1 216 ? -7.617 -4.75 -8.805 1 98.75 216 LEU B N 1
ATOM 6890 C CA . LEU B 1 216 ? -6.242 -4.73 -8.32 1 98.75 216 LEU B CA 1
ATOM 6891 C C . LEU B 1 216 ? -5.785 -6.125 -7.91 1 98.75 216 LEU B C 1
ATOM 6893 O O . LEU B 1 216 ? -4.617 -6.48 -8.086 1 98.75 216 LEU B O 1
ATOM 6897 N N . THR B 1 217 ? -6.656 -6.914 -7.359 1 98.81 217 THR B N 1
ATOM 6898 C CA . THR B 1 217 ? -6.328 -8.289 -6.992 1 98.81 217 THR B CA 1
ATOM 6899 C C . THR B 1 217 ? -5.949 -9.102 -8.227 1 98.81 217 THR B C 1
ATOM 6901 O O . THR B 1 217 ? -5.008 -9.891 -8.195 1 98.81 217 THR B O 1
ATOM 6904 N N . LEU B 1 218 ? -6.648 -8.852 -9.289 1 98.75 218 LEU B N 1
ATOM 6905 C CA . LEU B 1 218 ? -6.328 -9.547 -10.523 1 98.75 218 LEU B CA 1
ATOM 6906 C C . LEU B 1 218 ? -5 -9.062 -11.094 1 98.75 218 LEU B C 1
ATOM 6908 O O . LEU B 1 218 ? -4.254 -9.844 -11.695 1 98.75 218 LEU B O 1
ATOM 6912 N N . LEU B 1 219 ? -4.707 -7.84 -10.859 1 98.56 219 LEU B N 1
ATOM 6913 C CA . LEU B 1 219 ? -3.465 -7.277 -11.383 1 98.56 219 LEU B CA 1
ATOM 6914 C C . LEU B 1 219 ? -2.264 -7.82 -10.617 1 98.56 219 LEU B C 1
ATOM 6916 O O . LEU B 1 219 ? -1.122 -7.672 -11.055 1 98.56 219 LEU B O 1
ATOM 6920 N N . THR B 1 220 ? -2.469 -8.484 -9.484 1 98.31 220 THR B N 1
ATOM 6921 C CA . THR B 1 220 ? -1.368 -9.078 -8.734 1 98.31 220 THR B CA 1
ATOM 6922 C C . THR B 1 220 ? -0.707 -10.195 -9.539 1 98.31 220 THR B C 1
ATOM 6924 O O . THR B 1 220 ? 0.388 -10.648 -9.203 1 98.31 220 THR B O 1
ATOM 6927 N N . TYR B 1 221 ? -1.346 -10.625 -10.625 1 97.62 221 TYR B N 1
ATOM 6928 C CA . TYR B 1 221 ? -0.756 -11.648 -11.484 1 97.62 221 TYR B CA 1
ATOM 6929 C C . TYR B 1 221 ? 0.366 -11.055 -12.336 1 97.62 221 TYR B C 1
ATOM 6931 O O . TYR B 1 221 ? 1.041 -11.781 -13.07 1 97.62 221 TYR B O 1
ATOM 6939 N N . GLN B 1 222 ? 0.548 -9.773 -12.164 1 95.25 222 GLN B N 1
ATOM 6940 C CA . GLN B 1 222 ? 1.622 -9.133 -12.914 1 95.25 222 GLN B CA 1
ATOM 6941 C C . GLN B 1 222 ? 2.949 -9.227 -12.164 1 95.25 222 GLN B C 1
ATOM 6943 O O . GLN B 1 222 ? 3.002 -9.016 -10.953 1 95.25 222 GLN B O 1
ATOM 6948 N N . SER B 1 223 ? 3.947 -9.641 -12.812 1 89 223 SER B N 1
ATOM 6949 C CA . SER B 1 223 ? 5.344 -9.594 -12.383 1 89 223 SER B CA 1
ATOM 6950 C C . SER B 1 223 ? 6.289 -9.633 -13.586 1 89 223 SER B C 1
ATOM 6952 O O . SER B 1 223 ? 6.062 -10.391 -14.531 1 89 223 SER B O 1
ATOM 6954 N N . SER B 1 224 ? 7.199 -8.75 -13.617 1 87.19 224 SER B N 1
ATOM 6955 C CA . SER B 1 224 ? 8.164 -8.719 -14.711 1 87.19 224 SER B CA 1
ATOM 6956 C C . SER B 1 224 ? 9.562 -8.391 -14.211 1 87.19 224 SER B C 1
ATOM 6958 O O . SER B 1 224 ? 9.742 -8.031 -13.047 1 87.19 224 SER B O 1
ATOM 6960 N N . GLY B 1 225 ? 10.453 -8.562 -15.094 1 81.31 225 GLY B N 1
ATOM 6961 C CA . GLY B 1 225 ? 11.82 -8.227 -14.734 1 81.31 225 GLY B CA 1
ATOM 6962 C C . GLY B 1 225 ? 12.016 -6.754 -14.422 1 81.31 225 GLY B C 1
ATOM 6963 O O . GLY B 1 225 ? 12.805 -6.395 -13.555 1 81.31 225 GLY B O 1
ATOM 6964 N N . THR B 1 226 ? 11.266 -5.91 -15.055 1 78.81 226 THR B N 1
ATOM 6965 C CA . THR B 1 226 ? 11.391 -4.465 -14.875 1 78.81 226 THR B CA 1
ATOM 6966 C C . THR B 1 226 ? 10.516 -3.988 -13.719 1 78.81 226 THR B C 1
ATOM 6968 O O . THR B 1 226 ? 10.758 -2.922 -13.148 1 78.81 226 THR B O 1
ATOM 6971 N N . ASP B 1 227 ? 9.57 -4.773 -13.414 1 85.94 227 ASP B N 1
ATOM 6972 C CA . ASP B 1 227 ? 8.656 -4.445 -12.328 1 85.94 227 ASP B CA 1
ATOM 6973 C C . ASP B 1 227 ? 8.406 -5.656 -11.43 1 85.94 227 ASP B C 1
ATOM 6975 O O . ASP B 1 227 ? 7.277 -6.141 -11.328 1 85.94 227 ASP B O 1
ATOM 6979 N N . HIS B 1 228 ? 9.398 -5.988 -10.727 1 86.5 228 HIS B N 1
ATOM 6980 C CA . HIS B 1 228 ? 9.406 -7.23 -9.961 1 86.5 228 HIS B CA 1
ATOM 6981 C C . HIS B 1 228 ? 8.5 -7.129 -8.734 1 86.5 228 HIS B C 1
ATOM 6983 O O . HIS B 1 228 ? 7.938 -8.133 -8.289 1 86.5 228 HIS B O 1
ATOM 6989 N N . LEU B 1 229 ? 8.25 -5.922 -8.227 1 90.25 229 LEU B N 1
ATOM 6990 C CA . LEU B 1 229 ? 7.488 -5.742 -6.996 1 90.25 229 LEU B CA 1
ATOM 6991 C C . LEU B 1 229 ? 6.023 -5.445 -7.305 1 90.25 229 LEU B C 1
ATOM 6993 O O . LEU B 1 229 ? 5.223 -5.242 -6.391 1 90.25 229 LEU B O 1
ATOM 6997 N N . SER B 1 230 ? 5.656 -5.465 -8.547 1 92.62 230 SER B N 1
ATOM 6998 C CA . SER B 1 230 ? 4.312 -5.059 -8.953 1 92.62 230 SER B CA 1
ATOM 6999 C C . SER B 1 230 ? 3.248 -5.891 -8.242 1 92.62 230 SER B C 1
ATOM 7001 O O . SER B 1 230 ? 2.23 -5.352 -7.797 1 92.62 230 SER B O 1
ATOM 7003 N N . ASN B 1 231 ? 3.457 -7.191 -8.18 1 95.75 231 ASN B N 1
ATOM 7004 C CA . ASN B 1 231 ? 2.459 -8.062 -7.562 1 95.75 231 ASN B CA 1
ATOM 7005 C C . ASN B 1 231 ? 2.193 -7.664 -6.113 1 95.75 231 ASN B C 1
ATOM 7007 O O . ASN B 1 231 ? 1.038 -7.559 -5.695 1 95.75 231 ASN B O 1
ATOM 7011 N N . SER B 1 232 ? 3.258 -7.379 -5.348 1 95.56 232 SER B N 1
ATOM 7012 C CA . SER B 1 232 ? 3.115 -6.984 -3.949 1 95.56 232 SER B CA 1
ATOM 7013 C C . SER B 1 232 ? 2.504 -5.594 -3.824 1 95.56 232 SER B C 1
ATOM 7015 O O . SER B 1 232 ? 1.733 -5.328 -2.9 1 95.56 232 SER B O 1
ATOM 7017 N N . THR B 1 233 ? 2.854 -4.727 -4.75 1 96.19 233 THR B N 1
ATOM 7018 C CA . THR B 1 233 ? 2.311 -3.371 -4.738 1 96.19 233 THR B CA 1
ATOM 7019 C C . THR B 1 233 ? 0.808 -3.387 -5 1 96.19 233 THR B C 1
ATOM 7021 O O . THR B 1 233 ? 0.038 -2.754 -4.273 1 96.19 233 THR B O 1
ATOM 7024 N N . TRP B 1 234 ? 0.381 -4.098 -6.039 1 98.25 234 TRP B N 1
ATOM 7025 C CA . TRP B 1 234 ? -1.041 -4.211 -6.348 1 98.25 234 TRP B CA 1
ATOM 7026 C C . TRP B 1 234 ? -1.799 -4.844 -5.188 1 98.25 234 TRP B C 1
ATOM 7028 O O . TRP B 1 234 ? -2.934 -4.461 -4.891 1 98.25 234 TRP B O 1
ATOM 7038 N N . LEU B 1 235 ? -1.137 -5.832 -4.57 1 98.31 235 LEU B N 1
ATOM 7039 C CA . LEU B 1 235 ? -1.771 -6.484 -3.432 1 98.31 235 LEU B CA 1
ATOM 7040 C C . LEU B 1 235 ? -1.999 -5.496 -2.293 1 98.31 235 LEU B C 1
ATOM 7042 O O . LEU B 1 235 ? -3.07 -5.48 -1.684 1 98.31 235 LEU B O 1
ATOM 7046 N N . GLY B 1 236 ? -0.99 -4.723 -1.988 1 96.5 236 GLY B N 1
ATOM 7047 C CA . GLY B 1 236 ? -1.145 -3.713 -0.956 1 96.5 236 GLY B CA 1
ATOM 7048 C C . GLY B 1 236 ? -2.277 -2.742 -1.235 1 96.5 236 GLY B C 1
ATOM 7049 O O . GLY B 1 236 ? -3.049 -2.404 -0.336 1 96.5 236 GLY B O 1
ATOM 7050 N N . LEU B 1 237 ? -2.359 -2.301 -2.426 1 97.5 237 LEU B N 1
ATOM 7051 C CA . LEU B 1 237 ? -3.416 -1.381 -2.832 1 97.5 237 LEU B CA 1
ATOM 7052 C C . LEU B 1 237 ? -4.781 -2.061 -2.771 1 97.5 237 LEU B C 1
ATOM 7054 O O . LEU B 1 237 ? -5.77 -1.438 -2.385 1 97.5 237 LEU B O 1
ATOM 7058 N N . ALA B 1 238 ? -4.824 -3.324 -3.189 1 98.56 238 ALA B N 1
ATOM 7059 C CA . ALA B 1 238 ? -6.074 -4.082 -3.117 1 98.56 238 ALA B CA 1
ATOM 7060 C C . ALA B 1 238 ? -6.562 -4.199 -1.677 1 98.56 238 ALA B C 1
ATOM 7062 O O . ALA B 1 238 ? -7.758 -4.066 -1.408 1 98.56 238 ALA B O 1
ATOM 7063 N N . ILE B 1 239 ? -5.668 -4.434 -0.762 1 97.38 239 ILE B N 1
ATOM 7064 C CA . ILE B 1 239 ? -6.004 -4.562 0.652 1 97.38 239 ILE B CA 1
ATOM 7065 C C . ILE B 1 239 ? -6.578 -3.246 1.169 1 97.38 239 ILE B C 1
ATOM 7067 O O . ILE B 1 239 ? -7.59 -3.24 1.879 1 97.38 239 ILE B O 1
ATOM 7071 N N . GLN B 1 240 ? -5.965 -2.154 0.802 1 94.38 240 GLN B N 1
ATOM 7072 C CA . GLN B 1 240 ? -6.434 -0.845 1.24 1 94.38 240 GLN B CA 1
ATOM 7073 C C . GLN B 1 240 ? -7.863 -0.586 0.766 1 94.38 240 GLN B C 1
ATOM 7075 O O . GLN B 1 240 ? -8.711 -0.153 1.547 1 94.38 240 GLN B O 1
ATOM 7080 N N . GLN B 1 241 ? -8.133 -0.879 -0.494 1 96.06 241 GLN B N 1
ATOM 7081 C CA . GLN B 1 241 ? -9.461 -0.664 -1.054 1 96.06 241 GLN B CA 1
ATOM 7082 C C . GLN B 1 241 ? -10.477 -1.631 -0.45 1 96.06 241 GLN B C 1
ATOM 7084 O O . GLN B 1 241 ? -11.633 -1.269 -0.233 1 96.06 241 GLN B O 1
ATOM 7089 N N . ALA B 1 242 ? -10.039 -2.828 -0.189 1 97.12 242 ALA B N 1
ATOM 7090 C CA . ALA B 1 242 ? -10.922 -3.805 0.437 1 97.12 242 ALA B CA 1
ATOM 7091 C C . ALA B 1 242 ? -11.32 -3.369 1.845 1 97.12 242 ALA B C 1
ATOM 7093 O O . ALA B 1 242 ? -12.453 -3.578 2.271 1 97.12 242 ALA B O 1
ATOM 7094 N N . ARG B 1 243 ? -10.406 -2.799 2.562 1 92.44 243 ARG B N 1
ATOM 7095 C CA . ARG B 1 243 ? -10.695 -2.309 3.906 1 92.44 243 ARG B CA 1
ATOM 7096 C C . ARG B 1 243 ? -11.664 -1.134 3.863 1 92.44 243 ARG B C 1
ATOM 7098 O O . ARG B 1 243 ? -12.523 -0.998 4.738 1 92.44 243 ARG B O 1
ATOM 7105 N N . LEU B 1 244 ? -11.477 -0.325 2.857 1 89.81 244 LEU B N 1
ATOM 7106 C CA . LEU B 1 244 ? -12.406 0.782 2.678 1 89.81 244 LEU B CA 1
ATOM 7107 C C . LEU B 1 244 ? -13.82 0.267 2.447 1 89.81 244 LEU B C 1
ATOM 7109 O O . LEU B 1 244 ? -14.797 0.891 2.883 1 89.81 244 LEU B O 1
ATOM 7113 N N . ALA B 1 245 ? -13.938 -0.862 1.784 1 91.94 245 ALA B N 1
ATOM 7114 C CA . ALA B 1 245 ? -15.234 -1.485 1.535 1 91.94 245 ALA B CA 1
ATOM 7115 C C . ALA B 1 245 ? -15.68 -2.32 2.732 1 91.94 245 ALA B C 1
ATOM 7117 O O . ALA B 1 245 ? -16.75 -2.92 2.713 1 91.94 245 ALA B O 1
ATOM 7118 N N . ASN B 1 246 ? -14.82 -2.432 3.787 1 90.19 246 ASN B N 1
ATOM 7119 C CA . ASN B 1 246 ? -15.07 -3.203 5 1 90.19 246 ASN B CA 1
ATOM 7120 C C . ASN B 1 246 ? -15.141 -4.699 4.711 1 90.19 246 ASN B C 1
ATOM 7122 O O . ASN B 1 246 ? -15.953 -5.414 5.297 1 90.19 246 ASN B O 1
ATOM 7126 N N . ALA B 1 247 ? -14.32 -5.105 3.764 1 95.12 247 ALA B N 1
ATOM 7127 C CA . ALA B 1 247 ? -14.297 -6.527 3.434 1 95.12 247 ALA B CA 1
ATOM 7128 C C . ALA B 1 247 ? -13.625 -7.336 4.543 1 95.12 247 ALA B C 1
ATOM 7130 O O . ALA B 1 247 ? -13.953 -8.508 4.746 1 95.12 247 ALA B O 1
ATOM 7131 N N . HIS B 1 248 ? -12.703 -6.766 5.281 1 92.31 248 HIS B N 1
ATOM 7132 C CA . HIS B 1 248 ? -11.969 -7.453 6.332 1 92.31 248 HIS B CA 1
ATOM 7133 C C . HIS B 1 248 ? -12.867 -7.762 7.523 1 92.31 248 HIS B C 1
ATOM 7135 O O . HIS B 1 248 ? -12.516 -8.586 8.375 1 92.31 248 HIS B O 1
ATOM 7141 N N . VAL B 1 249 ? -14.039 -7.109 7.566 1 91.06 249 VAL B N 1
ATOM 7142 C CA . VAL B 1 249 ? -15.008 -7.375 8.625 1 91.06 249 VAL B CA 1
ATOM 7143 C C . VAL B 1 249 ? -16.328 -7.836 8.016 1 91.06 249 VAL B C 1
ATOM 7145 O O . VAL B 1 249 ? -17.406 -7.469 8.492 1 91.06 249 VAL B O 1
ATOM 7148 N N . TYR B 1 250 ? -16.281 -8.586 6.957 1 92.12 250 TYR B N 1
ATOM 7149 C CA . TYR B 1 250 ? -17.469 -9.031 6.234 1 92.12 250 TYR B CA 1
ATOM 7150 C C . TYR B 1 250 ? -18.422 -9.773 7.164 1 92.12 250 TYR B C 1
ATOM 7152 O O . TYR B 1 250 ? -19.641 -9.781 6.938 1 92.12 250 TYR B O 1
ATOM 7160 N N . TYR B 1 251 ? -17.984 -10.414 8.227 1 88.06 251 TYR B N 1
ATOM 7161 C CA . TYR B 1 251 ? -18.797 -11.219 9.133 1 88.06 251 TYR B CA 1
ATOM 7162 C C . TYR B 1 251 ? -19.672 -10.328 10.008 1 88.06 251 TYR B C 1
ATOM 7164 O O . TYR B 1 251 ? -20.609 -10.812 10.656 1 88.06 251 TYR B O 1
ATOM 7172 N N . ARG B 1 252 ? -19.438 -9.062 9.945 1 82.94 252 ARG B N 1
ATOM 7173 C CA . ARG B 1 252 ? -20.25 -8.102 10.688 1 82.94 252 ARG B CA 1
ATOM 7174 C C . ARG B 1 252 ? -21.047 -7.211 9.742 1 82.94 252 ARG B C 1
ATOM 7176 O O . ARG B 1 252 ? -21.547 -6.164 10.148 1 82.94 252 ARG B O 1
ATOM 7183 N N . CYS B 1 253 ? -21.094 -7.598 8.609 1 82.56 253 CYS B N 1
ATOM 7184 C CA . CYS B 1 253 ? -21.781 -6.809 7.586 1 82.56 253 CYS B CA 1
ATOM 7185 C C . CYS B 1 253 ? -23.25 -6.629 7.926 1 82.56 253 CYS B C 1
ATOM 7187 O O . CYS B 1 253 ? -23.969 -7.605 8.133 1 82.56 253 CYS B O 1
ATOM 7189 N N . PRO B 1 254 ? -23.625 -5.379 7.992 1 76.44 254 PRO B N 1
ATOM 7190 C CA . PRO B 1 254 ? -25.047 -5.152 8.281 1 76.44 254 PRO B CA 1
ATOM 7191 C C . PRO B 1 254 ? -25.953 -5.527 7.113 1 76.44 254 PRO B C 1
ATOM 7193 O O . PRO B 1 254 ? -25.484 -5.641 5.977 1 76.44 254 PRO B O 1
ATOM 7196 N N . PRO B 1 255 ? -27.156 -5.902 7.348 1 72.19 255 PRO B N 1
ATOM 7197 C CA . PRO B 1 255 ? -28.078 -6.332 6.297 1 72.19 255 PRO B CA 1
ATOM 7198 C C . PRO B 1 255 ? -28.281 -5.266 5.223 1 72.19 255 PRO B C 1
ATOM 7200 O O . PRO B 1 255 ? -28.438 -5.59 4.043 1 72.19 255 PRO B O 1
ATOM 7203 N N . LYS B 1 256 ? -28.266 -4.023 5.539 1 74 256 LYS B N 1
ATOM 7204 C CA . LYS B 1 256 ? -28.484 -2.992 4.531 1 74 256 LYS B CA 1
ATOM 7205 C C . LYS B 1 256 ? -27.188 -2.268 4.188 1 74 256 LYS B C 1
ATOM 7207 O O . LYS B 1 256 ? -27.188 -1.05 3.99 1 74 256 LYS B O 1
ATOM 7212 N N . ALA B 1 257 ? -26.281 -3.193 4 1 78.06 257 ALA B N 1
ATOM 7213 C CA . ALA B 1 257 ? -24.984 -2.604 3.656 1 78.06 257 ALA B CA 1
ATOM 7214 C C . ALA B 1 257 ? -24.891 -2.354 2.154 1 78.06 257 ALA B C 1
ATOM 7216 O O . ALA B 1 257 ? -25.672 -2.896 1.371 1 78.06 257 ALA B O 1
ATOM 7217 N N . LYS B 1 258 ? -24.062 -1.508 1.756 1 82.56 258 LYS B N 1
ATOM 7218 C CA . LYS B 1 258 ? -23.828 -1.156 0.36 1 82.56 258 LYS B CA 1
ATOM 7219 C C . LYS B 1 258 ? -23.453 -2.387 -0.46 1 82.56 258 LYS B C 1
ATOM 7221 O O . LYS B 1 258 ? -23.891 -2.541 -1.6 1 82.56 258 LYS B O 1
ATOM 7226 N N . TYR B 1 259 ? -22.688 -3.203 0.231 1 91.25 259 TYR B N 1
ATOM 7227 C CA . TYR B 1 259 ? -22.203 -4.402 -0.446 1 91.25 259 TYR B CA 1
ATOM 7228 C C . TYR B 1 259 ? -22.781 -5.66 0.19 1 91.25 259 TYR B C 1
ATOM 7230 O O . TYR B 1 259 ? -22.984 -5.711 1.406 1 91.25 259 TYR B O 1
ATOM 7238 N N . LYS B 1 260 ? -22.938 -6.676 -0.716 1 91.75 260 LYS B N 1
ATOM 7239 C CA . LYS B 1 260 ? -23.375 -7.969 -0.2 1 91.75 260 LYS B CA 1
ATOM 7240 C C . LYS B 1 260 ? -22.266 -8.641 0.608 1 91.75 260 LYS B C 1
ATOM 7242 O O . LYS B 1 260 ? -21.094 -8.57 0.236 1 91.75 260 LYS B O 1
ATOM 7247 N N . ARG B 1 261 ? -22.656 -9.281 1.688 1 93.06 261 ARG B N 1
ATOM 7248 C CA . ARG B 1 261 ? -21.703 -10 2.535 1 93.06 261 ARG B CA 1
ATOM 7249 C C . ARG B 1 261 ? -20.938 -11.039 1.732 1 93.06 261 ARG B C 1
ATOM 7251 O O . ARG B 1 261 ? -19.734 -11.234 1.943 1 93.06 261 ARG B O 1
ATOM 7258 N N . SER B 1 262 ? -21.578 -11.695 0.877 1 93 262 SER B N 1
ATOM 7259 C CA . SER B 1 262 ? -20.969 -12.742 0.069 1 93 262 SER B CA 1
ATOM 7260 C C . SER B 1 262 ? -19.859 -12.172 -0.816 1 93 262 SER B C 1
ATOM 7262 O O . SER B 1 262 ? -18.812 -12.797 -0.978 1 93 262 SER B O 1
ATOM 7264 N N . ASP B 1 263 ? -20.078 -11.016 -1.39 1 94.88 263 ASP B N 1
ATOM 7265 C CA . ASP B 1 263 ? -19.094 -10.375 -2.238 1 94.88 263 ASP B CA 1
ATOM 7266 C C . ASP B 1 263 ? -17.859 -9.953 -1.426 1 94.88 263 ASP B C 1
ATOM 7268 O O . ASP B 1 263 ? -16.734 -10.078 -1.892 1 94.88 263 ASP B O 1
ATOM 7272 N N . LEU B 1 264 ? -18.156 -9.445 -0.232 1 96.56 264 LEU B N 1
ATOM 7273 C CA . LEU B 1 264 ? -17.078 -9.008 0.639 1 96.56 264 LEU B CA 1
ATOM 7274 C C . LEU B 1 264 ? -16.234 -10.195 1.096 1 96.56 264 LEU B C 1
ATOM 7276 O O . LEU B 1 264 ? -15 -10.117 1.111 1 96.56 264 LEU B O 1
ATOM 7280 N N . LYS B 1 265 ? -16.922 -11.289 1.474 1 96.81 265 LYS B N 1
ATOM 7281 C CA . LYS B 1 265 ? -16.234 -12.492 1.919 1 96.81 265 LYS B CA 1
ATOM 7282 C C . LYS B 1 265 ? -15.367 -13.07 0.802 1 96.81 265 LYS B C 1
ATOM 7284 O O . LYS B 1 265 ? -14.203 -13.422 1.025 1 96.81 265 LYS B O 1
ATOM 7289 N N . ARG B 1 266 ? -15.898 -13.141 -0.39 1 96.88 266 ARG B N 1
ATOM 7290 C CA . ARG B 1 266 ? -15.188 -13.641 -1.561 1 96.88 266 ARG B CA 1
ATOM 7291 C C . ARG B 1 266 ? -13.945 -12.805 -1.848 1 96.88 266 ARG B C 1
ATOM 7293 O O . ARG B 1 266 ? -12.859 -13.344 -2.066 1 96.88 266 ARG B O 1
ATOM 7300 N N . LEU B 1 267 ? -14.125 -11.547 -1.86 1 98.12 267 LEU B N 1
ATOM 7301 C CA . LEU B 1 267 ? -13.023 -10.633 -2.137 1 98.12 267 LEU B CA 1
ATOM 7302 C C . LEU B 1 267 ? -11.906 -10.805 -1.112 1 98.12 267 LEU B C 1
ATOM 7304 O O . LEU B 1 267 ? -10.742 -10.945 -1.479 1 98.12 267 LEU B O 1
ATOM 7308 N N . TRP B 1 268 ? -12.25 -10.758 0.151 1 98.06 268 TRP B N 1
ATOM 7309 C CA . TRP B 1 268 ? -11.25 -10.781 1.212 1 98.06 268 TRP B CA 1
ATOM 7310 C C . TRP B 1 268 ? -10.461 -12.086 1.188 1 98.06 268 TRP B C 1
ATOM 7312 O O . TRP B 1 268 ? -9.234 -12.086 1.314 1 98.06 268 TRP B O 1
ATOM 7322 N N . TRP B 1 269 ? -11.117 -13.18 0.984 1 98.31 269 TRP B N 1
ATOM 7323 C CA . TRP B 1 269 ? -10.43 -14.469 0.97 1 98.31 269 TRP B CA 1
ATOM 7324 C C . TRP B 1 269 ? -9.562 -14.609 -0.275 1 98.31 269 TRP B C 1
ATOM 7326 O O . TRP B 1 269 ? -8.508 -15.242 -0.234 1 98.31 269 TRP B O 1
ATOM 7336 N N . CYS B 1 270 ? -10 -14.062 -1.416 1 98.62 270 CYS B N 1
ATOM 7337 C CA . CYS B 1 270 ? -9.141 -14.047 -2.596 1 98.62 270 CYS B CA 1
ATOM 7338 C C . CYS B 1 270 ? -7.859 -13.266 -2.328 1 98.62 270 CYS B C 1
ATOM 7340 O O . CYS B 1 270 ? -6.781 -13.672 -2.77 1 98.62 270 CYS B O 1
ATOM 7342 N N . ILE B 1 271 ? -7.984 -12.188 -1.618 1 98.69 271 ILE B N 1
ATOM 7343 C CA . ILE B 1 271 ? -6.824 -11.383 -1.258 1 98.69 271 ILE B CA 1
ATOM 7344 C C . ILE B 1 271 ? -5.914 -12.18 -0.323 1 98.69 271 ILE B C 1
ATOM 7346 O O . ILE B 1 271 ? -4.688 -12.148 -0.464 1 98.69 271 ILE B O 1
ATOM 7350 N N . ILE B 1 272 ? -6.477 -12.922 0.602 1 98.25 272 ILE B N 1
ATOM 7351 C CA . ILE B 1 272 ? -5.711 -13.75 1.526 1 98.25 272 ILE B CA 1
ATOM 7352 C C . ILE B 1 272 ? -4.953 -14.82 0.75 1 98.25 272 ILE B C 1
ATOM 7354 O O . ILE B 1 272 ? -3.779 -15.086 1.023 1 98.25 272 ILE B O 1
ATOM 7358 N N . ILE B 1 273 ? -5.629 -15.391 -0.214 1 98.56 273 ILE B N 1
ATOM 7359 C CA . ILE B 1 273 ? -4.992 -16.406 -1.041 1 98.56 273 ILE B CA 1
ATOM 7360 C C . ILE B 1 273 ? -3.789 -15.812 -1.764 1 98.56 273 ILE B C 1
ATOM 7362 O O . ILE B 1 273 ? -2.686 -16.359 -1.704 1 98.56 273 ILE B O 1
ATOM 7366 N N . ARG B 1 274 ? -3.971 -14.711 -2.406 1 98.5 274 ARG B N 1
ATOM 7367 C CA . ARG B 1 274 ? -2.891 -14.094 -3.168 1 98.5 274 ARG B CA 1
ATOM 7368 C C . ARG B 1 274 ? -1.759 -13.648 -2.25 1 98.5 274 ARG B C 1
ATOM 7370 O O . ARG B 1 274 ? -0.584 -13.734 -2.615 1 98.5 274 ARG B O 1
ATOM 7377 N N . ASP B 1 275 ? -2.111 -13.133 -1.043 1 98.19 275 ASP B N 1
ATOM 7378 C CA . ASP B 1 275 ? -1.104 -12.672 -0.092 1 98.19 275 ASP B CA 1
ATOM 7379 C C . ASP B 1 275 ? -0.176 -13.812 0.317 1 98.19 275 ASP B C 1
ATOM 7381 O O . ASP B 1 275 ? 1.048 -13.672 0.276 1 98.19 275 ASP B O 1
ATOM 7385 N N . ARG B 1 276 ? -0.707 -14.977 0.6 1 98.25 276 ARG B N 1
ATOM 7386 C CA . ARG B 1 276 ? 0.117 -16.094 1.048 1 98.25 276 ARG B CA 1
ATOM 7387 C C . ARG B 1 276 ? 0.87 -16.719 -0.121 1 98.25 276 ARG B C 1
ATOM 7389 O O . ARG B 1 276 ? 2.012 -17.156 0.033 1 98.25 276 ARG B O 1
ATOM 7396 N N . VAL B 1 277 ? 0.158 -16.781 -1.242 1 98.25 277 VAL B N 1
ATOM 7397 C CA . VAL B 1 277 ? 0.791 -17.391 -2.41 1 98.25 277 VAL B CA 1
ATOM 7398 C C . VAL B 1 277 ? 1.972 -16.531 -2.859 1 98.25 277 VAL B C 1
ATOM 7400 O O . VAL B 1 277 ? 3.049 -17.062 -3.152 1 98.25 277 VAL B O 1
ATOM 7403 N N . ILE B 1 278 ? 1.817 -15.219 -2.887 1 97.81 278 ILE B N 1
ATOM 7404 C CA . ILE B 1 278 ? 2.877 -14.312 -3.311 1 97.81 278 ILE B CA 1
A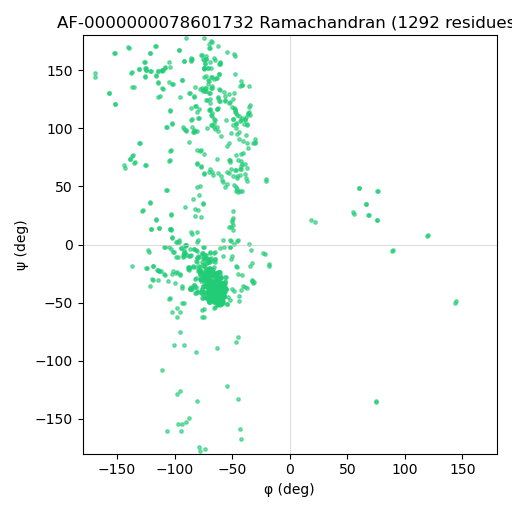TOM 7405 C C . ILE B 1 278 ? 4 -14.312 -2.275 1 97.81 278 ILE B C 1
ATOM 7407 O O . ILE B 1 278 ? 5.18 -14.398 -2.627 1 97.81 278 ILE B O 1
ATOM 7411 N N . SER B 1 279 ? 3.645 -14.25 -1.006 1 97.25 279 SER B N 1
ATOM 7412 C CA . SER B 1 279 ? 4.641 -14.148 0.058 1 97.25 279 SER B CA 1
ATOM 7413 C C . SER B 1 279 ? 5.516 -15.391 0.116 1 97.25 279 SER B C 1
ATOM 7415 O O . SER B 1 279 ? 6.742 -15.289 0.215 1 97.25 279 SER B O 1
ATOM 7417 N N . LEU B 1 280 ? 4.914 -16.531 0.005 1 97.44 280 LEU B N 1
ATOM 7418 C CA . LEU B 1 280 ? 5.684 -17.766 0.047 1 97.44 280 LEU B CA 1
ATOM 7419 C C . LEU B 1 280 ? 6.551 -17.906 -1.2 1 97.44 280 LEU B C 1
ATOM 7421 O O . LEU B 1 280 ? 7.727 -18.266 -1.107 1 97.44 280 LEU B O 1
ATOM 7425 N N . GLY B 1 281 ? 5.953 -17.641 -2.312 1 96.62 281 GLY B N 1
ATOM 7426 C CA . GLY B 1 281 ? 6.68 -17.781 -3.562 1 96.62 281 GLY B CA 1
ATOM 7427 C C . GLY B 1 281 ? 7.82 -16.797 -3.707 1 96.62 281 GLY B C 1
ATOM 7428 O O . GLY B 1 281 ? 8.945 -17.172 -4.047 1 96.62 281 GLY B O 1
ATOM 7429 N N . MET B 1 282 ? 7.543 -15.57 -3.387 1 95.5 282 MET B N 1
ATOM 7430 C CA . MET B 1 282 ? 8.508 -14.5 -3.607 1 95.5 282 MET B CA 1
ATOM 7431 C C . MET B 1 282 ? 9.391 -14.297 -2.379 1 95.5 282 MET B C 1
ATOM 7433 O O . MET B 1 282 ? 10.305 -13.477 -2.396 1 95.5 282 MET B O 1
ATOM 7437 N N . ARG B 1 283 ? 9.172 -15.055 -1.333 1 94.25 283 ARG B N 1
ATOM 7438 C CA . ARG B 1 283 ? 9.953 -14.977 -0.104 1 94.25 283 ARG B CA 1
ATOM 7439 C C . ARG B 1 283 ? 9.852 -13.586 0.522 1 94.25 283 ARG B C 1
ATOM 7441 O O . ARG B 1 283 ? 10.867 -12.984 0.868 1 94.25 283 ARG B O 1
ATOM 7448 N N . ARG B 1 284 ? 8.641 -13.156 0.617 1 94 284 ARG B N 1
ATOM 7449 C CA . ARG B 1 284 ? 8.367 -11.844 1.191 1 94 284 ARG B CA 1
ATOM 7450 C C . ARG B 1 284 ? 7.445 -11.953 2.4 1 94 284 ARG B C 1
ATOM 7452 O O . ARG B 1 284 ? 6.844 -13.008 2.631 1 94 284 ARG B O 1
ATOM 7459 N N . SER B 1 285 ? 7.375 -10.906 3.168 1 92.06 285 SER B N 1
ATOM 7460 C CA . SER B 1 285 ? 6.535 -10.906 4.359 1 92.06 285 SER B CA 1
ATOM 7461 C C . SER B 1 285 ? 5.059 -10.781 3.994 1 92.06 285 SER B C 1
ATOM 7463 O O . SER B 1 285 ? 4.719 -10.281 2.918 1 92.06 285 SER B O 1
ATOM 7465 N N . LEU B 1 286 ? 4.254 -11.195 4.914 1 94.94 286 LEU B N 1
ATOM 7466 C CA . LEU B 1 286 ? 2.809 -11.07 4.758 1 94.94 286 LEU B CA 1
ATOM 7467 C C . LEU B 1 286 ? 2.379 -9.609 4.789 1 94.94 286 LEU B C 1
ATOM 7469 O O . LEU B 1 286 ? 2.951 -8.805 5.527 1 94.94 286 LEU B O 1
ATOM 7473 N N . GLN B 1 287 ? 1.393 -9.297 3.992 1 94.56 287 GLN B N 1
ATOM 7474 C CA . GLN B 1 287 ? 0.846 -7.949 4.047 1 94.56 287 GLN B CA 1
ATOM 7475 C C . GLN B 1 287 ? -0.375 -7.887 4.957 1 94.56 287 GLN B C 1
ATOM 7477 O O . GLN B 1 287 ? -0.749 -6.809 5.43 1 94.56 287 GLN B O 1
ATOM 7482 N N . ILE B 1 288 ? -1.046 -8.977 5.121 1 94.81 288 ILE B N 1
ATOM 7483 C CA . ILE B 1 288 ? -2.098 -9.094 6.125 1 94.81 288 ILE B CA 1
ATOM 7484 C C . ILE B 1 288 ? -1.614 -9.977 7.277 1 94.81 288 ILE B C 1
ATOM 7486 O O . ILE B 1 288 ? -1.676 -11.203 7.191 1 94.81 288 ILE B O 1
ATOM 7490 N N . ALA B 1 289 ? -1.242 -9.406 8.312 1 88.75 289 ALA B N 1
ATOM 7491 C CA . ALA B 1 289 ? -0.711 -10.117 9.477 1 88.75 289 ALA B CA 1
ATOM 7492 C C . ALA B 1 289 ? -1.82 -10.844 10.227 1 88.75 289 ALA B C 1
ATOM 7494 O O . ALA B 1 289 ? -2.992 -10.469 10.133 1 88.75 289 ALA B O 1
ATOM 7495 N N . PRO B 1 290 ? -1.395 -11.867 10.945 1 86.38 290 PRO B N 1
ATOM 7496 C CA . PRO B 1 290 ? -2.391 -12.594 11.734 1 86.38 290 PRO B CA 1
ATOM 7497 C C . PRO B 1 290 ? -3.094 -11.703 12.758 1 86.38 290 PRO B C 1
ATOM 7499 O O . PRO B 1 290 ? -4.25 -11.953 13.109 1 86.38 290 PRO B O 1
ATOM 7502 N N . SER B 1 291 ? -2.473 -10.688 13.242 1 81.62 291 SER B N 1
ATOM 7503 C CA . SER B 1 291 ? -3.064 -9.766 14.203 1 81.62 291 SER B CA 1
ATOM 7504 C C . SER B 1 291 ? -4.148 -8.914 13.555 1 81.62 291 SER B C 1
ATOM 7506 O O . SER B 1 291 ? -5.043 -8.406 14.242 1 81.62 291 SER B O 1
ATOM 7508 N N . GLN B 1 292 ? -4.062 -8.75 12.289 1 84.25 292 GLN B N 1
ATOM 7509 C CA . GLN B 1 292 ? -5.035 -7.941 11.562 1 84.25 292 GLN B CA 1
ATOM 7510 C C . GLN B 1 292 ? -6.262 -8.758 11.18 1 84.25 292 GLN B C 1
ATOM 7512 O O . GLN B 1 292 ? -7.379 -8.234 11.141 1 84.25 292 GLN B O 1
ATOM 7517 N N . PHE B 1 293 ? -6.004 -9.945 10.836 1 89.12 293 PHE B N 1
ATOM 7518 C CA . PHE B 1 293 ? -7.062 -10.883 10.469 1 89.12 293 PHE B CA 1
ATOM 7519 C C . PHE B 1 293 ? -6.645 -12.32 10.766 1 89.12 293 PHE B C 1
ATOM 7521 O O . PHE B 1 293 ? -5.68 -12.82 10.18 1 89.12 293 PHE B O 1
ATOM 7528 N N . ASP B 1 294 ? -7.395 -12.93 11.562 1 88.5 294 ASP B N 1
ATOM 7529 C CA . ASP B 1 294 ? -7.109 -14.328 11.891 1 88.5 294 ASP B CA 1
ATOM 7530 C C . ASP B 1 294 ? -7.824 -15.273 10.922 1 88.5 294 ASP B C 1
ATOM 7532 O O . ASP B 1 294 ? -8.961 -15.68 11.172 1 88.5 294 ASP B O 1
ATOM 7536 N N . ALA B 1 295 ? -7.125 -15.695 9.984 1 90.62 295 ALA B N 1
ATOM 7537 C CA . ALA B 1 295 ? -7.691 -16.531 8.93 1 90.62 295 ALA B CA 1
ATOM 7538 C C . ALA B 1 295 ? -8.039 -17.922 9.461 1 90.62 295 ALA B C 1
ATOM 7540 O O . ALA B 1 295 ? -8.945 -18.594 8.945 1 90.62 295 ALA B O 1
ATOM 7541 N N . MET B 1 296 ? -7.383 -18.375 10.531 1 89.31 296 MET B N 1
ATOM 7542 C CA . MET B 1 296 ? -7.617 -19.719 11.078 1 89.31 296 MET B CA 1
ATOM 7543 C C . MET B 1 296 ? -8.906 -19.75 11.898 1 89.31 296 MET B C 1
ATOM 7545 O O . MET B 1 296 ? -9.547 -20.797 12 1 89.31 296 MET B O 1
ATOM 7549 N N . ALA B 1 297 ? -9.25 -18.594 12.398 1 87.19 297 ALA B N 1
ATOM 7550 C CA . ALA B 1 297 ? -10.422 -18.531 13.266 1 87.19 297 ALA B CA 1
ATOM 7551 C C . ALA B 1 297 ? -11.688 -18.281 12.453 1 87.19 297 ALA B C 1
ATOM 7553 O O . ALA B 1 297 ? -12.797 -18.453 12.961 1 87.19 297 ALA B O 1
ATOM 7554 N N . ARG B 1 298 ? -11.531 -18 11.25 1 90.69 298 ARG B N 1
ATOM 7555 C CA . ARG B 1 298 ? -12.688 -17.656 10.422 1 90.69 298 ARG B CA 1
ATOM 7556 C C . ARG B 1 298 ? -13 -18.781 9.438 1 90.69 298 ARG B C 1
ATOM 7558 O O . ARG B 1 298 ? -12.102 -19.516 9.023 1 90.69 298 ARG B O 1
ATOM 7565 N N . GLU B 1 299 ? -14.242 -18.828 9.102 1 93 299 GLU B N 1
ATOM 7566 C CA . GLU B 1 299 ? -14.648 -19.828 8.125 1 93 299 GLU B CA 1
ATOM 7567 C C . GLU B 1 299 ? -14.172 -19.453 6.727 1 93 299 GLU B C 1
ATOM 7569 O O . GLU B 1 299 ? -14.445 -18.359 6.242 1 93 299 GLU B O 1
ATOM 7574 N N . PRO B 1 300 ? -13.438 -20.375 6.109 1 96 300 PRO B N 1
ATOM 7575 C CA . PRO B 1 300 ? -13 -20.109 4.738 1 96 300 PRO B CA 1
ATOM 7576 C C . PRO B 1 300 ? -14.164 -20.078 3.742 1 96 300 PRO B C 1
ATOM 7578 O O . PRO B 1 300 ? -15.305 -20.344 4.117 1 96 300 PRO B O 1
ATOM 7581 N N . LEU B 1 301 ? -13.828 -19.719 2.504 1 96.06 301 LEU B N 1
ATOM 7582 C CA . LEU B 1 301 ? -14.828 -19.797 1.444 1 96.06 301 LEU B CA 1
ATOM 7583 C C . LEU B 1 301 ? -15.289 -21.234 1.23 1 96.06 301 LEU B C 1
ATOM 7585 O O . LEU B 1 301 ? -14.461 -22.141 1.091 1 96.06 301 LEU B O 1
ATOM 7589 N N . GLN B 1 302 ? -16.547 -21.406 1.269 1 94.69 302 GLN B N 1
ATOM 7590 C CA . GLN B 1 302 ? -17.141 -22.734 1.098 1 94.69 302 GLN B CA 1
ATOM 7591 C C . GLN B 1 302 ? -18.031 -22.781 -0.15 1 94.69 302 GLN B C 1
ATOM 7593 O O . GLN B 1 302 ? -18.312 -21.75 -0.76 1 94.69 302 GLN B O 1
ATOM 7598 N N . ALA B 1 303 ? -18.438 -23.984 -0.459 1 93.25 303 ALA B N 1
ATOM 7599 C CA . ALA B 1 303 ? -19.297 -24.188 -1.623 1 93.25 303 ALA B CA 1
ATOM 7600 C C . ALA B 1 303 ? -20.609 -23.422 -1.478 1 93.25 303 ALA B C 1
ATOM 7602 O O . ALA B 1 303 ? -21.156 -22.938 -2.467 1 93.25 303 ALA B O 1
ATOM 7603 N N . ASP B 1 304 ? -21.031 -23.219 -0.289 1 92.25 304 ASP B N 1
ATOM 7604 C CA . ASP B 1 304 ? -22.281 -22.516 -0.037 1 92.25 304 ASP B CA 1
ATOM 7605 C C . ASP B 1 304 ? -22.172 -21.031 -0.398 1 92.25 304 ASP B C 1
ATOM 7607 O O . ASP B 1 304 ? -23.156 -20.406 -0.798 1 92.25 304 ASP B O 1
ATOM 7611 N N . ASP B 1 305 ? -21.031 -20.516 -0.225 1 93.94 305 ASP B N 1
ATOM 7612 C CA . ASP B 1 305 ? -20.797 -19.109 -0.562 1 93.94 305 ASP B CA 1
ATOM 7613 C C . ASP B 1 305 ? -20.859 -18.891 -2.072 1 93.94 305 ASP B C 1
ATOM 7615 O O . ASP B 1 305 ? -21.062 -17.766 -2.533 1 93.94 305 ASP B O 1
ATOM 7619 N N . LEU B 1 306 ? -20.656 -19.984 -2.836 1 94.88 306 LEU B N 1
ATOM 7620 C CA . LEU B 1 306 ? -20.625 -19.922 -4.293 1 94.88 306 LEU B CA 1
ATOM 7621 C C . LEU B 1 306 ? -21.766 -20.719 -4.898 1 94.88 306 LEU B C 1
ATOM 7623 O O . LEU B 1 306 ? -21.703 -21.125 -6.062 1 94.88 306 LEU B O 1
ATOM 7627 N N . SER B 1 307 ? -22.797 -20.969 -4.184 1 93.5 307 SER B N 1
ATOM 7628 C CA . SER B 1 307 ? -23.859 -21.891 -4.57 1 93.5 307 SER B CA 1
ATOM 7629 C C . SER B 1 307 ? -24.562 -21.422 -5.836 1 93.5 307 SER B C 1
ATOM 7631 O O . SER B 1 307 ? -24.953 -22.234 -6.676 1 93.5 307 SER B O 1
ATOM 7633 N N . ASP B 1 308 ? -24.703 -20.172 -5.969 1 92.31 308 ASP B N 1
ATOM 7634 C CA . ASP B 1 308 ? -25.422 -19.625 -7.117 1 92.31 308 ASP B CA 1
ATOM 7635 C C . ASP B 1 308 ? -24.656 -19.891 -8.414 1 92.31 308 ASP B C 1
ATOM 7637 O O . ASP B 1 308 ? -25.266 -20 -9.484 1 92.31 308 ASP B O 1
ATOM 7641 N N . GLU B 1 309 ? -23.359 -20.047 -8.336 1 94.62 309 GLU B N 1
ATOM 7642 C CA . GLU B 1 309 ? -22.531 -20.219 -9.531 1 94.62 309 GLU B CA 1
ATOM 7643 C C . GLU B 1 309 ? -22.516 -21.672 -9.984 1 94.62 309 GLU B C 1
ATOM 7645 O O . GLU B 1 309 ? -22.234 -21.969 -11.148 1 94.62 309 GLU B O 1
ATOM 7650 N N . ILE B 1 310 ? -22.844 -22.641 -9.164 1 95.19 310 ILE B N 1
ATOM 7651 C CA . ILE B 1 310 ? -22.688 -24.062 -9.422 1 95.19 310 ILE B CA 1
ATOM 7652 C C . ILE B 1 310 ? -23.562 -24.469 -10.609 1 95.19 310 ILE B C 1
ATOM 7654 O O . ILE B 1 310 ? -23.109 -25.156 -11.523 1 95.19 310 ILE B O 1
ATOM 7658 N N . GLU B 1 311 ? -24.766 -23.891 -10.68 1 93.38 311 GLU B N 1
ATOM 7659 C CA . GLU B 1 311 ? -25.656 -24.281 -11.758 1 93.38 311 GLU B CA 1
ATOM 7660 C C . GLU B 1 311 ? -25.609 -23.281 -12.914 1 93.38 311 GLU B C 1
ATOM 7662 O O . GLU B 1 311 ? -26.062 -23.562 -14.016 1 93.38 311 GLU B O 1
ATOM 7667 N N . ALA B 1 312 ? -24.969 -22.172 -12.664 1 93.56 312 ALA B N 1
ATOM 7668 C CA . ALA B 1 312 ? -25.047 -21.094 -13.641 1 93.56 312 ALA B CA 1
ATOM 7669 C C . ALA B 1 312 ? -23.797 -21.047 -14.508 1 93.56 312 ALA B C 1
ATOM 7671 O O . ALA B 1 312 ? -23.75 -20.312 -15.5 1 93.56 312 ALA B O 1
ATOM 7672 N N . SER B 1 313 ? -22.797 -21.844 -14.195 1 94.69 313 SER B N 1
ATOM 7673 C CA . SER B 1 313 ? -21.531 -21.781 -14.93 1 94.69 313 SER B CA 1
ATOM 7674 C C . SER B 1 313 ? -21.734 -22.172 -16.391 1 94.69 313 SER B C 1
ATOM 7676 O O . SER B 1 313 ? -22.469 -23.109 -16.688 1 94.69 313 SER B O 1
ATOM 7678 N N . LYS B 1 314 ? -21.047 -21.531 -17.266 1 94.12 314 LYS B N 1
ATOM 7679 C CA . LYS B 1 314 ? -21.141 -21.844 -18.688 1 94.12 314 LYS B CA 1
ATOM 7680 C C . LYS B 1 314 ? -19.906 -22.609 -19.156 1 94.12 314 LYS B C 1
ATOM 7682 O O . LYS B 1 314 ? -19.859 -23.078 -20.297 1 94.12 314 LYS B O 1
ATOM 7687 N N . VAL B 1 315 ? -18.984 -22.812 -18.281 1 95.44 315 VAL B N 1
ATOM 7688 C CA . VAL B 1 315 ? -17.75 -23.469 -18.688 1 95.44 315 VAL B CA 1
ATOM 7689 C C . VAL B 1 315 ? -17.641 -24.828 -18 1 95.44 315 VAL B C 1
ATOM 7691 O O . VAL B 1 315 ? -16.922 -25.703 -18.469 1 95.44 315 VAL B O 1
ATOM 7694 N N . TYR B 1 316 ? -18.281 -25.031 -16.922 1 96.69 316 TYR B N 1
ATOM 7695 C CA . TYR B 1 316 ? -18.266 -26.297 -16.188 1 96.69 316 TYR B CA 1
ATOM 7696 C C . TYR B 1 316 ? -19.672 -26.812 -15.969 1 96.69 316 TYR B C 1
ATOM 7698 O O . TYR B 1 316 ? -20.625 -26.047 -15.836 1 96.69 316 TYR B O 1
ATOM 7706 N N . ASP B 1 317 ? -19.797 -28.141 -15.898 1 95.75 317 ASP B N 1
ATOM 7707 C CA . ASP B 1 317 ? -21.047 -28.719 -15.438 1 95.75 317 ASP B CA 1
ATOM 7708 C C . ASP B 1 317 ? -21.172 -28.625 -13.914 1 95.75 317 ASP B C 1
ATOM 7710 O O . ASP B 1 317 ? -20.172 -28.391 -13.219 1 95.75 317 ASP B O 1
ATOM 7714 N N . ALA B 1 318 ? -22.312 -28.781 -13.359 1 96 318 ALA B N 1
ATOM 7715 C CA . ALA B 1 318 ? -22.609 -28.547 -11.945 1 96 318 ALA B CA 1
ATOM 7716 C C . ALA B 1 318 ? -21.781 -29.453 -11.055 1 96 318 ALA B C 1
ATOM 7718 O O . ALA B 1 318 ? -21.281 -29.031 -10.008 1 96 318 ALA B O 1
ATOM 7719 N N . ASP B 1 319 ? -21.609 -30.672 -11.461 1 94.56 319 ASP B N 1
ATOM 7720 C CA . ASP B 1 319 ? -20.844 -31.609 -10.648 1 94.56 319 ASP B CA 1
ATOM 7721 C C . ASP B 1 319 ? -19.375 -31.219 -10.578 1 94.56 319 ASP B C 1
ATOM 7723 O O . ASP B 1 319 ? -18.766 -31.25 -9.5 1 94.56 319 ASP B O 1
ATOM 7727 N N . THR B 1 320 ? -18.875 -30.922 -11.742 1 96.5 320 THR B N 1
ATOM 7728 C CA . THR B 1 320 ? -17.484 -30.469 -11.797 1 96.5 320 THR B CA 1
ATOM 7729 C C . THR B 1 320 ? -17.281 -29.203 -10.961 1 96.5 320 THR B C 1
ATOM 7731 O O . THR B 1 320 ? -16.312 -29.094 -10.211 1 96.5 320 THR B O 1
ATOM 7734 N N . LYS B 1 321 ? -18.219 -28.219 -11.078 1 97 321 LYS B N 1
ATOM 7735 C CA . LYS B 1 321 ? -18.125 -26.969 -10.352 1 97 321 LYS B CA 1
ATOM 7736 C C . LYS B 1 321 ? -18.172 -27.188 -8.844 1 97 321 LYS B C 1
ATOM 7738 O O . LYS B 1 321 ? -17.5 -26.5 -8.086 1 97 321 LYS B O 1
ATOM 7743 N N . ARG B 1 322 ? -18.922 -28.141 -8.375 1 96.19 322 ARG B N 1
ATOM 7744 C CA . ARG B 1 322 ? -19.016 -28.469 -6.957 1 96.19 322 ARG B CA 1
ATOM 7745 C C . ARG B 1 322 ? -17.672 -28.969 -6.426 1 96.19 322 ARG B C 1
ATOM 7747 O O . ARG B 1 322 ? -17.266 -28.594 -5.328 1 96.19 322 ARG B O 1
ATOM 7754 N N . VAL B 1 323 ? -17.094 -29.859 -7.25 1 96.38 323 VAL B N 1
ATOM 7755 C CA . VAL B 1 323 ? -15.797 -30.391 -6.836 1 96.38 323 VAL B CA 1
ATOM 7756 C C . VAL B 1 323 ? -14.758 -29.281 -6.812 1 96.38 323 VAL B C 1
ATOM 7758 O O . VAL B 1 323 ? -13.922 -29.219 -5.906 1 96.38 323 VAL B O 1
ATOM 7761 N N . LEU B 1 324 ? -14.805 -28.375 -7.785 1 97.56 324 LEU B N 1
ATOM 7762 C CA . LEU B 1 324 ? -13.883 -27.25 -7.836 1 97.56 324 LEU B CA 1
ATOM 7763 C C . LEU B 1 324 ? -14.07 -26.328 -6.629 1 97.56 324 LEU B C 1
ATOM 7765 O O . LEU B 1 324 ? -13.094 -25.812 -6.086 1 97.56 324 LEU B O 1
ATOM 7769 N N . CYS B 1 325 ? -15.266 -26.141 -6.156 1 97.31 325 CYS B N 1
ATOM 7770 C CA . CYS B 1 325 ? -15.539 -25.344 -4.961 1 97.31 325 CYS B CA 1
ATOM 7771 C C . CYS B 1 325 ? -14.906 -25.984 -3.729 1 97.31 325 CYS B C 1
ATOM 7773 O O . CYS B 1 325 ? -14.383 -25.297 -2.857 1 97.31 325 CYS B O 1
ATOM 7775 N N . ARG B 1 326 ? -14.938 -27.312 -3.711 1 96.62 326 ARG B N 1
ATOM 7776 C CA . ARG B 1 326 ? -14.32 -28.016 -2.594 1 96.62 326 ARG B CA 1
ATOM 7777 C C . ARG B 1 326 ? -12.805 -27.859 -2.609 1 96.62 326 ARG B C 1
ATOM 7779 O O . ARG B 1 326 ? -12.18 -27.734 -1.556 1 96.62 326 ARG B O 1
ATOM 7786 N N . ILE B 1 327 ? -12.273 -27.922 -3.807 1 97.94 327 ILE B N 1
ATOM 7787 C CA . ILE B 1 327 ? -10.836 -27.703 -3.941 1 97.94 327 ILE B CA 1
ATOM 7788 C C . ILE B 1 327 ? -10.477 -26.297 -3.469 1 97.94 327 ILE B C 1
ATOM 7790 O O . ILE B 1 327 ? -9.461 -26.109 -2.805 1 97.94 327 ILE B O 1
ATOM 7794 N N . LEU B 1 328 ? -11.312 -25.328 -3.838 1 98.19 328 LEU B N 1
ATOM 7795 C CA . LEU B 1 328 ? -11.094 -23.953 -3.402 1 98.19 328 LEU B CA 1
ATOM 7796 C C . LEU B 1 328 ? -11.125 -23.844 -1.88 1 98.19 328 LEU B C 1
ATOM 7798 O O . LEU B 1 328 ? -10.32 -23.141 -1.282 1 98.19 328 LEU B O 1
ATOM 7802 N N . THR B 1 329 ? -12.039 -24.516 -1.23 1 98.12 329 THR B N 1
ATOM 7803 C CA . THR B 1 329 ? -12.117 -24.516 0.226 1 98.12 329 THR B CA 1
ATOM 7804 C C . THR B 1 329 ? -10.836 -25.109 0.827 1 98.12 329 THR B C 1
ATOM 7806 O O . THR B 1 329 ? -10.305 -24.578 1.804 1 98.12 329 THR B O 1
ATOM 7809 N N . SER B 1 330 ? -10.406 -26.219 0.206 1 98.12 330 SER B N 1
ATOM 7810 C CA . SER B 1 330 ? -9.156 -26.828 0.642 1 98.12 330 SER B CA 1
ATOM 7811 C C . SER B 1 330 ? -7.988 -25.844 0.502 1 98.12 330 SER B C 1
ATOM 7813 O O . SER B 1 330 ? -7.113 -25.797 1.366 1 98.12 330 SER B O 1
ATOM 7815 N N . LEU B 1 331 ? -7.996 -25.125 -0.593 1 98.44 331 LEU B N 1
ATOM 7816 C CA . LEU B 1 331 ? -6.953 -24.141 -0.81 1 98.44 331 LEU B CA 1
ATOM 7817 C C . LEU B 1 331 ? -7.016 -23.047 0.249 1 98.44 331 LEU B C 1
ATOM 7819 O O . LEU B 1 331 ? -5.98 -22.609 0.762 1 98.44 331 LEU B O 1
ATOM 7823 N N . CYS B 1 332 ? -8.172 -22.547 0.572 1 98.25 332 CYS B N 1
ATOM 7824 C CA . CYS B 1 332 ? -8.344 -21.531 1.613 1 98.25 332 CYS B CA 1
ATOM 7825 C C . CYS B 1 332 ? -7.82 -22.047 2.951 1 98.25 332 CYS B C 1
ATOM 7827 O O . CYS B 1 332 ? -7.18 -21.297 3.695 1 98.25 332 CYS B O 1
ATOM 7829 N N . GLN B 1 333 ? -8.062 -23.25 3.236 1 98.12 333 GLN B N 1
ATOM 7830 C CA . GLN B 1 333 ? -7.582 -23.844 4.477 1 98.12 333 GLN B CA 1
ATOM 7831 C C . GLN B 1 333 ? -6.062 -23.953 4.484 1 98.12 333 GLN B C 1
ATOM 7833 O O . GLN B 1 333 ? -5.422 -23.766 5.52 1 98.12 333 GLN B O 1
ATOM 7838 N N . LEU B 1 334 ? -5.547 -24.297 3.34 1 98.25 334 LEU B N 1
ATOM 7839 C CA . LEU B 1 334 ? -4.094 -24.391 3.234 1 98.25 334 LEU B CA 1
ATOM 7840 C C . LEU B 1 334 ? -3.447 -23.031 3.49 1 98.25 334 LEU B C 1
ATOM 7842 O O . LEU B 1 334 ? -2.512 -22.922 4.285 1 98.25 334 LEU B O 1
ATOM 7846 N N . VAL B 1 335 ? -3.934 -22.016 2.795 1 97.81 335 VAL B N 1
ATOM 7847 C CA . VAL B 1 335 ? -3.326 -20.688 2.916 1 97.81 335 VAL B CA 1
ATOM 7848 C C . VAL B 1 335 ? -3.475 -20.188 4.348 1 97.81 335 VAL B C 1
ATOM 7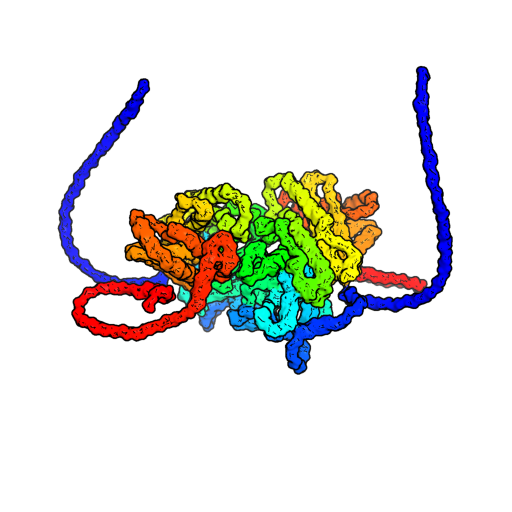850 O O . VAL B 1 335 ? -2.6 -19.484 4.859 1 97.81 335 VAL B O 1
ATOM 7853 N N . ALA B 1 336 ? -4.539 -20.5 5.008 1 97.12 336 ALA B N 1
ATOM 7854 C CA . ALA B 1 336 ? -4.68 -20.156 6.422 1 97.12 336 ALA B CA 1
ATOM 7855 C C . ALA B 1 336 ? -3.604 -20.828 7.262 1 97.12 336 ALA B C 1
ATOM 7857 O O . ALA B 1 336 ? -3.033 -20.219 8.164 1 97.12 336 ALA B O 1
ATOM 7858 N N . SER B 1 337 ? -3.309 -22.047 6.93 1 95.94 337 SER B N 1
ATOM 7859 C CA . SER B 1 337 ? -2.318 -22.812 7.676 1 95.94 337 SER B CA 1
ATOM 7860 C C . SER B 1 337 ? -0.907 -22.297 7.414 1 95.94 337 SER B C 1
ATOM 7862 O O . SER B 1 337 ? -0.009 -22.484 8.234 1 95.94 337 SER B O 1
ATOM 7864 N N . LEU B 1 338 ? -0.718 -21.656 6.277 1 97 338 LEU B N 1
ATOM 7865 C CA . LEU B 1 338 ? 0.6 -21.172 5.879 1 97 338 LEU B CA 1
ATOM 7866 C C . LEU B 1 338 ? 0.944 -19.875 6.598 1 97 338 LEU B C 1
ATOM 7868 O O . LEU B 1 338 ? 2.088 -19.406 6.551 1 97 338 LEU B O 1
ATOM 7872 N N . THR B 1 339 ? 0.058 -19.25 7.262 1 95.12 339 THR B N 1
ATOM 7873 C CA . THR B 1 339 ? 0.227 -17.922 7.844 1 95.12 339 THR B CA 1
ATOM 7874 C C . THR B 1 339 ? 1.407 -17.891 8.812 1 95.12 339 THR B C 1
ATOM 7876 O O . THR B 1 339 ? 2.312 -17.062 8.672 1 95.12 339 THR B O 1
ATOM 7879 N N . ASN B 1 340 ? 1.432 -18.812 9.703 1 92.31 340 ASN B N 1
ATOM 7880 C CA . ASN B 1 340 ? 2.496 -18.844 10.703 1 92.31 340 ASN B CA 1
ATOM 7881 C C . ASN B 1 340 ? 3.838 -19.219 10.086 1 92.31 340 ASN B C 1
ATOM 7883 O O . ASN B 1 340 ? 4.887 -18.75 10.531 1 92.31 340 ASN B O 1
ATOM 7887 N N . LEU B 1 341 ? 3.754 -20.109 9.117 1 95.19 341 LEU B N 1
ATOM 7888 C CA . LEU B 1 341 ? 4.973 -20.5 8.414 1 95.19 341 LEU B CA 1
ATOM 7889 C C . LEU B 1 341 ? 5.645 -19.297 7.77 1 95.19 341 LEU B C 1
ATOM 7891 O O . LEU B 1 341 ? 6.836 -19.047 7.988 1 95.19 341 LEU B O 1
ATOM 7895 N N . ILE B 1 342 ? 4.867 -18.516 7.043 1 95.12 342 ILE B N 1
ATOM 7896 C CA . ILE B 1 342 ? 5.406 -17.375 6.305 1 95.12 342 ILE B CA 1
ATOM 7897 C C . ILE B 1 342 ? 5.887 -16.312 7.281 1 95.12 342 ILE B C 1
ATOM 7899 O O . ILE B 1 342 ? 6.93 -15.695 7.066 1 95.12 342 ILE B O 1
ATOM 7903 N N . ASP B 1 343 ? 5.148 -16.125 8.305 1 89.94 343 ASP B N 1
ATOM 7904 C CA . ASP B 1 343 ? 5.512 -15.117 9.305 1 89.94 343 ASP B CA 1
ATOM 7905 C C . ASP B 1 343 ? 6.832 -15.477 9.984 1 89.94 343 ASP B C 1
ATOM 7907 O O . ASP B 1 343 ? 7.582 -14.586 10.391 1 89.94 343 ASP B O 1
ATOM 7911 N N . THR B 1 344 ? 7.102 -16.719 10.125 1 89.12 344 THR B N 1
ATOM 7912 C CA . THR B 1 344 ? 8.328 -17.188 10.758 1 89.12 344 THR B CA 1
ATOM 7913 C C . THR B 1 344 ? 9.5 -17.141 9.773 1 89.12 344 THR B C 1
ATOM 7915 O O . THR B 1 344 ? 10.609 -16.75 10.133 1 89.12 344 THR B O 1
ATOM 7918 N N . LEU B 1 345 ? 9.242 -17.516 8.516 1 90.19 345 LEU B N 1
ATOM 7919 C CA . LEU B 1 345 ? 10.305 -17.625 7.523 1 90.19 345 LEU B CA 1
ATOM 7920 C C . LEU B 1 345 ? 10.727 -16.25 7.027 1 90.19 345 LEU B C 1
ATOM 7922 O O . LEU B 1 345 ? 11.914 -16 6.812 1 90.19 345 LEU B O 1
ATOM 7926 N N . TYR B 1 346 ? 9.695 -15.438 6.809 1 90 346 TYR B N 1
ATOM 7927 C CA . TYR B 1 346 ? 9.969 -14.164 6.156 1 90 346 TYR B CA 1
ATOM 7928 C C . TYR B 1 346 ? 9.438 -13 6.988 1 90 346 TYR B C 1
ATOM 7930 O O . TYR B 1 346 ? 8.555 -12.266 6.543 1 90 346 TYR B O 1
ATOM 7938 N N . PRO B 1 347 ? 10.031 -12.789 8.078 1 83.56 347 PRO B N 1
ATOM 7939 C CA . PRO B 1 347 ? 9.602 -11.656 8.914 1 83.56 347 PRO B CA 1
ATOM 7940 C C . PRO B 1 347 ? 10.016 -10.305 8.336 1 83.56 347 PRO B C 1
ATOM 7942 O O . PRO B 1 347 ? 10.914 -10.242 7.484 1 83.56 347 PRO B O 1
ATOM 7945 N N . LEU B 1 348 ? 9.398 -9.281 8.719 1 77.25 348 LEU B N 1
ATOM 7946 C CA . LEU B 1 348 ? 9.742 -7.941 8.258 1 77.25 348 LEU B CA 1
ATOM 7947 C C . LEU B 1 348 ? 11.141 -7.551 8.727 1 77.25 348 LEU B C 1
ATOM 7949 O O . LEU B 1 348 ? 11.898 -6.93 7.98 1 77.25 348 LEU B O 1
ATOM 7953 N N . ASP B 1 349 ? 11.414 -7.926 10.008 1 68.75 349 ASP B N 1
ATOM 7954 C CA . ASP B 1 349 ? 12.766 -7.75 10.523 1 68.75 349 ASP B CA 1
ATOM 7955 C C . ASP B 1 349 ? 13.523 -9.078 10.539 1 68.75 349 ASP B C 1
ATOM 7957 O O . ASP B 1 349 ? 13.25 -9.953 11.359 1 68.75 349 ASP B O 1
ATOM 7961 N N . PRO B 1 350 ? 14.352 -9.172 9.617 1 62.75 350 PRO B N 1
ATOM 7962 C CA . PRO B 1 350 ? 15.031 -10.461 9.477 1 62.75 350 PRO B CA 1
ATOM 7963 C C . PRO B 1 350 ? 16 -10.742 10.625 1 62.75 350 PRO B C 1
ATOM 7965 O O . PRO B 1 350 ? 16.516 -11.859 10.742 1 62.75 350 PRO B O 1
ATOM 7968 N N . TYR B 1 351 ? 16.297 -9.711 11.383 1 59.62 351 TYR B N 1
ATOM 7969 C CA . TYR B 1 351 ? 17.297 -9.922 12.43 1 59.62 351 TYR B CA 1
ATOM 7970 C C . TYR B 1 351 ? 16.625 -10 13.797 1 59.62 351 TYR B C 1
ATOM 7972 O O . TYR B 1 351 ? 16.359 -8.977 14.43 1 59.62 351 TYR B O 1
ATOM 7980 N N . PRO B 1 352 ? 15.906 -11.164 14.008 1 53.38 352 PRO B N 1
ATOM 7981 C CA . PRO B 1 352 ? 15.188 -11.258 15.281 1 53.38 352 PRO B CA 1
ATOM 7982 C C . PRO B 1 352 ? 16.047 -10.867 16.484 1 53.38 352 PRO B C 1
ATOM 7984 O O . PRO B 1 352 ? 17.25 -11.086 16.469 1 53.38 352 PRO B O 1
ATOM 7987 N N . ASP B 1 353 ? 15.594 -9.812 17.109 1 49.5 353 ASP B N 1
ATOM 7988 C CA . ASP B 1 353 ? 16.297 -9.523 18.344 1 49.5 353 ASP B CA 1
ATOM 7989 C C . ASP B 1 353 ? 16.703 -10.82 19.062 1 49.5 353 ASP B C 1
ATOM 7991 O O . ASP B 1 353 ? 15.984 -11.82 18.984 1 49.5 353 ASP B O 1
ATOM 7995 N N . CYS B 1 354 ? 17.984 -11.031 19.125 1 46.03 354 CYS B N 1
ATOM 7996 C CA . CYS B 1 354 ? 18.703 -12.078 19.844 1 46.03 354 CYS B CA 1
ATOM 7997 C C . CYS B 1 354 ? 17.812 -12.695 20.922 1 46.03 354 CYS B C 1
ATOM 7999 O O . CYS B 1 354 ? 18.156 -13.742 21.484 1 46.03 354 CYS B O 1
ATOM 8001 N N . HIS B 1 355 ? 16.672 -12.031 21.328 1 47.44 355 HIS B N 1
ATOM 8002 C CA . HIS B 1 355 ? 16.125 -12.484 22.594 1 47.44 355 HIS B CA 1
ATOM 8003 C C . HIS B 1 355 ? 15.086 -13.586 22.391 1 47.44 355 HIS B C 1
ATOM 8005 O O . HIS B 1 355 ? 14.492 -14.078 23.359 1 47.44 355 HIS B O 1
ATOM 8011 N N . ALA B 1 356 ? 14.773 -13.828 21.141 1 52.34 356 ALA B N 1
ATOM 8012 C CA . ALA B 1 356 ? 13.789 -14.906 21.109 1 52.34 356 ALA B CA 1
ATOM 8013 C C . ALA B 1 356 ? 14.422 -16.234 21.516 1 52.34 356 ALA B C 1
ATOM 8015 O O . ALA B 1 356 ? 15.445 -16.641 20.969 1 52.34 356 ALA B O 1
ATOM 8016 N N . SER B 1 357 ? 14 -16.812 22.594 1 60.31 357 SER B N 1
ATOM 8017 C CA . SER B 1 357 ? 14.5 -18.047 23.203 1 60.31 357 SER B CA 1
ATOM 8018 C C . SER B 1 357 ? 14.453 -19.203 22.219 1 60.31 357 SER B C 1
ATOM 8020 O O . SER B 1 357 ? 13.594 -19.234 21.344 1 60.31 357 SER B O 1
ATOM 8022 N N . GLN B 1 358 ? 15.469 -19.828 21.953 1 62.31 358 GLN B N 1
ATOM 8023 C CA . GLN B 1 358 ? 15.57 -21.078 21.203 1 62.31 358 GLN B CA 1
ATOM 8024 C C . GLN B 1 358 ? 14.328 -21.938 21.406 1 62.31 358 GLN B C 1
ATOM 8026 O O . GLN B 1 358 ? 13.844 -22.562 20.453 1 62.31 358 GLN B O 1
ATOM 8031 N N . THR B 1 359 ? 13.836 -21.797 22.5 1 61.66 359 THR B N 1
ATOM 8032 C CA . THR B 1 359 ? 12.664 -22.594 22.844 1 61.66 359 THR B CA 1
ATOM 8033 C C . THR B 1 359 ? 11.422 -22.078 22.109 1 61.66 359 THR B C 1
ATOM 8035 O O . THR B 1 359 ? 10.617 -22.859 21.609 1 61.66 359 THR B O 1
ATOM 8038 N N . ALA B 1 360 ? 11.297 -20.875 22.031 1 65.38 360 ALA B N 1
ATOM 8039 C CA . ALA B 1 360 ? 10.148 -20.266 21.375 1 65.38 360 ALA B CA 1
ATOM 8040 C C . ALA B 1 360 ? 10.18 -20.547 19.875 1 65.38 360 ALA B C 1
ATOM 8042 O O . ALA B 1 360 ? 9.133 -20.766 19.25 1 65.38 360 ALA B O 1
ATOM 8043 N N . SER B 1 361 ? 11.328 -20.719 19.453 1 71.88 361 SER B N 1
ATOM 8044 C CA . SER B 1 361 ? 11.492 -21 18.031 1 71.88 361 SER B CA 1
ATOM 8045 C C . SER B 1 361 ? 11.117 -22.453 17.719 1 71.88 361 SER B C 1
ATOM 8047 O O . SER B 1 361 ? 10.484 -22.719 16.703 1 71.88 361 SER B O 1
ATOM 8049 N N . ILE B 1 362 ? 11.531 -23.328 18.594 1 74.25 362 ILE B N 1
ATOM 8050 C CA . ILE B 1 362 ? 11.227 -24.734 18.391 1 74.25 362 ILE B CA 1
ATOM 8051 C C . ILE B 1 362 ? 9.727 -24.969 18.5 1 74.25 362 ILE B C 1
ATOM 8053 O O . ILE B 1 362 ? 9.141 -25.703 17.703 1 74.25 362 ILE B O 1
ATOM 8057 N N . ALA B 1 363 ? 9.172 -24.297 19.422 1 72.94 363 ALA B N 1
ATOM 8058 C CA . ALA B 1 363 ? 7.727 -24.422 19.609 1 72.94 363 ALA B CA 1
ATOM 8059 C C . ALA B 1 363 ? 6.977 -23.906 18.391 1 72.94 363 ALA B C 1
ATOM 8061 O O . ALA B 1 363 ? 5.965 -24.484 17.984 1 72.94 363 ALA B O 1
ATOM 8062 N N . SER B 1 364 ? 7.484 -22.984 17.828 1 84.5 364 SER B N 1
ATOM 8063 C CA . SER B 1 364 ? 6.867 -22.422 16.641 1 84.5 364 SER B CA 1
ATOM 8064 C C . SER B 1 364 ? 6.969 -23.375 15.461 1 84.5 364 SER B C 1
ATOM 8066 O O . SER B 1 364 ? 6.02 -23.516 14.68 1 84.5 364 SER B O 1
ATOM 8068 N N . ILE B 1 365 ? 8.086 -24.109 15.398 1 89.19 365 ILE B N 1
ATOM 8069 C CA . ILE B 1 365 ? 8.305 -25.062 14.312 1 89.19 365 ILE B CA 1
ATOM 8070 C C . ILE B 1 365 ? 7.359 -26.25 14.469 1 89.19 365 ILE B C 1
ATOM 8072 O O . ILE B 1 365 ? 6.77 -26.719 13.492 1 89.19 365 ILE B O 1
ATOM 8076 N N . ASP B 1 366 ? 7.184 -26.641 15.648 1 90.5 366 ASP B N 1
ATOM 8077 C CA . ASP B 1 366 ? 6.285 -27.766 15.914 1 90.5 366 ASP B CA 1
ATOM 8078 C C . ASP B 1 366 ? 4.844 -27.406 15.57 1 90.5 366 ASP B C 1
ATOM 8080 O O . ASP B 1 366 ? 4.105 -28.234 15.023 1 90.5 366 ASP B O 1
ATOM 8084 N N . ASP B 1 367 ? 4.512 -26.234 15.898 1 91.81 367 ASP B N 1
ATOM 8085 C CA . ASP B 1 367 ? 3.16 -25.781 15.594 1 91.81 367 ASP B CA 1
ATOM 8086 C C . ASP B 1 367 ? 2.932 -25.688 14.094 1 91.81 367 ASP B C 1
ATOM 8088 O O . ASP B 1 367 ? 1.867 -26.062 13.594 1 91.81 367 ASP B O 1
ATOM 8092 N N . ILE B 1 368 ? 3.869 -25.234 13.398 1 94.69 368 ILE B N 1
ATOM 8093 C CA . ILE B 1 368 ? 3.781 -25.109 11.945 1 94.69 368 ILE B CA 1
ATOM 8094 C C . ILE B 1 368 ? 3.656 -26.5 11.32 1 94.69 368 ILE B C 1
ATOM 8096 O O . ILE B 1 368 ? 2.82 -26.719 10.438 1 94.69 368 ILE B O 1
ATOM 8100 N N . GLN B 1 369 ? 4.469 -27.453 11.805 1 93.56 369 GLN B N 1
ATOM 8101 C CA . GLN B 1 369 ? 4.43 -28.812 11.281 1 93.56 369 GLN B CA 1
ATOM 8102 C C . GLN B 1 369 ? 3.086 -29.484 11.578 1 93.56 369 GLN B C 1
ATOM 8104 O O . GLN B 1 369 ? 2.545 -30.203 10.742 1 93.56 369 GLN B O 1
ATOM 8109 N N . ALA B 1 370 ? 2.604 -29.203 12.719 1 94.75 370 ALA B N 1
ATOM 8110 C CA . ALA B 1 370 ? 1.313 -29.766 13.109 1 94.75 370 ALA B CA 1
ATOM 8111 C C . ALA B 1 370 ? 0.193 -29.234 12.219 1 94.75 370 ALA B C 1
ATOM 8113 O O . ALA B 1 370 ? -0.695 -29.984 11.812 1 94.75 370 ALA B O 1
ATOM 8114 N N . ARG B 1 371 ? 0.219 -28.016 11.914 1 94.44 371 ARG B N 1
ATOM 8115 C CA . ARG B 1 371 ? -0.817 -27.391 11.094 1 94.44 371 ARG B CA 1
ATOM 8116 C C . ARG B 1 371 ? -0.74 -27.891 9.656 1 94.44 371 ARG B C 1
ATOM 8118 O O . ARG B 1 371 ? -1.768 -28.172 9.031 1 94.44 371 ARG B O 1
ATOM 8125 N N . LEU B 1 372 ? 0.439 -27.953 9.117 1 95.38 372 LEU B N 1
ATOM 8126 C CA . LEU B 1 372 ? 0.62 -28.484 7.773 1 95.38 372 LEU B CA 1
ATOM 8127 C C . LEU B 1 372 ? 0.208 -29.953 7.711 1 95.38 372 LEU B C 1
ATOM 8129 O O . LEU B 1 372 ? -0.427 -30.391 6.746 1 95.38 372 LEU B O 1
ATOM 8133 N N . GLY B 1 373 ? 0.6 -30.688 8.781 1 95.31 373 GLY B N 1
ATOM 8134 C CA . GLY B 1 373 ? 0.204 -32.094 8.859 1 95.31 373 GLY B CA 1
ATOM 8135 C C . GLY B 1 373 ? -1.298 -32.281 8.953 1 95.31 373 GLY B C 1
ATOM 8136 O O . GLY B 1 373 ? -1.852 -33.188 8.352 1 95.31 373 GLY B O 1
ATOM 8137 N N . TYR B 1 374 ? -1.921 -31.422 9.711 1 96.12 374 TYR B N 1
ATOM 8138 C CA . TYR B 1 374 ? -3.373 -31.469 9.836 1 96.12 374 TYR B CA 1
ATOM 8139 C C . TYR B 1 374 ? -4.047 -31.234 8.484 1 96.12 374 TYR B C 1
ATOM 8141 O O . TYR B 1 374 ? -4.988 -31.953 8.125 1 96.12 374 TYR B O 1
ATOM 8149 N N . TRP B 1 375 ? -3.648 -30.266 7.773 1 96.94 375 TRP B N 1
ATOM 8150 C CA . TRP B 1 375 ? -4.215 -30 6.457 1 96.94 375 TRP B CA 1
ATOM 8151 C C . TRP B 1 375 ? -4.012 -31.188 5.52 1 96.94 375 TRP B C 1
ATOM 8153 O O . TRP B 1 375 ? -4.938 -31.578 4.809 1 96.94 375 TRP B O 1
ATOM 8163 N N . GLN B 1 376 ? -2.785 -31.734 5.473 1 96.31 376 GLN B N 1
ATOM 8164 C CA . GLN B 1 376 ? -2.457 -32.844 4.578 1 96.31 376 GLN B CA 1
ATOM 8165 C C . GLN B 1 376 ? -3.332 -34.062 4.867 1 96.31 376 GLN B C 1
ATOM 8167 O O . GLN B 1 376 ? -3.766 -34.75 3.945 1 96.31 376 GLN B O 1
ATOM 8172 N N . THR B 1 377 ? -3.641 -34.25 6.129 1 95.88 377 THR B N 1
ATOM 8173 C CA . THR B 1 377 ? -4.332 -35.469 6.539 1 95.88 377 THR B CA 1
ATOM 8174 C C . THR B 1 377 ? -5.844 -35.312 6.402 1 95.88 377 THR B C 1
ATOM 8176 O O . THR B 1 377 ? -6.539 -36.219 5.973 1 95.88 377 THR B O 1
ATOM 8179 N N . TYR B 1 378 ? -6.355 -34.062 6.738 1 95.25 378 TYR B N 1
ATOM 8180 C CA . TYR B 1 378 ? -7.797 -33.938 6.918 1 95.25 378 TYR B CA 1
ATOM 8181 C C . TYR B 1 378 ? -8.414 -33.031 5.867 1 95.25 378 TYR B C 1
ATOM 8183 O O . TYR B 1 378 ? -9.609 -33.125 5.586 1 95.25 378 TYR B O 1
ATOM 8191 N N . GLN B 1 379 ? -7.652 -32.188 5.273 1 95.75 379 GLN B N 1
ATOM 8192 C CA . GLN B 1 379 ? -8.258 -31.141 4.457 1 95.75 379 GLN B CA 1
ATOM 8193 C C . GLN B 1 379 ? -7.82 -31.25 3 1 95.75 379 GLN B C 1
ATOM 8195 O O . GLN B 1 379 ? -8.5 -30.75 2.1 1 95.75 379 GLN B O 1
ATOM 8200 N N . MET B 1 380 ? -6.75 -31.953 2.74 1 95.81 380 MET B N 1
ATOM 8201 C CA . MET B 1 380 ? -6.223 -32.094 1.387 1 95.81 380 MET B CA 1
ATOM 8202 C C . MET B 1 380 ? -7.098 -33 0.551 1 95.81 380 MET B C 1
ATOM 8204 O O . MET B 1 380 ? -7.539 -34.062 1.033 1 95.81 380 MET B O 1
ATOM 8208 N N . LEU B 1 381 ? -7.402 -32.531 -0.632 1 95 381 LEU B N 1
ATOM 8209 C CA . LEU B 1 381 ? -8.016 -33.406 -1.627 1 95 381 LEU B CA 1
ATOM 8210 C C . LEU B 1 381 ? -6.957 -34.031 -2.518 1 95 381 LEU B C 1
ATOM 8212 O O . LEU B 1 381 ? -6.539 -33.438 -3.516 1 95 381 LEU B O 1
ATOM 8216 N N . ARG B 1 382 ? -6.641 -35.188 -2.271 1 91.44 382 ARG B N 1
ATOM 8217 C CA . ARG B 1 382 ? -5.527 -35.875 -2.92 1 91.44 382 ARG B CA 1
ATOM 8218 C C . ARG B 1 382 ? -5.828 -36.125 -4.395 1 91.44 382 ARG B C 1
ATOM 8220 O O . ARG B 1 382 ? -6.945 -36.531 -4.746 1 91.44 382 ARG B O 1
ATOM 8227 N N . PRO B 1 383 ? -4.855 -35.844 -5.164 1 89.81 383 PRO B N 1
ATOM 8228 C CA . PRO B 1 383 ? -5.023 -36.156 -6.586 1 89.81 383 PRO B CA 1
ATOM 8229 C C . PRO B 1 383 ? -5.238 -37.656 -6.855 1 89.81 383 PRO B C 1
ATOM 8231 O O . PRO B 1 383 ? -4.605 -38.5 -6.219 1 89.81 383 PRO B O 1
ATOM 8234 N N . SER B 1 384 ? -6.207 -37.938 -7.672 1 88.94 384 SER B N 1
ATOM 8235 C CA . SER B 1 384 ? -6.535 -39.312 -8.062 1 88.94 384 SER B CA 1
ATOM 8236 C C . SER B 1 384 ? -6.68 -39.438 -9.578 1 88.94 384 SER B C 1
ATOM 8238 O O . SER B 1 384 ? -6.996 -38.438 -10.258 1 88.94 384 SER B O 1
ATOM 8240 N N . PRO B 1 385 ? -6.406 -40.562 -10.086 1 85.25 385 PRO B N 1
ATOM 8241 C CA . PRO B 1 385 ? -6.609 -40.75 -11.523 1 85.25 385 PRO B CA 1
ATOM 8242 C C . PRO B 1 385 ? -8.062 -40.562 -11.945 1 85.25 385 PRO B C 1
ATOM 8244 O O . PRO B 1 385 ? -8.336 -40.219 -13.094 1 85.25 385 PRO B O 1
ATOM 8247 N N . ASP B 1 386 ? -8.984 -40.75 -10.992 1 89.5 386 ASP B N 1
ATOM 8248 C CA . ASP B 1 386 ? -10.406 -40.625 -11.289 1 89.5 386 ASP B CA 1
ATOM 8249 C C . ASP B 1 386 ? -10.781 -39.156 -11.508 1 89.5 386 ASP B C 1
ATOM 8251 O O . ASP B 1 386 ? -11.852 -38.844 -12.039 1 89.5 386 ASP B O 1
ATOM 8255 N N . ASP B 1 387 ? -9.93 -38.281 -11.102 1 90.94 387 ASP B N 1
ATOM 8256 C CA . ASP B 1 387 ? -10.211 -36.844 -11.227 1 90.94 387 ASP B CA 1
ATOM 8257 C C . ASP B 1 387 ? -10.398 -36.469 -12.695 1 90.94 387 ASP B C 1
ATOM 8259 O O . ASP B 1 387 ? -11.219 -35.594 -13.008 1 90.94 387 ASP B O 1
ATOM 8263 N N . TYR B 1 388 ? -9.68 -37.156 -13.523 1 87.44 388 TYR B N 1
ATOM 8264 C CA . TYR B 1 388 ? -9.766 -36.875 -14.945 1 87.44 388 TYR B CA 1
ATOM 8265 C C . TYR B 1 388 ? -11.109 -37.312 -15.516 1 87.44 388 TYR B C 1
ATOM 8267 O O . TYR B 1 388 ? -11.555 -36.781 -16.547 1 87.44 388 TYR B O 1
ATOM 8275 N N . ARG B 1 389 ? -11.703 -38.312 -14.844 1 88.19 389 ARG B N 1
ATOM 8276 C CA . ARG B 1 389 ? -13.023 -38.75 -15.273 1 88.19 389 ARG B CA 1
ATOM 8277 C C . ARG B 1 389 ? -14.086 -37.688 -15.016 1 88.19 389 ARG B C 1
ATOM 8279 O O . ARG B 1 389 ? -15.055 -37.594 -15.766 1 88.19 389 ARG B O 1
ATOM 8286 N N . ILE B 1 390 ? -13.844 -36.969 -13.977 1 90.31 390 ILE B N 1
ATOM 8287 C CA . ILE B 1 390 ? -14.758 -35.844 -13.703 1 90.31 390 ILE B CA 1
ATOM 8288 C C . ILE B 1 390 ? -14.492 -34.719 -14.672 1 90.31 390 ILE B C 1
ATOM 8290 O O . ILE B 1 390 ? -15.375 -34.312 -15.445 1 90.31 390 ILE B O 1
ATOM 8294 N N . HIS B 1 391 ? -13.305 -34.156 -14.641 1 91.88 391 HIS B N 1
ATOM 8295 C CA . HIS B 1 391 ? -12.875 -33.094 -15.523 1 91.88 391 HIS B CA 1
ATOM 8296 C C . HIS B 1 391 ? -11.375 -32.844 -15.398 1 91.88 391 HIS B C 1
ATOM 8298 O O . HIS B 1 391 ? -10.82 -32.906 -14.297 1 91.88 391 HIS B O 1
ATOM 8304 N N . LYS B 1 392 ? -10.719 -32.469 -16.406 1 91.06 392 LYS B N 1
ATOM 8305 C CA . LYS B 1 392 ? -9.281 -32.219 -16.406 1 91.06 392 LYS B CA 1
ATOM 8306 C C . LYS B 1 392 ? -8.922 -31.109 -15.43 1 91.06 392 LYS B C 1
ATOM 8308 O O . LYS B 1 392 ? -7.852 -31.125 -14.82 1 91.06 392 LYS B O 1
ATOM 8313 N N . SER B 1 393 ? -9.797 -30.156 -15.273 1 94.25 393 SER B N 1
ATOM 8314 C CA . SER B 1 393 ? -9.555 -29.031 -14.383 1 94.25 393 SER B CA 1
ATOM 8315 C C . SER B 1 393 ? -9.5 -29.484 -12.922 1 94.25 393 SER B C 1
ATOM 8317 O O . SER B 1 393 ? -8.805 -28.891 -12.109 1 94.25 393 SER B O 1
ATOM 8319 N N . VAL B 1 394 ? -10.25 -30.5 -12.602 1 96.19 394 VAL B N 1
ATOM 8320 C CA . VAL B 1 394 ? -10.25 -31.031 -11.234 1 96.19 394 VAL B CA 1
ATOM 8321 C C . VAL B 1 394 ? -8.875 -31.594 -10.898 1 96.19 394 VAL B C 1
ATOM 8323 O O . VAL B 1 394 ? -8.305 -31.297 -9.852 1 96.19 394 VAL B O 1
ATOM 8326 N N . ALA B 1 395 ? -8.344 -32.406 -11.836 1 95 395 ALA B N 1
ATOM 8327 C CA . ALA B 1 395 ? -7.004 -32.969 -11.656 1 95 395 ALA B CA 1
ATOM 8328 C C . ALA B 1 395 ? -5.961 -31.844 -11.57 1 95 395 ALA B C 1
ATOM 8330 O O . ALA B 1 395 ? -5.059 -31.891 -10.727 1 95 395 ALA B O 1
ATOM 8331 N N . PHE B 1 396 ? -6.125 -30.938 -12.383 1 96.31 396 PHE B N 1
ATOM 8332 C CA . PHE B 1 396 ? -5.176 -29.844 -12.469 1 96.31 396 PHE B CA 1
ATOM 8333 C C . PHE B 1 396 ? -5.125 -29.062 -11.156 1 96.31 396 PHE B C 1
ATOM 8335 O O . PHE B 1 396 ? -4.047 -28.844 -10.602 1 96.31 396 PHE B O 1
ATOM 8342 N N . PHE B 1 397 ? -6.242 -28.641 -10.625 1 97.31 397 PHE B N 1
ATOM 8343 C CA . PHE B 1 397 ? -6.266 -27.766 -9.461 1 97.31 397 PHE B CA 1
ATOM 8344 C C . PHE B 1 397 ? -5.91 -28.531 -8.195 1 97.31 397 PHE B C 1
ATOM 8346 O O . PHE B 1 397 ? -5.344 -27.969 -7.258 1 97.31 397 PHE B O 1
ATOM 8353 N N . LYS B 1 398 ? -6.199 -29.797 -8.164 1 96.75 398 LYS B N 1
ATOM 8354 C CA . LYS B 1 398 ? -5.703 -30.609 -7.059 1 96.75 398 LYS B CA 1
ATOM 8355 C C . LYS B 1 398 ? -4.18 -30.656 -7.051 1 96.75 398 LYS B C 1
ATOM 8357 O O . LYS B 1 398 ? -3.557 -30.547 -5.992 1 96.75 398 LYS B O 1
ATOM 8362 N N . GLN B 1 399 ? -3.668 -30.812 -8.25 1 95.81 399 GLN B N 1
ATOM 8363 C CA . GLN B 1 399 ? -2.215 -30.844 -8.383 1 95.81 399 GLN B CA 1
ATOM 8364 C C . GLN B 1 399 ? -1.595 -29.5 -8.031 1 95.81 399 GLN B C 1
ATOM 8366 O O . GLN B 1 399 ? -0.518 -29.453 -7.43 1 95.81 399 GLN B O 1
ATOM 8371 N N . LEU B 1 400 ? -2.234 -28.422 -8.461 1 97.38 400 LEU B N 1
ATOM 8372 C CA . LEU B 1 400 ? -1.731 -27.094 -8.148 1 97.38 400 LEU B CA 1
ATOM 8373 C C . LEU B 1 400 ? -1.692 -26.859 -6.641 1 97.38 400 LEU B C 1
ATOM 8375 O O . LEU B 1 400 ? -0.724 -26.312 -6.113 1 97.38 400 LEU B O 1
ATOM 8379 N N . THR B 1 401 ? -2.695 -27.266 -5.91 1 97.56 401 THR B N 1
ATOM 8380 C CA . THR B 1 401 ? -2.738 -27.141 -4.457 1 97.56 401 THR B CA 1
ATOM 8381 C C . THR B 1 401 ? -1.64 -27.984 -3.811 1 97.56 401 THR B C 1
ATOM 8383 O O . THR B 1 401 ? -1.019 -27.562 -2.834 1 97.56 401 THR B O 1
ATOM 8386 N N . ALA B 1 402 ? -1.423 -29.141 -4.406 1 96.12 402 ALA B N 1
ATOM 8387 C CA . ALA B 1 402 ? -0.337 -30 -3.926 1 96.12 402 ALA B CA 1
ATOM 8388 C C . ALA B 1 402 ? 1.017 -29.312 -4.113 1 96.12 402 ALA B C 1
ATOM 8390 O O . ALA B 1 402 ? 1.903 -29.438 -3.264 1 96.12 402 ALA B O 1
ATOM 8391 N N . LEU B 1 403 ? 1.139 -28.688 -5.223 1 97.12 403 LEU B N 1
ATOM 8392 C CA . LEU B 1 403 ? 2.377 -27.953 -5.477 1 97.12 403 LEU B CA 1
ATOM 8393 C C . LEU B 1 403 ? 2.629 -26.922 -4.391 1 97.12 403 LEU B C 1
ATOM 8395 O O . LEU B 1 403 ? 3.748 -26.797 -3.891 1 97.12 403 LEU B O 1
ATOM 8399 N N . TYR B 1 404 ? 1.578 -26.156 -4.008 1 97.62 404 TYR B N 1
ATOM 8400 C CA . TYR B 1 404 ? 1.71 -25.141 -2.969 1 97.62 404 TYR B CA 1
ATOM 8401 C C . TYR B 1 404 ? 2.094 -25.781 -1.635 1 97.62 404 TYR B C 1
ATOM 8403 O O . TYR B 1 404 ? 2.965 -25.266 -0.928 1 97.62 404 TYR B O 1
ATOM 8411 N N . PHE B 1 405 ? 1.507 -26.906 -1.313 1 97.31 405 PHE B N 1
ATOM 8412 C CA . PHE B 1 405 ? 1.784 -27.594 -0.059 1 97.31 405 PHE B CA 1
ATOM 8413 C C . PHE B 1 405 ? 3.227 -28.094 -0.019 1 97.31 405 PHE B C 1
ATOM 8415 O O . PHE B 1 405 ? 3.936 -27.875 0.966 1 97.31 405 PHE B O 1
ATOM 8422 N N . GLU B 1 406 ? 3.664 -28.734 -1.072 1 96.5 406 GLU B N 1
ATOM 8423 C CA . GLU B 1 406 ? 5.012 -29.297 -1.102 1 96.5 406 GLU B CA 1
ATOM 8424 C C . GLU B 1 406 ? 6.066 -28.188 -1.07 1 96.5 406 GLU B C 1
ATOM 8426 O O . GLU B 1 406 ? 7.148 -28.375 -0.504 1 96.5 406 GLU B O 1
ATOM 8431 N N . SER B 1 407 ? 5.766 -27.141 -1.731 1 96.62 407 SER B N 1
ATOM 8432 C CA . SER B 1 407 ? 6.688 -26 -1.692 1 96.62 407 SER B CA 1
ATOM 8433 C C . SER B 1 407 ? 6.785 -25.422 -0.288 1 96.62 407 SER B C 1
ATOM 8435 O O . SER B 1 407 ? 7.848 -24.953 0.126 1 96.62 407 SER B O 1
ATOM 8437 N N . ALA B 1 408 ? 5.668 -25.359 0.404 1 97.12 408 ALA B N 1
ATOM 8438 C CA . ALA B 1 408 ? 5.672 -24.906 1.794 1 97.12 408 ALA B CA 1
ATOM 8439 C C . ALA B 1 408 ? 6.504 -25.844 2.668 1 97.12 408 ALA B C 1
ATOM 8441 O O . ALA B 1 408 ? 7.258 -25.391 3.535 1 97.12 408 ALA B O 1
ATOM 8442 N N . ARG B 1 409 ? 6.371 -27.078 2.424 1 95.44 409 ARG B N 1
ATOM 8443 C CA . ARG B 1 409 ? 7.152 -28.078 3.154 1 95.44 409 ARG B CA 1
ATOM 8444 C C . ARG B 1 409 ? 8.648 -27.891 2.896 1 95.44 409 ARG B C 1
ATOM 8446 O O . ARG B 1 409 ? 9.453 -27.969 3.822 1 95.44 409 ARG B O 1
ATOM 8453 N N . LEU B 1 410 ? 8.977 -27.688 1.658 1 95.06 410 LEU B N 1
ATOM 8454 C CA . LEU B 1 410 ? 10.375 -27.453 1.308 1 95.06 410 LEU B CA 1
ATOM 8455 C C . LEU B 1 410 ? 10.922 -26.219 2.021 1 95.06 410 LEU B C 1
ATOM 8457 O O . LEU B 1 410 ? 12.031 -26.25 2.547 1 95.06 410 LEU B O 1
ATOM 8461 N N . ALA B 1 411 ? 10.172 -25.188 2.008 1 94.56 411 ALA B N 1
ATOM 8462 C CA . ALA B 1 411 ? 10.586 -23.953 2.678 1 94.56 411 ALA B CA 1
ATOM 8463 C C . ALA B 1 411 ? 10.805 -24.188 4.168 1 94.56 411 ALA B C 1
ATOM 8465 O O . ALA B 1 411 ? 11.766 -23.672 4.75 1 94.56 411 ALA B O 1
ATOM 8466 N N . LEU B 1 412 ? 9.883 -24.906 4.789 1 94 412 LEU B N 1
ATOM 8467 C CA . LEU B 1 412 ? 10.008 -25.219 6.207 1 94 412 LEU B CA 1
ATOM 8468 C C . LEU B 1 412 ? 11.266 -26.047 6.473 1 94 412 LEU B C 1
ATOM 8470 O O . LEU B 1 412 ? 12.008 -25.766 7.414 1 94 412 LEU B O 1
ATOM 8474 N N . TYR B 1 413 ? 11.516 -27.031 5.641 1 91.62 413 TYR B N 1
ATOM 8475 C CA . TYR B 1 413 ? 12.68 -27.891 5.812 1 91.62 413 TYR B CA 1
ATOM 8476 C C . TYR B 1 413 ? 13.977 -27.109 5.621 1 91.62 413 TYR B C 1
ATOM 8478 O O . TYR B 1 413 ? 14.977 -27.375 6.289 1 91.62 413 TYR B O 1
ATOM 8486 N N . GLN B 1 414 ? 13.961 -26.219 4.684 1 90.06 414 GLN B N 1
ATOM 8487 C CA . GLN B 1 414 ? 15.117 -25.328 4.516 1 90.06 414 GLN B CA 1
ATOM 8488 C C . GLN B 1 414 ? 15.383 -24.531 5.785 1 90.06 414 GLN B C 1
ATOM 8490 O O . GLN B 1 414 ? 16.531 -24.375 6.199 1 90.06 414 GLN B O 1
ATOM 8495 N N . TYR B 1 415 ? 14.375 -24.031 6.324 1 88.62 415 TYR B N 1
ATOM 8496 C CA . TYR B 1 415 ? 14.484 -23.219 7.535 1 88.62 415 TYR B CA 1
ATOM 8497 C C . TYR B 1 415 ? 15.023 -24.047 8.695 1 88.62 415 TYR B C 1
ATOM 8499 O O . TYR B 1 415 ? 15.914 -23.609 9.422 1 88.62 415 TYR B O 1
ATOM 8507 N N . ILE B 1 416 ? 14.508 -25.234 8.867 1 87.62 416 ILE B N 1
ATOM 8508 C CA . ILE B 1 416 ? 14.945 -26.125 9.93 1 87.62 416 ILE B CA 1
ATOM 8509 C C . ILE B 1 416 ? 16.422 -26.484 9.727 1 87.62 416 ILE B C 1
ATOM 8511 O O . ILE B 1 416 ? 17.203 -26.484 10.68 1 87.62 416 ILE B O 1
ATOM 8515 N N . SER B 1 417 ? 16.781 -26.75 8.508 1 85.94 417 SER B N 1
ATOM 8516 C CA . SER B 1 417 ? 18.172 -27.109 8.195 1 85.94 417 SER B CA 1
ATOM 8517 C C . SER B 1 417 ? 19.125 -25.953 8.484 1 85.94 417 SER B C 1
ATOM 8519 O O . SER B 1 417 ? 20.234 -26.156 8.984 1 85.94 417 SER B O 1
ATOM 8521 N N . LEU B 1 418 ? 18.734 -24.828 8.141 1 84.25 418 LEU B N 1
ATOM 8522 C CA . LEU B 1 418 ? 19.562 -23.656 8.414 1 84.25 418 LEU B CA 1
ATOM 8523 C C . LEU B 1 418 ? 19.75 -23.469 9.914 1 84.25 418 LEU B C 1
ATOM 8525 O O . LEU B 1 418 ? 20.844 -23.125 10.367 1 84.25 418 LEU B O 1
ATOM 8529 N N . ARG B 1 419 ? 18.75 -23.672 10.633 1 79.75 419 ARG B N 1
ATOM 8530 C CA . ARG B 1 419 ? 18.828 -23.516 12.086 1 79.75 419 ARG B CA 1
ATOM 8531 C C . ARG B 1 419 ? 19.734 -24.578 12.695 1 79.75 419 ARG B C 1
ATOM 8533 O O . ARG B 1 419 ? 20.5 -24.297 13.617 1 79.75 419 ARG B O 1
ATOM 8540 N N . ILE B 1 420 ? 19.562 -25.719 12.172 1 79.81 420 ILE B N 1
ATOM 8541 C CA . ILE B 1 420 ? 20.406 -26.812 12.641 1 79.81 420 ILE B CA 1
ATOM 8542 C C . ILE B 1 420 ? 21.875 -26.5 12.328 1 79.81 420 ILE B C 1
ATOM 8544 O O . ILE B 1 420 ? 22.75 -26.688 13.18 1 79.81 420 ILE B O 1
ATOM 8548 N N . HIS B 1 421 ? 22.125 -26.047 11.188 1 77.56 421 HIS B N 1
ATOM 8549 C CA . HIS B 1 421 ? 23.469 -25.703 10.789 1 77.56 421 HIS B CA 1
ATOM 8550 C C . HIS B 1 421 ? 24.047 -24.594 11.672 1 77.56 421 HIS B C 1
ATOM 8552 O O . HIS B 1 421 ? 25.219 -24.656 12.055 1 77.56 421 HIS B O 1
ATOM 8558 N N . ARG B 1 422 ? 23.266 -23.703 11.961 1 74 422 ARG B N 1
ATOM 8559 C CA . ARG B 1 422 ? 23.703 -22.578 12.773 1 74 422 ARG B CA 1
ATOM 8560 C C . ARG B 1 422 ? 23.953 -23.016 14.211 1 74 422 ARG B C 1
ATOM 8562 O O . ARG B 1 422 ? 24.844 -22.469 14.875 1 74 422 ARG B O 1
ATOM 8569 N N . ASN B 1 423 ? 23.109 -23.859 14.664 1 70.25 423 ASN B N 1
ATOM 8570 C CA . ASN B 1 423 ? 23.25 -24.297 16.047 1 70.25 423 ASN B CA 1
ATOM 8571 C C . ASN B 1 423 ? 24.234 -25.453 16.172 1 70.25 423 ASN B C 1
ATOM 8573 O O . ASN B 1 423 ? 24.438 -25.984 17.266 1 70.25 423 ASN B O 1
ATOM 8577 N N . GLN B 1 424 ? 25.062 -25.891 15.102 1 60.16 424 GLN B N 1
ATOM 8578 C CA . GLN B 1 424 ? 26.141 -26.875 15.023 1 60.16 424 GLN B CA 1
ATOM 8579 C C . GLN B 1 424 ? 25.672 -28.25 15.508 1 60.16 424 GLN B C 1
ATOM 8581 O O . GLN B 1 424 ? 26.438 -28.953 16.172 1 60.16 424 GLN B O 1
ATOM 8586 N N . ARG B 1 425 ? 24.375 -28.469 15.391 1 56.09 425 ARG B N 1
ATOM 8587 C CA . ARG B 1 425 ? 23.938 -29.812 15.773 1 56.09 425 ARG B CA 1
ATOM 8588 C C . ARG B 1 425 ? 23.656 -30.672 14.547 1 56.09 425 ARG B C 1
ATOM 8590 O O . ARG B 1 425 ? 22.5 -30.781 14.117 1 56.09 425 ARG B O 1
ATOM 8597 N N . PRO B 1 426 ? 24.625 -31.25 13.93 1 58.5 426 PRO B N 1
ATOM 8598 C CA . PRO B 1 426 ? 24.453 -31.797 12.586 1 58.5 426 PRO B CA 1
ATOM 8599 C C . PRO B 1 426 ? 23.547 -33.031 12.555 1 58.5 426 PRO B C 1
ATOM 8601 O O . PRO B 1 426 ? 23.109 -33.438 11.484 1 58.5 426 PRO B O 1
ATOM 8604 N N . GLU B 1 427 ? 23.047 -33.656 13.703 1 54.72 427 GLU B N 1
ATOM 8605 C CA . GLU B 1 427 ? 22.594 -35.031 13.648 1 54.72 427 GLU B CA 1
ATOM 8606 C C . GLU B 1 427 ? 21.188 -35.125 13.07 1 54.72 427 GLU B C 1
ATOM 8608 O O . GLU B 1 427 ? 20.75 -36.219 12.664 1 54.72 427 GLU B O 1
ATOM 8613 N N . ASP B 1 428 ? 20.484 -34.031 12.781 1 64.44 428 ASP B N 1
ATOM 8614 C CA . ASP B 1 428 ? 19.109 -34.406 12.453 1 64.44 428 ASP B CA 1
ATOM 8615 C C . ASP B 1 428 ? 18.562 -33.5 11.352 1 64.44 428 ASP B C 1
ATOM 8617 O O . ASP B 1 428 ? 17.578 -32.781 11.57 1 64.44 428 ASP B O 1
ATOM 8621 N N . TRP B 1 429 ? 19.203 -33.719 10.117 1 73.12 429 TRP B N 1
ATOM 8622 C CA . TRP B 1 429 ? 18.688 -32.906 9.016 1 73.12 429 TRP B CA 1
ATOM 8623 C C . TRP B 1 429 ? 17.344 -33.438 8.539 1 73.12 429 TRP B C 1
ATOM 8625 O O . TRP B 1 429 ? 17.141 -34.656 8.445 1 73.12 429 TRP B O 1
ATOM 8635 N N . PRO B 1 430 ? 16.359 -32.594 8.375 1 78.5 430 PRO B N 1
ATOM 8636 C CA . PRO B 1 430 ? 15.18 -33.062 7.648 1 78.5 430 PRO B CA 1
ATOM 8637 C C . PRO B 1 430 ? 15.5 -33.5 6.223 1 78.5 430 PRO B C 1
ATOM 8639 O O . PRO B 1 430 ? 16.562 -33.188 5.691 1 78.5 430 PRO B O 1
ATOM 8642 N N . ASP B 1 431 ? 14.719 -34.344 5.648 1 81.75 431 ASP B N 1
ATOM 8643 C CA . ASP B 1 431 ? 14.953 -34.844 4.297 1 81.75 431 ASP B CA 1
ATOM 8644 C C . ASP B 1 431 ? 14.531 -33.812 3.252 1 81.75 431 ASP B C 1
ATOM 8646 O O . ASP B 1 431 ? 13.461 -33.938 2.654 1 81.75 431 ASP B O 1
ATOM 8650 N N . LEU B 1 432 ? 15.336 -32.875 3.014 1 86.56 432 LEU B N 1
ATOM 8651 C CA . LEU B 1 432 ? 15.094 -31.797 2.055 1 86.56 432 LEU B CA 1
ATOM 8652 C C . LEU B 1 432 ? 14.867 -32.375 0.654 1 86.56 432 LEU B C 1
ATOM 8654 O O . LEU B 1 432 ? 14.055 -31.844 -0.11 1 86.56 432 LEU B O 1
ATOM 8658 N N . MET B 1 433 ? 15.586 -33.438 0.359 1 86.5 433 MET B N 1
ATOM 8659 C CA . MET B 1 433 ? 15.484 -34.031 -0.976 1 86.5 433 MET B CA 1
ATOM 8660 C C . MET B 1 433 ? 14.125 -34.688 -1.184 1 86.5 433 MET B C 1
ATOM 8662 O O . MET B 1 433 ? 13.617 -34.75 -2.307 1 86.5 433 MET B O 1
ATOM 8666 N N . ASP B 1 434 ? 13.609 -35.125 -0.162 1 88.56 434 ASP B N 1
ATOM 8667 C CA . ASP B 1 434 ? 12.266 -35.656 -0.259 1 88.56 434 ASP B CA 1
ATOM 8668 C C . ASP B 1 434 ? 11.266 -34.594 -0.712 1 88.56 434 ASP B C 1
ATOM 8670 O O . ASP B 1 434 ? 10.398 -34.875 -1.547 1 88.56 434 ASP B O 1
ATOM 8674 N N . ALA B 1 435 ? 11.375 -33.469 -0.12 1 90.62 435 ALA B N 1
ATOM 8675 C CA . ALA B 1 435 ? 10.484 -32.375 -0.494 1 90.62 435 ALA B CA 1
ATOM 8676 C C . ALA B 1 435 ? 10.711 -31.953 -1.942 1 90.62 435 ALA B C 1
ATOM 8678 O O . ALA B 1 435 ? 9.758 -31.688 -2.674 1 90.62 435 ALA B O 1
ATOM 867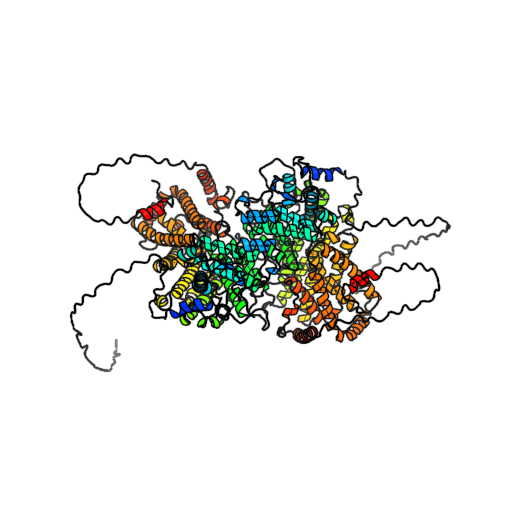9 N N . VAL B 1 436 ? 11.93 -31.906 -2.365 1 92.44 436 VAL B N 1
ATOM 8680 C CA . VAL B 1 436 ? 12.258 -31.531 -3.736 1 92.44 436 VAL B CA 1
ATOM 8681 C C . VAL B 1 436 ? 11.703 -32.562 -4.707 1 92.44 436 VAL B C 1
ATOM 8683 O O . VAL B 1 436 ? 11.148 -32.219 -5.75 1 92.44 436 VAL B O 1
ATOM 8686 N N . SER B 1 437 ? 11.875 -33.812 -4.309 1 91.25 437 SER B N 1
ATOM 8687 C CA . SER B 1 437 ? 11.383 -34.906 -5.148 1 91.25 437 SER B CA 1
ATOM 8688 C C . SER B 1 437 ? 9.859 -34.875 -5.254 1 91.25 437 SER B C 1
ATOM 8690 O O . SER B 1 437 ? 9.297 -35.188 -6.305 1 91.25 437 SER B O 1
ATOM 8692 N N . ALA B 1 438 ? 9.234 -34.531 -4.16 1 93.38 438 ALA B N 1
ATOM 8693 C CA . ALA B 1 438 ? 7.781 -34.438 -4.176 1 93.38 438 ALA B CA 1
ATOM 8694 C C . ALA B 1 438 ? 7.316 -33.344 -5.133 1 93.38 438 ALA B C 1
ATOM 8696 O O . ALA B 1 438 ? 6.328 -33.5 -5.852 1 93.38 438 ALA B O 1
ATOM 8697 N N . ILE B 1 439 ? 7.934 -32.188 -5.148 1 95.5 439 ILE B N 1
ATOM 8698 C CA . ILE B 1 439 ? 7.609 -31.094 -6.07 1 95.5 439 ILE B CA 1
ATOM 8699 C C . ILE B 1 439 ? 7.844 -31.562 -7.508 1 95.5 439 ILE B C 1
ATOM 8701 O O . ILE B 1 439 ? 7.031 -31.281 -8.391 1 95.5 439 ILE B O 1
ATOM 8705 N N . HIS B 1 440 ? 8.906 -32.281 -7.672 1 92.62 440 HIS B N 1
ATOM 8706 C CA . HIS B 1 440 ? 9.211 -32.781 -9.008 1 92.62 440 HIS B CA 1
ATOM 8707 C C . HIS B 1 440 ? 8.117 -33.75 -9.492 1 92.62 440 HIS B C 1
ATOM 8709 O O . HIS B 1 440 ? 7.766 -33.75 -10.672 1 92.62 440 HIS B O 1
ATOM 8715 N N . ASP B 1 441 ? 7.691 -34.562 -8.641 1 93.5 441 ASP B N 1
ATOM 8716 C CA . ASP B 1 441 ? 6.625 -35.5 -9.016 1 93.5 441 ASP B CA 1
ATOM 8717 C C . ASP B 1 441 ? 5.387 -34.75 -9.492 1 93.5 441 ASP B C 1
ATOM 8719 O O . ASP B 1 441 ? 4.715 -35.156 -10.438 1 93.5 441 ASP B O 1
ATOM 8723 N N . VAL B 1 442 ? 5.086 -33.688 -8.852 1 94.5 442 VAL B N 1
ATOM 8724 C CA . VAL B 1 442 ? 3.945 -32.844 -9.242 1 94.5 442 VAL B CA 1
ATOM 8725 C C . VAL B 1 442 ? 4.223 -32.188 -10.594 1 94.5 442 VAL B C 1
ATOM 8727 O O . VAL B 1 442 ? 3.346 -32.156 -11.461 1 94.5 442 VAL B O 1
ATOM 8730 N N . VAL B 1 443 ? 5.43 -31.703 -10.781 1 94.5 443 VAL B N 1
ATOM 8731 C CA . VAL B 1 443 ? 5.828 -31.031 -12.016 1 94.5 443 VAL B CA 1
ATOM 8732 C C . VAL B 1 443 ? 5.75 -32 -13.18 1 94.5 443 VAL B C 1
ATOM 8734 O O . VAL B 1 443 ? 5.25 -31.672 -14.258 1 94.5 443 VAL B O 1
ATOM 8737 N N . LYS B 1 444 ? 6.242 -33.219 -12.906 1 93.44 444 LYS B N 1
ATOM 8738 C CA . LYS B 1 444 ? 6.199 -34.25 -13.914 1 93.44 444 LYS B CA 1
ATOM 8739 C C . LYS B 1 444 ? 4.77 -34.531 -14.375 1 93.44 444 LYS B C 1
ATOM 8741 O O . LYS B 1 444 ? 4.523 -34.75 -15.562 1 93.44 444 LYS B O 1
ATOM 8746 N N . LYS B 1 445 ? 3.871 -34.469 -13.5 1 92.38 445 LYS B N 1
ATOM 8747 C CA . LYS B 1 445 ? 2.471 -34.719 -13.828 1 92.38 445 LYS B CA 1
ATOM 8748 C C . LYS B 1 445 ? 1.897 -33.594 -14.695 1 92.38 445 LYS B C 1
ATOM 8750 O O . LYS B 1 445 ? 1.124 -33.875 -15.617 1 92.38 445 LYS B O 1
ATOM 8755 N N . PHE B 1 446 ? 2.225 -32.344 -14.406 1 94.75 446 PHE B N 1
ATOM 8756 C CA . PHE B 1 446 ? 1.764 -31.219 -15.234 1 94.75 446 PHE B CA 1
ATOM 8757 C C . PHE B 1 446 ? 2.24 -31.391 -16.672 1 94.75 446 PHE B C 1
ATOM 8759 O O . PHE B 1 446 ? 1.486 -31.141 -17.609 1 94.75 446 PHE B O 1
ATOM 8766 N N . VAL B 1 447 ? 3.477 -31.812 -16.812 1 93.5 447 VAL B N 1
ATOM 8767 C CA . VAL B 1 447 ? 4.074 -31.953 -18.141 1 93.5 447 VAL B CA 1
ATOM 8768 C C . VAL B 1 447 ? 3.469 -33.156 -18.859 1 93.5 447 VAL B C 1
ATOM 8770 O O . VAL B 1 447 ? 3.104 -33.062 -20.031 1 93.5 447 VAL B O 1
ATOM 8773 N N . ALA B 1 448 ? 3.352 -34.25 -18.172 1 91.31 448 ALA B N 1
ATOM 8774 C CA . ALA B 1 448 ? 2.809 -35.469 -18.75 1 91.31 448 ALA B CA 1
ATOM 8775 C C . ALA B 1 448 ? 1.353 -35.281 -19.172 1 91.31 448 ALA B C 1
ATOM 8777 O O . ALA B 1 448 ? 0.923 -35.781 -20.188 1 91.31 448 ALA B O 1
ATOM 8778 N N . ASP B 1 449 ? 0.609 -34.531 -18.359 1 90.5 449 ASP B N 1
ATOM 8779 C CA . ASP B 1 449 ? -0.804 -34.281 -18.641 1 90.5 449 ASP B CA 1
ATOM 8780 C C . ASP B 1 449 ? -0.98 -33.188 -19.672 1 90.5 449 ASP B C 1
ATOM 8782 O O . ASP B 1 449 ? -2.09 -32.938 -20.156 1 90.5 449 ASP B O 1
ATOM 8786 N N . GLY B 1 450 ? 0.067 -32.5 -19.969 1 90.06 450 GLY B N 1
ATOM 8787 C CA . GLY B 1 450 ? 0.003 -31.406 -20.953 1 90.06 450 GLY B CA 1
ATOM 8788 C C . GLY B 1 450 ? -0.652 -30.156 -20.406 1 90.06 450 GLY B C 1
ATOM 8789 O O . GLY B 1 450 ? -1.252 -29.391 -21.156 1 90.06 450 GLY B O 1
ATOM 8790 N N . THR B 1 451 ? -0.7 -29.984 -19.078 1 92.94 451 THR B N 1
ATOM 8791 C CA . THR B 1 451 ? -1.369 -28.859 -18.453 1 92.94 451 THR B CA 1
ATOM 8792 C C . THR B 1 451 ? -0.351 -27.828 -17.953 1 92.94 451 THR B C 1
ATOM 8794 O O . THR B 1 451 ? -0.699 -26.922 -17.203 1 92.94 451 THR B O 1
ATOM 8797 N N . ALA B 1 452 ? 0.915 -27.922 -18.359 1 93.19 452 ALA B N 1
ATOM 8798 C CA . ALA B 1 452 ? 1.961 -26.984 -17.938 1 93.19 452 ALA B CA 1
ATOM 8799 C C . ALA B 1 452 ? 1.65 -25.578 -18.422 1 93.19 452 ALA B C 1
ATOM 8801 O O . ALA B 1 452 ? 2.021 -24.594 -17.766 1 93.19 452 ALA B O 1
ATOM 8802 N N . SER B 1 453 ? 0.92 -25.484 -19.516 1 92.44 453 SER B N 1
ATOM 8803 C CA . SER B 1 453 ? 0.587 -24.188 -20.078 1 92.44 453 SER B CA 1
ATOM 8804 C C . SER B 1 453 ? -0.49 -23.484 -19.25 1 92.44 453 SER B C 1
ATOM 8806 O O . SER B 1 453 ? -0.706 -22.281 -19.406 1 92.44 453 SER B O 1
ATOM 8808 N N . HIS B 1 454 ? -1.148 -24.172 -18.344 1 94.69 454 HIS B N 1
ATOM 8809 C CA . HIS B 1 454 ? -2.25 -23.625 -17.562 1 94.69 454 HIS B CA 1
ATOM 8810 C C . HIS B 1 454 ? -1.779 -23.172 -16.188 1 94.69 454 HIS B C 1
ATOM 8812 O O . HIS B 1 454 ? -2.57 -22.656 -15.391 1 94.69 454 HIS B O 1
ATOM 8818 N N . LEU B 1 455 ? -0.495 -23.312 -15.984 1 96.5 455 LEU B N 1
ATOM 8819 C CA . LEU B 1 455 ? 0.027 -22.969 -14.664 1 96.5 455 LEU B CA 1
ATOM 8820 C C . LEU B 1 455 ? 0.042 -21.453 -14.477 1 96.5 455 LEU B C 1
ATOM 8822 O O . LEU B 1 455 ? 0.392 -20.703 -15.391 1 96.5 455 LEU B O 1
ATOM 8826 N N . PRO B 1 456 ? -0.42 -21 -13.328 1 96.56 456 PRO B N 1
ATOM 8827 C CA . PRO B 1 456 ? -0.346 -19.562 -13.047 1 96.56 456 PRO B CA 1
ATOM 8828 C C . PRO B 1 456 ? 1.084 -19.078 -12.82 1 96.56 456 PRO B C 1
ATOM 8830 O O . PRO B 1 456 ? 2 -19.891 -12.68 1 96.56 456 PRO B O 1
ATOM 8833 N N . ILE B 1 457 ? 1.277 -17.812 -12.781 1 95.88 457 ILE B N 1
ATOM 8834 C CA . ILE B 1 457 ? 2.602 -17.203 -12.695 1 95.88 457 ILE B CA 1
ATOM 8835 C C . ILE B 1 457 ? 3.268 -17.594 -11.383 1 95.88 457 ILE B C 1
ATOM 8837 O O . ILE B 1 457 ? 4.496 -17.641 -11.289 1 95.88 457 ILE B O 1
ATOM 8841 N N . SER B 1 458 ? 2.541 -17.922 -10.375 1 95.75 458 SER B N 1
ATOM 8842 C CA . SER B 1 458 ? 3.1 -18.312 -9.078 1 95.75 458 SER B CA 1
ATOM 8843 C C . SER B 1 458 ? 3.943 -19.578 -9.203 1 95.75 458 SER B C 1
ATOM 8845 O O . SER B 1 458 ? 4.898 -19.766 -8.445 1 95.75 458 SER B O 1
ATOM 8847 N N . ALA B 1 459 ? 3.627 -20.422 -10.133 1 96.38 459 ALA B N 1
ATOM 8848 C CA . ALA B 1 459 ? 4.352 -21.688 -10.312 1 96.38 459 ALA B CA 1
ATOM 8849 C C . ALA B 1 459 ? 5.816 -21.422 -10.664 1 96.38 459 ALA B C 1
ATOM 8851 O O . ALA B 1 459 ? 6.688 -22.234 -10.352 1 96.38 459 ALA B O 1
ATOM 8852 N N . VAL B 1 460 ? 6.094 -20.312 -11.297 1 94.62 460 VAL B N 1
ATOM 8853 C CA . VAL B 1 460 ? 7.469 -19.953 -11.625 1 94.62 460 VAL B CA 1
ATOM 8854 C C . VAL B 1 460 ? 8.289 -19.828 -10.344 1 94.62 460 VAL B C 1
ATOM 8856 O O . VAL B 1 460 ? 9.398 -20.375 -10.25 1 94.62 460 VAL B O 1
ATOM 8859 N N . ALA B 1 461 ? 7.699 -19.172 -9.398 1 94.62 461 ALA B N 1
ATOM 8860 C CA . ALA B 1 461 ? 8.391 -18.953 -8.133 1 94.62 461 ALA B CA 1
ATOM 8861 C C . ALA B 1 461 ? 8.539 -20.266 -7.355 1 94.62 461 ALA B C 1
ATOM 8863 O O . ALA B 1 461 ? 9.57 -20.5 -6.723 1 94.62 461 ALA B O 1
ATOM 8864 N N . TYR B 1 462 ? 7.617 -21.109 -7.434 1 96.44 462 TYR B N 1
ATOM 8865 C CA . TYR B 1 462 ? 7.574 -22.328 -6.613 1 96.44 462 TYR B CA 1
ATOM 8866 C C . TYR B 1 462 ? 8.469 -23.406 -7.191 1 96.44 462 TYR B C 1
ATOM 8868 O O . TYR B 1 462 ? 8.836 -24.359 -6.492 1 96.44 462 TYR B O 1
ATOM 8876 N N . THR B 1 463 ? 8.898 -23.266 -8.43 1 94.44 463 THR B N 1
ATOM 8877 C CA . THR B 1 463 ? 9.727 -24.297 -9.047 1 94.44 463 THR B CA 1
ATOM 8878 C C . THR B 1 463 ? 11.164 -23.812 -9.195 1 94.44 463 THR B C 1
ATOM 8880 O O . THR B 1 463 ? 12.031 -24.562 -9.656 1 94.44 463 THR B O 1
ATOM 8883 N N . ALA B 1 464 ? 11.43 -22.578 -8.812 1 91.88 464 ALA B N 1
ATOM 8884 C CA . ALA B 1 464 ? 12.758 -22 -8.984 1 91.88 464 ALA B CA 1
ATOM 8885 C C . ALA B 1 464 ? 13.789 -22.719 -8.109 1 91.88 464 ALA B C 1
ATOM 8887 O O . ALA B 1 464 ? 14.844 -23.141 -8.594 1 91.88 464 ALA B O 1
ATOM 8888 N N . LEU B 1 465 ? 13.484 -22.922 -6.879 1 90.69 465 LEU B N 1
ATOM 8889 C CA . LEU B 1 465 ? 14.438 -23.516 -5.945 1 90.69 465 LEU B CA 1
ATOM 8890 C C . LEU B 1 465 ? 14.664 -24.984 -6.277 1 90.69 465 LEU B C 1
ATOM 8892 O O . LEU B 1 465 ? 15.812 -25.438 -6.344 1 90.69 465 LEU B O 1
ATOM 8896 N N . PRO B 1 466 ? 13.617 -25.75 -6.48 1 91.38 466 PRO B N 1
ATOM 8897 C CA . PRO B 1 466 ? 13.836 -27.141 -6.871 1 91.38 466 PRO B CA 1
ATOM 8898 C C . PRO B 1 466 ? 14.688 -27.266 -8.141 1 91.38 466 PRO B C 1
ATOM 8900 O O . PRO B 1 466 ? 15.539 -28.156 -8.227 1 91.38 466 PRO B O 1
ATOM 8903 N N . GLN B 1 467 ? 14.438 -26.391 -9.008 1 90.06 467 GLN B N 1
ATOM 8904 C CA . GLN B 1 467 ? 15.227 -26.422 -10.234 1 90.06 467 GLN B CA 1
ATOM 8905 C C . GLN B 1 467 ? 16.703 -26.141 -9.953 1 90.06 467 GLN B C 1
ATOM 8907 O O . GLN B 1 467 ? 17.578 -26.766 -10.539 1 90.06 467 GLN B O 1
ATOM 8912 N N . MET B 1 468 ? 16.969 -25.219 -9.133 1 87.94 468 MET B N 1
ATOM 8913 C CA . MET B 1 468 ? 18.344 -24.906 -8.758 1 87.94 468 MET B CA 1
ATOM 8914 C C . MET B 1 468 ? 19.016 -26.094 -8.07 1 87.94 468 MET B C 1
ATOM 8916 O O . MET B 1 468 ? 20.141 -26.453 -8.414 1 87.94 468 MET B O 1
ATOM 8920 N N . VAL B 1 469 ? 18.344 -26.719 -7.145 1 87.69 469 VAL B N 1
ATOM 8921 C CA . VAL B 1 469 ? 18.875 -27.844 -6.379 1 87.69 469 VAL B CA 1
ATOM 8922 C C . VAL B 1 469 ? 19.156 -29.016 -7.305 1 87.69 469 VAL B C 1
ATOM 8924 O O . VAL B 1 469 ? 20.203 -29.672 -7.199 1 87.69 469 VAL B O 1
ATOM 8927 N N . LEU B 1 470 ? 18.266 -29.281 -8.164 1 86.88 470 LEU B N 1
ATOM 8928 C CA . LEU B 1 470 ? 18.406 -30.406 -9.094 1 86.88 470 LEU B CA 1
ATOM 8929 C C . LEU B 1 470 ? 19.547 -30.141 -10.078 1 86.88 470 LEU B C 1
ATOM 8931 O O . LEU B 1 470 ? 20.266 -31.078 -10.461 1 86.88 470 LEU B O 1
ATOM 8935 N N . ASN B 1 471 ? 19.703 -28.891 -10.453 1 84.5 471 ASN B N 1
ATOM 8936 C CA . ASN B 1 471 ? 20.828 -28.531 -11.312 1 84.5 471 ASN B CA 1
ATOM 8937 C C . ASN B 1 471 ? 22.156 -28.703 -10.602 1 84.5 471 ASN B C 1
ATOM 8939 O O . ASN B 1 471 ? 23.141 -29.141 -11.203 1 84.5 471 ASN B O 1
ATOM 8943 N N . LEU B 1 472 ? 22.156 -28.344 -9.383 1 83.19 472 LEU B N 1
ATOM 8944 C CA . LEU B 1 472 ? 23.375 -28.531 -8.586 1 83.19 472 LEU B CA 1
ATOM 8945 C C . LEU B 1 472 ? 23.703 -30 -8.445 1 83.19 472 LEU B C 1
ATOM 8947 O O . LEU B 1 472 ? 24.859 -30.406 -8.57 1 83.19 472 LEU B O 1
ATOM 8951 N N . ASN B 1 473 ? 22.703 -30.781 -8.172 1 81.44 473 ASN B N 1
ATOM 8952 C CA . ASN B 1 473 ? 22.906 -32.219 -8.078 1 81.44 473 ASN B CA 1
ATOM 8953 C C . ASN B 1 473 ? 23.422 -32.812 -9.391 1 81.44 473 ASN B C 1
ATOM 8955 O O . ASN B 1 473 ? 24.266 -33.719 -9.383 1 81.44 473 ASN B O 1
ATOM 8959 N N . PHE B 1 474 ? 22.891 -32.281 -10.453 1 80.69 474 PHE B N 1
ATOM 8960 C CA . PHE B 1 474 ? 23.328 -32.75 -11.773 1 80.69 474 PHE B CA 1
ATOM 8961 C C . PHE B 1 474 ? 24.797 -32.438 -12 1 80.69 474 PHE B C 1
ATOM 8963 O O . PHE B 1 474 ? 25.547 -33.281 -12.477 1 80.69 474 PHE B O 1
ATOM 8970 N N . ARG B 1 475 ? 25.281 -31.328 -11.57 1 76.56 475 ARG B N 1
ATOM 8971 C CA . ARG B 1 475 ? 26.656 -30.875 -11.781 1 76.56 475 ARG B CA 1
ATOM 8972 C C . ARG B 1 475 ? 27.625 -31.609 -10.852 1 76.56 475 ARG B C 1
ATOM 8974 O O . ARG B 1 475 ? 28.797 -31.797 -11.195 1 76.56 475 ARG B O 1
ATOM 8981 N N . LEU B 1 476 ? 27.031 -32.031 -9.773 1 76.69 476 LEU B N 1
ATOM 8982 C CA . LEU B 1 476 ? 27.891 -32.688 -8.789 1 76.69 476 LEU B CA 1
ATOM 8983 C C . LEU B 1 476 ? 27.906 -34.188 -9.016 1 76.69 476 LEU B C 1
ATOM 8985 O O . LEU B 1 476 ? 28.766 -34.906 -8.469 1 76.69 476 LEU B O 1
ATOM 8989 N N . SER B 1 477 ? 27.047 -34.656 -9.883 1 73.31 477 SER B N 1
ATOM 8990 C CA . SER B 1 477 ? 26.984 -36.094 -10.133 1 73.31 477 SER B CA 1
ATOM 8991 C C . SER B 1 477 ? 28.047 -36.5 -11.141 1 73.31 477 SER B C 1
ATOM 8993 O O . SER B 1 477 ? 28.234 -35.844 -12.172 1 73.31 477 SER B O 1
ATOM 8995 N N . ASP B 1 478 ? 28.875 -37.5 -10.836 1 68.38 478 ASP B N 1
ATOM 8996 C CA . ASP B 1 478 ? 29.953 -37.969 -11.703 1 68.38 478 ASP B CA 1
ATOM 8997 C C . ASP B 1 478 ? 29.562 -39.25 -12.414 1 68.38 478 ASP B C 1
ATOM 8999 O O . ASP B 1 478 ? 30.141 -39.594 -13.453 1 68.38 478 ASP B O 1
ATOM 9003 N N . ASP B 1 479 ? 28.641 -40 -11.82 1 74 479 ASP B N 1
ATOM 9004 C CA . ASP B 1 479 ? 28.234 -41.281 -12.414 1 74 479 ASP B CA 1
ATOM 9005 C C . ASP B 1 479 ? 27.312 -41.062 -13.602 1 74 479 ASP B C 1
ATOM 9007 O O . ASP B 1 479 ? 26.391 -40.219 -13.547 1 74 479 ASP B O 1
ATOM 9011 N N . ALA B 1 480 ? 27.547 -41.75 -14.68 1 74 480 ALA B N 1
ATOM 9012 C CA . ALA B 1 480 ? 26.828 -41.594 -15.93 1 74 480 ALA B CA 1
ATOM 9013 C C . ALA B 1 480 ? 25.344 -41.938 -15.758 1 74 480 ALA B C 1
ATOM 9015 O O . ALA B 1 480 ? 24.484 -41.281 -16.344 1 74 480 ALA B O 1
ATOM 9016 N N . VAL B 1 481 ? 25.094 -42.938 -14.969 1 77.88 481 VAL B N 1
ATOM 9017 C CA . VAL B 1 481 ? 23.719 -43.375 -14.773 1 77.88 481 VAL B CA 1
ATOM 9018 C C . VAL B 1 481 ? 22.922 -42.312 -14.016 1 77.88 481 VAL B C 1
ATOM 9020 O O . VAL B 1 481 ? 21.812 -41.938 -14.414 1 77.88 481 VAL B O 1
ATOM 9023 N N . THR B 1 482 ? 23.516 -41.844 -13.008 1 76.12 482 THR B N 1
ATOM 9024 C CA . THR B 1 482 ? 22.875 -40.812 -12.203 1 76.12 482 THR B CA 1
ATOM 9025 C C . THR B 1 482 ? 22.703 -39.531 -13 1 76.12 482 THR B C 1
ATOM 9027 O O . THR B 1 482 ? 21.688 -38.844 -12.875 1 76.12 482 THR B O 1
ATOM 9030 N N . ARG B 1 483 ? 23.578 -39.25 -13.773 1 79.25 483 ARG B N 1
ATOM 9031 C CA . ARG B 1 483 ? 23.531 -38.031 -14.586 1 79.25 483 ARG B CA 1
ATOM 9032 C C . ARG B 1 483 ? 22.406 -38.094 -15.609 1 79.25 483 ARG B C 1
ATOM 9034 O O . ARG B 1 483 ? 21.719 -37.094 -15.844 1 79.25 483 ARG B O 1
ATOM 9041 N N . ARG B 1 484 ? 22.297 -39.281 -16.188 1 82.56 484 ARG B N 1
ATOM 9042 C CA . ARG B 1 484 ? 21.219 -39.438 -17.172 1 82.56 484 ARG B CA 1
ATOM 9043 C C . ARG B 1 484 ? 19.859 -39.281 -16.5 1 82.56 484 ARG B C 1
ATOM 9045 O O . ARG B 1 484 ? 18.938 -38.688 -17.078 1 82.56 484 ARG B O 1
ATOM 9052 N N . ARG B 1 485 ? 19.719 -39.844 -15.383 1 82.06 485 ARG B N 1
ATOM 9053 C CA . ARG B 1 485 ? 18.469 -39.75 -14.633 1 82.06 485 ARG B CA 1
ATOM 9054 C C . ARG B 1 485 ? 18.172 -38.281 -14.297 1 82.06 485 ARG B C 1
ATOM 9056 O O . ARG B 1 485 ? 17.031 -37.844 -14.43 1 82.06 485 ARG B O 1
ATOM 9063 N N . GLN B 1 486 ? 19.172 -37.625 -13.891 1 81.38 486 GLN B N 1
ATOM 9064 C CA . GLN B 1 486 ? 19 -36.219 -13.523 1 81.38 486 GLN B CA 1
ATOM 9065 C C . GLN B 1 486 ? 18.703 -35.375 -14.75 1 81.38 486 GLN B C 1
ATOM 9067 O O . GLN B 1 486 ? 17.953 -34.375 -14.664 1 81.38 486 GLN B O 1
ATOM 9072 N N . GLU B 1 487 ? 19.234 -35.75 -15.766 1 84.38 487 GLU B N 1
ATOM 9073 C CA . GLU B 1 487 ? 18.984 -35.031 -17.016 1 84.38 487 GLU B CA 1
ATOM 9074 C C . GLU B 1 487 ? 17.516 -35.156 -17.406 1 84.38 487 GLU B C 1
ATOM 9076 O O . GLU B 1 487 ? 16.922 -34.188 -17.906 1 84.38 487 GLU B O 1
ATOM 9081 N N . LEU B 1 488 ? 16.984 -36.312 -17.203 1 84.81 488 LEU B N 1
ATOM 9082 C CA . LEU B 1 488 ? 15.578 -36.531 -17.516 1 84.81 488 LEU B CA 1
ATOM 9083 C C . LEU B 1 488 ? 14.695 -35.656 -16.641 1 84.81 488 LEU B C 1
ATOM 9085 O O . LEU B 1 488 ? 13.68 -35.125 -17.094 1 84.81 488 LEU B O 1
ATOM 9089 N N . VAL B 1 489 ? 15.094 -35.594 -15.453 1 86.5 489 VAL B N 1
ATOM 9090 C CA . VAL B 1 489 ? 14.367 -34.75 -14.508 1 86.5 489 VAL B CA 1
ATOM 9091 C C . VAL B 1 489 ? 14.414 -33.281 -14.953 1 86.5 489 VAL B C 1
ATOM 9093 O O . VAL B 1 489 ? 13.398 -32.594 -14.961 1 86.5 489 VAL B O 1
ATOM 9096 N N . LEU B 1 490 ? 15.508 -32.812 -15.367 1 88.44 490 LEU B N 1
ATOM 9097 C CA . LEU B 1 490 ? 15.719 -31.406 -15.742 1 88.44 490 LEU B CA 1
ATOM 9098 C C . LEU B 1 490 ? 15.008 -31.078 -17.047 1 88.44 490 LEU B C 1
ATOM 9100 O O . LEU B 1 490 ? 14.68 -29.922 -17.312 1 88.44 490 LEU B O 1
ATOM 9104 N N . ARG B 1 491 ? 14.719 -32.125 -17.844 1 89.75 491 ARG B N 1
ATOM 9105 C CA . ARG B 1 491 ? 13.969 -31.922 -19.078 1 89.75 491 ARG B CA 1
ATOM 9106 C C . ARG B 1 491 ? 12.547 -31.453 -18.781 1 89.75 491 ARG B C 1
ATOM 9108 O O . ARG B 1 491 ? 11.984 -30.656 -19.531 1 89.75 491 ARG B O 1
ATOM 9115 N N . ASN B 1 492 ? 11.953 -32.031 -17.766 1 92.44 492 ASN B N 1
ATOM 9116 C CA . ASN B 1 492 ? 10.633 -31.562 -17.359 1 92.44 492 ASN B CA 1
ATOM 9117 C C . ASN B 1 492 ? 10.633 -30.094 -17 1 92.44 492 ASN B C 1
ATOM 9119 O O . ASN B 1 492 ? 9.711 -29.359 -17.344 1 92.44 492 ASN B O 1
ATOM 9123 N N . TYR B 1 493 ? 11.656 -29.672 -16.375 1 90.5 493 TYR B N 1
ATOM 9124 C CA . TYR B 1 493 ? 11.75 -28.281 -15.977 1 90.5 493 TYR B CA 1
ATOM 9125 C C . TYR B 1 493 ? 12.055 -27.391 -17.188 1 90.5 493 TYR B C 1
ATOM 9127 O O . TYR B 1 493 ? 11.641 -26.219 -17.219 1 90.5 493 TYR B O 1
ATOM 9135 N N . MET B 1 494 ? 12.703 -27.891 -18.156 1 89.12 494 MET B N 1
ATOM 9136 C CA . MET B 1 494 ? 12.922 -27.141 -19.391 1 89.12 494 MET B CA 1
ATOM 9137 C C . MET B 1 494 ? 11.594 -26.875 -20.094 1 89.12 494 MET B C 1
ATOM 9139 O O . MET B 1 494 ? 11.375 -25.766 -20.594 1 89.12 494 MET B O 1
ATOM 9143 N N . GLU B 1 495 ? 10.844 -27.906 -20.094 1 92.06 495 GLU B N 1
ATOM 9144 C CA . GLU B 1 495 ? 9.523 -27.734 -20.703 1 92.06 495 GLU B CA 1
ATOM 9145 C C . GLU B 1 495 ? 8.688 -26.719 -19.922 1 92.06 495 GLU B C 1
ATOM 9147 O O . GLU B 1 495 ? 7.98 -25.906 -20.516 1 92.06 495 GLU B O 1
ATOM 9152 N N . LEU B 1 496 ? 8.742 -26.766 -18.656 1 92.62 496 LEU B N 1
ATOM 9153 C CA . LEU B 1 496 ? 8.031 -25.812 -17.828 1 92.62 496 LEU B CA 1
ATOM 9154 C C . LEU B 1 496 ? 8.5 -24.391 -18.109 1 92.62 496 LEU B C 1
ATOM 9156 O O . LEU B 1 496 ? 7.68 -23.484 -18.266 1 92.62 496 LEU B O 1
ATOM 9160 N N . ASN B 1 497 ? 9.789 -24.234 -18.156 1 90.31 497 ASN B N 1
ATOM 9161 C CA . ASN B 1 497 ? 10.359 -22.906 -18.391 1 90.31 497 ASN B CA 1
ATOM 9162 C C . ASN B 1 497 ? 9.992 -22.391 -19.781 1 90.31 497 ASN B C 1
ATOM 9164 O O . ASN B 1 497 ? 9.82 -21.172 -19.953 1 90.31 497 ASN B O 1
ATOM 9168 N N . ARG B 1 498 ? 9.945 -23.312 -20.688 1 91.25 498 ARG B N 1
ATOM 9169 C CA . ARG B 1 498 ? 9.508 -22.922 -22.031 1 91.25 498 ARG B CA 1
ATOM 9170 C C . ARG B 1 498 ? 8.086 -22.359 -22 1 91.25 498 ARG B C 1
ATOM 9172 O O . ARG B 1 498 ? 7.812 -21.312 -22.594 1 91.25 498 ARG B O 1
ATOM 9179 N N . GLN B 1 499 ? 7.234 -23.047 -21.312 1 92.69 499 GLN B N 1
ATOM 9180 C CA . GLN B 1 499 ? 5.852 -22.594 -21.188 1 92.69 499 GLN B CA 1
ATOM 9181 C C . GLN B 1 499 ? 5.77 -21.266 -20.453 1 92.69 499 GLN B C 1
ATOM 9183 O O . GLN B 1 499 ? 5 -20.375 -20.828 1 92.69 499 GLN B O 1
ATOM 9188 N N . PHE B 1 500 ? 6.566 -21.141 -19.422 1 93.5 500 PHE B N 1
ATOM 9189 C CA . PHE B 1 500 ? 6.609 -19.891 -18.688 1 93.5 500 PHE B CA 1
ATOM 9190 C C . PHE B 1 500 ? 7.047 -18.734 -19.578 1 93.5 500 PHE B C 1
ATOM 9192 O O . PHE B 1 500 ? 6.445 -17.672 -19.562 1 93.5 500 PHE B O 1
ATOM 9199 N N . GLY B 1 501 ? 8.031 -18.906 -20.359 1 90.88 501 GLY B N 1
ATOM 9200 C CA . GLY B 1 501 ? 8.586 -17.875 -21.219 1 90.88 501 GLY B CA 1
ATOM 9201 C C . GLY B 1 501 ? 7.613 -17.406 -22.281 1 90.88 501 GLY B C 1
ATOM 9202 O O . GLY B 1 501 ? 7.668 -16.25 -22.703 1 90.88 501 GLY B O 1
ATOM 9203 N N . LEU B 1 502 ? 6.734 -18.281 -22.609 1 91.56 502 LEU B N 1
ATOM 9204 C CA . LEU B 1 502 ? 5.746 -17.953 -23.625 1 91.56 502 LEU B CA 1
ATOM 9205 C C . LEU B 1 502 ? 4.637 -17.078 -23.047 1 91.56 502 LEU B C 1
ATOM 9207 O O . LEU B 1 502 ? 4.031 -16.281 -23.75 1 91.56 502 LEU B O 1
ATOM 9211 N N . ARG B 1 503 ? 4.473 -17.172 -21.75 1 94.44 503 ARG B N 1
ATOM 9212 C CA . ARG B 1 503 ? 3.248 -16.609 -21.203 1 94.44 503 ARG B CA 1
ATOM 9213 C C . ARG B 1 503 ? 3.557 -15.492 -20.203 1 94.44 503 ARG B C 1
ATOM 9215 O O . ARG B 1 503 ? 2.738 -14.594 -20.016 1 94.44 503 ARG B O 1
ATOM 9222 N N . TYR B 1 504 ? 4.672 -15.609 -19.562 1 94.75 504 TYR B N 1
ATOM 9223 C CA . TYR B 1 504 ? 5.012 -14.641 -18.516 1 94.75 504 TYR B CA 1
ATOM 9224 C C . TYR B 1 504 ? 6.371 -14.008 -18.781 1 94.75 504 TYR B C 1
ATOM 9226 O O . TYR B 1 504 ? 7.246 -14.633 -19.391 1 94.75 504 TYR B O 1
ATOM 9234 N N . ASP B 1 505 ? 6.512 -12.75 -18.453 1 90.81 505 ASP B N 1
ATOM 9235 C CA . ASP B 1 505 ? 7.789 -12.055 -18.562 1 90.81 505 ASP B CA 1
ATOM 9236 C C . ASP B 1 505 ? 8.695 -12.367 -17.375 1 90.81 505 ASP B C 1
ATOM 9238 O O . ASP B 1 505 ? 8.969 -11.492 -16.547 1 90.81 505 ASP B O 1
ATOM 9242 N N . VAL B 1 506 ? 9.18 -13.586 -17.297 1 90.12 506 VAL B N 1
ATOM 9243 C CA . VAL B 1 506 ? 9.898 -14.039 -16.109 1 90.12 506 VAL B CA 1
ATOM 9244 C C . VAL B 1 506 ? 11.25 -14.633 -16.516 1 90.12 506 VAL B C 1
ATOM 9246 O O . VAL B 1 506 ? 11.805 -15.477 -15.805 1 90.12 506 VAL B O 1
ATOM 9249 N N . ALA B 1 507 ? 11.82 -14.156 -17.609 1 86.06 507 ALA B N 1
ATOM 9250 C CA . ALA B 1 507 ? 13.086 -14.688 -18.094 1 86.06 507 ALA B CA 1
ATOM 9251 C C . ALA B 1 507 ? 14.211 -14.438 -17.094 1 86.06 507 ALA B C 1
ATOM 9253 O O . ALA B 1 507 ? 15.156 -15.219 -17 1 86.06 507 ALA B O 1
ATOM 9254 N N . HIS B 1 508 ? 14.031 -13.461 -16.312 1 86.12 508 HIS B N 1
ATOM 9255 C CA . HIS B 1 508 ? 15.078 -13.086 -15.359 1 86.12 508 HIS B CA 1
ATOM 9256 C C . HIS B 1 508 ? 15.258 -14.148 -14.281 1 86.12 508 HIS B C 1
ATOM 9258 O O . HIS B 1 508 ? 16.359 -14.32 -13.75 1 86.12 508 HIS B O 1
ATOM 9264 N N . VAL B 1 509 ? 14.305 -14.898 -13.992 1 86.38 509 VAL B N 1
ATOM 9265 C CA . VAL B 1 509 ? 14.406 -15.93 -12.961 1 86.38 509 VAL B CA 1
ATOM 9266 C C . VAL B 1 509 ? 15.344 -17.031 -13.43 1 86.38 509 VAL B C 1
ATOM 9268 O O . VAL B 1 509 ? 16.188 -17.5 -12.664 1 86.38 509 VAL B O 1
ATOM 9271 N N . SER B 1 510 ? 15.195 -17.406 -14.641 1 82.94 510 SER B N 1
ATOM 9272 C CA . SER B 1 510 ? 16.094 -18.422 -15.203 1 82.94 510 SER B CA 1
ATOM 9273 C C . SER B 1 510 ? 17.531 -17.906 -15.25 1 82.94 510 SER B C 1
ATOM 9275 O O . SER B 1 510 ? 18.469 -18.672 -15.031 1 82.94 510 SER B O 1
ATOM 9277 N N . VAL B 1 511 ? 17.641 -16.641 -15.508 1 82.62 511 VAL B N 1
ATOM 9278 C CA . VAL B 1 511 ? 18.953 -16.031 -15.539 1 82.62 511 VAL B CA 1
ATOM 9279 C C . VAL B 1 511 ? 19.578 -16.062 -14.141 1 82.62 511 VAL B C 1
ATOM 9281 O O . VAL B 1 511 ? 20.766 -16.344 -13.992 1 82.62 511 VAL B O 1
ATOM 9284 N N . TRP B 1 512 ? 18.812 -15.859 -13.156 1 83.62 512 TRP B N 1
ATOM 9285 C CA . TRP B 1 512 ? 19.312 -15.914 -11.789 1 83.62 512 TRP B CA 1
ATOM 9286 C C . TRP B 1 512 ? 19.781 -17.312 -11.43 1 83.62 512 TRP B C 1
ATOM 9288 O O . TRP B 1 512 ? 20.859 -17.5 -10.859 1 83.62 512 TRP B O 1
ATOM 9298 N N . VAL B 1 513 ? 19 -18.266 -11.773 1 81.5 513 VAL B N 1
ATOM 9299 C CA . VAL B 1 513 ? 19.328 -19.656 -11.469 1 81.5 513 VAL B CA 1
ATOM 9300 C C . VAL B 1 513 ? 20.641 -20.031 -12.141 1 81.5 513 VAL B C 1
ATOM 9302 O O . VAL B 1 513 ? 21.531 -20.594 -11.5 1 81.5 513 VAL B O 1
ATOM 9305 N N . ASN B 1 514 ? 20.766 -19.594 -13.281 1 78.12 514 ASN B N 1
ATOM 9306 C CA . ASN B 1 514 ? 21.969 -19.922 -14.031 1 78.12 514 ASN B CA 1
ATOM 9307 C C . ASN B 1 514 ? 23.188 -19.203 -13.484 1 78.12 514 ASN B C 1
ATOM 9309 O O . ASN B 1 514 ? 24.266 -19.781 -13.391 1 78.12 514 ASN B O 1
ATOM 9313 N N . ARG B 1 515 ? 23.016 -18.031 -13.18 1 79.69 515 ARG B N 1
ATOM 9314 C CA . ARG B 1 515 ? 24.125 -17.25 -12.641 1 79.69 515 ARG B CA 1
ATOM 9315 C C . ARG B 1 515 ? 24.562 -17.781 -11.281 1 79.69 515 ARG B C 1
ATOM 9317 O O . ARG B 1 515 ? 25.766 -17.828 -10.969 1 79.69 515 ARG B O 1
ATOM 9324 N N . ILE B 1 516 ? 23.672 -18.188 -10.516 1 80.75 516 ILE B N 1
ATOM 9325 C CA . ILE B 1 516 ? 23.969 -18.719 -9.195 1 80.75 516 ILE B CA 1
ATOM 9326 C C . ILE B 1 516 ? 24.672 -20.062 -9.336 1 80.75 516 ILE B C 1
ATOM 9328 O O . ILE B 1 516 ? 25.641 -20.344 -8.625 1 80.75 516 ILE B O 1
ATOM 9332 N N . VAL B 1 517 ? 24.266 -20.859 -10.25 1 76.44 517 VAL B N 1
ATOM 9333 C CA . VAL B 1 517 ? 24.875 -22.172 -10.5 1 76.44 517 VAL B CA 1
ATOM 9334 C C . VAL B 1 517 ? 26.281 -21.984 -11.031 1 76.44 517 VAL B C 1
ATOM 9336 O O . VAL B 1 517 ? 27.203 -22.719 -10.641 1 76.44 517 VAL B O 1
ATOM 9339 N N . ARG B 1 518 ? 26.438 -20.969 -11.766 1 75.62 518 ARG B N 1
ATOM 9340 C CA . ARG B 1 518 ? 27.766 -20.703 -12.289 1 75.62 518 ARG B CA 1
ATOM 9341 C C . ARG B 1 518 ? 28.703 -20.234 -11.188 1 75.62 518 ARG B C 1
ATOM 9343 O O . ARG B 1 518 ? 29.875 -20.594 -11.172 1 75.62 518 ARG B O 1
ATOM 9350 N N . LEU B 1 519 ? 28.188 -19.453 -10.406 1 73.12 519 LEU B N 1
ATOM 9351 C CA . LEU B 1 519 ? 28.984 -19 -9.273 1 73.12 519 LEU B CA 1
ATOM 9352 C C . LEU B 1 519 ? 29.391 -20.172 -8.383 1 73.12 519 LEU B C 1
ATOM 9354 O O . LEU B 1 519 ? 30.516 -20.203 -7.871 1 73.12 519 LEU B O 1
ATOM 9358 N N . PHE B 1 520 ? 28.562 -21.031 -8.273 1 74.31 520 PHE B N 1
ATOM 9359 C CA . PHE B 1 520 ? 28.828 -22.25 -7.504 1 74.31 520 PHE B CA 1
ATOM 9360 C C . PHE B 1 520 ? 29.922 -23.078 -8.164 1 74.31 520 PHE B C 1
ATOM 9362 O O . PHE B 1 520 ? 30.812 -23.609 -7.488 1 74.31 520 PHE B O 1
ATOM 9369 N N . GLU B 1 521 ? 29.891 -23.156 -9.367 1 70.31 521 GLU B N 1
ATOM 9370 C CA . GLU B 1 521 ? 30.875 -23.953 -10.102 1 70.31 521 GLU B CA 1
ATOM 9371 C C . GLU B 1 521 ? 32.281 -23.375 -9.93 1 70.31 521 GLU B C 1
ATOM 9373 O O . GLU B 1 521 ? 33.25 -24.125 -9.789 1 70.31 521 GLU B O 1
ATOM 9378 N N . VAL B 1 522 ? 32.219 -22.188 -9.859 1 66.81 522 VAL B N 1
ATOM 9379 C CA . VAL B 1 522 ? 33.5 -21.531 -9.68 1 66.81 522 VAL B CA 1
ATOM 9380 C C . VAL B 1 522 ? 34 -21.766 -8.266 1 66.81 522 VAL B C 1
ATOM 9382 O O . VAL B 1 522 ? 35.219 -21.953 -8.055 1 66.81 522 VAL B O 1
ATOM 9385 N N . SER B 1 523 ? 33.094 -21.828 -7.375 1 63.34 523 SER B N 1
ATOM 9386 C CA . SER B 1 523 ? 33.469 -22.016 -5.98 1 63.34 523 SER B CA 1
ATOM 9387 C C . SER B 1 523 ? 33.844 -23.469 -5.703 1 63.34 523 SER B C 1
ATOM 9389 O O . SER B 1 523 ? 34.594 -23.766 -4.77 1 63.34 523 SER B O 1
ATOM 9391 N N . LEU B 1 524 ? 33.25 -24.375 -6.383 1 61.09 524 LEU B N 1
ATOM 9392 C CA . LEU B 1 524 ? 33.438 -25.797 -6.16 1 61.09 524 LEU B CA 1
ATOM 9393 C C . LEU B 1 524 ? 34.75 -26.281 -6.777 1 61.09 524 LEU B C 1
ATOM 9395 O O . LEU B 1 524 ? 35.25 -27.344 -6.414 1 61.09 524 LEU B O 1
ATOM 9399 N N . SER B 1 525 ? 35.312 -25.547 -7.707 1 57.38 525 SER B N 1
ATOM 9400 C CA . SER B 1 525 ? 36.5 -26.016 -8.43 1 57.38 525 SER B CA 1
ATOM 9401 C C . SER B 1 525 ? 37.562 -26.531 -7.465 1 57.38 525 SER B C 1
ATOM 9403 O O . SER B 1 525 ? 38.125 -27.609 -7.676 1 57.38 525 SER B O 1
ATOM 9405 N N . PRO B 1 526 ? 37.781 -25.906 -6.363 1 54.41 526 PRO B N 1
ATOM 9406 C CA . PRO B 1 526 ? 38.781 -26.516 -5.48 1 54.41 526 PRO B CA 1
ATOM 9407 C C . PRO B 1 526 ? 38.25 -27.719 -4.723 1 54.41 526 PRO B C 1
ATOM 9409 O O . PRO B 1 526 ? 39.031 -28.547 -4.234 1 54.41 526 PRO B O 1
ATOM 9412 N N . ILE B 1 527 ? 36.969 -27.797 -4.574 1 54.12 527 ILE B N 1
ATOM 9413 C CA . ILE B 1 527 ? 36.312 -28.797 -3.723 1 54.12 527 ILE B CA 1
ATOM 9414 C C . ILE B 1 527 ? 35.969 -30.031 -4.547 1 54.12 527 ILE B C 1
ATOM 9416 O O . ILE B 1 527 ? 35.625 -31.094 -3.994 1 54.12 527 ILE B O 1
ATOM 9420 N N . LYS B 1 528 ? 36.094 -29.969 -5.844 1 56.28 528 LYS B N 1
ATOM 9421 C CA . LYS B 1 528 ? 35.625 -31 -6.77 1 56.28 528 LYS B CA 1
ATOM 9422 C C . LYS B 1 528 ? 36.281 -32.344 -6.465 1 56.28 528 LYS B C 1
ATOM 9424 O O . LYS B 1 528 ? 35.594 -33.375 -6.414 1 56.28 528 LYS B O 1
ATOM 9429 N N . PRO B 1 529 ? 37.562 -32.344 -6.301 1 55.75 529 PRO B N 1
ATOM 9430 C CA . PRO B 1 529 ? 38.125 -33.688 -6.055 1 55.75 529 PRO B CA 1
ATOM 9431 C C . PRO B 1 529 ? 37.562 -34.312 -4.777 1 55.75 529 PRO B C 1
ATOM 9433 O O . PRO B 1 529 ? 37.312 -35.531 -4.746 1 55.75 529 PRO B O 1
ATOM 9436 N N . GLN B 1 530 ? 37.375 -33.531 -3.787 1 54.09 530 GLN B N 1
ATOM 9437 C CA . GLN B 1 530 ? 36.906 -34.062 -2.523 1 54.09 530 GLN B CA 1
ATOM 9438 C C . GLN B 1 530 ? 35.438 -34.5 -2.629 1 54.09 530 GLN B C 1
ATOM 9440 O O . GLN B 1 530 ? 35.031 -35.5 -2.021 1 54.09 530 GLN B O 1
ATOM 9445 N N . LEU B 1 531 ? 34.656 -33.812 -3.324 1 53.34 531 LEU B N 1
ATOM 9446 C CA . LEU B 1 531 ? 33.219 -34.062 -3.525 1 53.34 531 LEU B CA 1
ATOM 9447 C C . LEU B 1 531 ? 33.031 -35.344 -4.348 1 53.34 531 LEU B C 1
ATOM 9449 O O . LEU B 1 531 ? 32.125 -36.125 -4.07 1 53.34 531 LEU B O 1
ATOM 9453 N N . ALA B 1 532 ? 33.938 -35.469 -5.359 1 52.72 532 ALA B N 1
ATOM 9454 C CA . ALA B 1 532 ? 33.938 -36.719 -6.129 1 52.72 532 ALA B CA 1
ATOM 9455 C C . ALA B 1 532 ? 34.25 -37.906 -5.23 1 52.72 532 ALA B C 1
ATOM 9457 O O . ALA B 1 532 ? 33.625 -38.969 -5.375 1 52.72 532 ALA B O 1
ATOM 9458 N N . ASP B 1 533 ? 35.188 -37.656 -4.352 1 55.19 533 ASP B N 1
ATOM 9459 C CA . ASP B 1 533 ? 35.531 -38.75 -3.449 1 55.19 533 ASP B CA 1
ATOM 9460 C C . ASP B 1 533 ? 34.406 -39.062 -2.49 1 55.19 533 ASP B C 1
ATOM 9462 O O . ASP B 1 533 ? 34.094 -40.219 -2.217 1 55.19 533 ASP B O 1
ATOM 9466 N N . LEU B 1 534 ? 33.75 -38 -1.972 1 53.56 534 LEU B N 1
ATOM 9467 C CA . LEU B 1 534 ? 32.656 -38.219 -1.045 1 53.56 534 LEU B CA 1
ATOM 9468 C C . LEU B 1 534 ? 31.453 -38.844 -1.762 1 53.56 534 LEU B C 1
ATOM 9470 O O . LEU B 1 534 ? 30.781 -39.719 -1.215 1 53.56 534 LEU B O 1
ATOM 9474 N N . ALA B 1 535 ? 31.188 -38.312 -2.947 1 50.41 535 ALA B N 1
ATOM 9475 C CA . ALA B 1 535 ? 30.141 -38.938 -3.77 1 50.41 535 ALA B CA 1
ATOM 9476 C C . ALA B 1 535 ? 30.438 -40.406 -4.039 1 50.41 535 ALA B C 1
ATOM 9478 O O . ALA B 1 535 ? 29.516 -41.219 -4.039 1 50.41 535 ALA B O 1
ATOM 9479 N N . ARG B 1 536 ? 31.703 -40.719 -4.305 1 51.78 536 ARG B N 1
ATOM 9480 C CA . ARG B 1 536 ? 32.125 -42.125 -4.477 1 51.78 536 ARG B CA 1
ATOM 9481 C C . ARG B 1 536 ? 31.906 -42.906 -3.197 1 51.78 536 ARG B C 1
ATOM 9483 O O . ARG B 1 536 ? 31.516 -44.062 -3.248 1 51.78 536 ARG B O 1
ATOM 9490 N N . LYS B 1 537 ? 32.438 -42.312 -2.162 1 50.97 537 LYS B N 1
ATOM 9491 C CA . LYS B 1 537 ? 32.281 -43.031 -0.898 1 50.97 537 LYS B CA 1
ATOM 9492 C C . LYS B 1 537 ? 30.828 -43.188 -0.505 1 50.97 537 LYS B C 1
ATOM 9494 O O . LYS B 1 537 ? 30.438 -44.219 0.033 1 50.97 537 LYS B O 1
ATOM 9499 N N . GLU B 1 538 ? 30.094 -42.125 -0.534 1 45.28 538 GLU B N 1
ATOM 9500 C CA . GLU B 1 538 ? 28.688 -42.188 -0.183 1 45.28 538 GLU B CA 1
ATOM 9501 C C . GLU B 1 538 ? 27.859 -42.812 -1.292 1 45.28 538 GLU B C 1
ATOM 9503 O O . GLU B 1 538 ? 26.641 -43 -1.156 1 45.28 538 GLU B O 1
ATOM 9508 N N . ARG B 1 539 ? 28.391 -43.094 -2.445 1 43.91 539 ARG B N 1
ATOM 9509 C CA . ARG B 1 539 ? 27.781 -44.062 -3.375 1 43.91 539 ARG B CA 1
ATOM 9510 C C . ARG B 1 539 ? 27.25 -45.281 -2.641 1 43.91 539 ARG B C 1
ATOM 9512 O O . ARG B 1 539 ? 26.703 -46.188 -3.26 1 43.91 539 ARG B O 1
ATOM 9519 N N . VAL B 1 540 ? 27.781 -45.625 -1.522 1 37.75 540 VAL B N 1
ATOM 9520 C CA . VAL B 1 540 ? 27.25 -46.812 -0.879 1 37.75 540 VAL B CA 1
ATOM 9521 C C . VAL B 1 540 ? 25.75 -46.688 -0.658 1 37.75 540 VAL B C 1
ATOM 9523 O O . VAL B 1 540 ? 25.078 -47.625 -0.251 1 37.75 540 VAL B O 1
ATOM 9526 N N . PHE B 1 541 ? 25.062 -45.531 -0.404 1 33.81 541 PHE B N 1
ATOM 9527 C CA . PHE B 1 541 ? 23.625 -45.719 -0.265 1 33.81 541 PHE B CA 1
ATOM 9528 C C . PHE B 1 541 ? 22.953 -45.812 -1.632 1 33.81 541 PHE B C 1
ATOM 9530 O O . PHE B 1 541 ? 22.656 -44.781 -2.24 1 33.81 541 PHE B O 1
ATOM 9537 N N . PRO B 1 542 ? 22.844 -46.656 -2.355 1 36.38 542 PRO B N 1
ATOM 9538 C CA . PRO B 1 542 ? 22.016 -47.125 -3.471 1 36.38 542 PRO B CA 1
ATOM 9539 C C . PRO B 1 542 ? 20.531 -46.781 -3.279 1 36.38 542 PRO B C 1
ATOM 9541 O O . PRO B 1 542 ? 19.938 -47.188 -2.271 1 36.38 542 PRO B O 1
ATOM 9544 N N . GLY B 1 543 ? 20.016 -45.562 -3.697 1 41.38 543 GLY B N 1
ATOM 9545 C CA . GLY B 1 543 ? 18.578 -45.344 -3.809 1 41.38 543 GLY B CA 1
ATOM 9546 C C . GLY B 1 543 ? 18.141 -43.938 -3.418 1 41.38 543 GLY B C 1
ATOM 9547 O O . GLY B 1 543 ? 17.031 -43.531 -3.75 1 41.38 543 GLY B O 1
ATOM 9548 N N . LYS B 1 544 ? 18.594 -43.406 -2.184 1 50.34 544 LYS B N 1
ATOM 9549 C CA . LYS B 1 544 ? 17.922 -42.188 -1.765 1 50.34 544 LYS B CA 1
ATOM 9550 C C . LYS B 1 544 ? 18.562 -40.969 -2.395 1 50.34 544 LYS B C 1
ATOM 9552 O O . LYS B 1 544 ? 19.781 -40.781 -2.334 1 50.34 544 LYS B O 1
ATOM 9557 N N . ASP B 1 545 ? 17.984 -40.312 -3.312 1 58.84 545 ASP B N 1
ATOM 9558 C CA . ASP B 1 545 ? 18.344 -39 -3.887 1 58.84 545 ASP B CA 1
ATOM 9559 C C . ASP B 1 545 ? 18.656 -38 -2.795 1 58.84 545 ASP B C 1
ATOM 9561 O O . ASP B 1 545 ? 17.875 -37.812 -1.855 1 58.84 545 ASP B O 1
ATOM 9565 N N . CYS B 1 546 ? 19.969 -37.625 -2.48 1 62.88 546 CYS B N 1
ATOM 9566 C CA . CYS B 1 546 ? 20.344 -36.656 -1.463 1 62.88 546 CYS B CA 1
ATOM 9567 C C . CYS B 1 546 ? 20.781 -35.344 -2.102 1 62.88 546 CYS B C 1
ATOM 9569 O O . CYS B 1 546 ? 21.078 -35.312 -3.299 1 62.88 546 CYS B O 1
ATOM 9571 N N . LEU B 1 547 ? 20.656 -34.344 -1.264 1 74.94 547 LEU B N 1
ATOM 9572 C CA . LEU B 1 547 ? 21.188 -33.062 -1.649 1 74.94 547 LEU B CA 1
ATOM 9573 C C . LEU B 1 547 ? 22.688 -32.969 -1.377 1 74.94 547 LEU B C 1
ATOM 9575 O O . LEU B 1 547 ? 23.109 -32.719 -0.248 1 74.94 547 LEU B O 1
ATOM 9579 N N . TYR B 1 548 ? 23.422 -33.188 -2.344 1 69.44 548 TYR B N 1
ATOM 9580 C CA . TYR B 1 548 ? 24.875 -33.375 -2.242 1 69.44 548 TYR B CA 1
ATOM 9581 C C . TYR B 1 548 ? 25.531 -32.156 -1.607 1 69.44 548 TYR B C 1
ATOM 9583 O O . TYR B 1 548 ? 26.375 -32.281 -0.714 1 69.44 548 TYR B O 1
ATOM 9591 N N . LEU B 1 549 ? 25.062 -31.109 -2.031 1 74.12 549 LEU B N 1
ATOM 9592 C CA . LEU B 1 549 ? 25.766 -29.906 -1.584 1 74.12 549 LEU B CA 1
ATOM 9593 C C . LEU B 1 549 ? 25.516 -29.656 -0.102 1 74.12 549 LEU B C 1
ATOM 9595 O O . LEU B 1 549 ? 26.391 -29.172 0.609 1 74.12 549 LEU B O 1
ATOM 9599 N N . LEU B 1 550 ? 24.391 -29.969 0.377 1 76.88 550 LEU B N 1
ATOM 9600 C CA . LEU B 1 550 ? 24.078 -29.75 1.785 1 76.88 550 LEU B CA 1
ATOM 9601 C C . LEU B 1 550 ? 24.906 -30.672 2.674 1 76.88 550 LEU B C 1
ATOM 9603 O O . LEU B 1 550 ? 25.328 -30.266 3.762 1 76.88 550 LEU B O 1
ATOM 9607 N N . LYS B 1 551 ? 25.125 -31.734 2.191 1 74.62 551 LYS B N 1
ATOM 9608 C CA . LYS B 1 551 ? 25.891 -32.688 2.953 1 74.62 551 LYS B CA 1
ATOM 9609 C C . LYS B 1 551 ? 27.391 -32.375 2.906 1 74.62 551 LYS B C 1
ATOM 9611 O O . LYS B 1 551 ? 28.094 -32.531 3.896 1 74.62 551 LYS B O 1
ATOM 9616 N N . LEU B 1 552 ? 27.781 -31.797 1.831 1 73.56 552 LEU B N 1
ATOM 9617 C CA . LEU B 1 552 ? 29.219 -31.578 1.621 1 73.56 552 LEU B CA 1
ATOM 9618 C C . LEU B 1 552 ? 29.641 -30.219 2.146 1 73.56 552 LEU B C 1
ATOM 9620 O O . LEU B 1 552 ? 30.656 -30.094 2.836 1 73.56 552 LEU B O 1
ATOM 9624 N N . GLU B 1 553 ? 28.906 -29.312 1.722 1 79.69 553 GLU B N 1
ATOM 9625 C CA . GLU B 1 553 ? 29.203 -27.938 2.082 1 79.69 553 GLU B CA 1
ATOM 9626 C C . GLU B 1 553 ? 27.953 -27.156 2.453 1 79.69 553 GLU B C 1
ATOM 9628 O O . GLU B 1 553 ? 27.516 -26.281 1.71 1 79.69 553 GLU B O 1
ATOM 9633 N N . PRO B 1 554 ? 27.531 -27.469 3.643 1 81.31 554 PRO B N 1
ATOM 9634 C CA . PRO B 1 554 ? 26.281 -26.828 4.051 1 81.31 554 PRO B CA 1
ATOM 9635 C C . PRO B 1 554 ? 26.359 -25.297 4.012 1 81.31 554 PRO B C 1
ATOM 9637 O O . PRO B 1 554 ? 25.375 -24.641 3.674 1 81.31 554 PRO B O 1
ATOM 9640 N N . GLU B 1 555 ? 27.438 -24.781 4.328 1 80.25 555 GLU B N 1
ATOM 9641 C CA . GLU B 1 555 ? 27.578 -23.328 4.312 1 80.25 555 GLU B CA 1
ATOM 9642 C C . GLU B 1 555 ? 27.391 -22.766 2.904 1 80.25 555 GLU B C 1
ATOM 9644 O O . GLU B 1 555 ? 26.719 -21.75 2.721 1 80.25 555 GLU B O 1
ATOM 9649 N N . LEU B 1 556 ? 28.031 -23.422 1.999 1 80.06 556 LEU B N 1
ATOM 9650 C CA . LEU B 1 556 ? 27.891 -22.984 0.611 1 80.06 556 LEU B CA 1
ATOM 9651 C C . LEU B 1 556 ? 26.453 -23.156 0.127 1 80.06 556 LEU B C 1
ATOM 9653 O O . LEU B 1 556 ? 25.938 -22.312 -0.612 1 80.06 556 LEU B O 1
ATOM 9657 N N . TYR B 1 557 ? 25.844 -24.203 0.498 1 83.75 557 TYR B N 1
ATOM 9658 C CA . TYR B 1 557 ? 24.469 -24.438 0.102 1 83.75 557 TYR B CA 1
ATOM 9659 C C . TYR B 1 557 ? 23.547 -23.328 0.592 1 83.75 557 TYR B C 1
ATOM 9661 O O . TYR B 1 557 ? 22.719 -22.812 -0.168 1 83.75 557 TYR B O 1
ATOM 9669 N N . PHE B 1 558 ? 23.688 -22.984 1.82 1 84.62 558 PHE B N 1
ATOM 9670 C CA . PHE B 1 558 ? 22.812 -21.984 2.398 1 84.62 558 PHE B CA 1
ATOM 9671 C C . PHE B 1 558 ? 23.125 -20.594 1.85 1 84.62 558 PHE B C 1
ATOM 9673 O O . PHE B 1 558 ? 22.234 -19.75 1.733 1 84.62 558 PHE B O 1
ATOM 9680 N N . LYS B 1 559 ? 24.266 -20.438 1.448 1 82.25 559 LYS B N 1
ATOM 9681 C CA . LYS B 1 559 ? 24.625 -19.188 0.797 1 82.25 559 LYS B CA 1
ATOM 9682 C C . LYS B 1 559 ? 23.953 -19.062 -0.569 1 82.25 559 LYS B C 1
ATOM 9684 O O . LYS B 1 559 ? 23.391 -18.016 -0.902 1 82.25 559 LYS B O 1
ATOM 9689 N N . ILE B 1 560 ? 24.031 -20.141 -1.283 1 83.5 560 ILE B N 1
ATOM 9690 C CA . ILE B 1 560 ? 23.469 -20.156 -2.625 1 83.5 560 ILE B CA 1
ATOM 9691 C C . ILE B 1 560 ? 21.938 -20.062 -2.539 1 83.5 560 ILE B C 1
ATOM 9693 O O . ILE B 1 560 ? 21.312 -19.328 -3.303 1 83.5 560 ILE B O 1
ATOM 9697 N N . SER B 1 561 ? 21.406 -20.797 -1.658 1 86.31 561 SER B N 1
ATOM 9698 C CA . SER B 1 561 ? 19.969 -20.75 -1.47 1 86.31 561 SER B CA 1
ATOM 9699 C C . SER B 1 561 ? 19.516 -19.375 -0.984 1 86.31 561 SER B C 1
ATOM 9701 O O . SER B 1 561 ? 18.453 -18.891 -1.364 1 86.31 561 SER B O 1
ATOM 9703 N N . GLY B 1 562 ? 20.281 -18.766 -0.161 1 85.44 562 GLY B N 1
ATOM 9704 C CA . GLY B 1 562 ? 19.984 -17.422 0.316 1 85.44 562 GLY B CA 1
ATOM 9705 C C . GLY B 1 562 ? 20.047 -16.375 -0.781 1 85.44 562 GLY B C 1
ATOM 9706 O O . GLY B 1 562 ? 19.25 -15.43 -0.788 1 85.44 562 GLY B O 1
ATOM 9707 N N . MET B 1 563 ? 20.953 -16.562 -1.701 1 84.12 563 MET B N 1
ATOM 9708 C CA . MET B 1 563 ? 21.062 -15.656 -2.84 1 84.12 563 MET B CA 1
ATOM 9709 C C . MET B 1 563 ? 19.812 -15.742 -3.719 1 84.12 563 MET B C 1
ATOM 9711 O O . MET B 1 563 ? 19.312 -14.719 -4.199 1 84.12 563 MET B O 1
ATOM 9715 N N . MET B 1 564 ? 19.422 -16.938 -3.879 1 87.94 564 MET B N 1
ATOM 9716 C CA . MET B 1 564 ? 18.203 -17.125 -4.664 1 87.94 564 MET B CA 1
ATOM 9717 C C . MET B 1 564 ? 17 -16.469 -3.994 1 87.94 564 MET B C 1
ATOM 9719 O O . MET B 1 564 ? 16.219 -15.781 -4.652 1 87.94 564 MET B O 1
ATOM 9723 N N . ASP B 1 565 ? 16.875 -16.672 -2.711 1 88.5 565 ASP B N 1
ATOM 9724 C CA . ASP B 1 565 ? 15.766 -16.078 -1.962 1 88.5 565 ASP B CA 1
ATOM 9725 C C . ASP B 1 565 ? 15.805 -14.555 -2.016 1 88.5 565 ASP B C 1
ATOM 9727 O O . ASP B 1 565 ? 14.781 -13.906 -2.201 1 88.5 565 ASP B O 1
ATOM 9731 N N . ALA B 1 566 ? 16.969 -14.008 -1.862 1 85.81 566 ALA B N 1
ATOM 9732 C CA . ALA B 1 566 ? 17.125 -12.555 -1.896 1 85.81 566 ALA B CA 1
ATOM 9733 C C . ALA B 1 566 ? 16.766 -12 -3.273 1 85.81 566 ALA B C 1
ATOM 9735 O O . ALA B 1 566 ? 16.141 -10.938 -3.381 1 85.81 566 ALA B O 1
ATOM 9736 N N . SER B 1 567 ? 17.188 -12.68 -4.297 1 87.62 567 SER B N 1
ATOM 9737 C CA . SER B 1 567 ? 16.875 -12.25 -5.656 1 87.62 567 SER B CA 1
ATOM 9738 C C . SER B 1 567 ? 15.375 -12.289 -5.926 1 87.62 567 SER B C 1
ATOM 9740 O O . SER B 1 567 ? 14.82 -11.367 -6.531 1 87.62 567 SER B O 1
ATOM 9742 N N . MET B 1 568 ? 14.766 -13.328 -5.469 1 90.81 568 MET B N 1
ATOM 9743 C CA . MET B 1 568 ? 13.328 -13.461 -5.652 1 90.81 568 MET B CA 1
ATOM 9744 C C . MET B 1 568 ? 12.57 -12.391 -4.875 1 90.81 568 MET B C 1
ATOM 9746 O O . MET B 1 568 ? 11.578 -11.852 -5.359 1 90.81 568 MET B O 1
ATOM 9750 N N . ALA B 1 569 ? 13.016 -12.016 -3.736 1 89.88 569 ALA B N 1
ATOM 9751 C CA . ALA B 1 569 ? 12.328 -11.07 -2.859 1 89.88 569 ALA B CA 1
ATOM 9752 C C . ALA B 1 569 ? 12.477 -9.641 -3.373 1 89.88 569 ALA B C 1
ATOM 9754 O O . ALA B 1 569 ? 11.547 -8.836 -3.277 1 89.88 569 ALA B O 1
ATOM 9755 N N . THR B 1 570 ? 13.609 -9.305 -3.936 1 85.12 570 THR B N 1
ATOM 9756 C CA . THR B 1 570 ? 13.906 -7.914 -4.25 1 85.12 570 THR B CA 1
ATOM 9757 C C . THR B 1 570 ? 13.867 -7.68 -5.758 1 85.12 570 THR B C 1
ATOM 9759 O O . THR B 1 570 ? 13.695 -6.543 -6.211 1 85.12 570 THR B O 1
ATOM 9762 N N . GLY B 1 571 ? 14.094 -8.719 -6.523 1 83.19 571 GLY B N 1
ATOM 9763 C CA . GLY B 1 571 ? 14.164 -8.578 -7.969 1 83.19 571 GLY B CA 1
ATOM 9764 C C . GLY B 1 571 ? 15.555 -8.258 -8.469 1 83.19 571 GLY B C 1
ATOM 9765 O O . GLY B 1 571 ? 15.773 -8.117 -9.68 1 83.19 571 GLY B O 1
ATOM 9766 N N . GLN B 1 572 ? 16.5 -8.039 -7.527 1 75.25 572 GLN B N 1
ATOM 9767 C CA . GLN B 1 572 ? 17.875 -7.742 -7.891 1 75.25 572 GLN B CA 1
ATOM 9768 C C . GLN B 1 572 ? 18.797 -8.906 -7.531 1 75.25 572 GLN B C 1
ATOM 9770 O O . GLN B 1 572 ? 18.578 -9.609 -6.547 1 75.25 572 GLN B O 1
ATOM 9775 N N . LEU B 1 573 ? 19.594 -9.156 -8.531 1 63.91 573 LEU B N 1
ATOM 9776 C CA . LEU B 1 573 ? 20.531 -10.227 -8.234 1 63.91 573 LEU B CA 1
ATOM 9777 C C . LEU B 1 573 ? 21.453 -9.836 -7.082 1 63.91 573 LEU B C 1
ATOM 9779 O O . LEU B 1 573 ? 22.078 -8.766 -7.105 1 63.91 573 LEU B O 1
ATOM 9783 N N . ALA B 1 574 ? 21.219 -10.281 -5.953 1 59.94 574 ALA B N 1
ATOM 9784 C CA . ALA B 1 574 ? 21.875 -10.016 -4.672 1 59.94 574 ALA B CA 1
ATOM 9785 C C . ALA B 1 574 ? 23.391 -10.055 -4.809 1 59.94 574 ALA B C 1
ATOM 9787 O O . ALA B 1 574 ? 24.109 -9.844 -3.83 1 59.94 574 ALA B O 1
ATOM 9788 N N . PHE B 1 575 ? 24 -10.242 -5.949 1 52.81 575 PHE B N 1
ATOM 9789 C CA . PHE B 1 575 ? 25.469 -10.305 -5.988 1 52.81 575 PHE B CA 1
ATOM 9790 C C . PHE B 1 575 ? 26.078 -8.977 -5.543 1 52.81 575 PHE B C 1
ATOM 9792 O O . PHE B 1 575 ? 27.156 -8.953 -4.953 1 52.81 575 PHE B O 1
ATOM 9799 N N . GLU B 1 576 ? 25.391 -7.887 -5.859 1 48.09 576 GLU B N 1
ATOM 9800 C CA . GLU B 1 576 ? 25.922 -6.543 -5.652 1 48.09 576 GLU B CA 1
ATOM 9801 C C . GLU B 1 576 ? 25.938 -6.18 -4.172 1 48.09 576 GLU B C 1
ATOM 9803 O O . GLU B 1 576 ? 26.641 -5.246 -3.764 1 48.09 576 GLU B O 1
ATOM 9808 N N . PHE B 1 577 ? 25.109 -6.621 -3.428 1 39.16 577 PHE B N 1
ATOM 9809 C CA . PHE B 1 577 ? 25.109 -6.312 -2.002 1 39.16 577 PHE B CA 1
ATOM 9810 C C . PHE B 1 577 ? 26.328 -6.922 -1.318 1 39.16 577 PHE B C 1
ATOM 9812 O O . PHE B 1 577 ? 26.594 -6.652 -0.143 1 39.16 577 PHE B O 1
ATOM 9819 N N . LEU B 1 578 ? 26.938 -7.859 -1.808 1 38.66 578 LEU B N 1
ATOM 9820 C CA . LEU B 1 578 ? 28.125 -8.469 -1.218 1 38.66 578 LEU B CA 1
ATOM 9821 C C . LEU B 1 578 ? 29.344 -7.578 -1.422 1 38.66 578 LEU B C 1
ATOM 9823 O O . LEU B 1 578 ? 30.219 -7.895 -2.23 1 38.66 578 LEU B O 1
ATOM 9827 N N . GLY B 1 579 ? 29.234 -6.289 -1.407 1 35.34 579 GLY B N 1
ATOM 9828 C CA . GLY B 1 579 ? 30.484 -5.566 -1.238 1 35.34 579 GLY B CA 1
ATOM 9829 C C . GLY B 1 579 ? 31.328 -6.094 -0.093 1 35.34 579 GLY B C 1
ATOM 9830 O O . GLY B 1 579 ? 30.844 -6.875 0.729 1 35.34 579 GLY B O 1
ATOM 9831 N N . PRO B 1 580 ? 32.688 -5.723 -0.022 1 33.38 580 PRO B N 1
ATOM 9832 C CA . PRO B 1 580 ? 33.625 -6.262 0.975 1 33.38 580 PRO B CA 1
ATOM 9833 C C . PRO B 1 580 ? 33 -6.305 2.377 1 33.38 580 PRO B C 1
ATOM 9835 O O . PRO B 1 580 ? 33.469 -7.062 3.232 1 33.38 580 PRO B O 1
ATOM 9838 N N . SER B 1 581 ? 32.344 -5.23 2.721 1 31.09 581 SER B N 1
ATOM 9839 C CA . SER B 1 581 ? 32.125 -4.953 4.137 1 31.09 581 SER B CA 1
ATOM 9840 C C . SER B 1 581 ? 30.953 -5.758 4.688 1 31.09 581 SER B C 1
ATOM 9842 O O . SER B 1 581 ? 30.438 -5.445 5.758 1 31.09 581 SER B O 1
ATOM 9844 N N . PHE B 1 582 ? 30.344 -6.566 3.945 1 32.09 582 PHE B N 1
ATOM 9845 C CA . PHE B 1 582 ? 29.422 -7.348 4.754 1 32.09 582 PHE B CA 1
ATOM 9846 C C . PHE B 1 582 ? 30.172 -8.18 5.789 1 32.09 582 PHE B C 1
ATOM 9848 O O . PHE B 1 582 ? 30.703 -9.242 5.469 1 32.09 582 PHE B O 1
ATOM 9855 N N . ASP B 1 583 ? 30.859 -7.512 6.656 1 31.31 583 ASP B N 1
ATOM 9856 C CA . ASP B 1 583 ? 31.344 -8.18 7.863 1 31.31 583 ASP B CA 1
ATOM 9857 C C . ASP B 1 583 ? 30.234 -9 8.516 1 31.31 583 ASP B C 1
ATOM 9859 O O . ASP B 1 583 ? 29.469 -8.477 9.328 1 31.31 583 ASP B O 1
ATOM 9863 N N . SER B 1 584 ? 29.469 -9.773 7.809 1 33.38 584 SER B N 1
ATOM 9864 C CA . SER B 1 584 ? 28.828 -10.719 8.719 1 33.38 584 SER B CA 1
ATOM 9865 C C . SER B 1 584 ? 29.844 -11.344 9.672 1 33.38 584 SER B C 1
ATOM 9867 O O . SER B 1 584 ? 31 -11.547 9.305 1 33.38 584 SER B O 1
ATOM 9869 N N . PRO B 1 585 ? 29.859 -11.188 10.984 1 31.64 585 PRO B N 1
ATOM 9870 C CA . PRO B 1 585 ? 30.828 -11.945 11.766 1 31.64 585 PRO B CA 1
ATOM 9871 C C . PRO B 1 585 ? 31.094 -13.336 11.195 1 31.64 585 PRO B C 1
ATOM 9873 O O . PRO B 1 585 ? 31.906 -14.094 11.742 1 31.64 585 PRO B O 1
ATOM 9876 N N . ASP B 1 586 ? 30.25 -13.852 10.359 1 28.77 586 ASP B N 1
ATOM 9877 C CA . ASP B 1 586 ? 30.625 -15.195 9.922 1 28.77 586 ASP B CA 1
ATOM 9878 C C . ASP B 1 586 ? 31.719 -15.141 8.852 1 28.77 586 ASP B C 1
ATOM 9880 O O . ASP B 1 586 ? 31.641 -14.336 7.926 1 28.77 586 ASP B O 1
ATOM 9884 N N . PRO B 1 587 ? 32.969 -15.656 9.008 1 29.95 587 PRO B N 1
ATOM 9885 C CA . PRO B 1 587 ? 34.188 -15.789 8.211 1 29.95 587 PRO B CA 1
ATOM 9886 C C . PRO B 1 587 ? 33.906 -16.125 6.75 1 29.95 587 PRO B C 1
ATOM 9888 O O . PRO B 1 587 ? 34.719 -15.797 5.875 1 29.95 587 PRO B O 1
ATOM 9891 N N . ALA B 1 588 ? 32.969 -16.875 6.465 1 29.86 588 ALA B N 1
ATOM 9892 C CA . ALA B 1 588 ? 32.812 -17.422 5.117 1 29.86 588 ALA B CA 1
ATOM 9893 C C . ALA B 1 588 ? 32.438 -16.328 4.125 1 29.86 588 ALA B C 1
ATOM 9895 O O . ALA B 1 588 ? 32.719 -16.438 2.932 1 29.86 588 ALA B O 1
ATOM 9896 N N . MET B 1 589 ? 31.906 -15.25 4.5 1 34.78 589 MET B N 1
ATOM 9897 C CA . MET B 1 589 ? 31.469 -14.195 3.59 1 34.78 589 MET B CA 1
ATOM 9898 C C . MET B 1 589 ? 32.656 -13.344 3.141 1 34.78 589 MET B C 1
ATOM 9900 O O . MET B 1 589 ? 32.594 -12.703 2.088 1 34.78 589 MET B O 1
ATOM 9904 N N . SER B 1 590 ? 33.75 -13.266 3.818 1 36.75 590 SER B N 1
ATOM 9905 C CA . SER B 1 590 ? 35 -12.539 3.484 1 36.75 590 SER B CA 1
ATOM 9906 C C . SER B 1 590 ? 35.688 -13.148 2.27 1 36.75 590 SER B C 1
ATOM 9908 O O . SER B 1 590 ? 36.219 -12.43 1.421 1 36.75 590 SER B O 1
ATOM 9910 N N . PHE B 1 591 ? 35.781 -14.453 2.186 1 34.97 591 PHE B N 1
ATOM 9911 C CA . PHE B 1 591 ? 36.469 -15.133 1.101 1 34.97 591 PHE B CA 1
ATOM 9912 C C . PHE B 1 591 ? 35.75 -14.914 -0.226 1 34.97 591 PHE B C 1
ATOM 9914 O O . PHE B 1 591 ? 36.375 -14.758 -1.267 1 34.97 591 PHE B O 1
ATOM 9921 N N . PHE B 1 592 ? 34.5 -14.82 -0.237 1 35.62 592 PHE B N 1
ATOM 9922 C CA . PHE B 1 592 ? 33.719 -14.734 -1.461 1 35.62 592 PHE B CA 1
ATOM 9923 C C . PHE B 1 592 ? 33.844 -13.344 -2.084 1 35.62 592 PHE B C 1
ATOM 9925 O O . PHE B 1 592 ? 33.75 -13.203 -3.305 1 35.62 592 PHE B O 1
ATOM 9932 N N . GLN B 1 593 ? 34.281 -12.375 -1.395 1 38.59 593 GLN B N 1
ATOM 9933 C CA . GLN B 1 593 ? 34.469 -11.008 -1.866 1 38.59 593 GLN B CA 1
ATOM 9934 C C . GLN B 1 593 ? 35.656 -10.922 -2.809 1 38.59 593 GLN B C 1
ATOM 9936 O O . GLN B 1 593 ? 35.594 -10.266 -3.852 1 38.59 593 GLN B O 1
ATOM 9941 N N . THR B 1 594 ? 36.688 -11.492 -2.422 1 38.56 594 THR B N 1
ATOM 9942 C CA . THR B 1 594 ? 37.938 -11.438 -3.189 1 38.56 594 THR B CA 1
ATOM 9943 C C . THR B 1 594 ? 37.781 -12.156 -4.527 1 38.56 594 THR B C 1
ATOM 9945 O O . THR B 1 594 ? 38.25 -11.68 -5.555 1 38.56 594 THR B O 1
ATOM 9948 N N . GLU B 1 595 ? 37.094 -13.219 -4.512 1 37.22 595 GLU B N 1
ATOM 9949 C CA . GLU B 1 595 ? 37.062 -14.008 -5.738 1 37.22 595 GLU B CA 1
ATOM 9950 C C . GLU B 1 595 ? 36.031 -13.453 -6.719 1 37.22 595 GLU B C 1
ATOM 9952 O O . GLU B 1 595 ? 36.25 -13.461 -7.93 1 37.22 595 GLU B O 1
ATOM 9957 N N . CYS B 1 596 ? 34.969 -12.836 -6.273 1 37.81 596 CYS B N 1
ATOM 9958 C CA . CYS B 1 596 ? 34.031 -12.195 -7.164 1 37.81 596 CYS B CA 1
ATOM 9959 C C . CYS B 1 596 ? 34.625 -10.969 -7.824 1 37.81 596 CYS B C 1
ATOM 9961 O O . CYS B 1 596 ? 34.375 -10.688 -9 1 37.81 596 CYS B O 1
ATOM 9963 N N . GLN B 1 597 ? 35.5 -10.188 -7.184 1 39.97 597 GLN B N 1
ATOM 9964 C CA . GLN B 1 597 ? 36.281 -9.102 -7.801 1 39.97 597 GLN B CA 1
ATOM 9965 C C . GLN B 1 597 ? 37.219 -9.633 -8.875 1 39.97 597 GLN B C 1
ATOM 9967 O O . GLN B 1 597 ? 37.406 -9.008 -9.922 1 39.97 597 GLN B O 1
ATOM 9972 N N . ARG B 1 598 ? 37.844 -10.742 -8.641 1 39.47 598 ARG B N 1
ATOM 9973 C CA . ARG B 1 598 ? 38.719 -11.359 -9.617 1 39.47 598 ARG B CA 1
ATOM 9974 C C . ARG B 1 598 ? 37.969 -11.797 -10.859 1 39.47 598 ARG B C 1
ATOM 9976 O O . ARG B 1 598 ? 38.438 -11.664 -11.977 1 39.47 598 ARG B O 1
ATOM 9983 N N . ALA B 1 599 ? 36.812 -12.32 -10.688 1 33.84 599 ALA B N 1
ATOM 9984 C CA . ALA B 1 599 ? 36.031 -12.797 -11.828 1 33.84 599 ALA B CA 1
ATOM 9985 C C . ALA B 1 599 ? 35.469 -11.625 -12.641 1 33.84 599 ALA B C 1
ATOM 9987 O O . ALA B 1 599 ? 35.375 -11.703 -13.867 1 33.84 599 ALA B O 1
ATOM 9988 N N . ALA B 1 600 ? 35.094 -10.531 -12.086 1 35.84 600 ALA B N 1
ATOM 9989 C CA . ALA B 1 600 ? 34.688 -9.344 -12.828 1 35.84 600 ALA B CA 1
ATOM 9990 C C . ALA B 1 600 ? 35.844 -8.742 -13.602 1 35.84 600 ALA B C 1
ATOM 9992 O O . ALA B 1 600 ? 35.656 -8.211 -14.703 1 35.84 600 ALA B O 1
ATOM 9993 N N . ASP B 1 601 ? 37.094 -8.648 -13.102 1 34.75 601 ASP B N 1
ATOM 9994 C CA . ASP B 1 601 ? 38.219 -8.07 -13.812 1 34.75 601 ASP B CA 1
ATOM 9995 C C . ASP B 1 601 ? 38.719 -9.016 -14.906 1 34.75 601 ASP B C 1
ATOM 9997 O O . ASP B 1 601 ? 39.625 -8.672 -15.664 1 34.75 601 ASP B O 1
ATOM 10001 N N . SER B 1 602 ? 38.531 -10.297 -14.727 1 29.89 602 SER B N 1
ATOM 10002 C CA . SER B 1 602 ? 39.062 -11.086 -15.828 1 29.89 602 SER B CA 1
ATOM 10003 C C . SER B 1 602 ? 38.281 -10.852 -17.109 1 29.89 602 SER B C 1
ATOM 10005 O O . SER B 1 602 ? 37.062 -10.977 -17.141 1 29.89 602 SER B O 1
ATOM 10007 N N . PRO B 1 603 ? 38.875 -10.039 -18.016 1 29.84 603 PRO B N 1
ATOM 10008 C CA . PRO B 1 603 ? 38.281 -9.812 -19.328 1 29.84 603 PRO B CA 1
ATOM 10009 C C . PRO B 1 603 ? 37.656 -11.07 -19.922 1 29.84 603 PRO B C 1
ATOM 10011 O O . PRO B 1 603 ? 38.156 -12.172 -19.75 1 29.84 603 PRO B O 1
ATOM 10014 N N . LEU B 1 604 ? 36.438 -11.125 -19.969 1 29.42 604 LEU B N 1
ATOM 10015 C CA . LEU B 1 604 ? 35.844 -12.164 -20.812 1 29.42 604 LEU B CA 1
ATOM 10016 C C . LEU B 1 604 ? 36.688 -12.352 -22.078 1 29.42 604 LEU B C 1
ATOM 10018 O O . LEU B 1 604 ? 36.625 -11.531 -23.016 1 29.42 604 LEU B O 1
ATOM 10022 N N . THR B 1 605 ? 38 -12.617 -22.031 1 26.05 605 THR B N 1
ATOM 10023 C CA . THR B 1 605 ? 38.656 -13.031 -23.281 1 26.05 605 THR B CA 1
ATOM 10024 C C . THR B 1 605 ? 37.688 -13.898 -24.109 1 26.05 605 THR B C 1
ATOM 10026 O O . THR B 1 605 ? 37.094 -14.844 -23.578 1 26.05 605 THR B O 1
ATOM 10029 N N . MET B 1 606 ? 37.312 -13.352 -25.219 1 25.8 606 MET B N 1
ATOM 10030 C CA . MET B 1 606 ? 36.656 -13.977 -26.375 1 25.8 606 MET B CA 1
ATOM 10031 C C . MET B 1 606 ? 37.312 -15.312 -26.703 1 25.8 606 MET B C 1
ATOM 10033 O O . MET B 1 606 ? 38.5 -15.352 -27.062 1 25.8 606 MET B O 1
ATOM 10037 N N . LEU B 1 607 ? 37.219 -16.266 -25.812 1 25.41 607 LEU B N 1
ATOM 10038 C CA . LEU B 1 607 ? 37.75 -17.562 -26.266 1 25.41 607 LEU B CA 1
ATOM 10039 C C . LEU B 1 607 ? 37.594 -17.703 -27.781 1 25.41 607 LEU B C 1
ATOM 10041 O O . LEU B 1 607 ? 36.5 -17.594 -28.312 1 25.41 607 LEU B O 1
ATOM 10045 N N . SER B 1 608 ? 38.594 -17.234 -28.453 1 21.88 608 SER B N 1
ATOM 10046 C CA . SER B 1 608 ? 38.906 -17.422 -29.875 1 21.88 608 SER B CA 1
ATOM 10047 C C . SER B 1 608 ? 38.531 -18.812 -30.359 1 21.88 608 SER B C 1
ATOM 10049 O O . SER B 1 608 ? 38.688 -19.797 -29.641 1 21.88 608 SER B O 1
ATOM 10051 N N . GLU B 1 609 ? 37.656 -18.828 -31.281 1 23.36 609 GLU B N 1
ATOM 10052 C CA . GLU B 1 609 ? 37.188 -19.953 -32.094 1 23.36 609 GLU B CA 1
ATOM 10053 C C . GLU B 1 609 ? 38.344 -20.828 -32.531 1 23.36 609 GLU B C 1
ATOM 10055 O O . GLU B 1 609 ? 39.25 -20.359 -33.219 1 23.36 609 GLU B O 1
ATOM 10060 N N . PRO B 1 610 ? 38.906 -21.578 -31.578 1 23.55 610 PRO B N 1
ATOM 10061 C CA . PRO B 1 610 ? 39.969 -22.297 -32.281 1 23.55 610 PRO B CA 1
ATOM 10062 C C . PRO B 1 610 ? 39.5 -22.844 -33.625 1 23.55 610 PRO B C 1
ATOM 10064 O O . PRO B 1 610 ? 38.438 -23.438 -33.719 1 23.55 610 PRO B O 1
ATOM 10067 N N . GLN B 1 611 ? 39.781 -22.125 -34.625 1 21.66 611 GLN B N 1
ATOM 10068 C CA . GLN B 1 611 ? 39.656 -22.5 -36.031 1 21.66 611 GLN B CA 1
ATOM 10069 C C . GLN B 1 611 ? 40.312 -23.859 -36.281 1 21.66 611 GLN B C 1
ATOM 10071 O O . GLN B 1 611 ? 41.312 -23.953 -37 1 21.66 611 GLN B O 1
ATOM 10076 N N . ARG B 1 612 ? 40.531 -24.578 -35.156 1 21.64 612 ARG B N 1
ATOM 10077 C CA . ARG B 1 612 ? 41.219 -25.719 -35.719 1 21.64 612 ARG B CA 1
ATOM 10078 C C . ARG B 1 612 ? 40.375 -26.375 -36.812 1 21.64 612 ARG B C 1
ATOM 10080 O O . ARG B 1 612 ? 39.156 -26.484 -36.688 1 21.64 612 ARG B O 1
ATOM 10087 N N . ALA B 1 613 ? 41 -26.531 -37.906 1 21.16 613 ALA B N 1
ATOM 10088 C CA . ALA B 1 613 ? 40.781 -27.266 -39.125 1 21.16 613 ALA B CA 1
ATOM 10089 C C . ALA B 1 613 ? 40.375 -28.703 -38.844 1 21.16 613 ALA B C 1
ATOM 10091 O O . ALA B 1 613 ? 41.156 -29.516 -38.344 1 21.16 613 ALA B O 1
ATOM 10092 N N . ILE B 1 614 ? 39.156 -28.891 -38.188 1 21.59 614 ILE B N 1
ATOM 10093 C CA . ILE B 1 614 ? 38.719 -30.281 -38.188 1 21.59 614 ILE B CA 1
ATOM 10094 C C . ILE B 1 614 ? 38.969 -30.922 -39.531 1 21.59 614 ILE B C 1
ATOM 10096 O O . ILE B 1 614 ? 38.344 -30.516 -40.531 1 21.59 614 ILE B O 1
ATOM 10100 N N . GLN B 1 615 ? 40.188 -31.125 -39.844 1 21.22 615 GLN B N 1
ATOM 10101 C CA . GLN B 1 615 ? 40.562 -31.953 -40.969 1 21.22 615 GLN B CA 1
ATOM 10102 C C . GLN B 1 615 ? 39.719 -33.219 -41.062 1 21.22 615 GLN B C 1
ATOM 10104 O O . GLN B 1 615 ? 39.469 -33.875 -40.062 1 21.22 615 GLN B O 1
ATOM 10109 N N . SER B 1 616 ? 38.844 -33.125 -42.094 1 21.75 616 SER B N 1
ATOM 10110 C CA . SER B 1 616 ? 37.969 -34.156 -42.656 1 21.75 616 SER B CA 1
ATOM 10111 C C . SER B 1 616 ? 38.688 -35.5 -42.688 1 21.75 616 SER B C 1
ATOM 10113 O O . SER B 1 616 ? 39.688 -35.688 -43.375 1 21.75 616 SER B O 1
ATOM 10115 N N . ALA B 1 617 ? 38.906 -36.031 -41.5 1 23.66 617 ALA B N 1
ATOM 10116 C CA . ALA B 1 617 ? 39.469 -37.375 -41.656 1 23.66 617 ALA B CA 1
ATOM 10117 C C . ALA B 1 617 ? 38.625 -38.188 -42.656 1 23.66 617 ALA B C 1
ATOM 10119 O O . ALA B 1 617 ? 37.406 -38.219 -42.562 1 23.66 617 ALA B O 1
ATOM 10120 N N . GLU B 1 618 ? 39.094 -38.344 -43.844 1 22.5 618 GLU B N 1
ATOM 10121 C CA . GLU B 1 618 ? 38.719 -39.219 -44.969 1 22.5 618 GLU B CA 1
ATOM 10122 C C . GLU B 1 618 ? 38.375 -40.625 -44.469 1 22.5 618 GLU B C 1
ATOM 10124 O O . GLU B 1 618 ? 39.281 -41.406 -44.219 1 22.5 618 GLU B O 1
ATOM 10129 N N . ASP B 1 619 ? 37.5 -40.719 -43.312 1 20.64 619 ASP B N 1
ATOM 10130 C CA . ASP B 1 619 ? 37.25 -42.125 -42.969 1 20.64 619 ASP B CA 1
ATOM 10131 C C . ASP B 1 619 ? 36.75 -42.906 -44.188 1 20.64 619 ASP B C 1
ATOM 10133 O O . ASP B 1 619 ? 36.031 -42.344 -45.031 1 20.64 619 ASP B O 1
ATOM 10137 N N . ASP B 1 620 ? 37.312 -44.031 -44.531 1 23.08 620 ASP B N 1
ATOM 10138 C CA . ASP B 1 620 ? 37.062 -45.125 -45.438 1 23.08 620 ASP B CA 1
ATOM 10139 C C . ASP B 1 620 ? 35.625 -45.625 -45.344 1 23.08 620 ASP B C 1
ATOM 10141 O O . ASP B 1 620 ? 34.969 -45.469 -44.312 1 23.08 620 ASP B O 1
ATOM 10145 N N . ASN B 1 621 ? 34.906 -46.156 -46.5 1 21.47 621 ASN B N 1
ATOM 10146 C CA . ASN B 1 621 ? 33.656 -46.406 -47.188 1 21.47 621 ASN B CA 1
ATOM 10147 C C . ASN B 1 621 ? 32.812 -47.438 -46.469 1 21.47 621 ASN B C 1
ATOM 10149 O O . ASN B 1 621 ? 31.859 -47.969 -47 1 21.47 621 ASN B O 1
ATOM 10153 N N . VAL B 1 622 ? 33.219 -48.25 -45.438 1 24.98 622 VAL B N 1
ATOM 10154 C CA . VAL B 1 622 ? 32.406 -49.5 -45.438 1 24.98 622 VAL B CA 1
ATOM 10155 C C . VAL B 1 622 ? 30.984 -49.188 -45.031 1 24.98 622 VAL B C 1
ATOM 10157 O O . VAL B 1 622 ? 30.734 -48.469 -44.062 1 24.98 622 VAL B O 1
ATOM 10160 N N . GLU B 1 623 ? 29.859 -49.375 -45.906 1 21.91 623 GLU B N 1
ATOM 10161 C CA . GLU B 1 623 ? 28.422 -49.219 -46.125 1 21.91 623 GLU B CA 1
ATOM 10162 C C . GLU B 1 623 ? 27.609 -49.781 -45 1 21.91 623 GLU B C 1
ATOM 10164 O O . GLU B 1 623 ? 26.375 -49.781 -45.031 1 21.91 623 GLU B O 1
ATOM 10169 N N . GLU B 1 624 ? 28.031 -50.406 -43.906 1 23.72 624 GLU B N 1
ATOM 10170 C CA . GLU B 1 624 ? 26.969 -51.25 -43.344 1 23.72 624 GLU B CA 1
ATOM 10171 C C . GLU B 1 624 ? 25.844 -50.406 -42.75 1 23.72 624 GLU B C 1
ATOM 10173 O O . GLU B 1 624 ? 26.109 -49.375 -42.125 1 23.72 624 GLU B O 1
ATOM 10178 N N . GLU B 1 625 ? 24.484 -50.5 -43.188 1 22.27 625 GLU B N 1
ATOM 10179 C CA . GLU B 1 625 ? 23.141 -49.938 -43.156 1 22.27 625 GLU B CA 1
ATOM 10180 C C . GLU B 1 625 ? 22.656 -49.719 -41.719 1 22.27 625 GLU B C 1
ATOM 10182 O O . GLU B 1 625 ? 21.484 -49.5 -41.5 1 22.27 625 GLU B O 1
ATOM 10187 N N . CYS B 1 626 ? 23.422 -49.938 -40.625 1 22.31 626 CYS B N 1
ATOM 10188 C CA . CYS B 1 626 ? 22.594 -50 -39.438 1 22.31 626 CYS B CA 1
ATOM 10189 C C . CYS B 1 626 ? 21.922 -48.656 -39.156 1 22.31 626 CYS B C 1
ATOM 10191 O O . CYS B 1 626 ? 22.578 -47.625 -39.125 1 22.31 626 CYS B O 1
ATOM 10193 N N . ASP B 1 627 ? 20.578 -48.5 -39.375 1 21.95 627 ASP B N 1
ATOM 10194 C CA . ASP B 1 627 ? 19.562 -47.469 -39.25 1 21.95 627 ASP B CA 1
ATOM 10195 C C . ASP B 1 627 ? 19.625 -46.812 -37.844 1 21.95 627 ASP B C 1
ATOM 10197 O O . ASP B 1 627 ? 18.844 -47.156 -36.969 1 21.95 627 ASP B O 1
ATOM 10201 N N . ALA B 1 628 ? 20.75 -46.75 -37.188 1 23.55 628 ALA B N 1
ATOM 10202 C CA . ALA B 1 628 ? 20.688 -46.281 -35.781 1 23.55 628 ALA B CA 1
ATOM 10203 C C . ALA B 1 628 ? 20.172 -44.844 -35.719 1 23.55 628 ALA B C 1
ATOM 10205 O O . ALA B 1 628 ? 20.703 -43.938 -36.375 1 23.55 628 ALA B O 1
ATOM 10206 N N . GLU B 1 629 ? 18.828 -44.75 -35.438 1 23.67 629 GLU B N 1
ATOM 10207 C CA . GLU B 1 629 ? 18.062 -43.531 -35.188 1 23.67 629 GLU B CA 1
ATOM 10208 C C . GLU B 1 629 ? 18.844 -42.562 -34.281 1 23.67 629 GLU B C 1
ATOM 10210 O O . GLU B 1 629 ? 19.172 -42.906 -33.125 1 23.67 629 GLU B O 1
ATOM 10215 N N . TRP B 1 630 ? 19.812 -41.844 -34.844 1 24.2 630 TRP B N 1
ATOM 10216 C CA . TRP B 1 630 ? 20.625 -40.812 -34.25 1 24.2 630 TRP B CA 1
ATOM 10217 C C . TRP B 1 630 ? 19.75 -39.75 -33.562 1 24.2 630 TRP B C 1
ATOM 10219 O O . TRP B 1 630 ? 18.984 -39.062 -34.25 1 24.2 630 TRP B O 1
ATOM 10229 N N . THR B 1 631 ? 19.156 -40.25 -32.406 1 24.17 631 THR B N 1
ATOM 10230 C CA . THR B 1 631 ? 18.391 -39.312 -31.578 1 24.17 631 THR B CA 1
ATOM 10231 C C . THR B 1 631 ? 19.125 -38 -31.406 1 24.17 631 THR B C 1
ATOM 10233 O O . THR B 1 631 ? 20.344 -38 -31.156 1 24.17 631 THR B O 1
ATOM 10236 N N . ASP B 1 632 ? 18.531 -37.031 -32.031 1 22.84 632 ASP B N 1
ATOM 10237 C CA . ASP B 1 632 ? 18.859 -35.594 -32.125 1 22.84 632 ASP B CA 1
ATOM 10238 C C . ASP B 1 632 ? 19.266 -35.031 -30.766 1 22.84 632 ASP B C 1
ATOM 10240 O O . ASP B 1 632 ? 18.422 -34.719 -29.938 1 22.84 632 ASP B O 1
ATOM 10244 N N . LEU B 1 633 ? 20.312 -35.594 -30.219 1 25.03 633 LEU B N 1
ATOM 10245 C CA . LEU B 1 633 ? 20.953 -35.062 -29.031 1 25.03 633 LEU B CA 1
ATOM 10246 C C . LEU B 1 633 ? 21.25 -33.594 -29.172 1 25.03 633 LEU B C 1
ATOM 10248 O O . LEU B 1 633 ? 21.797 -32.969 -28.266 1 25.03 633 LEU B O 1
ATOM 10252 N N . THR B 1 634 ? 21.062 -33.125 -30.453 1 27.3 634 THR B N 1
ATOM 10253 C CA . THR B 1 634 ? 21.484 -31.75 -30.672 1 27.3 634 THR B CA 1
ATOM 10254 C C . THR B 1 634 ? 20.641 -30.781 -29.859 1 27.3 634 THR B C 1
ATOM 10256 O O . THR B 1 634 ? 21.125 -29.734 -29.438 1 27.3 634 THR B O 1
ATOM 10259 N N . SER B 1 635 ? 19.328 -31.219 -29.859 1 25.77 635 SER B N 1
ATOM 10260 C CA . SER B 1 635 ? 18.453 -30.234 -29.234 1 25.77 635 SER B CA 1
ATOM 10261 C C . SER B 1 635 ? 18.797 -30.047 -27.75 1 25.77 635 SER B C 1
ATOM 10263 O O . SER B 1 635 ? 18.438 -29.031 -27.156 1 25.77 635 SER B O 1
ATOM 10265 N N . ILE B 1 636 ? 19.203 -31.172 -27.172 1 25.75 636 ILE B N 1
ATOM 10266 C CA . ILE B 1 636 ? 19.562 -31 -25.781 1 25.75 636 ILE B CA 1
ATOM 10267 C C . ILE B 1 636 ? 20.844 -30.172 -25.672 1 25.75 636 ILE B C 1
ATOM 10269 O O . ILE B 1 636 ? 20.984 -29.344 -24.766 1 25.75 636 ILE B O 1
ATOM 10273 N N . GLU B 1 637 ? 21.797 -30.344 -26.703 1 26.86 637 GLU B N 1
ATOM 10274 C CA . GLU B 1 637 ? 23.031 -29.547 -26.703 1 26.86 637 GLU B CA 1
ATOM 10275 C C . GLU B 1 637 ? 22.734 -28.062 -26.906 1 26.86 637 GLU B C 1
ATOM 10277 O O . GLU B 1 637 ? 23.359 -27.203 -26.281 1 26.86 637 GLU B O 1
ATOM 10282 N N . LEU B 1 638 ? 21.812 -27.734 -27.781 1 26.83 638 LEU B N 1
ATOM 10283 C CA . LEU B 1 638 ? 21.406 -26.359 -28 1 26.83 638 LEU B CA 1
ATOM 10284 C C . LEU B 1 638 ? 20.781 -25.766 -26.75 1 26.83 638 LEU B C 1
ATOM 10286 O O . LEU B 1 638 ? 21.016 -24.594 -26.422 1 26.83 638 LEU B O 1
ATOM 10290 N N . LEU B 1 639 ? 19.906 -26.562 -26.156 1 25.56 639 LEU B N 1
ATOM 10291 C CA . LEU B 1 639 ? 19.453 -26.047 -24.875 1 25.56 639 LEU B CA 1
ATOM 10292 C C . LEU B 1 639 ? 20.625 -25.906 -23.906 1 25.56 639 LEU B C 1
ATOM 10294 O O . LEU B 1 639 ? 20.688 -24.953 -23.125 1 25.56 639 LEU B O 1
ATOM 10298 N N . SER B 1 640 ? 21.625 -26.859 -23.906 1 26.02 640 SER B N 1
ATOM 10299 C CA . SER B 1 640 ? 22.859 -26.75 -23.141 1 26.02 640 SER B CA 1
ATOM 10300 C C . SER B 1 640 ? 23.75 -25.641 -23.703 1 26.02 640 SER B C 1
ATOM 10302 O O . SER B 1 640 ? 24.453 -24.969 -22.953 1 26.02 640 SER B O 1
ATOM 10304 N N . ARG B 1 641 ? 24.062 -25.5 -24.984 1 29.36 641 ARG B N 1
ATOM 10305 C CA . ARG B 1 641 ? 24.875 -24.516 -25.672 1 29.36 641 ARG B CA 1
ATOM 10306 C C . ARG B 1 641 ? 24.234 -23.125 -25.594 1 29.36 641 ARG B C 1
ATOM 10308 O O . ARG B 1 641 ? 24.938 -22.125 -25.453 1 29.36 641 ARG B O 1
ATOM 10315 N N . GLY B 1 642 ? 22.969 -22.984 -26.016 1 27.06 642 GLY B N 1
ATOM 10316 C CA . GLY B 1 642 ? 22.281 -21.734 -25.734 1 27.06 642 GLY B CA 1
ATOM 10317 C C . GLY B 1 642 ? 22.234 -21.406 -24.25 1 27.06 642 GLY B C 1
ATOM 10318 O O . GLY B 1 642 ? 21.828 -20.297 -23.875 1 27.06 642 GLY B O 1
ATOM 10319 N N . LEU B 1 643 ? 22.141 -22.453 -23.406 1 27.59 643 LEU B N 1
ATOM 10320 C CA . LEU B 1 643 ? 22.422 -22.344 -21.984 1 27.59 643 LEU B CA 1
ATOM 10321 C C . LEU B 1 643 ? 23.938 -22.359 -21.734 1 27.59 643 LEU B C 1
ATOM 10323 O O . LEU B 1 643 ? 24.375 -22.406 -20.594 1 27.59 643 LEU B O 1
ATOM 10327 N N . GLY B 1 644 ? 24.891 -21.672 -22.484 1 25.22 644 GLY B N 1
ATOM 10328 C CA . GLY B 1 644 ? 26.344 -21.484 -22.562 1 25.22 644 GLY B CA 1
ATOM 10329 C C . GLY B 1 644 ? 27.125 -22.609 -21.922 1 25.22 644 GLY B C 1
ATOM 10330 O O . GLY B 1 644 ? 28.281 -22.422 -21.531 1 25.22 644 GLY B O 1
ATOM 10331 N N . LEU B 1 645 ? 26.625 -23.656 -21.734 1 22.03 645 LEU B N 1
ATOM 10332 C CA . LEU B 1 645 ? 27.344 -24.641 -20.953 1 22.03 645 LEU B CA 1
ATOM 10333 C C . LEU B 1 645 ? 28.484 -25.25 -21.766 1 22.03 645 LEU B C 1
ATOM 10335 O O . LEU B 1 645 ? 29.391 -25.891 -21.203 1 22.03 645 LEU B O 1
ATOM 10339 N N . PHE B 1 646 ? 28.375 -25.859 -22.984 1 22.92 646 PHE B N 1
ATOM 10340 C CA . PHE B 1 646 ? 29.453 -26.688 -23.5 1 22.92 646 PHE B CA 1
ATOM 10341 C C . PHE B 1 646 ? 30.516 -25.828 -24.172 1 22.92 646 PHE B C 1
ATOM 10343 O O . PHE B 1 646 ? 30.203 -25 -25.031 1 22.92 646 PHE B O 1
ATOM 10350 N N . GLY B 1 647 ? 31.609 -25.547 -23.391 1 20.03 647 GLY B N 1
ATOM 10351 C CA . GLY B 1 647 ? 32.938 -25.078 -23.812 1 20.03 647 GLY B CA 1
ATOM 10352 C C . GLY B 1 647 ? 33.469 -25.844 -25.016 1 20.03 647 GLY B C 1
ATOM 10353 O O . GLY B 1 647 ? 34.594 -25.594 -25.438 1 20.03 647 GLY B O 1
ATOM 10354 N N . GLU B 1 648 ? 32.844 -26.156 -26.094 1 20.83 648 GLU B N 1
ATOM 10355 C CA . GLU B 1 648 ? 33.969 -26.516 -26.953 1 20.83 648 GLU B CA 1
ATOM 10356 C C . GLU B 1 648 ? 34.812 -25.297 -27.297 1 20.83 648 GLU B C 1
ATOM 10358 O O . GLU B 1 648 ? 34.25 -24.219 -27.562 1 20.83 648 GLU B O 1
#